Protein AF-A0A401R7M4-F1 (afdb_monomer_lite)

InterPro domains:
  IPR009081 Phosphopantetheine binding ACP domain [PF00550] (781-845)
  IPR009081 Phosphopantetheine binding ACP domain [PS50075] (777-850)
  IPR013968 Polyketide synthase-like, ketoreductase domain [PF08659] (486-670)
  IPR020806 Polyketide synthase-like, phosphopantetheine-binding domain [SM00823] (780-850)
  IPR036291 NAD(P)-binding domain superfamily [SSF51735] (273-472)
  IPR036291 NAD(P)-binding domain superfamily [SSF51735] (484-740)
  IPR036736 ACP-like superfamily [G3DSA:1.10.1200.10] (773-849)
  IPR036736 ACP-like superfamily [SSF47336] (779-851)
  IPR042104 Polyketide synthase, dehydratase domain superfamily [G3DSA:3.10.129.110] (1-260)
  IPR049551 Polyketide synthase, dehydratase domain, C-terminal [PF14765] (112-261)
  IPR049552 Polyketide synthase, dehydratase domain, N-terminal [PF21089] (1-65)
  IPR049900 Polyketide synthase, dehydratase domain [PS52019] (1-262)
  IPR050091 Polyketide and Nonribosomal Peptide Biosynthesis Enzymes [PTHR43775] (289-849)
  IPR057326 Ketoreductase domain [SM00822] (486-671)

Organism: Streptomyces noursei (NCBI:txid1971)

Structure (mmCIF, N/CA/C/O backbone):
data_AF-A0A401R7M4-F1
#
_entry.id   AF-A0A401R7M4-F1
#
loop_
_atom_site.group_PDB
_atom_site.id
_atom_site.type_symbol
_atom_site.label_atom_id
_atom_site.label_alt_id
_atom_site.label_comp_id
_atom_site.label_asym_id
_atom_site.label_entity_id
_atom_site.label_seq_id
_atom_site.pdbx_PDB_ins_code
_atom_site.Cartn_x
_atom_site.Cartn_y
_atom_site.Cartn_z
_atom_site.occupancy
_atom_site.B_iso_or_equiv
_atom_site.auth_seq_id
_atom_site.auth_comp_id
_atom_site.auth_asym_id
_atom_site.auth_atom_id
_atom_site.pdbx_PDB_model_num
ATOM 1 N N . MET A 1 1 ? 14.042 -7.394 33.507 1.00 78.69 1 MET A N 1
ATOM 2 C CA . MET A 1 1 ? 13.896 -7.843 32.098 1.00 78.69 1 MET A CA 1
ATOM 3 C C . MET A 1 1 ? 14.598 -9.188 31.951 1.00 78.69 1 MET A C 1
ATOM 5 O O . MET A 1 1 ? 15.582 -9.390 32.648 1.00 78.69 1 MET A O 1
ATOM 9 N N . LEU A 1 2 ? 14.106 -10.103 31.111 1.00 85.75 2 LEU A N 1
ATOM 10 C CA . LEU A 1 2 ? 14.770 -11.381 30.826 1.00 85.75 2 LEU A CA 1
ATOM 11 C C . LEU A 1 2 ? 15.795 -11.205 29.680 1.00 85.75 2 LEU A C 1
ATOM 13 O O . LEU A 1 2 ? 15.372 -10.794 28.592 1.00 85.75 2 LEU A O 1
ATOM 17 N N . PRO A 1 3 ? 17.090 -11.527 29.886 1.00 86.44 3 PRO A N 1
ATOM 18 C CA . PRO A 1 3 ? 18.132 -11.424 28.862 1.00 86.44 3 PRO A CA 1
ATOM 19 C C . PRO A 1 3 ? 17.790 -12.131 27.549 1.00 86.44 3 PRO A C 1
ATOM 21 O O . PRO A 1 3 ? 17.294 -13.259 27.552 1.00 86.44 3 PRO A O 1
ATOM 24 N N . GLY A 1 4 ? 18.107 -11.493 26.419 1.00 86.06 4 GLY A N 1
ATOM 25 C CA . GLY A 1 4 ? 17.826 -12.033 25.083 1.00 86.06 4 GLY A CA 1
ATOM 26 C C . GLY A 1 4 ? 18.542 -13.357 24.791 1.00 86.06 4 GLY A C 1
ATOM 27 O O . GLY A 1 4 ? 18.012 -14.211 24.083 1.00 86.06 4 GLY A O 1
ATOM 28 N N . VAL A 1 5 ? 19.716 -13.569 25.386 1.00 90.81 5 VAL A N 1
ATOM 29 C CA . VAL A 1 5 ? 20.492 -14.812 25.256 1.00 90.81 5 VAL A CA 1
ATOM 30 C C . VAL A 1 5 ? 19.828 -16.019 25.925 1.00 90.81 5 VAL A C 1
ATOM 32 O O . VAL A 1 5 ? 20.054 -17.144 25.493 1.00 90.81 5 VAL A O 1
ATOM 35 N N . ALA A 1 6 ? 18.934 -15.820 26.902 1.00 91.44 6 ALA A N 1
ATOM 36 C CA . ALA A 1 6 ? 18.161 -16.922 27.483 1.00 91.44 6 ALA A CA 1
ATOM 37 C C . ALA A 1 6 ? 17.245 -17.596 26.442 1.00 91.44 6 ALA A C 1
ATOM 39 O O . ALA A 1 6 ? 16.827 -18.740 26.619 1.00 91.44 6 ALA A O 1
ATOM 40 N N . TYR A 1 7 ? 16.935 -16.901 25.340 1.00 92.62 7 TYR A N 1
ATOM 41 C CA . TYR A 1 7 ? 16.071 -17.420 24.282 1.00 92.62 7 TYR A CA 1
ATOM 42 C C . TYR A 1 7 ? 16.808 -18.500 23.467 1.00 92.62 7 TYR A C 1
ATOM 44 O O . TYR A 1 7 ? 16.155 -19.387 22.926 1.00 92.62 7 TYR A O 1
ATOM 52 N N . LEU A 1 8 ? 18.151 -18.472 23.451 1.00 93.69 8 LEU A N 1
ATOM 53 C CA . LEU A 1 8 ? 19.014 -19.463 22.798 1.00 93.69 8 LEU A CA 1
ATOM 54 C C . LEU A 1 8 ? 18.891 -20.837 23.466 1.00 93.69 8 LEU A C 1
ATOM 56 O O . LEU A 1 8 ? 18.611 -21.825 22.792 1.00 93.69 8 LEU A O 1
ATOM 60 N N . ASP A 1 9 ? 19.033 -20.903 24.795 1.00 92.75 9 ASP A N 1
ATOM 61 C CA . ASP A 1 9 ? 18.953 -22.183 25.506 1.00 92.75 9 ASP A CA 1
ATOM 62 C C . ASP A 1 9 ? 17.520 -22.728 25.558 1.00 92.75 9 ASP A C 1
ATOM 64 O O . ASP A 1 9 ? 17.318 -23.930 25.401 1.00 92.75 9 ASP A O 1
ATOM 68 N N . MET A 1 10 ? 16.512 -21.847 25.660 1.00 93.50 10 MET A N 1
ATOM 69 C CA . MET A 1 10 ? 15.109 -22.243 25.486 1.00 93.50 10 MET A CA 1
ATOM 70 C C . MET A 1 10 ? 14.858 -22.846 24.095 1.00 93.50 10 MET A C 1
ATOM 72 O O . MET A 1 10 ? 14.157 -23.853 23.996 1.00 93.50 10 MET A O 1
ATOM 76 N N . ALA A 1 11 ? 15.429 -22.264 23.033 1.00 93.06 11 ALA A N 1
ATOM 77 C CA . ALA A 1 11 ? 15.298 -22.776 21.671 1.00 93.06 11 ALA A CA 1
ATOM 78 C C . ALA A 1 11 ? 16.005 -24.123 21.500 1.00 93.06 11 ALA A C 1
ATOM 80 O O . ALA A 1 11 ? 15.364 -25.077 21.058 1.00 93.06 11 ALA A O 1
ATOM 81 N N . ARG A 1 12 ? 17.271 -24.231 21.930 1.00 91.56 12 ARG A N 1
ATOM 82 C CA . ARG A 1 12 ? 18.024 -25.493 21.981 1.00 91.56 12 ARG A CA 1
ATOM 83 C C . ARG A 1 12 ? 17.211 -26.584 22.673 1.00 91.56 12 ARG A C 1
ATOM 85 O O . ARG A 1 12 ? 16.956 -27.621 22.070 1.00 91.56 12 ARG A O 1
ATOM 92 N N . LEU A 1 13 ? 16.798 -26.349 23.920 1.00 90.69 13 LEU A N 1
ATOM 93 C CA . LEU A 1 13 ? 16.123 -27.351 24.741 1.00 90.69 13 LEU A CA 1
ATOM 94 C C . LEU A 1 13 ? 14.792 -27.788 24.121 1.00 90.69 13 LEU A C 1
ATOM 96 O O . LEU A 1 13 ? 14.511 -28.982 24.063 1.00 90.69 13 LEU A O 1
ATOM 100 N N . ALA A 1 14 ? 13.988 -26.845 23.619 1.00 91.12 14 ALA A N 1
ATOM 101 C CA . ALA A 1 14 ? 12.748 -27.171 22.921 1.00 91.12 14 ALA A CA 1
ATOM 102 C C . ALA A 1 14 ? 13.005 -27.990 21.643 1.00 91.12 14 ALA A C 1
ATOM 104 O O . ALA A 1 14 ? 12.255 -28.921 21.358 1.00 91.12 14 ALA A O 1
ATOM 105 N N . GLY A 1 15 ? 14.058 -27.655 20.891 1.00 89.19 15 GLY A N 1
ATOM 106 C CA . GLY A 1 15 ? 14.472 -28.366 19.684 1.00 89.19 15 GLY A CA 1
ATOM 107 C C . GLY A 1 15 ? 14.906 -29.801 19.969 1.00 89.19 15 GLY A C 1
ATOM 108 O O . GLY A 1 15 ? 14.363 -30.738 19.392 1.00 89.19 15 GLY A O 1
ATOM 109 N N . GLU A 1 16 ? 15.826 -29.989 20.914 1.00 87.31 16 GLU A N 1
ATOM 110 C CA . GLU A 1 16 ? 16.312 -31.314 21.321 1.00 87.31 16 GLU A CA 1
ATOM 111 C C . GLU A 1 16 ? 15.160 -32.197 21.841 1.00 87.31 16 GLU A C 1
ATOM 113 O O . GLU A 1 16 ? 15.045 -33.355 21.439 1.00 87.31 16 GLU A O 1
ATOM 118 N N . LEU A 1 17 ? 14.237 -31.632 22.634 1.00 86.94 17 LEU A N 1
ATOM 119 C CA . LEU A 1 17 ? 13.017 -32.318 23.091 1.00 86.94 17 LEU A CA 1
ATOM 120 C C . LEU A 1 17 ? 12.040 -32.677 21.956 1.00 86.94 17 LEU A C 1
ATOM 122 O O . LEU A 1 17 ? 11.279 -33.635 22.096 1.00 86.94 17 LEU A O 1
ATOM 126 N N . ALA A 1 18 ? 12.035 -31.935 20.845 1.00 85.25 18 ALA A N 1
ATOM 127 C CA . ALA A 1 18 ? 11.218 -32.254 19.673 1.00 85.25 18 ALA A CA 1
ATOM 128 C C . ALA A 1 18 ? 11.802 -33.415 18.844 1.00 85.25 18 ALA A C 1
ATOM 130 O O . ALA A 1 18 ? 11.042 -34.131 18.191 1.00 85.25 18 ALA A O 1
ATOM 131 N N . HIS A 1 19 ? 13.122 -33.633 18.898 1.00 76.38 19 HIS A N 1
ATOM 132 C CA . HIS A 1 19 ? 13.789 -34.765 18.246 1.00 76.38 19 HIS A CA 1
ATOM 133 C C . HIS A 1 19 ? 13.830 -36.044 19.105 1.00 76.38 19 HIS A C 1
ATOM 135 O O . HIS A 1 19 ? 13.968 -37.134 18.548 1.00 76.38 19 HIS A O 1
ATOM 141 N N . GLY A 1 20 ? 13.690 -35.954 20.433 1.00 68.19 20 GLY A N 1
ATOM 142 C CA . GLY A 1 20 ? 13.577 -37.125 21.307 1.00 68.19 20 GLY A CA 1
ATOM 143 C C . GLY A 1 20 ? 14.019 -36.878 22.750 1.00 68.19 20 GLY A C 1
ATOM 144 O O . GLY A 1 20 ? 13.983 -35.760 23.258 1.00 68.19 20 GLY A O 1
ATOM 145 N N . ALA A 1 21 ? 14.440 -37.943 23.436 1.00 58.12 21 ALA A N 1
ATOM 146 C CA . ALA A 1 21 ? 15.058 -37.819 24.753 1.00 58.12 21 ALA A CA 1
ATOM 147 C C . ALA A 1 21 ? 16.471 -37.200 24.611 1.00 58.12 21 ALA A C 1
ATOM 149 O O . ALA A 1 21 ? 17.270 -37.738 23.840 1.00 58.12 21 ALA A O 1
ATOM 150 N N . PRO A 1 22 ? 16.842 -36.143 25.367 1.00 59.06 22 PRO A N 1
ATOM 151 C CA . PRO A 1 22 ? 18.135 -35.457 25.204 1.00 59.06 22 PRO A CA 1
ATOM 152 C C . PRO A 1 22 ? 19.400 -36.282 25.510 1.00 59.06 22 PRO A C 1
ATOM 154 O O . PRO A 1 22 ? 20.507 -35.752 25.400 1.00 59.06 22 PRO A O 1
ATOM 157 N N . ALA A 1 23 ? 19.278 -37.552 25.908 1.00 60.41 23 ALA A N 1
ATOM 158 C CA . ALA A 1 23 ? 20.405 -38.476 26.029 1.00 60.41 23 ALA A CA 1
ATOM 159 C C . ALA A 1 23 ? 20.880 -38.964 24.647 1.00 60.41 23 ALA A C 1
ATOM 161 O O . ALA A 1 23 ? 22.056 -38.809 24.318 1.00 60.41 23 ALA A O 1
ATOM 162 N N . ASP A 1 24 ? 19.944 -39.456 23.830 1.00 57.09 24 ASP A N 1
ATOM 163 C CA . ASP A 1 24 ? 20.216 -40.225 22.605 1.00 57.09 24 ASP A CA 1
ATOM 164 C C . ASP A 1 24 ? 19.844 -39.474 21.308 1.00 57.09 24 ASP A C 1
ATOM 166 O O . ASP A 1 24 ? 20.065 -39.975 20.206 1.00 57.09 24 ASP A O 1
ATOM 170 N N . GLY A 1 25 ? 19.244 -38.284 21.426 1.00 65.81 25 GLY A N 1
ATOM 171 C CA . GLY A 1 25 ? 18.849 -37.438 20.295 1.00 65.81 25 GLY A CA 1
ATOM 172 C C . GLY A 1 25 ? 19.976 -36.556 19.724 1.00 65.81 25 GLY A C 1
ATOM 173 O O . GLY A 1 25 ? 21.006 -36.350 20.375 1.00 65.81 25 GLY A O 1
ATOM 174 N N . PRO A 1 26 ? 19.786 -35.997 18.512 1.00 76.75 26 PRO A N 1
ATOM 175 C CA . PRO A 1 26 ? 20.686 -35.001 17.938 1.00 76.75 26 PRO A CA 1
ATOM 176 C C . PRO A 1 26 ? 20.667 -33.702 18.756 1.00 76.75 26 PRO A C 1
ATOM 178 O O . PRO A 1 26 ? 19.646 -33.321 19.330 1.00 76.75 26 PRO A O 1
ATOM 181 N N . ARG A 1 27 ? 21.819 -33.031 18.823 1.00 84.00 27 ARG A N 1
ATOM 182 C CA . ARG A 1 27 ? 22.078 -31.887 19.708 1.00 84.00 27 ARG A CA 1
ATOM 183 C C . ARG A 1 27 ? 22.141 -30.587 18.929 1.00 84.00 27 ARG A C 1
ATOM 185 O O . ARG A 1 27 ? 22.787 -30.543 17.885 1.00 84.00 27 ARG A O 1
ATOM 192 N N . ALA A 1 28 ? 21.535 -29.529 19.458 1.00 87.12 28 ALA A N 1
ATOM 193 C CA . ALA A 1 28 ? 21.631 -28.196 18.874 1.00 87.12 28 ALA A CA 1
ATOM 194 C C . ALA A 1 28 ? 22.936 -27.524 19.334 1.00 87.12 28 ALA A C 1
ATOM 196 O O . ALA A 1 28 ? 23.045 -27.026 20.458 1.00 87.12 28 ALA A O 1
ATOM 197 N N . THR A 1 29 ? 23.947 -27.562 18.467 1.00 82.81 29 THR A N 1
ATOM 198 C CA . THR A 1 29 ? 25.295 -27.013 18.705 1.00 82.81 29 THR A CA 1
ATOM 199 C C . THR A 1 29 ? 25.465 -25.604 18.148 1.00 82.81 29 THR A C 1
ATOM 201 O O . THR A 1 29 ? 26.263 -24.838 18.687 1.00 82.81 29 THR A O 1
ATOM 204 N N . ARG A 1 30 ? 24.692 -25.237 17.120 1.00 91.56 30 ARG A N 1
ATOM 205 C CA . ARG A 1 30 ? 24.772 -23.951 16.421 1.00 91.56 30 ARG A CA 1
ATOM 206 C C . ARG A 1 30 ? 23.382 -23.346 16.230 1.00 91.56 30 ARG A C 1
ATOM 208 O O . ARG A 1 30 ? 22.409 -24.060 15.982 1.00 91.56 30 ARG A O 1
ATOM 215 N N . ILE A 1 31 ? 23.289 -22.026 16.366 1.00 93.31 31 ILE A N 1
ATOM 216 C CA . ILE A 1 31 ? 22.063 -21.247 16.163 1.00 93.31 31 ILE A CA 1
ATOM 217 C C . ILE A 1 31 ? 22.387 -20.037 15.283 1.00 93.31 31 ILE A C 1
ATOM 219 O O . ILE A 1 31 ? 23.332 -19.306 15.563 1.00 93.31 31 ILE A O 1
ATOM 223 N N . GLU A 1 32 ? 21.602 -19.814 14.235 1.00 91.31 32 GLU A N 1
ATOM 224 C CA . GLU A 1 32 ? 21.793 -18.744 13.247 1.00 91.31 32 GLU A CA 1
ATOM 225 C C . GLU A 1 32 ? 20.564 -17.834 13.129 1.00 91.31 32 GLU A C 1
ATOM 227 O O . GLU A 1 32 ? 19.510 -18.115 13.707 1.00 91.31 32 GLU A O 1
ATOM 232 N N . ASP A 1 33 ? 20.701 -16.735 12.382 1.00 86.69 33 ASP A N 1
ATOM 233 C CA . ASP A 1 33 ? 19.635 -15.765 12.084 1.00 86.69 33 ASP A CA 1
ATOM 234 C C . ASP A 1 33 ? 18.928 -15.215 13.341 1.00 86.69 33 ASP A C 1
ATOM 236 O O . ASP A 1 33 ? 17.721 -14.950 13.328 1.00 86.69 33 ASP A O 1
ATOM 240 N N . VAL A 1 34 ? 19.652 -15.079 14.458 1.00 89.75 34 VAL A N 1
ATOM 241 C CA . VAL A 1 34 ? 19.053 -14.722 15.749 1.00 89.75 34 VAL A CA 1
ATOM 242 C C . VAL A 1 34 ? 18.705 -13.239 15.765 1.00 89.75 34 VAL A C 1
ATOM 244 O O . VAL A 1 34 ? 19.593 -12.389 15.725 1.00 89.75 34 VAL A O 1
ATOM 247 N N . VAL A 1 35 ? 17.418 -12.919 15.898 1.00 83.06 35 VAL A N 1
ATOM 248 C CA . VAL A 1 35 ? 16.911 -11.539 15.972 1.00 83.06 35 VAL A CA 1
ATOM 249 C C . VAL A 1 35 ? 16.088 -11.346 17.241 1.00 83.06 35 VAL A C 1
ATOM 251 O O . VAL A 1 35 ? 15.166 -12.117 17.514 1.00 83.06 35 VAL A O 1
ATOM 254 N N . TRP A 1 36 ? 16.362 -10.276 17.992 1.00 85.56 36 TRP A N 1
ATOM 255 C CA . TRP A 1 36 ? 15.538 -9.850 19.128 1.00 85.56 36 TRP A CA 1
ATOM 256 C C . TRP A 1 36 ? 14.565 -8.751 18.694 1.00 85.56 36 TRP A C 1
ATOM 258 O O . TRP A 1 36 ? 14.913 -7.575 18.584 1.00 85.56 36 TRP A O 1
ATOM 268 N N . ALA A 1 37 ? 13.319 -9.148 18.439 1.00 72.31 37 ALA A N 1
ATOM 269 C CA . ALA A 1 37 ? 12.265 -8.253 17.972 1.00 72.31 37 ALA A CA 1
ATOM 270 C C . ALA A 1 37 ? 11.676 -7.385 19.101 1.00 72.31 37 ALA A C 1
ATOM 272 O O . ALA A 1 37 ? 11.398 -6.205 18.883 1.00 72.31 37 ALA A O 1
ATOM 273 N N . ALA A 1 38 ? 11.509 -7.939 20.310 1.00 77.69 38 ALA A N 1
ATOM 274 C CA . ALA A 1 38 ? 10.990 -7.214 21.472 1.00 77.69 38 ALA A CA 1
ATOM 275 C C . ALA A 1 38 ? 11.426 -7.863 22.803 1.00 77.69 38 ALA A C 1
ATOM 277 O O . ALA A 1 38 ? 11.356 -9.086 22.930 1.00 77.69 38 ALA A O 1
ATOM 278 N N . PRO A 1 39 ? 11.791 -7.094 23.844 1.00 80.69 39 PRO A N 1
ATOM 279 C CA . PRO A 1 39 ? 12.227 -7.661 25.120 1.00 80.69 39 PRO A CA 1
ATOM 280 C C . PRO A 1 39 ? 11.095 -8.363 25.885 1.00 80.69 39 PRO A C 1
ATOM 282 O O . PRO A 1 39 ? 9.954 -7.893 25.933 1.00 80.69 39 PRO A O 1
ATOM 285 N N . VAL A 1 40 ? 11.424 -9.467 26.560 1.00 84.38 40 VAL A N 1
ATOM 286 C CA . VAL A 1 40 ? 10.561 -10.074 27.585 1.00 84.38 40 VAL A CA 1
ATOM 287 C C . VAL A 1 40 ? 10.762 -9.326 28.910 1.00 84.38 40 VAL A C 1
ATOM 289 O O . VAL A 1 40 ? 11.661 -9.627 29.698 1.00 84.38 40 VAL A O 1
ATOM 292 N N . THR A 1 41 ? 9.924 -8.323 29.176 1.00 83.00 41 THR A N 1
ATOM 293 C CA . THR A 1 41 ? 9.814 -7.722 30.518 1.00 83.00 41 THR A CA 1
ATOM 294 C C . THR A 1 41 ? 9.219 -8.739 31.491 1.00 83.00 41 THR A C 1
ATOM 296 O O . THR A 1 41 ? 8.283 -9.454 31.134 1.00 83.00 41 THR A O 1
ATOM 299 N N . LEU A 1 42 ? 9.756 -8.796 32.708 1.00 78.88 42 LEU A N 1
ATOM 300 C CA . LEU A 1 42 ? 9.180 -9.538 33.826 1.00 78.88 42 LEU A CA 1
ATOM 301 C C . LEU A 1 42 ? 8.763 -8.504 34.868 1.00 78.88 42 LEU A C 1
ATOM 303 O O . LEU A 1 42 ? 9.584 -7.652 35.214 1.00 78.88 42 LEU A O 1
ATOM 307 N N . ASP A 1 43 ? 7.514 -8.594 35.306 1.00 73.25 43 ASP A N 1
ATOM 308 C CA . ASP A 1 43 ? 6.934 -7.798 36.389 1.00 73.25 43 ASP A CA 1
ATOM 309 C C . ASP A 1 43 ? 6.988 -8.637 37.691 1.00 73.25 43 ASP A C 1
ATOM 311 O O . ASP A 1 43 ? 7.594 -9.711 37.698 1.00 73.25 43 ASP A O 1
ATOM 315 N N . ASP A 1 44 ? 6.320 -8.228 38.776 1.00 72.31 44 ASP A N 1
ATOM 316 C CA . ASP A 1 44 ? 6.297 -8.960 40.068 1.00 72.31 44 ASP A CA 1
ATOM 317 C C . ASP A 1 44 ? 5.561 -10.330 40.034 1.00 72.31 44 ASP A C 1
ATOM 319 O O . ASP A 1 44 ? 5.179 -10.880 41.069 1.00 72.31 44 ASP A O 1
ATOM 323 N N . GLY A 1 45 ? 5.324 -10.901 38.848 1.00 72.94 45 GLY A N 1
ATOM 324 C CA . GLY A 1 45 ? 4.574 -12.139 38.646 1.00 72.94 45 GLY A CA 1
ATOM 325 C C . GLY A 1 45 ? 5.073 -12.986 37.464 1.00 72.94 45 GLY A C 1
ATOM 326 O O . GLY A 1 45 ? 5.781 -12.499 36.580 1.00 72.94 45 GLY A O 1
ATOM 327 N N . PRO A 1 46 ? 4.708 -14.282 37.420 1.00 79.62 46 PRO A N 1
ATOM 328 C CA . PRO A 1 46 ? 5.214 -15.219 36.421 1.00 79.62 46 PRO A CA 1
ATOM 329 C C . PRO A 1 46 ? 4.650 -14.930 35.022 1.00 79.62 46 PRO A C 1
ATOM 331 O O . PRO A 1 46 ? 3.475 -15.172 34.741 1.00 79.62 46 PRO A O 1
ATOM 334 N N . ARG A 1 47 ? 5.508 -14.473 34.103 1.00 80.69 47 ARG A N 1
ATOM 335 C CA . ARG A 1 47 ? 5.148 -14.273 32.692 1.00 80.69 47 ARG A CA 1
ATOM 336 C C . ARG A 1 47 ? 5.260 -15.577 31.903 1.00 80.69 47 ARG A C 1
ATOM 338 O O . ARG A 1 47 ? 6.289 -16.248 31.940 1.00 80.69 47 ARG A O 1
ATOM 345 N N . ARG A 1 48 ? 4.223 -15.911 31.130 1.00 85.50 48 ARG A N 1
ATOM 346 C CA . ARG A 1 48 ? 4.237 -17.065 30.223 1.00 85.50 48 ARG A CA 1
ATOM 347 C C . ARG A 1 48 ? 4.763 -16.664 28.838 1.00 85.50 48 ARG A C 1
ATOM 349 O O . ARG A 1 48 ? 4.443 -15.613 28.286 1.00 85.50 48 ARG A O 1
ATOM 356 N N . VAL A 1 49 ? 5.567 -17.550 28.267 1.00 88.25 49 VAL A N 1
ATOM 357 C CA . VAL A 1 49 ? 6.015 -17.521 26.872 1.00 88.25 49 VAL A CA 1
ATOM 358 C C . VAL A 1 49 ? 5.740 -18.887 26.248 1.00 88.25 49 VAL A C 1
ATOM 360 O O . VAL A 1 49 ? 5.549 -19.877 26.959 1.00 88.25 49 VAL A O 1
ATOM 363 N N . ARG A 1 50 ? 5.696 -18.948 24.921 1.00 89.81 50 ARG A N 1
ATOM 364 C CA . ARG A 1 50 ? 5.634 -20.186 24.144 1.00 89.81 50 ARG A CA 1
ATOM 365 C C . ARG A 1 50 ? 6.697 -20.117 23.070 1.00 89.81 50 ARG A C 1
ATOM 367 O O . ARG A 1 50 ? 6.745 -19.147 22.324 1.00 89.81 50 ARG A O 1
ATOM 374 N N . LEU A 1 51 ? 7.516 -21.152 22.981 1.00 91.12 51 LEU A N 1
ATOM 375 C CA . LEU A 1 51 ? 8.456 -21.301 21.886 1.00 91.12 51 LEU A CA 1
ATOM 376 C C . LEU A 1 51 ? 7.821 -22.199 20.825 1.00 91.12 51 LEU A C 1
ATOM 378 O O . LEU A 1 51 ? 7.399 -23.319 21.117 1.00 91.12 51 LEU A O 1
ATOM 382 N N . ARG A 1 52 ? 7.672 -21.660 19.619 1.00 91.12 52 ARG A N 1
ATOM 383 C CA . ARG A 1 52 ? 7.168 -22.363 18.443 1.00 91.12 52 ARG A CA 1
ATOM 384 C C . ARG A 1 52 ? 8.362 -22.858 17.638 1.00 91.12 52 ARG A C 1
ATOM 386 O O . ARG A 1 52 ? 9.285 -22.087 17.391 1.00 91.12 52 ARG A O 1
ATOM 393 N N . LEU A 1 53 ? 8.315 -24.119 17.225 1.00 91.19 53 LEU A N 1
ATOM 394 C CA . LEU A 1 53 ? 9.283 -24.720 16.315 1.00 91.19 53 LEU A CA 1
ATOM 395 C C . LEU A 1 53 ? 8.596 -25.057 14.996 1.00 91.19 53 LEU A C 1
ATOM 397 O O . LEU A 1 53 ? 7.487 -25.595 14.993 1.00 91.19 53 LEU A O 1
ATOM 401 N N . THR A 1 54 ? 9.283 -24.770 13.899 1.00 90.19 54 THR A N 1
ATOM 402 C CA . THR A 1 54 ? 8.904 -25.161 12.541 1.00 90.19 54 THR A CA 1
ATOM 403 C C . THR A 1 54 ? 10.086 -25.932 11.949 1.00 90.19 54 THR A C 1
ATOM 405 O O . THR A 1 54 ? 11.195 -25.394 11.984 1.00 90.19 54 THR A O 1
ATOM 408 N N . PRO A 1 55 ? 9.904 -27.160 11.428 1.00 85.25 55 PRO A N 1
ATOM 409 C CA . PRO A 1 55 ? 10.977 -27.886 10.749 1.00 85.25 55 PRO A CA 1
ATOM 410 C C . PRO A 1 55 ? 11.592 -27.065 9.610 1.00 85.25 55 PRO A C 1
ATOM 412 O O . PRO A 1 55 ? 10.895 -26.261 8.984 1.00 85.25 55 PRO A O 1
ATOM 415 N N . GLY A 1 56 ? 12.884 -27.261 9.361 1.00 76.25 56 GLY A N 1
ATOM 416 C CA . GLY A 1 56 ? 13.549 -26.757 8.166 1.00 76.25 56 GLY A CA 1
ATOM 417 C C . GLY A 1 56 ? 13.199 -27.564 6.916 1.00 76.25 56 GLY A C 1
ATOM 418 O O . GLY A 1 56 ? 12.279 -28.386 6.908 1.00 76.25 56 GLY A O 1
ATOM 419 N N . GLU A 1 57 ? 13.947 -27.317 5.843 1.00 71.25 57 GLU A N 1
ATOM 420 C CA . GLU A 1 57 ? 13.834 -28.083 4.594 1.00 71.25 57 GLU A CA 1
ATOM 421 C C . GLU A 1 57 ? 14.514 -29.458 4.701 1.00 71.25 57 GLU A C 1
ATOM 423 O O . GLU A 1 57 ? 14.145 -30.400 3.999 1.00 71.25 57 GLU A O 1
ATOM 428 N N . ASP A 1 58 ? 15.459 -29.590 5.634 1.00 75.56 58 ASP A N 1
ATOM 429 C CA . ASP A 1 58 ? 16.118 -30.829 6.018 1.00 75.56 58 ASP A CA 1
ATOM 430 C C . ASP A 1 58 ? 15.758 -31.252 7.456 1.00 75.56 58 ASP A C 1
ATOM 432 O O . ASP A 1 58 ? 15.167 -30.512 8.243 1.00 75.56 58 ASP A O 1
ATOM 436 N N . ALA A 1 59 ? 16.120 -32.484 7.820 1.00 69.06 59 ALA A N 1
ATOM 437 C CA . ALA A 1 59 ? 15.890 -33.016 9.165 1.00 69.06 59 ALA A CA 1
ATOM 438 C C . ALA A 1 59 ? 16.937 -32.553 10.203 1.00 69.06 59 ALA A C 1
ATOM 440 O O . ALA A 1 59 ? 16.861 -32.972 11.359 1.00 69.06 59 ALA A O 1
ATOM 441 N N . ALA A 1 60 ? 17.915 -31.735 9.791 1.00 80.38 60 ALA A N 1
ATOM 442 C CA . ALA A 1 60 ? 18.987 -31.213 10.635 1.00 80.38 60 ALA A CA 1
ATOM 443 C C . ALA A 1 60 ? 18.791 -29.737 11.026 1.00 80.38 60 ALA A C 1
ATOM 445 O O . ALA A 1 60 ? 19.566 -29.235 11.839 1.00 80.38 60 ALA A O 1
ATOM 446 N N . THR A 1 61 ? 17.747 -29.051 10.541 1.00 87.50 61 THR A N 1
ATOM 447 C CA . THR A 1 61 ? 17.435 -27.673 10.955 1.00 87.50 61 THR A CA 1
ATOM 448 C C . THR A 1 61 ? 15.991 -27.475 11.424 1.00 87.50 61 THR A C 1
ATOM 450 O O . THR A 1 61 ? 15.062 -28.182 11.030 1.00 87.50 61 THR A O 1
ATOM 453 N N . ALA A 1 62 ? 15.780 -26.475 12.286 1.00 89.62 62 ALA A N 1
ATOM 454 C CA . ALA A 1 62 ? 14.445 -25.989 12.646 1.00 89.62 62 ALA A CA 1
ATOM 455 C C . ALA A 1 62 ? 14.453 -24.481 12.922 1.00 89.62 62 ALA A C 1
ATOM 457 O O . ALA A 1 62 ? 15.330 -23.966 13.613 1.00 89.62 62 ALA A O 1
ATOM 458 N N . ARG A 1 63 ? 13.440 -23.757 12.444 1.00 91.94 63 ARG A N 1
ATOM 459 C CA . ARG A 1 63 ? 13.214 -22.353 12.814 1.00 91.94 63 ARG A CA 1
ATOM 460 C C . ARG A 1 63 ? 12.508 -22.284 14.167 1.00 91.94 63 ARG A C 1
ATOM 462 O O . ARG A 1 63 ? 11.530 -23.001 14.381 1.00 91.94 63 ARG A O 1
ATOM 469 N N . PHE A 1 64 ? 12.951 -21.389 15.048 1.00 94.06 64 PHE A N 1
ATOM 470 C CA . PHE A 1 64 ? 12.273 -21.093 16.309 1.00 94.06 64 PHE A CA 1
ATOM 471 C C . PHE A 1 64 ? 11.695 -19.674 16.342 1.00 94.06 64 PHE A C 1
ATOM 473 O O . PHE A 1 64 ? 12.262 -18.737 15.780 1.00 94.06 64 PHE A O 1
ATOM 480 N N . GLU A 1 65 ? 10.581 -19.514 17.055 1.00 93.12 65 GLU A N 1
ATOM 481 C CA . GLU A 1 65 ? 9.968 -18.224 17.387 1.00 93.12 65 GLU A CA 1
ATOM 482 C C . GLU A 1 65 ? 9.554 -18.240 18.865 1.00 93.12 65 GLU A C 1
ATOM 484 O O . GLU A 1 65 ? 8.708 -19.038 19.275 1.00 93.12 65 GLU A O 1
ATOM 489 N N . LEU A 1 66 ? 10.141 -17.368 19.689 1.00 90.75 66 LEU A N 1
ATOM 490 C CA . LEU A 1 66 ? 9.719 -17.164 21.074 1.00 90.75 66 LEU A CA 1
ATOM 491 C C . LEU A 1 66 ? 8.591 -16.132 21.105 1.00 90.75 66 LEU A C 1
ATOM 493 O O . LEU A 1 66 ? 8.809 -14.957 20.814 1.00 90.75 66 LEU A O 1
ATOM 497 N N . VAL A 1 67 ? 7.392 -16.558 21.492 1.00 87.56 67 VAL A N 1
ATOM 498 C CA . VAL A 1 67 ? 6.171 -15.748 21.461 1.00 87.56 67 VAL A CA 1
ATOM 499 C C . VAL A 1 67 ? 5.664 -15.479 22.879 1.00 87.56 67 VAL A C 1
ATOM 501 O O . VAL A 1 67 ? 5.559 -16.384 23.708 1.00 87.56 67 VAL A O 1
ATOM 504 N N . GLY A 1 68 ? 5.333 -14.223 23.175 1.00 83.62 68 GLY A N 1
ATOM 505 C CA . GLY A 1 68 ? 4.715 -13.824 24.438 1.00 83.62 68 GLY A CA 1
ATOM 506 C C . GLY A 1 68 ? 3.278 -14.331 24.524 1.00 83.62 68 GLY A C 1
ATOM 507 O O . GLY A 1 68 ? 2.494 -14.101 23.598 1.00 83.62 68 GLY A O 1
ATOM 508 N N . VAL A 1 69 ? 2.939 -15.003 25.630 1.00 74.38 69 VAL A N 1
ATOM 509 C CA . VAL A 1 69 ? 1.606 -15.568 25.878 1.00 74.38 69 VAL A CA 1
ATOM 510 C C . VAL A 1 69 ? 1.028 -14.971 27.154 1.00 74.38 69 VAL A C 1
ATOM 512 O O . VAL A 1 69 ? 1.496 -15.275 28.248 1.00 74.38 69 VAL A O 1
ATOM 515 N N . ASP A 1 70 ? -0.011 -14.153 27.022 1.00 65.44 70 ASP A N 1
ATOM 516 C CA . ASP A 1 70 ? -0.819 -13.718 28.164 1.00 65.44 70 ASP A CA 1
ATOM 517 C C . ASP A 1 70 ? -2.040 -14.642 28.356 1.00 65.44 70 ASP A C 1
ATOM 519 O O . ASP A 1 70 ? -2.156 -15.699 27.730 1.00 65.44 70 ASP A O 1
ATOM 523 N N . GLU A 1 71 ? -2.966 -14.268 29.241 1.00 51.00 71 GLU A N 1
ATOM 524 C CA . GLU A 1 71 ? -4.213 -15.012 29.488 1.00 51.00 71 GLU A CA 1
ATOM 525 C C . GLU A 1 71 ? -5.146 -15.090 28.264 1.00 51.00 71 GLU A C 1
ATOM 527 O O . GLU A 1 71 ? -6.155 -15.793 28.295 1.00 51.00 71 GLU A O 1
ATOM 532 N N . ARG A 1 72 ? -4.836 -14.352 27.192 1.00 46.69 72 ARG A N 1
ATOM 533 C CA . ARG A 1 72 ? -5.698 -14.117 26.031 1.00 46.69 72 ARG A CA 1
ATOM 534 C C . ARG A 1 72 ? -5.118 -14.711 24.744 1.00 46.69 72 ARG A C 1
ATOM 536 O O . ARG A 1 72 ? -5.881 -14.977 23.819 1.00 46.69 72 ARG A O 1
ATOM 543 N N . GLY A 1 73 ? -3.804 -14.944 24.672 1.00 57.88 73 GLY A N 1
ATOM 544 C CA . GLY A 1 73 ? -3.171 -15.698 23.586 1.00 57.88 73 GLY A CA 1
ATOM 545 C C . GLY A 1 73 ? -1.729 -15.296 23.272 1.00 57.88 73 GLY A C 1
ATOM 546 O O . GLY A 1 73 ? -1.062 -14.617 24.046 1.00 57.88 73 GLY A O 1
ATOM 547 N N . GLU A 1 74 ? -1.255 -15.739 22.107 1.00 61.84 74 GLU A N 1
ATOM 548 C CA . GLU A 1 74 ? 0.013 -15.313 21.499 1.00 61.84 74 GLU A CA 1
ATOM 549 C C . GLU A 1 74 ? -0.134 -13.904 20.904 1.00 61.84 74 GLU A C 1
ATOM 551 O O . GLU A 1 74 ? -1.044 -13.679 20.105 1.00 61.84 74 GLU A O 1
ATOM 556 N N . ARG A 1 75 ? 0.737 -12.955 21.289 1.00 57.22 75 ARG A N 1
ATOM 557 C CA . ARG A 1 75 ? 0.602 -11.536 20.876 1.00 57.22 75 ARG A CA 1
ATOM 558 C C . ARG A 1 75 ? 1.847 -10.880 20.274 1.00 57.22 75 ARG A C 1
ATOM 560 O O . ARG A 1 75 ? 1.695 -9.975 19.462 1.00 57.22 75 ARG A O 1
ATOM 567 N N . ALA A 1 76 ? 3.056 -11.300 20.645 1.00 67.75 76 ALA A N 1
ATOM 568 C CA . ALA A 1 76 ? 4.294 -10.690 20.152 1.00 67.75 76 ALA A CA 1
ATOM 569 C C . ALA A 1 76 ? 5.419 -11.721 20.028 1.00 67.75 76 ALA A C 1
ATOM 571 O O . ALA A 1 76 ? 5.653 -12.481 20.968 1.00 67.75 76 ALA A O 1
ATOM 572 N N . VAL A 1 77 ? 6.135 -11.719 18.901 1.00 79.75 77 VAL A N 1
ATOM 573 C CA . VAL A 1 77 ? 7.421 -12.420 18.781 1.00 79.75 77 VAL A CA 1
ATOM 574 C C . VAL A 1 77 ? 8.467 -11.593 19.526 1.00 79.75 77 VAL A C 1
ATOM 576 O O . VAL A 1 77 ? 8.648 -10.411 19.245 1.00 79.75 77 VAL A O 1
ATOM 579 N N . HIS A 1 78 ? 9.130 -12.209 20.498 1.00 84.81 78 HIS A N 1
ATOM 580 C CA . HIS A 1 78 ? 10.201 -11.603 21.286 1.00 84.81 78 HIS A CA 1
ATOM 581 C C . HIS A 1 78 ? 11.572 -11.824 20.641 1.00 84.81 78 HIS A C 1
ATOM 583 O O . HIS A 1 78 ? 12.405 -10.918 20.610 1.00 84.81 78 HIS A O 1
ATOM 589 N N . GLY A 1 79 ? 11.773 -12.997 20.044 1.00 86.44 79 GLY A N 1
ATOM 590 C CA . GLY A 1 79 ? 12.900 -13.269 19.163 1.00 86.44 79 GLY A CA 1
ATOM 591 C C . GLY A 1 79 ? 12.703 -14.545 18.356 1.00 86.44 79 GLY A C 1
ATOM 592 O O . GLY A 1 79 ? 11.809 -15.343 18.648 1.00 86.44 79 GLY A O 1
ATOM 593 N N . SER A 1 80 ? 13.528 -14.722 17.336 1.00 92.25 80 SER A N 1
ATOM 594 C CA . SER A 1 80 ? 13.499 -15.861 16.417 1.00 92.25 80 SER A CA 1
ATOM 595 C C . SER A 1 80 ? 14.905 -16.191 15.921 1.00 92.25 80 SER A C 1
ATOM 597 O O . SER A 1 80 ? 15.833 -15.417 16.151 1.00 92.25 80 SER A O 1
ATOM 599 N N . GLY A 1 81 ? 15.053 -17.340 15.263 1.00 90.69 81 GLY A N 1
ATOM 600 C CA . GLY A 1 81 ? 16.298 -17.791 14.638 1.00 90.69 81 GLY A CA 1
ATOM 601 C C . GLY A 1 81 ? 16.179 -19.223 14.113 1.00 90.69 81 GLY A C 1
ATOM 602 O O . GLY A 1 81 ? 15.073 -19.765 14.007 1.00 90.69 81 GLY A O 1
ATOM 603 N N . ARG A 1 82 ? 17.313 -19.845 13.793 1.00 92.38 82 ARG A N 1
ATOM 604 C CA . ARG A 1 82 ? 17.421 -21.178 13.186 1.00 92.38 82 ARG A CA 1
ATOM 605 C C . ARG A 1 82 ? 18.354 -22.065 14.005 1.00 92.38 82 ARG A C 1
ATOM 607 O O . ARG A 1 82 ? 19.508 -21.718 14.208 1.00 92.38 82 ARG A O 1
ATOM 614 N N . LEU A 1 83 ? 17.850 -23.196 14.482 1.00 92.62 83 LEU A N 1
ATOM 615 C CA . LEU A 1 83 ? 18.620 -24.247 15.143 1.00 92.62 83 LEU A CA 1
ATOM 616 C C . LEU A 1 83 ? 19.243 -25.166 14.092 1.00 92.62 83 LEU A C 1
ATOM 618 O O . LEU A 1 83 ? 18.556 -25.545 13.142 1.00 92.62 83 LEU A O 1
ATOM 622 N N . HIS A 1 84 ? 20.493 -25.565 14.318 1.00 90.12 84 HIS A N 1
ATOM 623 C CA . HIS A 1 84 ? 21.199 -26.608 13.572 1.00 90.12 84 HIS A CA 1
ATOM 624 C C . HIS A 1 84 ? 21.536 -27.770 14.508 1.00 90.12 84 HIS A C 1
ATOM 626 O O . HIS A 1 84 ? 22.107 -27.561 15.583 1.00 90.12 84 HIS A O 1
ATOM 632 N N . PHE A 1 85 ? 21.179 -28.989 14.106 1.00 87.44 85 PHE A N 1
ATOM 633 C CA . PHE A 1 85 ? 21.278 -30.199 14.916 1.00 87.44 85 PHE A CA 1
ATOM 634 C C . PHE A 1 85 ? 22.332 -31.168 14.372 1.00 87.44 85 PHE A C 1
ATOM 636 O O . PHE A 1 85 ? 22.223 -31.675 13.257 1.00 87.44 85 PHE A O 1
ATOM 643 N N . THR A 1 86 ? 23.315 -31.512 15.202 1.00 80.94 86 THR A N 1
ATOM 644 C CA . THR A 1 86 ? 24.309 -32.555 14.907 1.00 80.94 86 THR A CA 1
ATOM 645 C C . THR A 1 86 ? 23.915 -33.877 15.562 1.00 80.94 86 THR A C 1
ATOM 647 O O . THR A 1 86 ? 23.521 -33.889 16.731 1.00 80.94 86 THR A O 1
ATOM 650 N N . ALA A 1 87 ? 24.060 -35.000 14.854 1.00 68.50 87 ALA A N 1
ATOM 651 C CA . ALA A 1 87 ? 23.872 -36.332 15.437 1.00 68.50 87 ALA A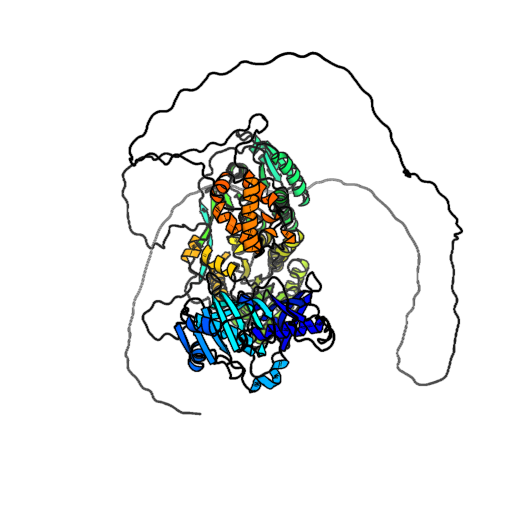 CA 1
ATOM 652 C C . ALA A 1 87 ? 24.803 -36.547 16.653 1.00 68.50 87 ALA A C 1
ATOM 654 O O . ALA A 1 87 ? 25.930 -36.044 16.648 1.00 68.50 87 ALA A O 1
ATOM 655 N N . PRO A 1 88 ? 24.373 -37.275 17.701 1.00 59.56 88 PRO A N 1
ATOM 656 C CA . PRO A 1 88 ? 25.231 -37.524 18.850 1.00 59.56 88 PRO A CA 1
ATOM 657 C C . PRO A 1 88 ? 26.382 -38.449 18.439 1.00 59.56 88 PRO A C 1
ATOM 659 O O . PRO A 1 88 ? 26.163 -39.508 17.847 1.00 59.56 88 PRO A O 1
ATOM 662 N N . ALA A 1 89 ? 27.615 -38.063 18.771 1.00 50.91 89 ALA A N 1
ATOM 663 C CA . ALA A 1 89 ? 28.765 -38.944 18.612 1.00 50.91 89 ALA A CA 1
ATOM 664 C C . ALA A 1 89 ? 28.578 -40.187 19.499 1.00 50.91 89 ALA A C 1
ATOM 666 O O . ALA A 1 89 ? 28.379 -40.069 20.709 1.00 50.91 89 ALA A O 1
ATOM 667 N N . VAL A 1 90 ? 28.626 -41.375 18.894 1.00 40.75 90 VAL A N 1
ATOM 668 C CA . VAL A 1 90 ? 28.530 -42.646 19.620 1.00 40.75 90 VAL A CA 1
ATOM 669 C C . VAL A 1 90 ? 29.837 -42.865 20.377 1.00 40.75 90 VAL A C 1
ATOM 671 O O . VAL A 1 90 ? 30.858 -43.129 19.749 1.00 40.75 90 VAL A O 1
ATOM 674 N N . ASP A 1 91 ? 29.804 -42.757 21.708 1.00 36.12 91 ASP A N 1
ATOM 675 C CA . ASP A 1 91 ? 30.953 -43.015 22.586 1.00 36.12 91 ASP A CA 1
ATOM 676 C C . ASP A 1 91 ? 31.387 -44.496 22.488 1.00 36.12 91 ASP A C 1
ATOM 678 O O . ASP A 1 91 ? 30.639 -45.385 22.917 1.00 36.12 91 ASP A O 1
ATOM 682 N N . PRO A 1 92 ? 32.578 -44.804 21.935 1.00 31.19 92 PRO A N 1
ATOM 683 C CA . PRO A 1 92 ? 33.066 -46.166 21.780 1.00 31.19 92 PRO A CA 1
ATOM 684 C C . PRO A 1 92 ? 33.771 -46.649 23.061 1.00 31.19 92 PRO A C 1
ATOM 686 O O . PRO A 1 92 ? 34.925 -47.067 23.029 1.00 31.19 92 PRO A O 1
ATOM 689 N N . ALA A 1 93 ? 33.038 -46.617 24.176 1.00 32.31 93 ALA A N 1
ATOM 690 C CA . ALA A 1 93 ? 33.347 -47.249 25.457 1.00 32.31 93 ALA A CA 1
ATOM 691 C C . ALA A 1 93 ? 34.743 -46.968 26.062 1.00 32.31 93 ALA A C 1
ATOM 693 O O . ALA A 1 93 ? 35.664 -47.777 25.962 1.00 32.31 93 ALA A O 1
ATOM 694 N N . ALA A 1 94 ? 34.817 -45.897 26.858 1.00 43.56 94 ALA A N 1
ATOM 695 C CA . ALA A 1 94 ? 35.639 -45.809 28.074 1.00 43.56 94 ALA A CA 1
ATOM 696 C C . ALA A 1 94 ? 37.135 -46.193 27.956 1.00 43.56 94 ALA A C 1
ATOM 698 O O . ALA A 1 94 ? 37.547 -47.276 28.377 1.00 43.56 94 ALA A O 1
ATOM 699 N N . GLY A 1 95 ? 37.987 -45.250 27.526 1.00 34.72 95 GLY A N 1
ATOM 700 C CA . GLY A 1 95 ? 39.437 -45.403 27.737 1.00 34.72 95 GLY A CA 1
ATOM 701 C C . GLY A 1 95 ? 40.397 -44.649 26.818 1.00 34.72 95 GLY A C 1
ATOM 702 O O . GLY A 1 95 ? 41.502 -45.143 26.608 1.00 34.72 95 GLY A O 1
ATOM 703 N N . SER A 1 96 ? 40.037 -43.484 26.269 1.00 31.17 96 SER A N 1
ATOM 704 C CA . SER A 1 96 ? 40.974 -42.673 25.476 1.00 31.17 96 SER A CA 1
ATOM 705 C C . SER A 1 96 ? 40.806 -41.180 25.748 1.00 31.17 96 SER A C 1
ATOM 707 O O . SER A 1 96 ? 39.702 -40.651 25.661 1.00 31.17 96 SER A O 1
ATOM 709 N N . THR A 1 97 ? 41.905 -40.485 26.048 1.00 31.95 97 THR A N 1
ATOM 710 C CA . THR A 1 97 ? 41.955 -39.019 26.177 1.00 31.95 97 THR A CA 1
ATOM 711 C C . THR A 1 97 ? 42.217 -38.371 24.814 1.00 31.95 97 THR A C 1
ATOM 713 O O . THR A 1 97 ? 43.198 -37.649 24.639 1.00 31.95 97 THR A O 1
ATOM 716 N N . ALA A 1 98 ? 41.371 -38.687 23.833 1.00 31.89 98 ALA A N 1
ATOM 717 C CA . ALA A 1 98 ? 41.407 -38.118 22.490 1.00 31.89 98 ALA A CA 1
ATOM 718 C C . ALA A 1 98 ? 40.212 -37.173 22.300 1.00 31.89 98 ALA A C 1
ATOM 720 O O . ALA A 1 98 ? 39.079 -37.544 22.595 1.00 31.89 98 ALA A O 1
ATOM 721 N N . ASP A 1 99 ? 40.483 -35.958 21.826 1.00 36.88 99 ASP A N 1
ATOM 722 C CA . ASP A 1 99 ? 39.479 -34.923 21.564 1.00 36.88 99 ASP A CA 1
ATOM 723 C C . ASP A 1 99 ? 38.524 -35.360 20.428 1.00 36.88 99 ASP A C 1
ATOM 725 O O . ASP A 1 99 ? 38.997 -35.599 19.312 1.00 36.88 99 ASP A O 1
ATOM 729 N N . PRO A 1 100 ? 37.199 -35.475 20.665 1.00 35.19 100 PRO A N 1
ATOM 730 C CA . PRO A 1 100 ? 36.245 -35.862 19.625 1.00 35.19 100 PRO A CA 1
ATOM 731 C C . PRO A 1 100 ? 36.009 -34.797 18.537 1.00 35.19 100 PRO A C 1
ATOM 733 O O . PRO A 1 100 ? 35.411 -35.119 17.512 1.00 35.19 100 PRO A O 1
ATOM 736 N N . ALA A 1 101 ? 36.443 -33.542 18.725 1.00 40.78 101 ALA A N 1
ATOM 737 C CA . ALA A 1 101 ? 36.154 -32.410 17.832 1.00 40.78 101 ALA A CA 1
ATOM 738 C C . ALA A 1 101 ? 37.241 -32.176 16.753 1.00 40.78 101 ALA A C 1
ATOM 740 O O . ALA A 1 101 ? 37.679 -31.047 16.486 1.00 40.78 101 ALA A O 1
ATOM 741 N N . ALA A 1 102 ? 37.697 -33.258 16.120 1.00 37.00 102 ALA A N 1
ATOM 742 C CA . ALA A 1 102 ? 38.785 -33.264 15.139 1.00 37.00 102 ALA A CA 1
ATOM 743 C C . ALA A 1 102 ? 38.348 -32.872 13.706 1.00 37.00 102 ALA A C 1
ATOM 745 O O . ALA A 1 102 ? 38.629 -33.590 12.749 1.00 37.00 102 ALA A O 1
ATOM 746 N N . ASP A 1 103 ? 37.680 -31.724 13.553 1.00 40.19 103 ASP A N 1
ATOM 747 C CA . ASP A 1 103 ? 37.446 -31.100 12.241 1.00 40.19 103 ASP A CA 1
ATOM 748 C C . ASP A 1 103 ? 38.783 -30.640 11.596 1.00 40.19 103 ASP A C 1
ATOM 750 O O . ASP A 1 103 ? 39.484 -29.816 12.205 1.00 40.19 103 ASP A O 1
ATOM 754 N N . PRO A 1 104 ? 39.183 -31.155 10.414 1.00 40.16 104 PRO A N 1
ATOM 755 C CA . PRO A 1 104 ? 40.485 -30.852 9.815 1.00 40.16 104 PRO A CA 1
ATOM 756 C C . PRO A 1 104 ? 40.693 -29.400 9.364 1.00 40.16 104 PRO A C 1
ATOM 758 O O . PRO A 1 104 ? 41.847 -28.997 9.219 1.00 40.16 104 PRO A O 1
ATOM 761 N N . GLU A 1 105 ? 39.631 -28.627 9.112 1.00 39.69 105 GLU A N 1
ATOM 762 C CA . GLU A 1 105 ? 39.758 -27.320 8.441 1.00 39.69 105 GLU A CA 1
ATOM 763 C C . GLU A 1 105 ? 40.030 -26.155 9.412 1.00 39.69 105 GLU A C 1
ATOM 765 O O . GLU A 1 105 ? 40.646 -25.154 9.039 1.00 39.69 105 GLU A O 1
ATOM 770 N N . VAL A 1 106 ? 39.651 -26.289 10.690 1.00 48.78 106 VAL A N 1
ATOM 771 C CA . VAL A 1 106 ? 39.805 -25.217 11.691 1.00 48.78 106 VAL A CA 1
ATOM 772 C C . VAL A 1 106 ? 41.226 -25.181 12.265 1.00 48.78 106 VAL A C 1
ATOM 774 O O . VAL A 1 106 ? 41.594 -25.979 13.138 1.00 48.78 106 VAL A O 1
ATOM 777 N N . GLY A 1 107 ? 42.015 -24.207 11.801 1.00 46.66 107 GLY A N 1
ATOM 778 C CA . GLY A 1 107 ? 43.423 -24.022 12.161 1.00 46.66 107 GLY A CA 1
ATOM 779 C C . GLY A 1 107 ? 43.694 -23.777 13.661 1.00 46.66 107 GLY A C 1
ATOM 780 O O . GLY A 1 107 ? 42.848 -23.258 14.395 1.00 46.66 107 GLY A O 1
ATOM 781 N N . PRO A 1 108 ? 44.909 -24.095 14.154 1.00 49.16 108 PRO A N 1
ATOM 782 C CA . PRO A 1 108 ? 45.210 -24.120 15.592 1.00 49.16 108 PRO A CA 1
ATOM 783 C C . PRO A 1 108 ? 45.101 -22.754 16.291 1.00 49.16 108 PRO A C 1
ATOM 785 O O . PRO A 1 108 ? 44.794 -22.710 17.480 1.00 49.16 108 PRO A O 1
ATOM 788 N N . ALA A 1 109 ? 45.303 -21.650 15.562 1.00 53.25 109 ALA A N 1
ATOM 789 C CA . ALA A 1 109 ? 45.162 -20.283 16.076 1.00 53.25 109 ALA A CA 1
ATOM 790 C C . ALA A 1 109 ? 43.697 -19.818 16.230 1.00 53.25 109 ALA A C 1
ATOM 792 O O . ALA A 1 109 ? 43.443 -18.763 16.805 1.00 53.25 109 ALA A O 1
ATOM 793 N N . GLU A 1 110 ? 42.726 -20.586 15.728 1.00 61.34 110 GLU A N 1
ATOM 794 C CA . GLU A 1 110 ? 41.297 -20.315 15.939 1.00 61.34 110 GLU A CA 1
ATOM 795 C C . GLU A 1 110 ? 40.720 -21.123 17.106 1.00 61.34 110 GLU A C 1
ATOM 797 O O . GLU A 1 110 ? 39.800 -20.667 17.782 1.00 61.34 110 GLU A O 1
ATOM 802 N N . ARG A 1 111 ? 41.304 -22.298 17.383 1.00 73.56 111 ARG A N 1
ATOM 803 C CA . ARG A 1 111 ? 40.918 -23.191 18.489 1.00 73.56 111 ARG A CA 1
ATOM 804 C C . ARG A 1 111 ? 41.389 -22.698 19.866 1.00 73.56 111 ARG A C 1
ATOM 806 O O . ARG A 1 111 ? 40.791 -23.061 20.878 1.00 73.56 111 ARG A O 1
ATOM 813 N N . ARG A 1 112 ? 42.455 -21.889 19.927 1.00 85.62 112 ARG A N 1
ATOM 814 C CA . ARG A 1 112 ? 42.991 -21.309 21.172 1.00 85.62 112 ARG A CA 1
ATOM 815 C C . ARG A 1 112 ? 43.157 -19.795 21.085 1.00 85.62 112 ARG A C 1
ATOM 817 O O . ARG A 1 112 ? 43.786 -19.278 20.169 1.00 85.62 112 ARG A O 1
ATOM 824 N N . LEU A 1 113 ? 42.647 -19.119 22.106 1.00 90.25 113 LEU A N 1
ATOM 825 C CA . LEU A 1 113 ? 42.954 -17.740 22.456 1.00 90.25 113 LEU A CA 1
ATOM 826 C C . LEU A 1 113 ? 44.269 -17.697 23.255 1.00 90.25 113 LEU A C 1
ATOM 828 O O . LEU A 1 113 ? 44.532 -18.592 24.056 1.00 90.25 113 LEU A O 1
ATOM 832 N N . ASP A 1 114 ? 45.053 -16.629 23.104 1.00 92.38 114 ASP A N 1
ATOM 833 C CA . ASP A 1 114 ? 46.071 -16.232 24.088 1.00 92.38 114 ASP A CA 1
ATOM 834 C C . ASP A 1 114 ? 45.560 -14.985 24.834 1.00 92.38 114 ASP A C 1
ATOM 836 O O . ASP A 1 114 ? 45.682 -13.865 24.320 1.00 92.38 114 ASP A O 1
ATOM 840 N N . PRO A 1 115 ? 44.963 -15.146 26.034 1.00 91.19 115 PRO A N 1
ATOM 841 C CA . PRO A 1 115 ? 44.434 -14.022 26.795 1.00 91.19 115 PRO A CA 1
ATOM 842 C C . PRO A 1 115 ? 45.525 -13.019 27.181 1.00 91.19 115 PRO A C 1
ATOM 844 O O . PRO A 1 115 ? 45.259 -11.822 27.212 1.00 91.19 115 PRO A O 1
ATOM 847 N N . SER A 1 116 ? 46.761 -13.470 27.423 1.00 90.50 116 SER A N 1
ATOM 848 C CA . SER A 1 116 ? 47.875 -12.592 27.806 1.00 90.50 116 SER A CA 1
ATOM 849 C C . SER A 1 116 ? 48.305 -11.704 26.639 1.00 90.50 116 SER A C 1
ATOM 851 O O . SER A 1 116 ? 48.465 -10.493 26.808 1.00 90.50 116 SER A O 1
ATOM 853 N N . ALA A 1 117 ? 48.432 -12.275 25.438 1.00 91.94 117 ALA A N 1
ATOM 854 C CA . ALA A 1 117 ? 48.793 -11.525 24.238 1.00 91.94 117 ALA A CA 1
ATOM 855 C C . ALA A 1 117 ? 47.706 -10.527 23.809 1.00 91.94 117 ALA A C 1
ATOM 857 O O . ALA A 1 117 ? 48.044 -9.450 23.317 1.00 91.94 117 ALA A O 1
ATOM 858 N N . VAL A 1 118 ? 46.418 -10.844 23.996 1.00 92.31 118 VAL A N 1
ATOM 859 C CA . VAL A 1 118 ? 45.318 -9.880 23.782 1.00 92.31 118 VAL A CA 1
ATOM 860 C C . VAL A 1 118 ? 45.344 -8.789 24.856 1.00 92.31 118 VAL A C 1
ATOM 862 O O . VAL A 1 118 ? 45.315 -7.598 24.540 1.00 92.31 118 VAL A O 1
ATOM 865 N N . ARG A 1 119 ? 45.468 -9.174 26.133 1.00 93.00 119 ARG A N 1
ATOM 866 C CA . ARG A 1 119 ? 45.468 -8.247 27.274 1.00 93.00 119 ARG A CA 1
ATOM 867 C C . ARG A 1 119 ? 46.591 -7.213 27.206 1.00 93.00 119 ARG A C 1
ATOM 869 O O . ARG A 1 119 ? 46.391 -6.089 27.662 1.00 93.00 119 ARG A O 1
ATOM 876 N N . ALA A 1 120 ? 47.732 -7.578 26.618 1.00 91.31 120 ALA A N 1
ATOM 877 C CA . ALA A 1 120 ? 48.878 -6.700 26.395 1.00 91.31 120 ALA A CA 1
ATOM 878 C C . ALA A 1 120 ? 48.676 -5.654 25.277 1.00 91.31 120 ALA A C 1
ATOM 880 O O . ALA A 1 120 ? 49.396 -4.658 25.252 1.00 91.31 120 ALA A O 1
ATOM 881 N N . ARG A 1 121 ? 47.712 -5.850 24.363 1.00 93.25 121 ARG A N 1
ATOM 882 C CA . ARG A 1 121 ? 47.345 -4.867 23.318 1.00 93.25 121 ARG A CA 1
ATOM 883 C C . ARG A 1 121 ? 46.235 -3.908 23.762 1.00 93.25 121 ARG A C 1
ATOM 885 O O . ARG A 1 121 ? 46.049 -2.854 23.161 1.00 93.25 121 ARG A O 1
ATOM 892 N N . CYS A 1 122 ? 45.517 -4.260 24.825 1.00 92.31 122 CYS A N 1
ATOM 893 C CA . CYS A 1 122 ? 44.447 -3.459 25.406 1.00 92.31 122 CYS A CA 1
ATOM 894 C C . CYS A 1 122 ? 45.016 -2.332 26.289 1.00 92.31 122 CYS A C 1
ATOM 896 O O . CYS A 1 122 ? 45.550 -2.594 27.367 1.00 92.31 122 CYS A O 1
ATOM 898 N N . THR A 1 123 ? 44.897 -1.079 25.840 1.00 90.06 123 THR A N 1
ATOM 899 C CA . THR A 1 123 ? 45.461 0.103 26.520 1.00 90.06 123 THR A CA 1
ATOM 900 C C . THR A 1 123 ? 44.582 0.661 27.636 1.00 90.06 123 THR A C 1
ATOM 902 O O . THR A 1 123 ? 45.100 1.258 28.577 1.00 90.06 123 THR A O 1
ATOM 905 N N . THR A 1 124 ? 43.265 0.482 27.536 1.00 90.81 124 THR A N 1
ATOM 906 C CA . THR A 1 124 ? 42.280 0.936 28.525 1.00 90.81 124 THR A CA 1
ATOM 907 C C . THR A 1 124 ? 41.809 -0.257 29.350 1.00 90.81 124 THR A C 1
ATOM 909 O O . THR A 1 124 ? 41.722 -1.374 28.841 1.00 90.81 124 THR A O 1
ATOM 912 N N . VAL A 1 125 ? 41.518 -0.036 30.632 1.00 93.75 125 VAL A N 1
ATOM 913 C CA . VAL A 1 125 ? 41.094 -1.075 31.579 1.00 93.75 125 VAL A CA 1
ATOM 914 C C . VAL A 1 125 ? 39.944 -0.536 32.419 1.00 93.75 125 VAL A C 1
ATOM 916 O O . VAL A 1 125 ? 40.009 0.602 32.877 1.00 93.75 125 VAL A O 1
ATOM 919 N N . ARG A 1 126 ? 38.913 -1.356 32.627 1.00 93.56 126 ARG A N 1
ATOM 920 C CA . ARG A 1 126 ? 37.792 -1.103 33.535 1.00 93.56 126 ARG A CA 1
ATOM 921 C C . ARG A 1 126 ? 37.653 -2.250 34.519 1.00 93.56 126 ARG A C 1
ATOM 923 O O . ARG A 1 126 ? 37.551 -3.405 34.113 1.00 93.56 126 ARG A O 1
ATOM 930 N N . THR A 1 127 ? 37.603 -1.920 35.800 1.00 96.06 127 THR A N 1
ATOM 931 C CA . THR A 1 127 ? 37.224 -2.842 36.877 1.00 96.06 127 THR A CA 1
ATOM 932 C C . THR A 1 127 ? 35.734 -3.204 36.811 1.00 96.06 127 THR A C 1
ATOM 934 O O . THR A 1 127 ? 34.952 -2.532 36.135 1.00 96.06 127 THR A O 1
ATOM 937 N N . HIS A 1 128 ? 35.323 -4.237 37.550 1.00 93.12 128 HIS A N 1
ATOM 938 C CA . HIS A 1 128 ? 33.922 -4.620 37.775 1.00 93.12 128 HIS A CA 1
ATOM 939 C C . HIS A 1 128 ? 32.998 -3.411 38.029 1.00 93.12 128 HIS A C 1
ATOM 941 O O . HIS A 1 128 ? 32.009 -3.219 37.321 1.00 93.12 128 HIS A O 1
ATOM 947 N N . GLU A 1 129 ? 33.342 -2.557 38.999 1.00 93.38 129 GLU A N 1
ATOM 948 C CA . GLU A 1 129 ? 32.528 -1.394 39.379 1.00 93.38 129 GLU A CA 1
ATOM 949 C C . GLU A 1 129 ? 32.387 -0.389 38.226 1.00 93.38 129 GLU A C 1
ATOM 951 O O . GLU A 1 129 ? 31.293 0.109 37.957 1.00 93.38 129 GLU A O 1
ATOM 956 N N . GLU A 1 130 ? 33.466 -0.138 37.482 1.00 91.50 130 GLU A N 1
ATOM 957 C CA . GLU A 1 130 ? 33.460 0.758 36.322 1.00 91.50 130 GLU A CA 1
ATOM 958 C C . GLU A 1 130 ? 32.664 0.181 35.143 1.00 91.50 130 GLU A C 1
ATOM 960 O O . GLU A 1 130 ? 31.979 0.930 34.443 1.00 91.50 130 GLU A O 1
ATOM 965 N N . CYS A 1 131 ? 32.694 -1.141 34.946 1.00 90.50 131 CYS A N 1
ATOM 966 C CA . CYS A 1 131 ? 31.891 -1.828 33.933 1.00 90.50 131 CYS A CA 1
ATOM 967 C C . CYS A 1 131 ? 30.390 -1.667 34.210 1.00 90.50 131 CYS A C 1
ATOM 969 O O . CYS A 1 131 ? 29.636 -1.267 33.323 1.00 90.50 131 CYS A O 1
ATOM 971 N N . TYR A 1 132 ? 29.941 -1.904 35.447 1.00 90.25 132 TYR A N 1
ATOM 972 C CA . TYR A 1 132 ? 28.523 -1.755 35.797 1.00 90.25 132 TYR A CA 1
ATOM 973 C C . TYR A 1 132 ? 28.090 -0.293 35.985 1.00 90.25 132 TYR A C 1
ATOM 975 O O . TYR A 1 132 ? 26.912 0.022 35.792 1.00 90.25 132 TYR A O 1
ATOM 983 N N . ALA A 1 133 ? 29.024 0.634 36.223 1.00 86.62 133 ALA A N 1
ATOM 984 C CA . ALA A 1 133 ? 28.754 2.069 36.155 1.00 86.62 133 ALA A CA 1
ATOM 985 C C . ALA A 1 133 ? 28.369 2.539 34.737 1.00 86.62 133 ALA A C 1
ATOM 987 O O . ALA A 1 133 ? 27.516 3.419 34.619 1.00 86.62 133 ALA A O 1
ATOM 988 N N . VAL A 1 134 ? 28.926 1.951 33.666 1.00 84.44 134 VAL A N 1
ATOM 989 C CA . VAL A 1 134 ? 28.500 2.234 32.276 1.00 84.44 134 VAL A CA 1
ATOM 990 C C . VAL A 1 134 ? 27.018 1.899 32.087 1.00 84.44 134 VAL A C 1
ATOM 992 O O . VAL A 1 134 ? 26.252 2.733 31.611 1.00 84.44 134 VAL A O 1
ATOM 995 N N . PHE A 1 135 ? 26.590 0.713 32.519 1.00 82.88 135 PHE A N 1
ATOM 996 C CA . PHE A 1 135 ? 25.196 0.278 32.398 1.00 82.88 135 PHE A CA 1
ATOM 997 C C . PHE A 1 135 ? 24.238 1.068 33.299 1.00 82.88 135 PHE A C 1
ATOM 999 O O . PHE A 1 135 ? 23.154 1.458 32.863 1.00 82.88 135 PHE A O 1
ATOM 1006 N N . THR A 1 136 ? 24.663 1.387 34.523 1.00 82.44 136 THR A N 1
ATOM 1007 C CA . THR A 1 136 ? 23.855 2.149 35.490 1.00 82.44 136 THR A CA 1
ATOM 1008 C C . THR A 1 136 ? 23.591 3.588 35.023 1.00 82.44 136 THR A C 1
ATOM 1010 O O . THR A 1 136 ? 22.510 4.113 35.267 1.00 82.44 136 THR A O 1
ATOM 1013 N N . ARG A 1 137 ? 24.514 4.214 34.271 1.00 76.81 137 ARG A N 1
ATOM 1014 C CA . ARG A 1 137 ? 24.305 5.530 33.615 1.00 76.81 137 ARG A CA 1
ATOM 1015 C C . ARG A 1 137 ? 23.232 5.522 32.514 1.00 76.81 137 ARG A C 1
ATOM 1017 O O . ARG A 1 137 ? 22.890 6.580 31.989 1.00 76.81 137 ARG A O 1
ATOM 1024 N N . HIS A 1 138 ? 22.736 4.346 32.146 1.00 70.19 138 HIS A N 1
ATOM 1025 C CA . HIS A 1 138 ? 21.735 4.128 31.107 1.00 70.19 138 HIS A CA 1
ATOM 1026 C C . HIS A 1 138 ? 20.529 3.323 31.627 1.00 70.19 138 HIS A C 1
ATOM 1028 O O . HIS A 1 138 ? 19.869 2.639 30.851 1.00 70.19 138 HIS A O 1
ATOM 1034 N N . ASP A 1 139 ? 20.267 3.384 32.938 1.00 75.81 139 ASP A N 1
ATOM 1035 C CA . ASP A 1 139 ? 19.165 2.710 33.646 1.00 75.81 139 ASP A CA 1
ATOM 1036 C C . ASP A 1 139 ? 19.192 1.161 33.617 1.00 75.81 139 ASP A C 1
ATOM 1038 O O . ASP A 1 139 ? 18.229 0.500 34.014 1.00 75.81 139 ASP A O 1
ATOM 1042 N N . PHE A 1 140 ? 20.318 0.546 33.230 1.00 76.25 140 PHE A N 1
ATOM 1043 C CA . PHE A 1 140 ? 20.508 -0.910 33.255 1.00 76.25 140 PHE A CA 1
ATOM 1044 C C . PHE A 1 140 ? 21.186 -1.376 34.552 1.00 76.25 140 PHE A C 1
ATOM 1046 O O . PHE A 1 140 ? 22.396 -1.599 34.610 1.00 76.25 140 PHE A O 1
ATOM 1053 N N . ALA A 1 141 ? 20.386 -1.567 35.603 1.00 82.94 141 ALA A N 1
ATOM 1054 C CA . ALA A 1 141 ? 20.832 -2.178 36.855 1.00 82.94 141 ALA A CA 1
ATOM 1055 C C . ALA A 1 141 ? 20.889 -3.718 36.742 1.00 82.94 141 ALA A C 1
ATOM 1057 O O . ALA A 1 141 ? 19.865 -4.402 36.830 1.00 82.94 141 ALA A O 1
ATOM 1058 N N . TYR A 1 142 ? 22.089 -4.277 36.557 1.00 84.56 142 TYR A N 1
ATOM 1059 C CA . TYR A 1 142 ? 22.314 -5.728 36.551 1.00 84.56 142 TYR A CA 1
ATOM 1060 C C . TYR A 1 142 ? 22.403 -6.287 37.980 1.00 84.56 142 TYR A C 1
ATOM 1062 O O . TYR A 1 142 ? 23.130 -5.768 38.823 1.00 84.56 142 TYR A O 1
ATOM 1070 N N . GLY A 1 143 ? 21.662 -7.365 38.257 1.00 85.88 143 GLY A N 1
ATOM 1071 C CA . GLY A 1 143 ? 21.713 -8.064 39.546 1.00 85.88 143 GLY A CA 1
ATOM 1072 C C . GLY A 1 143 ? 22.887 -9.055 39.650 1.00 85.88 143 GLY A C 1
ATOM 1073 O O . GLY A 1 143 ? 23.445 -9.444 38.622 1.00 85.88 143 GLY A O 1
ATOM 1074 N N . PRO A 1 144 ? 23.222 -9.559 40.858 1.00 86.56 144 PRO A N 1
ATOM 1075 C CA . PRO A 1 144 ? 24.414 -10.393 41.088 1.00 86.56 144 PRO A CA 1
ATOM 1076 C C . PRO A 1 144 ? 24.523 -11.671 40.240 1.00 86.56 144 PRO A C 1
ATOM 1078 O O . PRO A 1 144 ? 25.619 -12.175 40.037 1.00 86.56 144 PRO A O 1
ATOM 1081 N N . CYS A 1 145 ? 23.407 -12.198 39.726 1.00 87.12 145 CYS A N 1
ATOM 1082 C CA . CYS A 1 145 ? 23.392 -13.373 38.843 1.00 87.12 145 CYS A CA 1
ATOM 1083 C C . CYS A 1 145 ? 23.721 -13.057 37.368 1.00 87.12 145 CYS A C 1
ATOM 1085 O O . CYS A 1 145 ? 23.847 -13.977 36.569 1.00 87.12 145 CYS A O 1
ATOM 1087 N N . LEU A 1 146 ? 23.839 -11.781 36.989 1.00 88.44 146 LEU A N 1
ATOM 1088 C CA . LEU A 1 146 ? 24.217 -11.337 35.639 1.00 88.44 146 LEU A CA 1
ATOM 1089 C C . LEU A 1 146 ? 25.485 -10.461 35.638 1.00 88.44 146 LEU A C 1
ATOM 1091 O O . LEU A 1 146 ? 25.965 -10.088 34.572 1.00 88.44 146 LEU A O 1
ATOM 1095 N N . ALA A 1 147 ? 26.040 -10.149 36.813 1.00 90.75 147 ALA A N 1
ATOM 1096 C CA . ALA A 1 147 ? 27.206 -9.286 36.983 1.00 90.75 147 ALA A CA 1
ATOM 1097 C C . ALA A 1 147 ? 28.532 -10.084 36.946 1.00 90.75 147 ALA A C 1
ATOM 1099 O O . ALA A 1 147 ? 29.226 -10.201 37.953 1.00 90.75 147 ALA A O 1
ATOM 1100 N N . LEU A 1 148 ? 28.841 -10.703 35.800 1.00 94.19 148 LEU A N 1
ATOM 1101 C CA . LEU A 1 148 ? 29.957 -11.655 35.642 1.00 94.19 148 LEU A CA 1
ATOM 1102 C C . LEU A 1 148 ? 31.306 -11.025 35.247 1.00 94.19 148 LEU A C 1
ATOM 1104 O O . LEU A 1 148 ? 32.320 -11.717 35.326 1.00 94.19 148 LEU A O 1
ATOM 1108 N N . LEU A 1 149 ? 31.339 -9.770 34.787 1.00 95.88 149 LEU A N 1
ATOM 1109 C CA . LEU A 1 149 ? 32.575 -9.091 34.380 1.00 95.88 149 LEU A CA 1
ATOM 1110 C C . LEU A 1 149 ? 33.440 -8.770 35.615 1.00 95.88 149 LEU A C 1
ATOM 1112 O O . LEU A 1 149 ? 33.035 -7.955 36.440 1.00 95.88 149 LEU A O 1
ATOM 1116 N N . ASP A 1 150 ? 34.633 -9.359 35.734 1.00 94.81 150 ASP A N 1
ATOM 1117 C CA . ASP A 1 150 ? 35.646 -8.967 36.735 1.00 94.81 150 ASP A CA 1
ATOM 1118 C C . ASP A 1 150 ? 36.413 -7.710 36.280 1.00 94.81 150 ASP A C 1
ATOM 1120 O O . ASP A 1 150 ? 36.656 -6.780 37.050 1.00 94.81 150 ASP A O 1
ATOM 1124 N N . GLU A 1 151 ? 36.820 -7.717 35.009 1.00 95.69 151 GLU A N 1
ATOM 1125 C CA . GLU A 1 151 ? 37.608 -6.687 34.332 1.00 95.69 151 GLU A CA 1
ATOM 1126 C C . GLU A 1 151 ? 37.240 -6.699 32.840 1.00 95.69 151 GLU A C 1
ATOM 1128 O O . GLU A 1 151 ? 37.048 -7.772 32.262 1.00 95.69 151 GLU A O 1
ATOM 1133 N N . VAL A 1 152 ? 37.187 -5.529 32.200 1.00 97.00 152 VAL A N 1
ATOM 1134 C CA . VAL A 1 152 ? 37.202 -5.394 30.736 1.00 97.00 152 VAL A CA 1
ATOM 1135 C C . VAL A 1 152 ? 38.374 -4.507 30.343 1.00 97.00 152 VAL A C 1
ATOM 1137 O O . VAL A 1 152 ? 38.394 -3.314 30.647 1.00 97.00 152 VAL A O 1
ATOM 1140 N N . ALA A 1 153 ? 39.345 -5.078 29.639 1.00 95.56 153 ALA A N 1
ATOM 1141 C CA . ALA A 1 153 ? 40.420 -4.329 29.004 1.00 95.56 153 ALA A CA 1
ATOM 1142 C C . ALA A 1 153 ? 40.134 -4.182 27.507 1.00 95.56 153 ALA A C 1
ATOM 1144 O O . ALA A 1 153 ? 39.634 -5.116 26.888 1.00 95.56 153 ALA A O 1
ATOM 1145 N N . HIS A 1 154 ? 40.435 -3.032 26.906 1.00 93.50 154 HIS A N 1
ATOM 1146 C CA . HIS A 1 154 ? 40.204 -2.810 25.478 1.00 93.50 154 HIS A CA 1
ATOM 1147 C C . HIS A 1 154 ? 41.206 -1.850 24.828 1.00 93.50 154 HIS A C 1
ATOM 1149 O O . HIS A 1 154 ? 41.847 -1.033 25.491 1.00 93.50 154 HIS A O 1
ATOM 1155 N N . GLY A 1 155 ? 41.351 -1.983 23.511 1.00 86.94 155 GLY A N 1
ATOM 1156 C CA . GLY A 1 155 ? 42.013 -1.021 22.631 1.00 86.94 155 GLY A CA 1
ATOM 1157 C C . GLY A 1 155 ? 40.986 -0.289 21.760 1.00 86.94 155 GLY A C 1
ATOM 1158 O O . GLY A 1 155 ? 39.880 0.013 22.213 1.00 86.94 155 GLY A O 1
ATOM 1159 N N . THR A 1 156 ? 41.346 -0.031 20.500 1.00 82.75 156 THR A N 1
ATOM 1160 C CA . THR A 1 156 ? 40.458 0.575 19.487 1.00 82.75 156 THR A CA 1
ATOM 1161 C C . THR A 1 156 ? 39.485 -0.447 18.887 1.00 82.75 156 THR A C 1
ATOM 1163 O O . THR A 1 156 ? 38.276 -0.205 18.829 1.00 82.75 156 THR A O 1
ATOM 1166 N N . ASP A 1 157 ? 40.013 -1.603 18.470 1.00 86.12 157 ASP A N 1
ATOM 1167 C CA . ASP A 1 157 ? 39.323 -2.572 17.602 1.00 86.12 157 ASP A CA 1
ATOM 1168 C C . ASP A 1 157 ? 39.038 -3.926 18.271 1.00 86.12 157 ASP A C 1
ATOM 1170 O O . ASP A 1 157 ? 38.274 -4.732 17.738 1.00 86.12 157 ASP A O 1
ATOM 1174 N N . GLU A 1 158 ? 39.588 -4.153 19.467 1.00 93.12 158 GLU A N 1
ATOM 1175 C CA . GLU A 1 158 ? 39.364 -5.360 20.265 1.00 93.12 158 GLU A CA 1
ATOM 1176 C C . GLU A 1 158 ? 39.257 -5.083 21.773 1.00 93.12 158 GLU A C 1
ATOM 1178 O O . GLU A 1 158 ? 39.774 -4.082 22.281 1.00 93.12 158 GLU A O 1
ATOM 1183 N N . ALA A 1 159 ? 38.620 -6.013 22.486 1.00 95.19 159 ALA A N 1
ATOM 1184 C CA . ALA A 1 159 ? 38.510 -6.034 23.941 1.00 95.19 159 ALA A CA 1
ATOM 1185 C C . ALA A 1 159 ? 38.638 -7.458 24.501 1.00 95.19 159 ALA A C 1
ATOM 1187 O O . ALA A 1 159 ? 38.249 -8.429 23.856 1.00 95.19 159 ALA A O 1
ATOM 1188 N N . LEU A 1 160 ? 39.138 -7.582 25.728 1.00 97.25 160 LEU A N 1
ATOM 1189 C CA . LEU A 1 160 ? 39.171 -8.812 26.508 1.00 97.25 160 LEU A CA 1
ATOM 1190 C C . LEU A 1 160 ? 38.463 -8.588 27.846 1.00 97.25 160 LEU A C 1
ATOM 1192 O O . LEU A 1 160 ? 38.930 -7.815 28.684 1.00 97.25 160 LEU A O 1
ATOM 1196 N N . ALA A 1 161 ? 37.361 -9.299 28.054 1.00 97.44 161 ALA A N 1
ATOM 1197 C CA . ALA A 1 161 ? 36.696 -9.393 29.345 1.00 97.44 161 ALA A CA 1
ATOM 1198 C C . ALA A 1 161 ? 37.157 -10.632 30.117 1.00 97.44 161 ALA A C 1
ATOM 1200 O O . ALA A 1 161 ? 37.362 -11.697 29.529 1.00 97.44 161 ALA A O 1
ATOM 1201 N N . VAL A 1 162 ? 37.259 -10.501 31.437 1.00 97.31 162 VAL A N 1
ATOM 1202 C CA . VAL A 1 162 ? 37.502 -11.591 32.390 1.00 97.31 162 VAL A CA 1
ATOM 1203 C C . VAL A 1 162 ? 36.186 -11.914 33.104 1.00 97.31 162 VAL A C 1
ATOM 1205 O O . VAL A 1 162 ? 35.514 -11.003 33.584 1.00 97.31 162 VAL A O 1
ATOM 1208 N N . LEU A 1 163 ? 35.801 -13.193 33.155 1.00 95.94 163 LEU A N 1
ATOM 1209 C CA . LEU A 1 163 ? 34.461 -13.644 33.555 1.00 95.94 163 LEU A CA 1
ATOM 1210 C C . LEU A 1 163 ? 34.480 -14.533 34.810 1.00 95.94 163 LEU A C 1
ATOM 1212 O O . LEU A 1 163 ? 35.096 -15.601 34.807 1.00 95.94 163 LEU A O 1
ATOM 1216 N N . SER A 1 164 ? 33.765 -14.144 35.869 1.00 92.81 164 SER A N 1
ATOM 1217 C CA . SER A 1 164 ? 33.555 -14.949 37.086 1.00 92.81 164 SER A CA 1
ATOM 1218 C C . SER A 1 164 ? 32.117 -15.443 37.200 1.00 92.81 164 SER A C 1
ATOM 1220 O O . SER A 1 164 ? 31.228 -14.669 37.541 1.00 92.81 164 SER A O 1
ATOM 1222 N N . LEU A 1 165 ? 31.878 -16.750 37.036 1.00 86.12 165 LEU A N 1
ATOM 1223 C CA . LEU A 1 165 ? 30.569 -17.334 37.353 1.00 86.12 165 LEU A CA 1
ATOM 1224 C C . LEU A 1 165 ? 30.300 -17.253 38.880 1.00 86.12 165 LEU A C 1
ATOM 1226 O O . LEU A 1 165 ? 31.056 -17.866 39.660 1.00 86.12 165 LEU A O 1
ATOM 1230 N N . PRO A 1 166 ? 29.245 -16.536 39.334 1.00 85.50 166 PRO A N 1
ATOM 1231 C CA . PRO A 1 166 ? 28.937 -16.359 40.750 1.00 85.50 166 PRO A CA 1
ATOM 1232 C C . PRO A 1 166 ? 28.653 -17.695 41.430 1.00 85.50 166 PRO A C 1
ATOM 1234 O O . PRO A 1 166 ? 28.063 -18.588 40.826 1.00 85.50 166 PRO A O 1
ATOM 1237 N N . ALA A 1 167 ? 29.021 -17.824 42.708 1.00 81.75 167 ALA A N 1
ATOM 1238 C CA . ALA A 1 167 ? 28.837 -19.067 43.463 1.00 81.75 167 ALA A CA 1
ATOM 1239 C C . ALA A 1 167 ? 27.387 -19.591 43.408 1.00 81.75 167 ALA A C 1
ATOM 1241 O O . ALA A 1 167 ? 27.180 -20.778 43.191 1.00 81.75 167 ALA A O 1
ATOM 1242 N N . ALA A 1 168 ? 26.402 -18.689 43.490 1.00 81.00 168 ALA A N 1
ATOM 1243 C CA . ALA A 1 168 ? 24.972 -19.003 43.452 1.00 81.00 168 ALA A CA 1
ATOM 1244 C C . ALA A 1 168 ? 24.453 -19.596 42.122 1.00 81.00 168 ALA A C 1
ATOM 1246 O O . ALA A 1 168 ? 23.306 -20.025 42.080 1.00 81.00 168 ALA A O 1
ATOM 1247 N N . LEU A 1 169 ? 25.259 -19.613 41.051 1.00 83.75 169 LEU A N 1
ATOM 1248 C CA . LEU A 1 169 ? 24.904 -20.225 39.762 1.00 83.75 169 LEU A CA 1
ATOM 1249 C C . LEU A 1 169 ? 25.694 -21.504 39.451 1.00 83.75 169 LEU A C 1
ATOM 1251 O O . LEU A 1 169 ? 25.426 -22.146 38.441 1.00 83.75 169 LEU A O 1
ATOM 1255 N N . ARG A 1 170 ? 26.669 -21.886 40.289 1.00 80.94 170 ARG A N 1
ATOM 1256 C CA . ARG A 1 170 ? 27.535 -23.049 40.023 1.00 80.94 170 ARG A CA 1
ATOM 1257 C C . ARG A 1 170 ? 26.778 -24.367 40.138 1.00 80.94 170 ARG A C 1
ATOM 1259 O O . ARG A 1 170 ? 26.967 -25.244 39.304 1.00 80.94 170 ARG A O 1
ATOM 1266 N N . ASP A 1 171 ? 25.878 -24.464 41.110 1.00 79.44 171 ASP A N 1
ATOM 1267 C CA . ASP A 1 171 ? 25.093 -25.677 41.364 1.00 79.44 171 ASP A CA 1
ATOM 1268 C C . ASP A 1 171 ? 24.051 -25.948 40.258 1.00 79.44 171 ASP A C 1
ATOM 1270 O O . ASP A 1 171 ? 23.682 -27.096 40.032 1.00 79.44 171 ASP A O 1
ATOM 1274 N N . THR A 1 172 ? 23.625 -24.906 39.530 1.00 78.38 172 THR A N 1
ATOM 1275 C CA . THR A 1 172 ? 22.711 -24.972 38.369 1.00 78.38 172 THR A CA 1
ATOM 1276 C C . THR A 1 172 ? 23.431 -24.826 37.023 1.00 78.38 172 THR A C 1
ATOM 1278 O O . THR A 1 172 ? 22.791 -24.682 35.984 1.00 78.38 172 THR A O 1
ATOM 1281 N N . ALA A 1 173 ? 24.769 -24.795 37.004 1.00 77.19 173 ALA A N 1
ATOM 1282 C CA . ALA A 1 173 ? 25.529 -24.497 35.788 1.00 77.19 173 ALA A CA 1
ATOM 1283 C C . ALA A 1 173 ? 25.288 -25.549 34.690 1.00 77.19 173 ALA A C 1
ATOM 1285 O O . ALA A 1 173 ? 25.141 -25.205 33.519 1.00 77.19 173 ALA A O 1
ATOM 1286 N N . ALA A 1 174 ? 25.174 -26.820 35.089 1.00 77.94 174 ALA A N 1
ATOM 1287 C CA . ALA A 1 174 ? 24.963 -27.962 34.201 1.00 77.94 174 ALA A CA 1
ATOM 1288 C C . ALA A 1 174 ? 23.557 -28.034 33.566 1.00 77.94 174 ALA A C 1
ATOM 1290 O O . ALA A 1 174 ? 23.362 -28.811 32.631 1.00 77.94 174 ALA A O 1
ATOM 1291 N N . ASP A 1 175 ? 22.589 -27.235 34.033 1.00 82.75 175 ASP A N 1
ATOM 1292 C CA . ASP A 1 175 ? 21.222 -27.220 33.487 1.00 82.75 175 ASP A CA 1
ATOM 1293 C C . ASP A 1 175 ? 21.145 -26.547 32.099 1.00 82.75 175 ASP A C 1
ATOM 1295 O O . ASP A 1 175 ? 20.199 -26.775 31.339 1.00 82.75 175 ASP A O 1
ATOM 1299 N N . TYR A 1 176 ? 22.151 -25.735 31.746 1.00 86.12 176 TYR A N 1
ATOM 1300 C CA . TYR A 1 176 ? 22.180 -24.910 30.537 1.00 86.12 176 TYR A CA 1
ATOM 1301 C C . TYR A 1 176 ? 23.393 -25.228 29.658 1.00 86.12 176 TYR A C 1
ATOM 1303 O O . TYR A 1 176 ? 24.496 -25.447 30.150 1.00 86.12 176 TYR A O 1
ATOM 1311 N N . ARG A 1 177 ? 23.223 -25.165 28.332 1.00 86.75 177 ARG A N 1
ATOM 1312 C CA . ARG A 1 177 ? 24.334 -25.281 27.365 1.00 86.75 177 ARG A CA 1
ATOM 1313 C C . ARG A 1 177 ? 24.735 -23.900 26.850 1.00 86.75 177 ARG A C 1
ATOM 1315 O O . ARG A 1 177 ? 25.900 -23.523 26.918 1.00 86.75 177 ARG A O 1
ATOM 1322 N N . PHE A 1 178 ? 23.753 -23.098 26.441 1.00 88.75 178 PHE A N 1
ATOM 1323 C CA . PHE A 1 178 ? 23.904 -21.661 26.216 1.00 88.75 178 PHE A CA 1
ATOM 1324 C C . PHE A 1 178 ? 23.681 -20.918 27.545 1.00 88.75 178 PHE A C 1
ATOM 1326 O O . PHE A 1 178 ? 22.677 -20.229 27.716 1.00 88.75 178 PHE A O 1
ATOM 1333 N N . HIS A 1 179 ? 24.579 -21.118 28.522 1.00 91.25 179 HIS A N 1
ATOM 1334 C CA . HIS A 1 179 ? 24.401 -20.644 29.903 1.00 91.25 179 HIS A CA 1
ATOM 1335 C C . HIS A 1 179 ? 24.097 -19.130 29.965 1.00 91.25 179 HIS A C 1
ATOM 1337 O O . HIS A 1 179 ? 25.006 -18.326 29.719 1.00 91.25 179 HIS A O 1
ATOM 1343 N N . PRO A 1 180 ? 22.860 -18.702 30.314 1.00 91.38 180 PRO A N 1
ATOM 1344 C CA . PRO A 1 180 ? 22.388 -17.357 29.983 1.00 91.38 180 PRO A CA 1
ATOM 1345 C C . PRO A 1 180 ? 23.262 -16.233 30.535 1.00 91.38 180 PRO A C 1
ATOM 1347 O O . PRO A 1 180 ? 23.565 -15.294 29.812 1.00 91.38 180 PRO A O 1
ATOM 1350 N N . ALA A 1 181 ? 23.740 -16.349 31.776 1.00 91.50 181 ALA A N 1
ATOM 1351 C CA . ALA A 1 181 ? 24.587 -15.321 32.378 1.00 91.50 181 ALA A CA 1
ATOM 1352 C C . ALA A 1 181 ? 25.950 -15.161 31.672 1.00 91.50 181 ALA A C 1
ATOM 1354 O O . ALA A 1 181 ? 26.454 -14.048 31.581 1.00 91.50 181 ALA A O 1
ATOM 1355 N N . VAL A 1 182 ? 26.534 -16.246 31.143 1.00 93.44 182 VAL A N 1
ATOM 1356 C CA . VAL A 1 182 ? 27.853 -16.218 30.476 1.00 93.44 182 VAL A CA 1
ATOM 1357 C C . VAL A 1 182 ? 27.733 -15.584 29.095 1.00 93.44 182 VAL A C 1
ATOM 1359 O O . VAL A 1 182 ? 28.528 -14.716 28.740 1.00 93.44 182 VAL A O 1
ATOM 1362 N N . PHE A 1 183 ? 26.704 -15.967 28.336 1.00 94.44 183 PHE A N 1
ATOM 1363 C CA . PHE A 1 183 ? 26.424 -15.345 27.044 1.00 94.44 183 PHE A CA 1
ATOM 1364 C C . PHE A 1 183 ? 26.002 -13.879 27.200 1.00 94.44 183 PHE A C 1
ATOM 1366 O O . PHE A 1 183 ? 26.405 -13.057 26.385 1.00 94.44 183 PHE A O 1
ATOM 1373 N N . ASP A 1 184 ? 25.270 -13.516 28.258 1.00 93.19 184 ASP A N 1
ATOM 1374 C CA . ASP A 1 184 ? 24.908 -12.117 28.516 1.00 93.19 184 ASP A CA 1
ATOM 1375 C C . ASP A 1 184 ? 26.155 -11.293 28.856 1.00 93.19 184 ASP A C 1
ATOM 1377 O O . ASP A 1 184 ? 26.361 -10.233 28.276 1.00 93.19 184 ASP A O 1
ATOM 1381 N N . ALA A 1 185 ? 27.057 -11.824 29.689 1.00 93.94 185 ALA A N 1
ATOM 1382 C CA . ALA A 1 185 ? 28.340 -11.196 30.000 1.00 93.94 185 ALA A CA 1
ATOM 1383 C C . ALA A 1 185 ? 29.232 -10.993 28.761 1.00 93.94 185 ALA A C 1
ATOM 1385 O O . ALA A 1 185 ? 29.905 -9.969 28.646 1.00 93.94 185 ALA A O 1
ATOM 1386 N N . ALA A 1 186 ? 29.193 -11.921 27.797 1.00 95.12 186 ALA A N 1
ATOM 1387 C CA . ALA A 1 186 ? 29.862 -11.754 26.508 1.00 95.12 186 ALA A CA 1
ATOM 1388 C C . ALA A 1 186 ? 29.315 -10.538 25.733 1.00 95.12 186 ALA A C 1
ATOM 1390 O O . ALA A 1 186 ? 30.092 -9.764 25.180 1.00 95.12 186 ALA A O 1
ATOM 1391 N N . LEU A 1 187 ? 27.993 -10.315 25.745 1.00 93.69 187 LEU A N 1
ATOM 1392 C CA . LEU A 1 187 ? 27.380 -9.129 25.131 1.00 93.69 187 LEU A CA 1
ATOM 1393 C C . LEU A 1 187 ? 27.614 -7.852 25.963 1.00 93.69 187 LEU A C 1
ATOM 1395 O O . LEU A 1 187 ? 27.811 -6.776 25.397 1.00 93.69 187 LEU A O 1
ATOM 1399 N N . GLN A 1 188 ? 27.650 -7.955 27.296 1.00 92.50 188 GLN A N 1
ATOM 1400 C CA . GLN A 1 188 ? 28.003 -6.847 28.189 1.00 92.50 188 GLN A CA 1
ATOM 1401 C C . GLN A 1 188 ? 29.439 -6.359 27.925 1.00 92.50 188 GLN A C 1
ATOM 1403 O O . GLN A 1 188 ? 29.665 -5.153 27.884 1.00 92.50 188 GLN A O 1
ATOM 1408 N N . ALA A 1 189 ? 30.398 -7.256 27.666 1.00 93.31 189 ALA A N 1
ATOM 1409 C CA . ALA A 1 189 ? 31.761 -6.876 27.286 1.00 93.31 189 ALA A CA 1
ATOM 1410 C C . ALA A 1 189 ? 31.784 -5.963 26.044 1.00 93.31 189 ALA A C 1
ATOM 1412 O O . ALA A 1 189 ? 32.495 -4.958 26.021 1.00 93.31 189 ALA A O 1
ATOM 1413 N N . VAL A 1 190 ? 30.941 -6.255 25.046 1.00 92.00 190 VAL A N 1
ATOM 1414 C CA . VAL A 1 190 ? 30.758 -5.407 23.856 1.00 92.00 190 VAL A CA 1
ATOM 1415 C C . VAL A 1 190 ? 30.125 -4.062 24.228 1.00 92.00 190 VAL A C 1
ATOM 1417 O O . VAL A 1 190 ? 30.554 -3.028 23.726 1.00 92.00 190 VAL A O 1
ATOM 1420 N N . GLY A 1 191 ? 29.138 -4.048 25.130 1.00 86.94 191 GLY A N 1
ATOM 1421 C CA . GLY A 1 191 ? 28.527 -2.815 25.638 1.00 86.94 191 GLY A CA 1
ATOM 1422 C C . GLY A 1 191 ? 29.532 -1.892 26.339 1.00 86.94 191 GLY A C 1
ATOM 1423 O O . GLY A 1 191 ? 29.553 -0.692 26.073 1.00 86.94 191 GLY A O 1
ATOM 1424 N N . VAL A 1 192 ? 30.416 -2.456 27.169 1.00 87.75 192 VAL A N 1
ATOM 1425 C CA . VAL A 1 192 ? 31.501 -1.724 27.848 1.00 87.75 192 VAL A CA 1
ATOM 1426 C C . VAL A 1 192 ? 32.564 -1.232 26.857 1.00 87.75 192 VAL A C 1
ATOM 1428 O O . VAL A 1 192 ? 33.082 -0.130 27.025 1.00 87.75 192 VAL A O 1
ATOM 1431 N N . PHE A 1 193 ? 32.869 -2.007 25.813 1.00 88.25 193 PHE A N 1
ATOM 1432 C CA . PHE A 1 193 ? 33.812 -1.635 24.750 1.00 88.25 193 PHE A CA 1
ATOM 1433 C C . PHE A 1 193 ? 33.258 -0.555 23.800 1.00 88.25 193 PHE A C 1
ATOM 1435 O O . PHE A 1 193 ? 33.991 0.329 23.359 1.00 88.25 193 PHE A O 1
ATOM 1442 N N . ALA A 1 194 ? 31.959 -0.585 23.495 1.00 81.62 194 ALA A N 1
ATOM 1443 C CA . ALA A 1 194 ? 31.310 0.383 22.611 1.00 81.62 194 ALA A CA 1
ATOM 1444 C C . ALA A 1 194 ? 31.040 1.748 23.277 1.00 81.62 194 ALA A C 1
ATOM 1446 O O . ALA A 1 194 ? 30.863 2.741 22.570 1.00 81.62 194 ALA A O 1
ATOM 1447 N N . ALA A 1 195 ? 31.015 1.809 24.614 1.00 73.12 195 ALA A N 1
ATOM 1448 C CA . ALA A 1 195 ? 30.619 2.992 25.381 1.00 73.12 195 ALA A CA 1
ATOM 1449 C C . ALA A 1 195 ? 31.467 4.247 25.098 1.00 73.12 195 ALA A C 1
ATOM 1451 O O . ALA A 1 195 ? 30.918 5.342 25.019 1.00 73.12 195 ALA A O 1
ATOM 1452 N N . ASP A 1 196 ? 32.777 4.106 24.870 1.00 62.84 196 ASP A N 1
ATOM 1453 C CA . ASP A 1 196 ? 33.670 5.246 24.578 1.00 62.84 196 ASP A CA 1
ATOM 1454 C C . ASP A 1 196 ? 33.506 5.821 23.161 1.00 62.84 196 ASP A C 1
ATOM 1456 O O . ASP A 1 196 ? 34.177 6.782 22.792 1.00 62.84 196 ASP A O 1
ATOM 1460 N N . SER A 1 197 ? 32.645 5.220 22.337 1.00 56.69 197 SER A N 1
ATOM 1461 C CA . SER A 1 197 ? 32.382 5.633 20.953 1.00 56.69 197 SER A CA 1
ATOM 1462 C C . SER A 1 197 ? 30.919 6.032 20.714 1.00 56.69 197 SER A C 1
ATOM 1464 O O . SER A 1 197 ? 30.517 6.173 19.560 1.00 56.69 197 SER A O 1
ATOM 1466 N N . ALA A 1 198 ? 30.101 6.152 21.768 1.00 54.16 198 ALA A N 1
ATOM 1467 C CA . ALA A 1 198 ? 28.646 6.209 21.643 1.00 54.16 198 ALA A CA 1
ATOM 1468 C C . ALA A 1 198 ? 27.978 7.240 22.574 1.00 54.16 198 ALA A C 1
ATOM 1470 O O . ALA A 1 198 ? 27.766 6.980 23.754 1.00 54.16 198 ALA A O 1
ATOM 1471 N N . ASP A 1 199 ? 27.492 8.350 22.006 1.00 52.06 199 ASP A N 1
ATOM 1472 C CA . ASP A 1 199 ? 26.717 9.386 22.725 1.00 52.06 199 ASP A CA 1
ATOM 1473 C C . ASP A 1 199 ? 25.360 8.904 23.288 1.00 52.06 199 ASP A C 1
ATOM 1475 O O . ASP A 1 199 ? 24.635 9.667 23.927 1.00 52.06 199 ASP A O 1
ATOM 1479 N N . ARG A 1 200 ? 24.945 7.666 22.987 1.00 56.84 200 ARG A N 1
ATOM 1480 C CA . ARG A 1 200 ? 23.625 7.110 23.325 1.00 56.84 200 ARG A CA 1
ATOM 1481 C C . ARG A 1 200 ? 23.718 5.627 23.694 1.00 56.84 200 ARG A C 1
ATOM 1483 O O . ARG A 1 200 ? 24.508 4.906 23.079 1.00 56.84 200 ARG A O 1
ATOM 1490 N N . PRO A 1 201 ? 22.863 5.132 24.609 1.00 60.38 201 PRO A N 1
ATOM 1491 C CA . PRO A 1 201 ? 22.800 3.710 24.924 1.00 60.38 201 PRO A CA 1
ATOM 1492 C C . PRO A 1 201 ? 22.441 2.873 23.694 1.00 60.38 201 PRO A C 1
ATOM 1494 O O . PRO A 1 201 ? 21.643 3.284 22.846 1.00 60.38 201 PRO A O 1
ATOM 1497 N N . HIS A 1 202 ? 23.022 1.679 23.619 1.00 69.19 202 HIS A N 1
ATOM 1498 C CA . HIS A 1 202 ? 22.792 0.694 22.565 1.00 69.19 202 HIS A CA 1
ATOM 1499 C C . HIS A 1 202 ? 22.252 -0.609 23.165 1.00 69.19 202 HIS A C 1
ATOM 1501 O O . HIS A 1 202 ? 22.604 -0.975 24.283 1.00 69.19 202 HIS A O 1
ATOM 1507 N N . LEU A 1 203 ? 21.413 -1.317 22.408 1.00 71.06 203 LEU A N 1
ATOM 1508 C CA . LEU A 1 203 ? 20.848 -2.615 22.782 1.00 71.06 203 LEU A CA 1
ATOM 1509 C C . LEU A 1 203 ? 21.260 -3.722 21.797 1.00 71.06 203 LEU A C 1
ATOM 1511 O O . LEU A 1 203 ? 21.409 -3.438 20.604 1.00 71.06 203 LEU A O 1
ATOM 1515 N N . PRO A 1 204 ? 21.367 -4.983 22.265 1.00 74.94 204 PRO A N 1
ATOM 1516 C CA . PRO A 1 204 ? 21.385 -6.172 21.413 1.00 74.94 204 PRO A CA 1
ATOM 1517 C C . PRO A 1 204 ? 20.251 -6.148 20.379 1.00 74.94 204 PRO A C 1
ATOM 1519 O O . PRO A 1 204 ? 19.093 -5.925 20.738 1.00 74.94 204 PRO A O 1
ATOM 1522 N N . TYR A 1 205 ? 20.572 -6.386 19.104 1.00 78.69 205 TYR A N 1
ATOM 1523 C CA . TYR A 1 205 ? 19.580 -6.454 18.023 1.00 78.69 205 TYR A CA 1
ATOM 1524 C C . TYR A 1 205 ? 19.582 -7.800 17.289 1.00 78.69 205 TYR A C 1
ATOM 1526 O O . TYR A 1 205 ? 18.516 -8.399 17.130 1.00 78.69 205 TYR A O 1
ATOM 1534 N N . ALA A 1 206 ? 20.759 -8.303 16.905 1.00 86.75 206 ALA A N 1
ATOM 1535 C CA . ALA A 1 206 ? 20.894 -9.591 16.227 1.00 86.75 206 ALA A CA 1
ATOM 1536 C C . ALA A 1 206 ? 22.250 -10.273 16.490 1.00 86.75 206 ALA A C 1
ATOM 1538 O O . ALA A 1 206 ? 23.210 -9.613 16.891 1.00 86.75 206 ALA A O 1
ATOM 1539 N N . ILE A 1 207 ? 22.325 -11.576 16.216 1.00 89.88 207 ILE A N 1
ATOM 1540 C CA . ILE A 1 207 ? 23.547 -12.385 16.072 1.00 89.88 207 ILE A CA 1
ATOM 1541 C C . ILE A 1 207 ? 23.429 -13.152 14.746 1.00 89.88 207 ILE A C 1
ATOM 1543 O O . ILE A 1 207 ? 22.386 -13.756 14.489 1.00 89.88 207 ILE A O 1
ATOM 1547 N N . ARG A 1 208 ? 24.488 -13.177 13.921 1.00 89.38 208 ARG A N 1
ATOM 1548 C CA . ARG A 1 208 ? 24.507 -13.981 12.682 1.00 89.38 208 ARG A CA 1
ATOM 1549 C C . ARG A 1 208 ? 24.569 -15.473 12.999 1.00 89.38 208 ARG A C 1
ATOM 1551 O O . ARG A 1 208 ? 23.754 -16.231 12.485 1.00 89.38 208 ARG A O 1
ATOM 1558 N N . ALA A 1 209 ? 25.527 -15.875 13.832 1.00 91.00 209 ALA A N 1
ATOM 1559 C CA . ALA A 1 209 ? 25.700 -17.253 14.278 1.00 91.00 209 ALA A CA 1
ATOM 1560 C C . ALA A 1 209 ? 26.224 -17.302 15.721 1.00 91.00 209 ALA A C 1
ATOM 1562 O O . ALA A 1 209 ? 27.054 -16.487 16.113 1.00 91.00 209 ALA A O 1
ATOM 1563 N N . VAL A 1 210 ? 25.768 -18.273 16.507 1.00 94.25 210 VAL A N 1
ATOM 1564 C CA . VAL A 1 210 ? 26.334 -18.629 17.813 1.00 94.25 210 VAL A CA 1
ATOM 1565 C C . VAL A 1 210 ? 26.530 -20.139 17.878 1.00 94.25 210 VAL A C 1
ATOM 1567 O O . VAL A 1 210 ? 25.652 -20.902 17.478 1.00 94.25 210 VAL A O 1
ATOM 1570 N N . GLU A 1 211 ? 27.692 -20.572 18.353 1.00 93.38 211 GLU A N 1
ATOM 1571 C CA . GLU A 1 211 ? 28.171 -21.949 18.213 1.00 93.38 211 GLU A CA 1
ATOM 1572 C C . GLU A 1 211 ? 28.867 -22.425 19.493 1.00 93.38 211 GLU A C 1
ATOM 1574 O O . GLU A 1 211 ? 29.689 -21.711 20.073 1.00 93.38 211 GLU A O 1
ATOM 1579 N N . LEU A 1 212 ? 28.523 -23.633 19.945 1.00 89.38 212 LEU A N 1
ATOM 1580 C CA . LEU A 1 212 ? 29.104 -24.296 21.111 1.00 89.38 212 LEU A CA 1
ATOM 1581 C C . LEU A 1 212 ? 30.174 -25.296 20.671 1.00 89.38 212 LEU A C 1
ATOM 1583 O O . LEU A 1 212 ? 29.858 -26.340 20.101 1.00 89.38 212 LEU A O 1
ATOM 1587 N N . LEU A 1 213 ? 31.427 -24.994 21.006 1.00 87.38 213 LEU A N 1
ATOM 1588 C CA . LEU A 1 213 ? 32.585 -25.865 20.777 1.00 87.38 213 LEU A CA 1
ATOM 1589 C C . LEU A 1 213 ? 32.890 -26.747 22.003 1.00 87.38 213 LEU A C 1
ATOM 1591 O O . LEU A 1 213 ? 33.521 -27.793 21.885 1.00 87.38 213 LEU A O 1
ATOM 1595 N N . GLY A 1 214 ? 32.414 -26.346 23.184 1.00 85.62 214 GLY A N 1
ATOM 1596 C CA . GLY A 1 214 ? 32.581 -27.067 24.441 1.00 85.62 214 GLY A CA 1
ATOM 1597 C C . GLY A 1 214 ? 31.583 -26.620 25.509 1.00 85.62 214 GLY A C 1
ATOM 1598 O O . GLY A 1 214 ? 30.504 -26.106 25.215 1.00 85.62 214 GLY A O 1
ATOM 1599 N N . ASP A 1 215 ? 31.945 -26.833 26.772 1.00 87.25 215 ASP A N 1
ATOM 1600 C CA . ASP A 1 215 ? 31.172 -26.368 27.924 1.00 87.25 215 ASP A CA 1
ATOM 1601 C C . ASP A 1 215 ? 31.397 -24.865 28.155 1.00 87.25 215 ASP A C 1
ATOM 1603 O O . ASP A 1 215 ? 32.448 -24.439 28.639 1.00 87.25 215 ASP A O 1
ATOM 1607 N N . ALA A 1 216 ? 30.387 -24.058 27.821 1.00 87.81 216 ALA A N 1
ATOM 1608 C CA . ALA A 1 216 ? 30.426 -22.609 27.978 1.00 87.81 216 ALA A CA 1
ATOM 1609 C C . ALA A 1 216 ? 30.551 -22.148 29.443 1.00 87.81 216 ALA A C 1
ATOM 1611 O O . ALA A 1 216 ? 30.995 -21.028 29.683 1.00 87.81 216 ALA A O 1
ATOM 1612 N N . THR A 1 217 ? 30.215 -22.980 30.437 1.00 87.69 217 THR A N 1
ATOM 1613 C CA . THR A 1 217 ? 30.342 -22.609 31.860 1.00 87.69 217 THR A CA 1
ATOM 1614 C C . THR A 1 217 ? 31.799 -22.544 32.330 1.00 87.69 217 THR A C 1
ATOM 1616 O O . THR A 1 217 ? 32.095 -21.879 33.324 1.00 87.69 217 THR A O 1
ATOM 1619 N N . ARG A 1 218 ? 32.730 -23.141 31.567 1.00 89.81 218 ARG A N 1
ATOM 1620 C CA . ARG A 1 218 ? 34.186 -23.008 31.750 1.00 89.81 218 ARG A CA 1
ATOM 1621 C C . ARG A 1 218 ? 34.749 -21.663 31.280 1.00 89.81 218 ARG A C 1
ATOM 1623 O O . ARG A 1 218 ? 35.924 -21.402 31.536 1.00 89.81 218 ARG A O 1
ATOM 1630 N N . ALA A 1 219 ? 33.976 -20.836 30.568 1.00 92.44 219 ALA A N 1
ATOM 1631 C CA . ALA A 1 219 ? 34.486 -19.602 29.978 1.00 92.44 219 ALA A CA 1
ATOM 1632 C C . ALA A 1 219 ? 35.008 -18.633 31.055 1.00 92.44 219 ALA A C 1
ATOM 1634 O O . ALA A 1 219 ? 34.251 -18.126 31.883 1.00 92.44 219 ALA A O 1
ATOM 1635 N N . ARG A 1 220 ? 36.316 -18.360 31.013 1.00 96.12 220 ARG A N 1
ATOM 1636 C CA . ARG A 1 220 ? 37.013 -17.394 31.873 1.00 96.12 220 ARG A CA 1
ATOM 1637 C C . ARG A 1 220 ? 37.276 -16.071 31.155 1.00 96.12 220 ARG A C 1
ATOM 1639 O O . ARG A 1 220 ? 37.469 -15.056 31.821 1.00 96.12 220 ARG A O 1
ATOM 1646 N N . TYR A 1 221 ? 37.253 -16.073 29.823 1.00 97.44 221 TYR A N 1
ATOM 1647 C CA . TYR A 1 221 ? 37.531 -14.914 28.984 1.00 97.44 221 TYR A CA 1
ATOM 1648 C C . TYR A 1 221 ? 36.494 -14.764 27.868 1.00 97.44 221 TYR A C 1
ATOM 1650 O O . TYR A 1 221 ? 36.058 -15.760 27.290 1.00 97.44 221 TYR A O 1
ATOM 1658 N N . ALA A 1 222 ? 36.167 -13.522 27.511 1.00 97.50 222 ALA A N 1
ATOM 1659 C CA . ALA A 1 222 ? 35.520 -13.190 26.242 1.00 97.50 222 ALA A CA 1
ATOM 1660 C C . ALA A 1 222 ? 36.401 -12.203 25.468 1.00 97.50 222 ALA A C 1
ATOM 1662 O O . ALA A 1 222 ? 36.642 -11.089 25.932 1.00 97.50 222 ALA A O 1
ATOM 1663 N N . HIS A 1 223 ? 36.885 -12.612 24.296 1.00 97.25 223 HIS A N 1
ATOM 1664 C CA . HIS A 1 223 ? 37.603 -11.750 23.356 1.00 97.25 223 HIS A CA 1
ATOM 1665 C C . HIS A 1 223 ? 36.617 -11.217 22.319 1.00 97.25 223 HIS A C 1
ATOM 1667 O O . HIS A 1 223 ? 35.976 -12.005 21.632 1.00 97.25 223 HIS A O 1
ATOM 1673 N N . VAL A 1 224 ? 36.477 -9.897 22.242 1.00 95.81 224 VAL A N 1
ATOM 1674 C CA . VAL A 1 224 ? 35.590 -9.168 21.327 1.00 95.81 224 VAL A CA 1
ATOM 1675 C C . VAL A 1 224 ? 36.439 -8.480 20.261 1.00 95.81 224 VAL A C 1
ATOM 1677 O O . VAL A 1 224 ? 37.428 -7.835 20.602 1.00 95.81 224 VAL A O 1
ATOM 1680 N N . THR A 1 225 ? 36.026 -8.536 18.996 1.00 92.50 225 THR A N 1
ATOM 1681 C CA . THR A 1 225 ? 36.666 -7.831 17.869 1.00 92.50 225 THR A CA 1
ATOM 1682 C C . THR A 1 225 ? 35.628 -7.122 17.000 1.00 92.50 225 THR A C 1
ATOM 1684 O O . THR A 1 225 ? 34.537 -7.651 16.790 1.00 92.50 225 THR A O 1
ATOM 1687 N N . ARG A 1 226 ? 35.939 -5.932 16.467 1.00 85.25 226 ARG A N 1
ATOM 1688 C CA . ARG A 1 226 ? 35.052 -5.212 15.529 1.00 85.25 226 ARG A CA 1
ATOM 1689 C C . ARG A 1 226 ? 35.005 -5.908 14.164 1.00 85.25 226 ARG A C 1
ATOM 1691 O O . ARG A 1 226 ? 36.042 -6.151 13.555 1.00 85.25 226 ARG A O 1
ATOM 1698 N N . ALA A 1 227 ? 33.800 -6.168 13.662 1.00 74.75 227 ALA A N 1
ATOM 1699 C CA . ALA A 1 227 ? 33.556 -6.891 12.416 1.00 74.75 227 ALA A CA 1
ATOM 1700 C C . ALA A 1 227 ? 33.061 -5.939 11.308 1.00 74.75 227 ALA A C 1
ATOM 1702 O O . ALA A 1 227 ? 31.866 -5.829 11.031 1.00 74.75 227 ALA A O 1
ATOM 1703 N N . GLY A 1 228 ? 33.995 -5.231 10.665 1.00 65.31 228 GLY A N 1
ATOM 1704 C CA . GLY A 1 228 ? 33.708 -4.317 9.551 1.00 65.31 228 GLY A CA 1
ATOM 1705 C C . GLY A 1 228 ? 33.242 -2.915 9.976 1.00 65.31 228 GLY A C 1
ATOM 1706 O O . GLY A 1 228 ? 33.588 -2.421 11.048 1.00 65.31 228 GLY A O 1
ATOM 1707 N N . ARG A 1 229 ? 32.491 -2.226 9.102 1.00 51.88 229 ARG A N 1
ATOM 1708 C CA . ARG A 1 229 ? 31.989 -0.862 9.361 1.00 51.88 229 ARG A CA 1
ATOM 1709 C C . ARG A 1 229 ? 30.649 -0.899 10.101 1.00 51.88 229 ARG A C 1
ATOM 1711 O O . ARG A 1 229 ? 29.650 -1.331 9.536 1.00 51.88 229 ARG A O 1
ATOM 1718 N N . GLY A 1 230 ? 30.612 -0.358 11.319 1.00 59.47 230 GLY A N 1
ATOM 1719 C CA . GLY A 1 230 ? 29.387 -0.175 12.104 1.00 59.47 230 GLY A CA 1
ATOM 1720 C C . GLY A 1 230 ? 29.518 -0.690 13.536 1.00 59.47 230 GLY A C 1
ATOM 1721 O O . GLY A 1 230 ? 30.619 -0.836 14.059 1.00 59.47 230 GLY A O 1
ATOM 1722 N N . ALA A 1 231 ? 28.379 -0.968 14.172 1.00 78.25 231 ALA A N 1
ATOM 1723 C CA . ALA A 1 231 ? 28.298 -1.529 15.522 1.00 78.25 231 ALA A CA 1
ATOM 1724 C C . ALA A 1 231 ? 28.114 -3.062 15.483 1.00 78.25 231 ALA A C 1
ATOM 1726 O O . ALA A 1 231 ? 27.182 -3.600 16.085 1.00 78.25 231 ALA A O 1
ATOM 1727 N N . VAL A 1 232 ? 28.984 -3.741 14.725 1.00 82.00 232 VAL A N 1
ATOM 1728 C CA . VAL A 1 232 ? 28.988 -5.200 14.529 1.00 82.00 232 VAL A CA 1
ATOM 1729 C C . VAL A 1 232 ? 30.290 -5.784 15.079 1.00 82.00 232 VAL A C 1
ATOM 1731 O O . VAL A 1 232 ? 31.363 -5.210 14.883 1.00 82.00 232 VAL A O 1
ATOM 1734 N N . PHE A 1 233 ? 30.192 -6.904 15.790 1.00 89.94 233 PHE A N 1
ATOM 1735 C CA . PHE A 1 233 ? 31.284 -7.494 16.558 1.00 89.94 233 PHE A CA 1
ATOM 1736 C C . PHE A 1 233 ? 31.262 -9.025 16.477 1.00 89.94 233 PHE A C 1
ATOM 1738 O O . PHE A 1 233 ? 30.191 -9.632 16.486 1.00 89.94 233 PHE A O 1
ATOM 1745 N N . ASP A 1 234 ? 32.440 -9.638 16.476 1.00 93.38 234 ASP A N 1
ATOM 1746 C CA . ASP A 1 234 ? 32.620 -11.076 16.697 1.00 93.38 234 ASP A CA 1
ATOM 1747 C C . ASP A 1 234 ? 33.167 -11.302 18.116 1.00 93.38 234 ASP A C 1
ATOM 1749 O O . ASP A 1 234 ? 33.890 -10.456 18.652 1.00 93.38 234 ASP A O 1
ATOM 1753 N N . ILE A 1 235 ? 32.802 -12.421 18.750 1.00 96.25 235 ILE A N 1
ATOM 1754 C CA . ILE A 1 235 ? 33.148 -12.735 20.142 1.00 96.25 235 ILE A CA 1
ATOM 1755 C C . ILE A 1 235 ? 33.577 -14.201 20.273 1.00 96.25 235 ILE A C 1
ATOM 1757 O O . ILE A 1 235 ? 32.857 -15.116 19.866 1.00 96.25 235 ILE A O 1
ATOM 1761 N N . ARG A 1 236 ? 34.732 -14.438 20.899 1.00 96.25 236 ARG A N 1
ATOM 1762 C CA . ARG A 1 236 ? 35.272 -15.766 21.226 1.00 96.25 236 ARG A CA 1
ATOM 1763 C C . ARG A 1 236 ? 35.267 -15.949 22.747 1.00 96.25 236 ARG A C 1
ATOM 1765 O O . ARG A 1 236 ? 35.955 -15.217 23.458 1.00 96.25 236 ARG A O 1
ATOM 1772 N N . LEU A 1 237 ? 34.495 -16.913 23.249 1.00 96.19 237 LEU A N 1
ATOM 1773 C CA . LEU A 1 237 ? 34.473 -17.308 24.662 1.00 96.19 237 LEU A CA 1
ATOM 1774 C C . LEU A 1 237 ? 35.496 -18.422 24.887 1.00 96.19 237 LEU A C 1
ATOM 1776 O O . LEU A 1 237 ? 35.415 -19.463 24.236 1.00 96.19 237 LEU A O 1
ATOM 1780 N N . ALA A 1 238 ? 36.437 -18.222 25.809 1.00 95.50 238 ALA A N 1
ATOM 1781 C CA . ALA A 1 238 ? 37.528 -19.156 26.082 1.00 95.50 238 ALA A CA 1
ATOM 1782 C C . ALA A 1 238 ? 37.683 -19.459 27.578 1.00 95.50 238 ALA A C 1
ATOM 1784 O O . ALA A 1 238 ? 37.358 -18.628 28.428 1.00 95.50 238 ALA A O 1
ATOM 1785 N N . ASP A 1 239 ? 38.172 -20.652 27.907 1.00 94.06 239 ASP A N 1
ATOM 1786 C CA . ASP A 1 239 ? 38.404 -21.084 29.288 1.00 94.06 239 ASP A CA 1
ATOM 1787 C C . ASP A 1 239 ? 39.744 -20.596 29.873 1.00 94.06 239 ASP A C 1
ATOM 1789 O O . ASP A 1 239 ? 40.470 -19.814 29.258 1.00 94.06 239 ASP A O 1
ATOM 1793 N N . ALA A 1 240 ? 40.059 -21.026 31.098 1.00 91.31 240 ALA A N 1
ATOM 1794 C CA . ALA A 1 240 ? 41.272 -20.622 31.811 1.00 91.31 240 ALA A CA 1
ATOM 1795 C C . ALA A 1 240 ? 42.585 -21.031 31.107 1.00 91.31 240 ALA A C 1
ATOM 1797 O O . ALA A 1 240 ? 43.595 -20.356 31.295 1.00 91.31 240 ALA A O 1
ATOM 1798 N N . ASP A 1 241 ? 42.567 -22.080 30.276 1.00 90.81 241 ASP A N 1
ATOM 1799 C CA . ASP A 1 241 ? 43.709 -22.533 29.471 1.00 90.81 241 ASP A CA 1
ATOM 1800 C C . ASP A 1 241 ? 43.733 -21.881 28.071 1.00 90.81 241 ASP A C 1
ATOM 1802 O O . ASP A 1 241 ? 44.575 -22.222 27.235 1.00 90.81 241 ASP A O 1
ATOM 1806 N N . GLY A 1 242 ? 42.797 -20.967 27.789 1.00 88.81 242 GLY A N 1
ATOM 1807 C CA . GLY A 1 242 ? 42.633 -20.300 26.499 1.00 88.81 242 GLY A CA 1
ATOM 1808 C C . GLY A 1 242 ? 41.932 -21.146 25.431 1.00 88.81 242 GLY A C 1
ATOM 1809 O O . GLY A 1 242 ? 41.909 -20.744 24.270 1.00 88.81 242 GLY A O 1
ATOM 1810 N N . LEU A 1 243 ? 41.357 -22.307 25.764 1.00 92.44 243 LEU A N 1
ATOM 1811 C CA . LEU A 1 243 ? 40.605 -23.115 24.797 1.00 92.44 243 LEU A CA 1
ATOM 1812 C C . LEU A 1 243 ? 39.265 -22.434 24.485 1.00 92.44 243 LEU A C 1
ATOM 1814 O O . LEU A 1 243 ? 38.515 -22.111 25.406 1.00 92.44 243 LEU A O 1
ATOM 1818 N N . VAL A 1 244 ? 38.951 -22.213 23.204 1.00 93.38 244 VAL A N 1
ATOM 1819 C CA . VAL A 1 244 ? 37.691 -21.561 22.806 1.00 93.38 244 VAL A CA 1
ATOM 1820 C C . VAL A 1 244 ? 36.532 -22.550 22.974 1.00 93.38 244 VAL A C 1
ATOM 1822 O O . VAL A 1 244 ? 36.485 -23.580 22.310 1.00 93.38 244 VAL A O 1
ATOM 1825 N N . VAL A 1 245 ? 35.594 -22.234 23.870 1.00 92.81 245 VAL A N 1
ATOM 1826 C CA . VAL A 1 245 ? 34.431 -23.074 24.212 1.00 92.81 245 VAL A CA 1
ATOM 1827 C C . VAL A 1 245 ? 33.147 -22.644 23.498 1.00 92.81 245 VAL A C 1
ATOM 1829 O O . VAL A 1 245 ? 32.242 -23.462 23.337 1.00 92.81 245 VAL A O 1
ATOM 1832 N N . ALA A 1 246 ? 33.056 -21.394 23.037 1.00 93.88 246 ALA A N 1
ATOM 1833 C CA . ALA A 1 246 ? 31.948 -20.928 22.203 1.00 93.88 246 ALA A CA 1
ATOM 1834 C C . ALA A 1 246 ? 32.338 -19.729 21.322 1.00 93.88 246 ALA A C 1
ATOM 1836 O O . ALA A 1 246 ? 33.251 -18.964 21.650 1.00 93.88 246 ALA A O 1
ATOM 1837 N N . ARG A 1 247 ? 31.606 -19.543 20.222 1.00 94.81 247 ARG A N 1
ATOM 1838 C CA . ARG A 1 247 ? 31.718 -18.400 19.302 1.00 94.81 247 ARG A CA 1
ATOM 1839 C C . ARG A 1 247 ? 30.384 -17.674 19.175 1.00 94.81 247 ARG A C 1
ATOM 1841 O O . ARG A 1 247 ? 29.334 -18.310 19.198 1.00 94.81 247 ARG A O 1
ATOM 1848 N N . ILE A 1 248 ? 30.437 -16.358 18.998 1.00 95.62 248 ILE A N 1
ATOM 1849 C CA . ILE A 1 248 ? 29.317 -15.509 18.586 1.00 95.62 248 ILE A CA 1
ATOM 1850 C C . ILE A 1 248 ? 29.829 -14.659 17.422 1.00 95.62 248 ILE A C 1
ATOM 1852 O O . ILE A 1 248 ? 30.615 -13.741 17.636 1.00 95.62 248 ILE A O 1
ATOM 1856 N N . ASP A 1 249 ? 29.390 -14.948 16.205 1.00 91.31 249 ASP A N 1
ATOM 1857 C CA . ASP A 1 249 ? 29.758 -14.179 15.022 1.00 91.31 249 ASP A CA 1
ATOM 1858 C C . ASP A 1 249 ? 28.647 -13.161 14.666 1.00 91.31 249 ASP A C 1
ATOM 1860 O O . ASP A 1 249 ? 27.449 -13.472 14.694 1.00 91.31 249 ASP A O 1
ATOM 1864 N N . GLY A 1 250 ? 29.028 -11.956 14.238 1.00 83.50 250 GLY A N 1
ATOM 1865 C CA . GLY A 1 250 ? 28.125 -10.935 13.700 1.00 83.50 250 GLY A CA 1
ATOM 1866 C C . GLY A 1 250 ? 27.129 -10.354 14.710 1.00 83.50 250 GLY A C 1
ATOM 1867 O O . GLY A 1 250 ? 26.007 -10.003 14.332 1.00 83.50 250 GLY A O 1
ATOM 1868 N N . PHE A 1 251 ? 27.500 -10.262 15.988 1.00 91.69 251 PHE A N 1
ATOM 1869 C CA . PHE A 1 251 ? 26.682 -9.606 17.005 1.00 91.69 251 PHE A CA 1
ATOM 1870 C C . PHE A 1 251 ? 26.513 -8.117 16.684 1.00 91.69 251 PHE A C 1
ATOM 1872 O O . PHE A 1 251 ? 27.488 -7.378 16.563 1.00 91.69 251 PHE A O 1
ATOM 1879 N N . THR A 1 252 ? 25.265 -7.671 16.556 1.00 83.19 252 THR A N 1
ATOM 1880 C CA . THR A 1 252 ? 24.913 -6.315 16.123 1.00 83.19 252 THR A CA 1
ATOM 1881 C C . THR A 1 252 ? 24.208 -5.546 17.237 1.00 83.19 252 THR A C 1
ATOM 1883 O O . THR A 1 252 ? 23.166 -5.976 17.746 1.00 83.19 252 THR A O 1
ATOM 1886 N N . LEU A 1 253 ? 24.748 -4.371 17.570 1.00 77.12 253 LEU A N 1
ATOM 1887 C CA . LEU A 1 253 ? 24.158 -3.400 18.493 1.00 77.12 253 LEU A CA 1
ATOM 1888 C C . LEU A 1 253 ? 23.368 -2.316 17.743 1.00 77.12 253 LEU A C 1
ATOM 1890 O O . LEU A 1 253 ? 23.775 -1.854 16.678 1.00 77.12 253 LEU A O 1
ATOM 1894 N N . ARG A 1 254 ? 22.258 -1.852 18.330 1.00 68.75 254 ARG A N 1
ATOM 1895 C CA . ARG A 1 254 ? 21.416 -0.771 17.784 1.00 68.75 254 ARG A CA 1
ATOM 1896 C C . ARG A 1 254 ? 21.186 0.335 18.827 1.00 68.75 254 ARG A C 1
ATOM 1898 O O . ARG A 1 254 ? 20.795 0.001 19.946 1.00 68.75 254 ARG A O 1
ATOM 1905 N N . PRO A 1 255 ? 21.368 1.630 18.498 1.00 63.00 255 PRO A N 1
ATOM 1906 C CA . PRO A 1 255 ? 21.119 2.726 19.438 1.00 63.00 255 PRO A CA 1
ATOM 1907 C C . PRO A 1 255 ? 19.641 2.807 19.843 1.00 63.00 255 PRO A C 1
ATOM 1909 O O . PRO A 1 255 ? 18.747 2.597 19.018 1.00 63.00 255 PRO A O 1
ATOM 1912 N N . VAL A 1 256 ? 19.379 3.145 21.106 1.00 54.97 256 VAL A N 1
ATOM 1913 C CA . VAL A 1 256 ? 18.024 3.305 21.655 1.00 54.97 256 VAL A CA 1
ATOM 1914 C C . VAL A 1 256 ? 17.452 4.676 21.263 1.00 54.97 256 VAL A C 1
ATOM 1916 O O . VAL A 1 256 ? 18.024 5.705 21.634 1.00 54.97 256 VAL A O 1
ATOM 1919 N N . PRO A 1 257 ? 16.309 4.748 20.553 1.00 42.94 257 PRO A N 1
ATOM 1920 C CA . PRO A 1 257 ? 15.678 6.025 20.240 1.00 42.94 257 PRO A CA 1
ATOM 1921 C C . PRO A 1 257 ? 14.984 6.617 21.477 1.00 42.94 257 PRO A C 1
ATOM 1923 O O . PRO A 1 257 ? 13.977 6.080 21.933 1.00 42.94 257 PRO A O 1
ATOM 1926 N N . GLY A 1 258 ? 15.480 7.754 21.976 1.00 41.53 258 GLY A N 1
ATOM 1927 C CA . GLY A 1 258 ? 14.768 8.596 22.951 1.00 41.53 258 GLY A CA 1
ATOM 1928 C C . GLY A 1 258 ? 15.354 8.678 24.365 1.00 41.53 258 GLY A C 1
ATOM 1929 O O . GLY A 1 258 ? 14.796 9.401 25.182 1.00 41.53 258 GLY A O 1
ATOM 1930 N N . ALA A 1 259 ? 16.468 8.001 24.660 1.00 34.72 259 ALA A N 1
ATOM 1931 C CA . ALA A 1 259 ? 17.185 8.176 25.926 1.00 34.72 259 ALA A CA 1
ATOM 1932 C C . ALA A 1 259 ? 18.140 9.382 25.841 1.00 34.72 259 ALA A C 1
ATOM 1934 O O . ALA A 1 259 ? 19.234 9.274 25.287 1.00 34.72 259 ALA A O 1
ATOM 1935 N N . GLY A 1 260 ? 17.706 10.527 26.370 1.00 31.12 260 GLY A N 1
ATOM 1936 C CA . GLY A 1 260 ? 18.525 11.722 26.593 1.00 31.12 260 GLY A CA 1
ATOM 1937 C C . GLY A 1 260 ? 18.252 12.300 27.990 1.00 31.12 260 GLY A C 1
ATOM 1938 O O . GLY A 1 260 ? 17.191 12.011 28.551 1.00 31.12 260 GLY A O 1
ATOM 1939 N N . PRO A 1 261 ? 19.178 13.079 28.582 1.00 29.50 261 PRO A N 1
ATOM 1940 C CA . PRO A 1 261 ? 18.965 13.688 29.893 1.00 29.50 261 PRO A CA 1
ATOM 1941 C C . PRO A 1 261 ? 17.767 14.646 29.908 1.00 29.50 261 PRO A C 1
ATOM 1943 O O . PRO A 1 261 ? 17.400 15.226 28.888 1.00 29.50 261 PRO A O 1
ATOM 1946 N N . ALA A 1 262 ? 17.186 14.866 31.088 1.00 31.97 262 ALA A N 1
ATOM 1947 C CA . ALA A 1 262 ? 16.229 15.949 31.282 1.00 31.97 262 ALA A CA 1
ATOM 1948 C C . ALA A 1 262 ? 16.974 17.295 31.279 1.00 31.97 262 ALA A C 1
ATOM 1950 O O . ALA A 1 262 ? 17.598 17.661 32.278 1.00 31.97 262 ALA A O 1
ATOM 1951 N N . ASP A 1 263 ? 16.924 18.013 30.157 1.00 28.97 263 ASP A N 1
ATOM 1952 C CA . ASP A 1 263 ? 17.598 19.302 30.009 1.00 28.97 263 ASP A CA 1
ATOM 1953 C C . ASP A 1 263 ? 17.106 20.334 31.036 1.00 28.97 263 ASP A C 1
ATOM 1955 O O . ASP A 1 263 ? 15.923 20.683 31.113 1.00 28.97 263 ASP A O 1
ATOM 1959 N N . GLY A 1 264 ? 18.056 20.881 31.798 1.00 27.06 264 GLY A N 1
ATOM 1960 C CA . GLY A 1 264 ? 17.877 22.172 32.459 1.00 27.06 264 GLY A CA 1
ATOM 1961 C C . GLY A 1 264 ? 17.787 23.309 31.426 1.00 27.06 264 GLY A C 1
ATOM 1962 O O . GLY A 1 264 ? 18.015 23.084 30.239 1.00 27.06 264 GLY A O 1
ATOM 1963 N N . PRO A 1 265 ? 17.483 24.553 31.839 1.00 32.84 265 PRO A N 1
ATOM 1964 C CA . PRO A 1 265 ? 17.242 25.672 30.921 1.00 32.84 265 PRO A CA 1
ATOM 1965 C C . PRO A 1 265 ? 18.530 26.222 30.266 1.00 32.84 265 PRO A C 1
ATOM 1967 O O . PRO A 1 265 ? 18.926 27.365 30.494 1.00 32.84 265 PRO A O 1
ATOM 1970 N N . GLY A 1 266 ? 19.184 25.406 29.436 1.00 25.89 266 GLY A N 1
ATOM 1971 C CA . GLY A 1 266 ? 20.251 25.798 28.520 1.00 25.89 266 GLY A CA 1
ATOM 1972 C C . GLY A 1 266 ? 19.677 26.311 27.198 1.00 25.89 266 GLY A C 1
ATOM 1973 O O . GLY A 1 266 ? 18.744 25.737 26.641 1.00 25.89 266 GLY A O 1
ATOM 1974 N N . THR A 1 267 ? 20.214 27.413 26.676 1.00 35.78 267 THR A N 1
ATOM 1975 C CA . THR A 1 267 ? 19.688 28.066 25.467 1.00 35.78 267 THR A CA 1
ATOM 1976 C C . THR A 1 267 ? 20.167 27.379 24.182 1.00 35.78 267 THR A C 1
ATOM 1978 O O . THR A 1 267 ? 21.037 27.899 23.483 1.00 35.78 267 THR A O 1
ATOM 1981 N N . GLY A 1 268 ? 19.583 26.219 23.874 1.00 28.84 268 GLY A N 1
ATOM 1982 C CA . GLY A 1 268 ? 19.725 25.483 22.613 1.00 28.84 268 GLY A CA 1
ATOM 1983 C C . GLY A 1 268 ? 18.365 25.263 21.938 1.00 28.84 268 GLY A C 1
ATOM 1984 O O . GLY A 1 268 ? 17.341 25.143 22.605 1.00 28.84 268 GLY A O 1
ATOM 1985 N N . ARG A 1 269 ? 18.326 25.266 20.601 1.00 26.91 269 ARG A N 1
ATOM 1986 C CA . ARG A 1 269 ? 17.088 25.114 19.812 1.00 26.91 269 ARG A CA 1
ATOM 1987 C C . ARG A 1 269 ? 16.632 23.641 19.823 1.00 26.91 269 ARG A C 1
ATOM 1989 O O . ARG A 1 269 ? 17.471 22.789 19.557 1.00 26.91 269 ARG A O 1
ATOM 1996 N N . PRO A 1 270 ? 15.350 23.322 20.091 1.00 31.97 270 PRO A N 1
ATOM 1997 C CA . PRO A 1 270 ? 14.903 21.934 20.214 1.00 31.97 270 PRO A CA 1
ATOM 1998 C C . PRO A 1 270 ? 14.739 21.241 18.852 1.00 31.97 270 PRO A C 1
ATOM 2000 O O . PRO A 1 270 ? 14.088 21.780 17.953 1.00 31.97 270 PRO A O 1
ATOM 2003 N N . ASP A 1 271 ? 15.239 20.008 18.743 1.00 37.12 271 ASP A N 1
ATOM 2004 C CA . ASP A 1 271 ? 15.052 19.117 17.587 1.00 37.12 271 ASP A CA 1
ATOM 2005 C C . ASP A 1 271 ? 13.645 18.494 17.573 1.00 37.12 271 ASP A C 1
ATOM 2007 O O . ASP A 1 271 ? 13.427 17.297 17.782 1.00 37.12 271 ASP A O 1
ATOM 2011 N N . THR A 1 272 ? 12.636 19.323 17.305 1.00 43.53 272 THR A N 1
ATOM 2012 C CA . THR A 1 272 ? 11.284 18.840 17.012 1.00 43.53 272 THR A CA 1
ATOM 2013 C C . THR A 1 272 ? 11.214 18.324 15.575 1.00 43.53 272 THR A C 1
ATOM 2015 O O . THR A 1 272 ? 10.988 19.105 14.649 1.00 43.53 272 THR A O 1
ATOM 2018 N N . VAL A 1 273 ? 11.364 17.008 15.382 1.00 63.28 273 VAL A N 1
ATOM 2019 C CA . VAL A 1 273 ? 11.110 16.350 14.086 1.00 63.28 273 VAL A CA 1
ATOM 2020 C C . VAL A 1 273 ? 9.653 16.590 13.680 1.00 63.28 273 VAL A C 1
ATOM 2022 O O . VAL A 1 273 ? 8.726 16.012 14.256 1.00 63.28 273 VAL A O 1
ATOM 2025 N N . GLY A 1 274 ? 9.460 17.482 12.707 1.00 76.81 274 GLY A N 1
ATOM 2026 C CA . GLY A 1 274 ? 8.149 17.979 12.305 1.00 76.81 274 GLY A CA 1
ATOM 2027 C C . GLY A 1 274 ? 7.233 16.885 11.758 1.00 76.81 274 GLY A C 1
ATOM 2028 O O . GLY A 1 274 ? 7.694 15.867 11.249 1.00 76.81 274 GLY A O 1
ATOM 2029 N N . THR A 1 275 ? 5.921 17.115 11.852 1.00 88.62 275 THR A N 1
ATOM 2030 C CA . THR A 1 275 ? 4.894 16.342 11.138 1.00 88.62 275 THR A CA 1
ATOM 2031 C C . THR A 1 275 ? 4.150 17.283 10.202 1.00 88.62 275 THR A C 1
ATOM 2033 O O . THR A 1 275 ? 3.327 18.082 10.655 1.00 88.62 275 THR A O 1
ATOM 2036 N N . GLY A 1 276 ? 4.462 17.221 8.912 1.00 89.56 276 GLY A N 1
ATOM 2037 C CA . GLY A 1 276 ? 3.809 18.020 7.883 1.00 89.56 276 GLY A CA 1
ATOM 2038 C C . GLY A 1 276 ? 2.585 17.343 7.287 1.00 89.56 276 GLY A C 1
ATOM 2039 O O . GLY A 1 276 ? 2.180 16.232 7.644 1.00 89.56 276 GLY A O 1
ATOM 2040 N N . SER A 1 277 ? 1.966 18.056 6.357 1.00 93.06 277 SER A N 1
ATOM 2041 C CA . SER A 1 277 ? 0.833 17.586 5.573 1.00 93.06 277 SER A CA 1
ATOM 2042 C C . SER A 1 277 ? 0.976 18.117 4.154 1.00 93.06 277 SER A C 1
ATOM 2044 O O . SER A 1 277 ? 1.338 19.275 3.958 1.00 93.06 277 SER A O 1
ATOM 2046 N N . TYR A 1 278 ? 0.712 17.273 3.165 1.00 94.12 278 TYR A N 1
ATOM 2047 C CA . TYR A 1 278 ? 0.901 17.579 1.750 1.00 94.12 278 TYR A CA 1
ATOM 2048 C C . TYR A 1 278 ? -0.378 17.217 0.998 1.00 94.12 278 TYR A C 1
ATOM 2050 O O . TYR A 1 278 ? -0.964 16.161 1.239 1.00 94.12 278 TYR A O 1
ATOM 2058 N N . VAL A 1 279 ? -0.826 18.088 0.096 1.00 94.56 279 VAL A N 1
ATOM 2059 C CA . VAL A 1 279 ? -2.012 17.848 -0.743 1.00 94.56 279 VAL A CA 1
ATOM 2060 C C . VAL A 1 279 ? -1.611 17.768 -2.215 1.00 94.56 279 VAL A C 1
ATOM 2062 O O . VAL A 1 279 ? -0.693 18.483 -2.630 1.00 94.56 279 VAL A O 1
ATOM 2065 N N . PRO A 1 280 ? -2.278 16.922 -3.017 1.00 95.00 280 PRO A N 1
ATOM 2066 C CA . PRO A 1 280 ? -1.945 16.769 -4.423 1.00 95.00 280 PRO A CA 1
ATOM 2067 C C . PRO A 1 280 ? -2.595 17.866 -5.272 1.00 95.00 280 PRO A C 1
ATOM 2069 O O . PRO A 1 280 ? -3.788 18.143 -5.143 1.00 95.00 280 PRO A O 1
ATOM 2072 N N . GLU A 1 281 ? -1.877 18.412 -6.245 1.00 93.75 281 GLU A N 1
ATOM 2073 C CA . GLU A 1 281 ? -2.378 19.418 -7.191 1.00 93.75 281 GLU A CA 1
ATOM 2074 C C . GLU A 1 281 ? -2.000 19.097 -8.647 1.00 93.75 281 GLU A C 1
ATOM 2076 O O . GLU A 1 281 ? -1.399 18.056 -8.916 1.00 93.75 281 GLU A O 1
ATOM 2081 N N . TRP A 1 282 ? -2.477 19.915 -9.592 1.00 94.12 282 TRP A N 1
ATOM 2082 C CA . TRP A 1 282 ? -2.308 19.727 -11.041 1.00 94.12 282 TRP A CA 1
ATOM 2083 C C . TRP A 1 282 ? -1.486 20.880 -11.633 1.00 94.12 282 TRP A C 1
ATOM 2085 O O . TRP A 1 282 ? -2.039 21.899 -12.077 1.00 94.12 282 TRP A O 1
ATOM 2095 N N . THR A 1 283 ? -0.163 20.719 -11.639 1.00 94.88 283 THR A N 1
ATOM 2096 C CA . THR A 1 283 ? 0.794 21.707 -12.161 1.00 94.88 283 THR A CA 1
ATOM 2097 C C . THR A 1 283 ? 0.869 21.628 -13.693 1.00 94.88 283 THR A C 1
ATOM 2099 O O . THR A 1 283 ? 0.902 20.518 -14.228 1.00 94.88 283 THR A O 1
ATOM 2102 N N . PRO A 1 284 ? 0.900 22.758 -14.428 1.00 95.12 284 PRO A N 1
ATOM 2103 C CA . PRO A 1 284 ? 1.048 22.748 -15.884 1.00 95.12 284 PRO A CA 1
ATOM 2104 C C . PRO A 1 284 ? 2.313 22.026 -16.363 1.00 95.12 284 PRO A C 1
ATOM 2106 O O . PRO A 1 284 ? 3.387 22.174 -15.783 1.00 95.12 284 PRO A O 1
ATOM 2109 N N . LEU A 1 285 ? 2.181 21.288 -17.462 1.00 92.12 285 LEU A N 1
ATOM 2110 C CA . LEU A 1 285 ? 3.282 20.746 -18.253 1.00 92.12 285 LEU A CA 1
ATOM 2111 C C . LEU A 1 285 ? 3.520 21.632 -19.487 1.00 92.12 285 LEU A C 1
ATOM 2113 O O . LEU A 1 285 ? 2.583 22.272 -19.975 1.00 92.12 285 LEU A O 1
ATOM 2117 N N . PRO A 1 286 ? 4.729 21.609 -20.075 1.00 88.50 286 PRO A N 1
ATOM 2118 C CA . PRO A 1 286 ? 4.930 22.071 -21.442 1.00 88.50 286 PRO A CA 1
ATOM 2119 C C . PRO A 1 286 ? 3.973 21.370 -22.419 1.00 88.50 286 PRO A C 1
ATOM 2121 O O . PRO A 1 286 ? 3.599 20.206 -22.227 1.00 88.50 286 PRO A O 1
ATOM 2124 N N . ALA A 1 287 ? 3.614 22.053 -23.508 1.00 80.69 287 ALA A N 1
ATOM 2125 C CA . ALA A 1 287 ? 2.954 21.399 -24.634 1.00 80.69 287 ALA A CA 1
ATOM 2126 C C . ALA A 1 287 ? 3.827 20.237 -25.141 1.00 80.69 287 ALA A C 1
ATOM 2128 O O . ALA A 1 287 ? 5.053 20.353 -25.189 1.00 80.69 287 ALA A O 1
ATOM 2129 N N . ALA A 1 288 ? 3.204 19.113 -25.498 1.00 73.50 288 ALA A N 1
ATOM 2130 C CA . ALA A 1 288 ? 3.921 18.017 -26.137 1.00 73.50 288 ALA A CA 1
ATOM 2131 C C . ALA A 1 288 ? 4.480 18.487 -27.489 1.00 73.50 288 ALA A C 1
ATOM 2133 O O . ALA A 1 288 ? 3.838 19.273 -28.193 1.00 73.50 288 ALA A O 1
ATOM 2134 N N . ALA A 1 289 ? 5.669 18.008 -27.855 1.00 68.81 289 ALA A N 1
ATOM 2135 C CA . ALA A 1 289 ? 6.216 18.273 -29.178 1.00 68.81 289 ALA A CA 1
ATOM 2136 C C . ALA A 1 289 ? 5.313 17.615 -30.243 1.00 68.81 289 ALA A C 1
ATOM 2138 O O . ALA A 1 289 ? 4.936 16.455 -30.066 1.00 68.81 289 ALA A O 1
ATOM 2139 N N . PRO A 1 290 ? 4.965 18.307 -31.345 1.00 63.72 290 PRO A N 1
ATOM 2140 C CA . PRO A 1 290 ? 4.160 17.733 -32.418 1.00 63.72 290 PRO A CA 1
ATOM 2141 C C . PRO A 1 290 ? 4.998 16.743 -33.240 1.00 63.72 290 PRO A C 1
ATOM 2143 O O . PRO A 1 290 ? 5.520 17.066 -34.306 1.00 63.72 290 PRO A O 1
ATOM 2146 N N . ALA A 1 291 ? 5.127 15.529 -32.717 1.00 68.88 291 ALA A N 1
ATOM 2147 C CA . ALA A 1 291 ? 5.664 14.365 -33.402 1.00 68.88 291 ALA A CA 1
ATOM 2148 C C . ALA A 1 291 ? 4.525 13.378 -33.699 1.00 68.88 291 ALA A C 1
ATOM 2150 O O . ALA A 1 291 ? 3.521 13.335 -32.990 1.00 68.88 291 ALA A O 1
ATOM 2151 N N . ALA A 1 292 ? 4.682 12.581 -34.753 1.00 71.00 292 ALA A N 1
ATOM 2152 C CA . ALA A 1 292 ? 3.813 11.439 -35.010 1.00 71.00 292 ALA A CA 1
ATOM 2153 C C . ALA A 1 292 ? 4.471 10.168 -34.444 1.00 71.00 292 ALA A C 1
ATOM 2155 O O . ALA A 1 292 ? 5.696 10.035 -34.556 1.00 71.00 292 ALA A O 1
ATOM 2156 N N . PRO A 1 293 ? 3.701 9.227 -33.865 1.00 74.75 293 PRO A N 1
ATOM 2157 C CA . PRO A 1 293 ? 4.244 7.942 -33.445 1.00 74.75 293 PRO A CA 1
ATOM 2158 C C . PRO A 1 293 ? 4.819 7.172 -34.645 1.00 74.75 293 PRO A C 1
ATOM 2160 O O . PRO A 1 293 ? 4.439 7.392 -35.797 1.00 74.75 293 PRO A O 1
ATOM 2163 N N . ARG A 1 294 ? 5.733 6.244 -34.353 1.00 79.44 294 ARG A N 1
ATOM 2164 C CA . ARG A 1 294 ? 6.344 5.309 -35.312 1.00 79.44 294 ARG A CA 1
ATOM 2165 C C . ARG A 1 294 ? 6.103 3.866 -34.866 1.00 79.44 294 ARG A C 1
ATOM 2167 O O . ARG A 1 294 ? 5.740 3.635 -33.712 1.00 79.44 294 ARG A O 1
ATOM 2174 N N . GLY A 1 295 ? 6.358 2.906 -35.749 1.00 84.25 295 GLY A N 1
ATOM 2175 C CA . GLY A 1 295 ? 6.291 1.485 -35.416 1.00 84.25 295 GLY A CA 1
ATOM 2176 C C . GLY A 1 295 ? 4.872 0.959 -35.208 1.00 84.25 295 GLY A C 1
ATOM 2177 O O . GLY A 1 295 ? 3.915 1.451 -35.807 1.00 84.25 295 GLY A O 1
ATOM 2178 N N . THR A 1 296 ? 4.731 -0.067 -34.366 1.00 88.69 296 THR A N 1
ATOM 2179 C CA . THR A 1 296 ? 3.432 -0.710 -34.117 1.00 88.69 296 THR A CA 1
ATOM 2180 C C . THR A 1 296 ? 2.747 -0.112 -32.893 1.00 88.69 296 THR A C 1
ATOM 2182 O O . THR A 1 296 ? 3.297 -0.146 -31.791 1.00 88.69 296 THR A O 1
ATOM 2185 N N . VAL A 1 297 ? 1.517 0.369 -33.073 1.00 91.38 297 VAL A N 1
ATOM 2186 C CA . VAL A 1 297 ? 0.642 0.845 -31.997 1.00 91.38 297 VAL A CA 1
ATOM 2187 C C . VAL A 1 297 ? -0.481 -0.163 -31.769 1.00 91.38 297 VAL A C 1
ATOM 2189 O O . VAL A 1 297 ? -1.324 -0.385 -32.636 1.00 91.38 297 VAL A O 1
ATOM 2192 N N . LEU A 1 298 ? -0.528 -0.763 -30.584 1.00 92.50 298 LEU A N 1
ATOM 2193 C CA . LEU A 1 298 ? -1.617 -1.650 -30.176 1.00 92.50 298 LEU A CA 1
ATOM 2194 C C . LEU A 1 298 ? -2.697 -0.843 -29.457 1.00 92.50 298 LEU A C 1
ATOM 2196 O O . LEU A 1 298 ? -2.427 -0.270 -28.403 1.00 92.50 298 LEU A O 1
ATOM 2200 N N . VAL A 1 299 ? -3.918 -0.823 -29.991 1.00 93.12 299 VAL A N 1
ATOM 2201 C CA . VAL A 1 299 ? -5.070 -0.165 -29.355 1.00 93.12 299 VAL A CA 1
ATOM 2202 C C . VAL A 1 299 ? -5.900 -1.226 -28.640 1.00 93.12 299 VAL A C 1
ATOM 2204 O O . VAL A 1 299 ? -6.670 -1.955 -29.265 1.00 93.12 299 VAL A O 1
ATOM 2207 N N . LEU A 1 300 ? -5.719 -1.336 -27.326 1.00 93.56 300 LEU A N 1
ATOM 2208 C CA . LEU A 1 300 ? -6.456 -2.242 -26.451 1.00 93.56 300 LEU A CA 1
ATOM 2209 C C . LEU A 1 300 ? -7.759 -1.558 -26.025 1.00 93.56 300 LEU A C 1
ATOM 2211 O O . LEU A 1 300 ? -7.777 -0.721 -25.121 1.00 93.56 300 LEU A O 1
ATOM 2215 N N . ASP A 1 301 ? -8.848 -1.878 -26.717 1.00 91.62 301 ASP A N 1
ATOM 2216 C CA . ASP A 1 301 ? -10.128 -1.190 -26.558 1.00 91.62 301 ASP A CA 1
ATOM 2217 C C . ASP A 1 301 ? -11.031 -1.913 -25.551 1.00 91.62 301 ASP A C 1
ATOM 2219 O O . ASP A 1 301 ? -11.686 -2.902 -25.891 1.00 91.62 301 ASP A O 1
ATOM 2223 N N . ALA A 1 302 ? -11.077 -1.420 -24.309 1.00 87.25 302 ALA A N 1
ATOM 2224 C CA . ALA A 1 302 ? -12.028 -1.880 -23.297 1.00 87.25 302 ALA A CA 1
ATOM 2225 C C . ALA A 1 302 ? -13.325 -1.042 -23.258 1.00 87.25 302 ALA A C 1
ATOM 2227 O O . ALA A 1 302 ? -14.219 -1.349 -22.462 1.00 87.25 302 ALA A O 1
ATOM 2228 N N . SER A 1 303 ? -13.446 0.006 -24.087 1.00 78.38 303 SER A N 1
ATOM 2229 C CA . SER A 1 303 ? -14.453 1.067 -23.942 1.00 78.38 303 SER A CA 1
ATOM 2230 C C . SER A 1 303 ? -15.891 0.548 -24.025 1.00 78.38 303 SER A C 1
ATOM 2232 O O . SER A 1 303 ? -16.708 0.873 -23.159 1.00 78.38 303 SER A O 1
ATOM 2234 N N . GLY A 1 304 ? -16.204 -0.308 -25.006 1.00 66.56 304 GLY A N 1
ATOM 2235 C CA . GLY A 1 304 ? -17.511 -0.950 -25.116 1.00 66.56 304 GLY A CA 1
ATOM 2236 C C . GLY A 1 304 ? -17.906 -1.403 -26.523 1.00 66.56 304 GLY A C 1
ATOM 2237 O O . GLY A 1 304 ? -17.090 -1.617 -27.411 1.00 66.56 304 GLY A O 1
ATOM 2238 N N . THR A 1 305 ? -19.209 -1.611 -26.719 1.00 47.56 305 THR A N 1
ATOM 2239 C CA . THR A 1 305 ? -19.777 -2.198 -27.947 1.00 47.56 305 THR A CA 1
ATOM 2240 C C . THR A 1 305 ? -20.086 -1.199 -29.066 1.00 47.56 305 THR A C 1
ATOM 2242 O O . THR A 1 305 ? -20.664 -1.611 -30.067 1.00 47.56 305 THR A O 1
ATOM 2245 N N . SER A 1 306 ? -19.722 0.080 -28.929 1.00 48.41 306 SER A N 1
ATOM 2246 C CA . SER A 1 306 ? -19.719 1.022 -30.058 1.00 48.41 306 SER A CA 1
ATOM 2247 C C . SER A 1 306 ? -18.561 0.732 -31.018 1.00 48.41 306 SER A C 1
ATOM 2249 O O . SER A 1 306 ? -18.765 0.745 -32.227 1.00 48.41 306 SER A O 1
ATOM 2251 N N . GLY A 1 307 ? -17.364 0.441 -30.490 1.00 51.97 307 GLY A N 1
ATOM 2252 C CA . GLY A 1 307 ? -16.144 0.162 -31.264 1.00 51.97 307 GLY A CA 1
ATOM 2253 C C . GLY A 1 307 ? -15.591 1.352 -32.062 1.00 51.97 307 GLY A C 1
ATOM 2254 O O . GLY A 1 307 ? -14.523 1.232 -32.655 1.00 51.97 307 GLY A O 1
ATOM 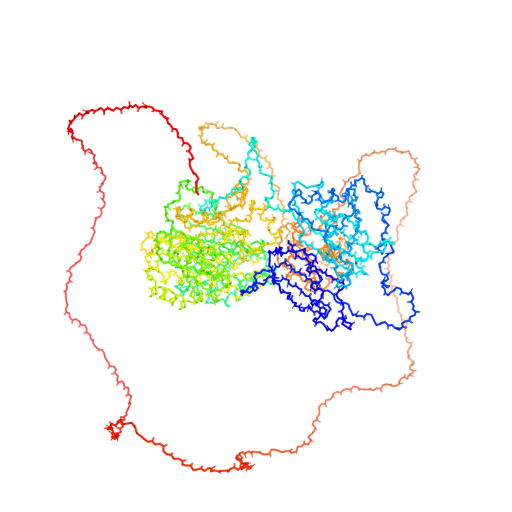2255 N N . THR A 1 308 ? -16.298 2.485 -32.064 1.00 59.62 308 THR A N 1
ATOM 2256 C CA . THR A 1 308 ? -15.911 3.754 -32.690 1.00 59.62 308 THR A CA 1
ATOM 2257 C C . THR A 1 308 ? -14.627 4.283 -32.080 1.00 59.62 308 THR A C 1
ATOM 2259 O O . THR A 1 308 ? -13.629 4.389 -32.770 1.00 59.62 308 THR A O 1
ATOM 2262 N N . ASP A 1 309 ? -14.600 4.485 -30.766 1.00 76.50 309 ASP A N 1
ATOM 2263 C CA . ASP A 1 309 ? -13.537 5.193 -30.054 1.00 76.50 309 ASP A CA 1
ATOM 2264 C C . ASP A 1 309 ? -12.153 4.538 -30.288 1.00 76.50 309 ASP A C 1
ATOM 2266 O O . ASP A 1 309 ? -11.153 5.232 -30.479 1.00 76.50 309 ASP A O 1
ATOM 2270 N N . GLY A 1 310 ? -12.100 3.200 -30.360 1.00 84.38 310 GLY A N 1
ATOM 2271 C CA . GLY A 1 310 ? -10.898 2.441 -30.720 1.00 84.38 310 GLY A CA 1
ATOM 2272 C C . GLY A 1 310 ? -10.570 2.422 -32.221 1.00 84.38 310 GLY A C 1
ATOM 2273 O O . GLY A 1 310 ? -9.395 2.497 -32.584 1.00 84.38 310 GLY A O 1
ATOM 2274 N N . ALA A 1 311 ? -11.571 2.343 -33.103 1.00 86.88 311 ALA A N 1
ATOM 2275 C CA . ALA A 1 311 ? -11.371 2.332 -34.557 1.00 86.88 311 ALA A CA 1
ATOM 2276 C C . ALA A 1 311 ? -11.005 3.716 -35.119 1.00 86.88 311 ALA A C 1
ATOM 2278 O O . ALA A 1 311 ? -10.087 3.825 -35.929 1.00 86.88 311 ALA A O 1
ATOM 2279 N N . ASP A 1 312 ? -11.666 4.767 -34.641 1.00 87.38 312 ASP A N 1
ATOM 2280 C CA . ASP A 1 312 ? -11.396 6.166 -34.962 1.00 87.38 312 ASP A CA 1
ATOM 2281 C C . ASP A 1 312 ? -10.005 6.569 -34.454 1.00 87.38 312 ASP A C 1
ATOM 2283 O O . ASP A 1 312 ? -9.270 7.268 -35.152 1.00 87.38 312 ASP A O 1
ATOM 2287 N N . LEU A 1 313 ? -9.576 6.057 -33.289 1.00 87.06 313 LEU A N 1
ATOM 2288 C CA . LEU A 1 313 ? -8.197 6.229 -32.832 1.00 87.06 313 LEU A CA 1
ATOM 2289 C C . LEU A 1 313 ? -7.188 5.472 -33.702 1.00 87.06 313 LEU A C 1
ATOM 2291 O O . LEU A 1 313 ? -6.156 6.043 -34.043 1.00 87.06 313 LEU A O 1
ATOM 2295 N N . ALA A 1 314 ? -7.460 4.217 -34.068 1.00 89.00 314 ALA A N 1
ATOM 2296 C CA . ALA A 1 314 ? -6.581 3.461 -34.959 1.00 89.00 314 ALA A CA 1
ATOM 2297 C C . ALA A 1 314 ? -6.414 4.182 -36.311 1.00 89.00 314 ALA A C 1
ATOM 2299 O O . ALA A 1 314 ? -5.291 4.392 -36.764 1.00 89.00 314 ALA A O 1
ATOM 2300 N N . ALA A 1 315 ? -7.512 4.677 -36.889 1.00 89.12 315 ALA A N 1
ATOM 2301 C CA . ALA A 1 315 ? -7.490 5.498 -38.095 1.00 89.12 315 ALA A CA 1
ATOM 2302 C C . ALA A 1 315 ? -6.739 6.830 -37.898 1.00 89.12 315 ALA A C 1
ATOM 2304 O O . ALA A 1 315 ? -6.015 7.253 -38.794 1.00 89.12 315 ALA A O 1
ATOM 2305 N N . ALA A 1 316 ? -6.857 7.482 -36.735 1.00 87.31 316 ALA A N 1
ATOM 2306 C CA . ALA A 1 316 ? -6.119 8.709 -36.423 1.00 87.31 316 ALA A CA 1
ATOM 2307 C C . ALA A 1 316 ? -4.604 8.476 -36.240 1.00 87.31 316 ALA A C 1
ATOM 2309 O O . ALA A 1 316 ? -3.809 9.349 -36.586 1.00 87.31 316 ALA A O 1
ATOM 2310 N N . VAL A 1 317 ? -4.197 7.301 -35.743 1.00 87.25 317 VAL A N 1
ATOM 2311 C CA . VAL A 1 317 ? -2.788 6.873 -35.685 1.00 87.25 317 VAL A CA 1
ATOM 2312 C C . VAL A 1 317 ? -2.234 6.649 -37.095 1.00 87.25 317 VAL A C 1
ATOM 2314 O O . VAL A 1 317 ? -1.177 7.189 -37.411 1.00 87.25 317 VAL A O 1
ATOM 2317 N N . GLU A 1 318 ? -2.951 5.922 -37.957 1.00 86.44 318 GLU A N 1
ATOM 2318 C CA . GLU A 1 318 ? -2.503 5.627 -39.332 1.00 86.44 318 GLU A CA 1
ATOM 2319 C C . GLU A 1 318 ? -2.586 6.840 -40.276 1.00 86.44 318 GLU A C 1
ATOM 2321 O O . GLU A 1 318 ? -1.802 6.952 -41.218 1.00 86.44 318 GLU A O 1
ATOM 2326 N N . ALA A 1 319 ? -3.486 7.792 -40.009 1.00 83.88 319 ALA A N 1
ATOM 2327 C CA . ALA A 1 319 ? -3.513 9.096 -40.676 1.00 83.88 319 ALA A CA 1
ATOM 2328 C C . ALA A 1 319 ? -2.381 10.035 -40.206 1.00 83.88 319 ALA A C 1
ATOM 2330 O O . ALA A 1 319 ? -2.104 11.048 -40.856 1.00 83.88 319 ALA A O 1
ATOM 2331 N N . GLY A 1 320 ? -1.715 9.715 -39.091 1.00 71.81 320 GLY A N 1
ATOM 2332 C CA . GLY A 1 320 ? -0.525 10.413 -38.624 1.00 71.81 320 GLY A CA 1
ATOM 2333 C C . GLY A 1 320 ? 0.654 10.182 -39.570 1.00 71.81 320 GLY A C 1
ATOM 2334 O O . GLY A 1 320 ? 1.063 9.051 -39.824 1.00 71.81 320 GLY A O 1
ATOM 2335 N N . THR A 1 321 ? 1.276 11.259 -40.051 1.00 56.69 321 THR A N 1
ATOM 2336 C CA . THR A 1 321 ? 2.337 11.234 -41.082 1.00 56.69 321 THR A CA 1
ATOM 2337 C C . THR A 1 321 ? 3.682 10.623 -40.637 1.00 56.69 321 THR A C 1
ATOM 2339 O O . THR A 1 321 ? 4.696 10.806 -41.308 1.00 56.69 321 THR A O 1
ATOM 2342 N N . GLY A 1 322 ? 3.708 9.893 -39.517 1.00 65.00 322 GLY A N 1
ATOM 2343 C CA . GLY A 1 322 ? 4.876 9.192 -38.970 1.00 65.00 322 GLY A CA 1
ATOM 2344 C C . GLY A 1 322 ? 5.053 7.750 -39.452 1.00 65.00 322 GLY A C 1
ATOM 2345 O O . GLY A 1 322 ? 6.117 7.178 -39.225 1.00 65.00 322 GLY A O 1
ATOM 2346 N N . GLY A 1 323 ? 4.050 7.168 -40.123 1.00 72.25 323 GLY A N 1
ATOM 2347 C CA . GLY A 1 323 ? 4.120 5.797 -40.644 1.00 72.25 323 GLY A CA 1
ATOM 2348 C C . GLY A 1 323 ? 3.925 4.700 -39.590 1.00 72.25 323 GLY A C 1
ATOM 2349 O O . GLY A 1 323 ? 4.397 3.583 -39.789 1.00 72.25 323 GLY A O 1
ATOM 2350 N N . ALA A 1 324 ? 3.257 5.002 -38.473 1.00 83.06 324 ALA A N 1
ATOM 2351 C CA . ALA A 1 324 ? 2.822 3.980 -37.525 1.00 83.06 324 ALA A CA 1
ATOM 2352 C C . ALA A 1 324 ? 1.684 3.118 -38.100 1.00 83.06 324 ALA A C 1
ATOM 2354 O O . ALA A 1 324 ? 0.813 3.623 -38.806 1.00 83.06 324 ALA A O 1
ATOM 2355 N N . HIS A 1 325 ? 1.664 1.834 -37.740 1.00 86.69 325 HIS A N 1
ATOM 2356 C CA . HIS A 1 325 ? 0.560 0.912 -38.028 1.00 86.69 325 HIS A CA 1
ATOM 2357 C C . HIS A 1 325 ? -0.244 0.646 -36.750 1.00 86.69 325 HIS A C 1
ATOM 2359 O O . HIS A 1 325 ? 0.342 0.367 -35.698 1.00 86.69 325 HIS A O 1
ATOM 2365 N N . ALA A 1 326 ? -1.575 0.718 -36.833 1.00 89.44 326 ALA A N 1
ATOM 2366 C CA . ALA A 1 326 ? -2.462 0.526 -35.693 1.00 89.44 326 ALA A CA 1
ATOM 2367 C C . ALA A 1 326 ? -3.128 -0.860 -35.702 1.00 89.44 326 ALA A C 1
ATOM 2369 O O . ALA A 1 326 ? -3.771 -1.264 -36.669 1.00 89.44 326 ALA A O 1
ATOM 2370 N N . VAL A 1 327 ? -3.043 -1.577 -34.579 1.00 90.25 327 VAL A N 1
ATOM 2371 C CA . VAL A 1 327 ? -3.684 -2.888 -34.395 1.00 90.25 327 VAL A CA 1
ATOM 2372 C C . VAL A 1 327 ? -4.740 -2.785 -33.296 1.00 90.25 327 VAL A C 1
ATOM 2374 O O . VAL A 1 327 ? -4.420 -2.765 -32.107 1.00 90.25 327 VAL A O 1
ATOM 2377 N N . LEU A 1 328 ? -6.013 -2.727 -33.696 1.00 90.88 328 LEU A N 1
ATOM 2378 C CA . LEU A 1 328 ? -7.155 -2.679 -32.779 1.00 90.88 328 LEU A CA 1
ATOM 2379 C C . LEU A 1 328 ? -7.454 -4.060 -32.172 1.00 90.88 328 LEU A C 1
ATOM 2381 O O . LEU A 1 328 ? -7.632 -5.051 -32.884 1.00 90.88 328 LEU A O 1
ATOM 2385 N N . LEU A 1 329 ? -7.537 -4.115 -30.843 1.00 90.44 329 LEU A N 1
ATOM 2386 C CA . LEU A 1 329 ? -7.662 -5.331 -30.041 1.00 90.44 329 LEU A CA 1
ATOM 2387 C C . LEU A 1 329 ? -8.741 -5.138 -28.956 1.00 90.44 329 LEU A C 1
ATOM 2389 O O . LEU A 1 329 ? -8.449 -4.599 -27.890 1.00 90.44 329 LEU A O 1
ATOM 2393 N N . PRO A 1 330 ? -9.995 -5.570 -29.195 1.00 89.06 330 PRO A N 1
ATOM 2394 C CA . PRO A 1 330 ? -11.077 -5.399 -28.225 1.00 89.06 330 PRO A CA 1
ATOM 2395 C C . PRO A 1 330 ? -10.867 -6.228 -26.948 1.00 89.06 330 PRO A C 1
ATOM 2397 O O . PRO A 1 330 ? -10.852 -7.461 -27.001 1.00 89.06 330 PRO A O 1
ATOM 2400 N N . LEU A 1 331 ? -10.787 -5.565 -25.794 1.00 87.62 331 LEU A N 1
ATOM 2401 C CA . LEU A 1 331 ? -10.725 -6.191 -24.473 1.00 87.62 331 LEU A CA 1
ATOM 2402 C C . LEU A 1 331 ? -12.141 -6.432 -23.938 1.00 87.62 331 LEU A C 1
ATOM 2404 O O . LEU A 1 331 ? -12.843 -5.513 -23.513 1.00 87.62 331 LEU A O 1
ATOM 2408 N N . ARG A 1 332 ? -12.588 -7.693 -23.940 1.00 83.56 332 ARG A N 1
ATOM 2409 C CA . ARG A 1 332 ? -13.910 -8.080 -23.410 1.00 83.56 332 ARG A CA 1
ATOM 2410 C C . ARG A 1 332 ? -13.813 -8.739 -22.034 1.00 83.56 332 ARG A C 1
ATOM 2412 O O . ARG A 1 332 ? -14.828 -8.787 -21.332 1.00 83.56 332 ARG A O 1
ATOM 2419 N N . SER A 1 333 ? -12.627 -9.216 -21.674 1.00 78.62 333 SER A N 1
ATOM 2420 C CA . SER A 1 333 ? -12.279 -9.927 -20.443 1.00 78.62 333 SER A CA 1
ATOM 2421 C C . SER A 1 333 ? -10.753 -9.936 -20.263 1.00 78.62 333 SER A C 1
ATOM 2423 O O . SER A 1 333 ? -10.038 -9.819 -21.260 1.00 78.62 333 SER A O 1
ATOM 2425 N N . ALA A 1 334 ? -10.230 -10.126 -19.048 1.00 68.19 334 ALA A N 1
ATOM 2426 C CA . ALA A 1 334 ? -8.778 -10.213 -18.824 1.00 68.19 334 ALA A CA 1
ATOM 2427 C C . ALA A 1 334 ? -8.033 -11.237 -19.728 1.00 68.19 334 ALA A C 1
ATOM 2429 O O . ALA A 1 334 ? -6.948 -10.904 -20.204 1.00 68.19 334 ALA A O 1
ATOM 2430 N N . PRO A 1 335 ? -8.583 -12.421 -20.089 1.00 77.12 335 PRO A N 1
ATOM 2431 C CA . PRO A 1 335 ? -7.962 -13.324 -21.070 1.00 77.12 335 PRO A CA 1
ATOM 2432 C C . PRO A 1 335 ? -7.725 -12.739 -22.475 1.00 77.12 335 PRO A C 1
ATOM 2434 O O . PRO A 1 335 ? -6.909 -13.276 -23.226 1.00 77.12 335 PRO A O 1
ATOM 2437 N N . ASP A 1 336 ? -8.387 -11.641 -22.856 1.00 84.19 336 ASP A N 1
ATOM 2438 C CA . ASP A 1 336 ? -8.080 -10.940 -24.109 1.00 84.19 336 ASP A CA 1
ATOM 2439 C C . ASP A 1 336 ? -6.737 -10.183 -24.035 1.00 84.19 336 ASP A C 1
ATOM 2441 O O . ASP A 1 336 ? -6.084 -10.006 -25.065 1.00 84.19 336 ASP A O 1
ATOM 2445 N N . ALA A 1 337 ? -6.247 -9.841 -22.835 1.00 82.69 337 ALA A N 1
ATOM 2446 C CA . ALA A 1 337 ? -4.911 -9.271 -22.642 1.00 82.69 337 ALA A CA 1
ATOM 2447 C C . ALA A 1 337 ? -3.797 -10.257 -23.036 1.00 82.69 337 ALA A C 1
ATOM 2449 O O . ALA A 1 337 ? -2.793 -9.849 -23.616 1.00 82.69 337 ALA A O 1
ATOM 2450 N N . ALA A 1 338 ? -3.998 -11.564 -22.829 1.00 85.44 338 ALA A N 1
ATOM 2451 C CA . ALA A 1 338 ? -3.065 -12.586 -23.308 1.00 85.44 338 ALA A CA 1
ATOM 2452 C C . ALA A 1 338 ? -3.006 -12.623 -24.848 1.00 85.44 338 ALA A C 1
ATOM 2454 O O . ALA A 1 338 ? -1.929 -12.725 -25.429 1.00 85.44 338 ALA A O 1
ATOM 2455 N N . ARG A 1 339 ? -4.147 -12.452 -25.536 1.00 85.69 339 ARG A N 1
ATOM 2456 C CA . ARG A 1 339 ? -4.184 -12.330 -27.008 1.00 85.69 339 ARG A CA 1
ATOM 2457 C C . ARG A 1 339 ? -3.492 -11.057 -27.493 1.00 85.69 339 ARG A C 1
ATOM 2459 O O . ARG A 1 339 ? -2.821 -11.087 -28.523 1.00 85.69 339 ARG A O 1
ATOM 2466 N N . ALA A 1 340 ? -3.652 -9.957 -26.759 1.00 87.88 340 ALA A N 1
ATOM 2467 C CA . ALA A 1 340 ? -2.944 -8.715 -27.034 1.00 87.88 340 ALA A CA 1
ATOM 2468 C C . ALA A 1 340 ? -1.427 -8.879 -26.867 1.00 87.88 340 ALA A C 1
ATOM 2470 O O . ALA A 1 340 ? -0.677 -8.443 -27.735 1.00 87.88 340 ALA A O 1
ATOM 2471 N N . LEU A 1 341 ? -0.980 -9.584 -25.824 1.00 90.50 341 LEU A N 1
ATOM 2472 C CA . LEU A 1 341 ? 0.424 -9.923 -25.606 1.00 90.50 341 LEU A CA 1
ATOM 2473 C C . LEU A 1 341 ? 1.007 -10.792 -26.732 1.00 90.50 341 LEU A C 1
ATOM 2475 O O . LEU A 1 341 ? 2.131 -10.535 -27.148 1.00 90.50 341 LEU A O 1
ATOM 2479 N N . GLU A 1 342 ? 0.275 -11.773 -27.276 1.00 90.12 342 GLU A N 1
ATOM 2480 C CA . GLU A 1 342 ? 0.768 -12.542 -28.436 1.00 90.12 342 GLU A CA 1
ATOM 2481 C C . GLU A 1 342 ? 0.992 -11.646 -29.665 1.00 90.12 342 GLU A C 1
ATOM 2483 O O . GLU A 1 342 ? 1.998 -11.772 -30.368 1.00 90.12 342 GLU A O 1
ATOM 2488 N N . ARG A 1 343 ? 0.083 -10.692 -29.915 1.00 87.38 343 ARG A N 1
ATOM 2489 C CA . ARG A 1 343 ? 0.255 -9.690 -30.981 1.00 87.38 343 ARG A CA 1
ATOM 2490 C C . ARG A 1 343 ? 1.432 -8.758 -30.696 1.00 87.38 343 ARG A C 1
ATOM 2492 O O . ARG A 1 343 ? 2.200 -8.476 -31.610 1.00 87.38 343 ARG A O 1
ATOM 2499 N N . ALA A 1 344 ? 1.609 -8.351 -29.442 1.00 87.19 344 ALA A N 1
ATOM 2500 C CA . ALA A 1 344 ? 2.712 -7.505 -29.002 1.00 87.19 344 ALA A CA 1
ATOM 2501 C C . ALA A 1 344 ? 4.074 -8.193 -29.144 1.00 87.19 344 ALA A C 1
ATOM 2503 O O . ALA A 1 344 ? 4.985 -7.610 -29.718 1.00 87.19 344 ALA A O 1
ATOM 2504 N N . ALA A 1 345 ? 4.189 -9.454 -28.723 1.00 87.62 345 ALA A N 1
ATOM 2505 C CA . ALA A 1 345 ? 5.388 -10.269 -28.897 1.00 87.62 345 ALA A CA 1
ATOM 2506 C C . ALA A 1 345 ? 5.712 -10.515 -30.382 1.00 87.62 345 ALA A C 1
ATOM 2508 O O . ALA A 1 345 ? 6.877 -10.515 -30.765 1.00 87.62 345 ALA A O 1
ATOM 2509 N N . THR A 1 346 ? 4.688 -10.671 -31.230 1.00 87.19 346 THR A N 1
ATOM 2510 C CA . THR A 1 346 ? 4.874 -10.777 -32.689 1.00 87.19 346 THR A CA 1
ATOM 2511 C C . THR A 1 346 ? 5.415 -9.472 -33.284 1.00 87.19 346 THR A C 1
ATOM 2513 O O . THR A 1 346 ? 6.289 -9.514 -34.144 1.00 87.19 346 THR A O 1
ATOM 2516 N N . ALA A 1 347 ? 4.921 -8.315 -32.830 1.00 83.56 347 ALA A N 1
ATOM 2517 C CA . ALA A 1 347 ? 5.387 -7.004 -33.286 1.00 83.56 347 ALA A CA 1
ATOM 2518 C C . ALA A 1 347 ? 6.795 -6.657 -32.762 1.00 83.56 347 ALA A C 1
ATOM 2520 O O . ALA A 1 347 ? 7.609 -6.132 -33.514 1.00 83.56 347 ALA A O 1
ATOM 2521 N N . ALA A 1 348 ? 7.107 -7.019 -31.513 1.00 81.62 348 ALA A N 1
ATOM 2522 C CA . ALA A 1 348 ? 8.404 -6.799 -30.865 1.00 81.62 348 ALA A CA 1
ATOM 2523 C C . ALA A 1 348 ? 9.559 -7.631 -31.461 1.00 81.62 348 ALA A C 1
ATOM 2525 O O . ALA A 1 348 ? 10.716 -7.411 -31.120 1.00 81.62 348 ALA A O 1
ATOM 2526 N N . ALA A 1 349 ? 9.260 -8.583 -32.353 1.00 79.62 349 ALA A N 1
ATOM 2527 C CA . ALA A 1 349 ? 10.259 -9.267 -33.175 1.00 79.62 349 ALA A CA 1
ATOM 2528 C C . ALA A 1 349 ? 10.666 -8.463 -34.433 1.00 79.62 349 ALA A C 1
ATOM 2530 O O . ALA A 1 349 ? 11.560 -8.885 -35.168 1.00 79.62 349 ALA A O 1
ATOM 2531 N N . GLY A 1 350 ? 9.998 -7.336 -34.710 1.00 74.69 350 GLY A N 1
ATOM 2532 C CA . GLY A 1 350 ? 10.406 -6.357 -35.717 1.00 74.69 350 GLY A CA 1
ATOM 2533 C C . GLY A 1 350 ? 11.457 -5.366 -35.190 1.00 74.69 350 GLY A C 1
ATOM 2534 O O . GLY A 1 350 ? 11.751 -5.352 -33.998 1.00 74.69 350 GLY A O 1
ATOM 2535 N N . PRO A 1 351 ? 12.025 -4.516 -36.065 1.00 70.12 351 PRO A N 1
ATOM 2536 C CA . PRO A 1 351 ? 13.008 -3.501 -35.674 1.00 70.12 351 PRO A CA 1
ATOM 2537 C C . PRO A 1 351 ? 12.382 -2.264 -35.006 1.00 70.12 351 PRO A C 1
ATOM 2539 O O . PRO A 1 351 ? 13.105 -1.440 -34.453 1.00 70.12 351 PRO A O 1
ATOM 2542 N N . ASP A 1 352 ? 11.060 -2.100 -35.093 1.00 74.56 352 ASP A N 1
ATOM 2543 C CA . ASP A 1 352 ? 10.351 -0.912 -34.626 1.00 74.56 352 ASP A CA 1
ATOM 2544 C C . ASP A 1 352 ? 9.843 -1.049 -33.177 1.00 74.56 352 ASP A C 1
ATOM 2546 O O . ASP A 1 352 ? 9.292 -2.092 -32.815 1.00 74.56 352 ASP A O 1
ATOM 2550 N N . PRO A 1 353 ? 9.913 0.017 -32.355 1.00 77.50 353 PRO A N 1
ATOM 2551 C CA . PRO A 1 353 ? 9.390 -0.002 -30.991 1.00 77.50 353 PRO A CA 1
ATOM 2552 C C . PRO A 1 353 ? 7.868 -0.205 -30.955 1.00 77.50 353 PRO A C 1
ATOM 2554 O O . PRO A 1 353 ? 7.109 0.459 -31.670 1.00 77.50 353 PRO A O 1
ATOM 2557 N N . VAL A 1 354 ? 7.418 -1.091 -30.062 1.00 87.62 354 VAL A N 1
ATOM 2558 C CA . VAL A 1 354 ? 5.996 -1.347 -29.796 1.00 87.62 354 VAL A CA 1
ATOM 2559 C C . VAL A 1 354 ? 5.469 -0.338 -28.779 1.00 87.62 354 VAL A C 1
ATOM 2561 O O . VAL A 1 354 ? 6.035 -0.160 -27.699 1.00 87.62 354 VAL A O 1
ATOM 2564 N N . ARG A 1 355 ? 4.340 0.293 -29.103 1.00 91.94 355 ARG A N 1
ATOM 2565 C CA . ARG A 1 355 ? 3.597 1.169 -28.190 1.00 91.94 355 ARG A CA 1
ATOM 2566 C C . ARG A 1 355 ? 2.208 0.598 -27.936 1.00 91.94 355 ARG A C 1
ATOM 2568 O O . ARG A 1 355 ? 1.582 0.040 -28.835 1.00 91.94 355 ARG A O 1
ATOM 2575 N N . VAL A 1 356 ? 1.716 0.743 -26.713 1.00 93.88 356 VAL A N 1
ATOM 2576 C CA . VAL A 1 356 ? 0.396 0.266 -26.291 1.00 93.88 356 VAL A CA 1
ATOM 2577 C C . VAL A 1 356 ? -0.450 1.442 -25.836 1.00 93.88 356 VAL A C 1
ATOM 2579 O O . VAL A 1 356 ? -0.019 2.257 -25.024 1.00 93.88 356 VAL A O 1
ATOM 2582 N N . VAL A 1 357 ? -1.679 1.487 -26.331 1.00 94.44 357 VAL A N 1
ATOM 2583 C CA . VAL A 1 357 ? -2.749 2.352 -25.848 1.00 94.44 357 VAL A CA 1
ATOM 2584 C C . VAL A 1 357 ? -3.818 1.463 -25.238 1.00 94.44 357 VAL A C 1
ATOM 2586 O O . VAL A 1 357 ? -4.374 0.616 -25.928 1.00 94.44 357 VAL A O 1
ATOM 2589 N N . HIS A 1 358 ? -4.144 1.668 -23.969 1.00 95.31 358 HIS A N 1
ATOM 2590 C CA . HIS A 1 358 ? -5.251 0.996 -23.298 1.00 95.31 358 HIS A CA 1
ATOM 2591 C C . HIS A 1 358 ? -6.371 2.006 -23.075 1.00 95.31 358 HIS A C 1
ATOM 2593 O O . HIS A 1 358 ? -6.227 2.928 -22.276 1.00 95.31 358 HIS A O 1
ATOM 2599 N N . LEU A 1 359 ? -7.473 1.857 -23.812 1.00 93.69 359 LEU A N 1
ATOM 2600 C CA . LEU A 1 359 ? -8.659 2.696 -23.649 1.00 93.69 359 LEU A CA 1
ATOM 2601 C C . LEU A 1 359 ? -9.506 2.170 -22.491 1.00 93.69 359 LEU A C 1
ATOM 2603 O O . LEU A 1 359 ? -9.926 1.010 -22.504 1.00 93.69 359 LEU A O 1
ATOM 2607 N N . ALA A 1 360 ? -9.760 3.033 -21.511 1.00 92.50 360 ALA A N 1
ATOM 2608 C CA . ALA A 1 360 ? -10.489 2.709 -20.293 1.00 92.50 360 ALA A CA 1
ATOM 2609 C C . ALA A 1 360 ? -11.944 2.250 -20.543 1.00 92.50 360 ALA A C 1
ATOM 2611 O O . ALA A 1 360 ? -12.607 2.717 -21.479 1.00 92.50 360 ALA A O 1
ATOM 2612 N N . PRO A 1 361 ? -12.487 1.356 -19.696 1.00 89.12 361 PRO A N 1
ATOM 2613 C CA . PRO A 1 361 ? -13.802 0.763 -19.905 1.00 89.12 361 PRO A CA 1
ATOM 2614 C C . PRO A 1 361 ? -14.956 1.690 -19.502 1.00 89.12 361 PRO A C 1
ATOM 2616 O O . PRO A 1 361 ? -15.140 2.006 -18.330 1.00 89.12 361 PRO A O 1
ATOM 2619 N N . ARG A 1 362 ? -15.848 2.029 -20.444 1.00 86.06 362 ARG A N 1
ATOM 2620 C CA . ARG A 1 362 ? -17.031 2.882 -20.186 1.00 86.06 362 ARG A CA 1
ATOM 2621 C C . ARG A 1 362 ? -18.251 2.093 -19.684 1.00 86.06 362 ARG A C 1
ATOM 2623 O O . ARG A 1 362 ? -19.399 2.441 -19.957 1.00 86.06 362 ARG A O 1
ATOM 2630 N N . THR A 1 363 ? -18.013 0.990 -18.976 1.00 84.38 363 THR A N 1
ATOM 2631 C CA . THR A 1 363 ? -19.072 0.154 -18.395 1.00 84.38 363 THR A CA 1
ATOM 2632 C C . THR A 1 363 ? -19.626 0.765 -17.103 1.00 84.38 363 THR A C 1
ATOM 2634 O O . THR A 1 363 ? -18.926 1.485 -16.406 1.00 84.38 363 THR A O 1
ATOM 2637 N N . GLY A 1 364 ? -20.874 0.450 -16.742 1.00 84.00 364 GLY A N 1
ATOM 2638 C CA . GLY A 1 364 ? -21.453 0.802 -15.434 1.00 84.00 364 GLY A CA 1
ATOM 2639 C C . GLY A 1 364 ? -21.136 -0.200 -14.313 1.00 84.00 364 GLY A C 1
ATOM 2640 O O . GLY A 1 364 ? -21.560 -0.003 -13.180 1.00 84.00 364 GLY A O 1
ATOM 2641 N N . ASP A 1 365 ? -20.406 -1.274 -14.619 1.00 89.88 365 ASP A N 1
ATOM 2642 C CA . ASP A 1 365 ? -20.067 -2.369 -13.703 1.00 89.88 365 ASP A CA 1
ATOM 2643 C C . ASP A 1 365 ? -18.615 -2.225 -13.211 1.00 89.88 365 ASP A C 1
ATOM 2645 O O . ASP A 1 365 ? -17.676 -2.318 -14.000 1.00 89.88 365 ASP A O 1
ATOM 2649 N N . ALA A 1 366 ? -18.433 -1.974 -11.912 1.00 90.56 366 ALA A N 1
ATOM 2650 C CA . ALA A 1 366 ? -17.121 -1.719 -11.313 1.00 90.56 366 ALA A CA 1
ATOM 2651 C C . ALA A 1 366 ? -16.217 -2.966 -11.252 1.00 90.56 366 ALA A C 1
ATOM 2653 O O . ALA A 1 366 ? -15.000 -2.841 -11.389 1.00 90.56 366 ALA A O 1
ATOM 2654 N N . GLU A 1 367 ? -16.783 -4.167 -11.085 1.00 90.56 367 GLU A N 1
ATOM 2655 C CA . GLU A 1 367 ? -16.008 -5.417 -11.091 1.00 90.56 367 GLU A CA 1
ATOM 2656 C C . GLU A 1 367 ? -15.518 -5.718 -12.511 1.00 90.56 367 GLU A C 1
ATOM 2658 O O . GLU A 1 367 ? -14.352 -6.059 -12.723 1.00 90.56 367 GLU A O 1
ATOM 2663 N N . ARG A 1 368 ? -16.376 -5.481 -13.511 1.00 89.94 368 ARG A N 1
ATOM 2664 C CA . ARG A 1 368 ? -15.980 -5.540 -14.919 1.00 89.94 368 ARG A CA 1
ATOM 2665 C C . ARG A 1 368 ? -14.936 -4.479 -15.273 1.00 89.94 368 ARG A C 1
ATOM 2667 O O . ARG A 1 368 ? -13.991 -4.802 -15.987 1.00 89.94 368 ARG A O 1
ATOM 2674 N N . ALA A 1 369 ? -15.088 -3.241 -14.800 1.00 91.94 369 ALA A N 1
ATOM 2675 C CA . ALA A 1 369 ? -14.128 -2.164 -15.051 1.00 91.94 369 ALA A CA 1
ATOM 2676 C C . ALA A 1 369 ? -12.737 -2.489 -14.477 1.00 91.94 369 ALA A C 1
ATOM 2678 O O . ALA A 1 369 ? -11.736 -2.301 -15.164 1.00 91.94 369 ALA A O 1
ATOM 2679 N N . LEU A 1 370 ? -12.676 -3.065 -13.270 1.00 93.00 370 LEU A N 1
ATOM 2680 C CA . LEU A 1 370 ? -11.441 -3.601 -12.693 1.00 93.00 370 LEU A CA 1
ATOM 2681 C C . LEU A 1 370 ? -10.807 -4.701 -13.558 1.00 93.00 370 LEU A C 1
ATOM 2683 O O . LEU A 1 370 ? -9.593 -4.688 -13.755 1.00 93.00 370 LEU A O 1
ATOM 2687 N N . ASP A 1 371 ? -11.606 -5.634 -14.087 1.00 91.75 371 ASP A N 1
ATOM 2688 C CA . ASP A 1 371 ? -11.097 -6.765 -14.871 1.00 91.75 371 ASP A CA 1
ATOM 2689 C C . ASP A 1 371 ? -10.444 -6.344 -16.196 1.00 91.75 371 ASP A C 1
ATOM 2691 O O . ASP A 1 371 ? -9.327 -6.770 -16.491 1.00 91.75 371 ASP A O 1
ATOM 2695 N N . VAL A 1 372 ? -11.115 -5.494 -16.984 1.00 92.38 372 VAL A N 1
ATOM 2696 C CA . VAL A 1 372 ? -10.602 -5.048 -18.297 1.00 92.38 372 VAL A CA 1
ATOM 2697 C C . VAL A 1 372 ? -9.772 -3.761 -18.245 1.00 92.38 372 VAL A C 1
ATOM 2699 O O . VAL A 1 372 ? -9.187 -3.395 -19.260 1.00 92.38 372 VAL A O 1
ATOM 2702 N N . GLY A 1 373 ? -9.696 -3.096 -17.089 1.00 94.12 373 GLY A N 1
ATOM 2703 C CA . GLY A 1 373 ? -8.728 -2.043 -16.776 1.00 94.12 373 GLY A CA 1
ATOM 2704 C C . GLY A 1 373 ? -7.481 -2.635 -16.112 1.00 94.12 373 GLY A C 1
ATOM 2705 O O . GLY A 1 373 ? -6.685 -3.313 -16.762 1.00 94.12 373 GLY A O 1
ATOM 2706 N N . PHE A 1 374 ? -7.330 -2.419 -14.802 1.00 95.62 374 PHE A N 1
ATOM 2707 C CA . PHE A 1 374 ? -6.195 -2.900 -14.001 1.00 95.62 374 PHE A CA 1
ATOM 2708 C C . PHE A 1 374 ? -5.837 -4.380 -14.238 1.00 95.62 374 PHE A C 1
ATOM 2710 O O . PHE A 1 374 ? -4.665 -4.701 -14.426 1.00 95.62 374 PHE A O 1
ATOM 2717 N N . GLY A 1 375 ? -6.825 -5.282 -14.271 1.00 93.94 375 GLY A N 1
ATOM 2718 C CA . GLY A 1 375 ? -6.597 -6.720 -14.441 1.00 93.94 375 GLY A CA 1
ATOM 2719 C C . GLY A 1 375 ? -5.925 -7.072 -15.772 1.00 93.94 375 GLY A C 1
ATOM 2720 O O . GLY A 1 375 ? -4.966 -7.843 -15.795 1.00 93.94 375 GLY A O 1
ATOM 2721 N N . ALA A 1 376 ? -6.380 -6.468 -16.870 1.00 94.00 376 ALA A N 1
ATOM 2722 C CA . ALA A 1 376 ? -5.785 -6.627 -18.195 1.00 94.00 376 ALA A CA 1
ATOM 2723 C C . ALA A 1 376 ? -4.382 -5.999 -18.288 1.00 94.00 376 ALA A C 1
ATOM 2725 O O . ALA A 1 376 ? -3.491 -6.587 -18.904 1.00 94.00 376 ALA A O 1
ATOM 2726 N N . ALA A 1 377 ? -4.162 -4.845 -17.651 1.00 95.25 377 ALA A N 1
ATOM 2727 C CA . ALA A 1 377 ? -2.856 -4.188 -17.617 1.00 95.25 377 ALA A CA 1
ATOM 2728 C C . ALA A 1 377 ? -1.815 -4.995 -16.818 1.00 95.25 377 ALA A C 1
ATOM 2730 O O . ALA A 1 377 ? -0.692 -5.178 -17.287 1.00 95.25 377 ALA A O 1
ATOM 2731 N N . LEU A 1 378 ? -2.198 -5.553 -15.662 1.00 94.75 378 LEU A N 1
ATOM 2732 C CA . LEU A 1 378 ? -1.352 -6.443 -14.858 1.00 94.75 378 LEU A CA 1
ATOM 2733 C C . LEU A 1 378 ? -0.938 -7.695 -15.645 1.00 94.75 378 LEU A C 1
ATOM 2735 O O . LEU A 1 378 ? 0.248 -8.014 -15.708 1.00 94.75 378 LEU A O 1
ATOM 2739 N N . GLU A 1 379 ? -1.896 -8.384 -16.275 1.00 93.00 379 GLU A N 1
ATOM 2740 C CA . GLU A 1 379 ? -1.625 -9.576 -17.091 1.00 93.00 379 GLU A CA 1
ATOM 2741 C C . GLU A 1 379 ? -0.722 -9.260 -18.298 1.00 93.00 379 GLU A C 1
ATOM 2743 O O . GLU A 1 379 ? 0.202 -10.025 -18.589 1.00 93.00 379 GLU A O 1
ATOM 2748 N N . PHE A 1 380 ? -0.933 -8.117 -18.966 1.00 94.50 380 PHE A N 1
ATOM 2749 C CA . PHE A 1 380 ? -0.083 -7.676 -20.075 1.00 94.50 380 PHE A CA 1
ATOM 2750 C C . PHE A 1 380 ? 1.350 -7.384 -19.609 1.00 94.50 380 PHE A C 1
ATOM 2752 O O . PHE A 1 380 ? 2.294 -7.935 -20.174 1.00 94.50 380 PHE A O 1
ATOM 2759 N N . CYS A 1 381 ? 1.532 -6.559 -18.570 1.00 94.00 381 CYS A N 1
ATOM 2760 C CA . CYS A 1 381 ? 2.858 -6.203 -18.060 1.00 94.00 381 CYS A CA 1
ATOM 2761 C C . CYS A 1 381 ? 3.613 -7.430 -17.529 1.00 94.00 381 CYS A C 1
ATOM 2763 O O . CYS A 1 381 ? 4.770 -7.628 -17.898 1.00 94.00 381 CYS A O 1
ATOM 2765 N N . ARG A 1 382 ? 2.953 -8.307 -16.752 1.00 92.94 382 ARG A N 1
ATOM 2766 C CA . ARG A 1 382 ? 3.553 -9.564 -16.268 1.00 92.94 382 ARG A CA 1
ATOM 2767 C C . ARG A 1 382 ? 4.057 -10.418 -17.425 1.00 92.94 382 ARG A C 1
ATOM 2769 O O . ARG A 1 382 ? 5.195 -10.879 -17.403 1.00 92.94 382 ARG A O 1
ATOM 2776 N N . GLY A 1 383 ? 3.218 -10.625 -18.439 1.00 92.31 383 GLY A N 1
ATOM 2777 C CA . GLY A 1 383 ? 3.569 -11.441 -19.595 1.00 92.31 383 GLY A CA 1
ATOM 2778 C C . GLY A 1 383 ? 4.614 -10.804 -20.519 1.00 92.31 383 GLY A C 1
ATOM 2779 O O . GLY A 1 383 ? 5.366 -11.534 -21.162 1.00 92.31 383 GLY A O 1
ATOM 2780 N N . TRP A 1 384 ? 4.703 -9.472 -20.561 1.00 93.31 384 TRP A N 1
ATOM 2781 C CA . TRP A 1 384 ? 5.736 -8.742 -21.301 1.00 93.31 384 TRP A CA 1
ATOM 2782 C C . TRP A 1 384 ? 7.116 -8.898 -20.644 1.00 93.31 384 TRP A C 1
ATOM 2784 O O . TRP A 1 384 ? 8.058 -9.333 -21.312 1.00 93.31 384 TRP A O 1
ATOM 2794 N N . THR A 1 385 ? 7.220 -8.659 -19.328 1.00 90.88 385 THR A N 1
ATOM 2795 C CA . THR A 1 385 ? 8.452 -8.899 -18.550 1.00 90.88 385 THR A CA 1
ATOM 2796 C C . THR A 1 385 ? 8.856 -10.375 -18.585 1.00 90.88 385 THR A C 1
ATOM 2798 O O . THR A 1 385 ? 10.005 -10.686 -18.883 1.00 90.88 385 THR A O 1
ATOM 2801 N N . ALA A 1 386 ? 7.914 -11.310 -18.399 1.00 88.94 386 ALA A N 1
ATOM 2802 C CA . ALA A 1 386 ? 8.192 -12.754 -18.444 1.00 88.94 386 ALA A CA 1
ATOM 2803 C C . ALA A 1 386 ? 8.753 -13.243 -19.793 1.00 88.94 386 ALA A C 1
ATOM 2805 O O . ALA A 1 386 ? 9.435 -14.264 -19.848 1.00 88.94 386 ALA A O 1
ATOM 2806 N N . ARG A 1 387 ? 8.474 -12.522 -20.886 1.00 89.88 387 ARG A N 1
ATOM 2807 C CA . ARG A 1 387 ? 8.996 -12.799 -22.234 1.00 89.88 387 ARG A CA 1
ATOM 2808 C C . ARG A 1 387 ? 10.246 -11.977 -22.580 1.00 89.88 387 ARG A C 1
ATOM 2810 O O . ARG A 1 387 ? 10.731 -12.082 -23.703 1.00 89.88 387 ARG A O 1
ATOM 2817 N N . ARG A 1 388 ? 10.761 -11.171 -21.640 1.00 87.06 388 ARG A N 1
ATOM 2818 C CA . ARG A 1 388 ? 11.943 -10.296 -21.771 1.00 87.06 388 ARG A CA 1
ATOM 2819 C C . ARG A 1 388 ? 11.895 -9.370 -23.011 1.00 87.06 388 ARG A C 1
ATOM 2821 O O . ARG A 1 388 ? 12.938 -9.055 -23.583 1.00 87.06 388 ARG A O 1
ATOM 2828 N N . LEU A 1 389 ? 10.698 -8.921 -23.422 1.00 87.75 389 LEU A N 1
ATOM 2829 C CA . LEU A 1 389 ? 10.422 -8.269 -24.725 1.00 87.75 389 LEU A CA 1
ATOM 2830 C C . LEU A 1 389 ? 11.012 -6.854 -24.919 1.00 87.75 389 LEU A C 1
ATOM 2832 O O . LEU A 1 389 ? 10.834 -6.260 -25.979 1.00 87.75 389 LEU A O 1
ATOM 2836 N N . GLY A 1 390 ? 11.744 -6.320 -23.938 1.00 85.25 390 GLY A N 1
ATOM 2837 C CA . GLY A 1 390 ? 12.441 -5.036 -24.053 1.00 85.25 390 GLY A CA 1
ATOM 2838 C C . GLY A 1 390 ? 11.578 -3.817 -23.700 1.00 85.25 390 GLY A C 1
ATOM 2839 O O . GLY A 1 390 ? 10.560 -3.965 -23.020 1.00 85.25 390 GLY A O 1
ATOM 2840 N N . PRO A 1 391 ? 12.008 -2.601 -24.090 1.00 88.19 391 PRO A N 1
ATOM 2841 C CA . PRO A 1 391 ? 11.324 -1.359 -23.739 1.00 88.19 391 PRO A CA 1
ATOM 2842 C C . PRO A 1 391 ? 9.884 -1.293 -24.252 1.00 88.19 391 PRO A C 1
ATOM 2844 O O . PRO A 1 391 ? 9.573 -1.784 -25.337 1.00 88.19 391 PRO A O 1
ATOM 2847 N N . LEU A 1 392 ? 9.012 -0.644 -23.482 1.00 91.88 392 LEU A N 1
ATOM 2848 C CA . LEU A 1 392 ? 7.587 -0.520 -23.784 1.00 91.88 392 LEU A CA 1
ATOM 2849 C C . LEU A 1 392 ? 7.077 0.862 -23.379 1.00 91.88 392 LEU A C 1
ATOM 2851 O O . LEU A 1 392 ? 7.240 1.253 -22.225 1.00 91.88 392 LEU A O 1
ATOM 2855 N N . ARG A 1 393 ? 6.368 1.554 -24.276 1.00 92.56 393 ARG A N 1
ATOM 2856 C CA . ARG A 1 393 ? 5.523 2.703 -23.907 1.00 92.56 393 ARG A CA 1
ATOM 2857 C C . ARG A 1 393 ? 4.075 2.241 -23.787 1.00 92.56 393 ARG A C 1
ATOM 2859 O O . ARG A 1 393 ? 3.507 1.750 -24.761 1.00 92.56 393 ARG A O 1
ATOM 2866 N N . TYR A 1 394 ? 3.485 2.400 -22.604 1.00 95.06 394 TYR A N 1
ATOM 2867 C CA . TYR A 1 394 ? 2.124 1.964 -22.286 1.00 95.06 394 TYR A CA 1
ATOM 2868 C C . TYR A 1 394 ? 1.298 3.146 -21.763 1.00 95.06 394 TYR A C 1
ATOM 2870 O O . TYR A 1 394 ? 1.596 3.721 -20.716 1.00 95.06 394 TYR A O 1
ATOM 2878 N N . LEU A 1 395 ? 0.254 3.516 -22.500 1.00 95.44 395 LEU A N 1
ATOM 2879 C CA . LEU A 1 395 ? -0.588 4.678 -22.236 1.00 95.44 395 LEU A CA 1
ATOM 2880 C C . LEU A 1 395 ? -2.007 4.229 -21.862 1.00 95.44 395 LEU A C 1
ATOM 2882 O O . LEU A 1 395 ? -2.770 3.817 -22.734 1.00 95.44 395 LEU A O 1
ATOM 2886 N N . TYR A 1 396 ? -2.369 4.316 -20.580 1.00 96.56 396 TYR A N 1
ATOM 2887 C CA . TYR A 1 396 ? -3.741 4.074 -20.120 1.00 96.56 396 TYR A CA 1
ATOM 2888 C C . TYR A 1 396 ? -4.548 5.371 -20.230 1.00 96.56 396 TYR A C 1
ATOM 2890 O O . TYR A 1 396 ? -4.315 6.312 -19.471 1.00 96.56 396 TYR A O 1
ATOM 2898 N N . ALA A 1 397 ? -5.471 5.446 -21.186 1.00 94.62 397 ALA A N 1
ATOM 2899 C CA . ALA A 1 397 ? -6.221 6.658 -21.495 1.00 94.62 397 ALA A CA 1
ATOM 2900 C C . ALA A 1 397 ? -7.691 6.533 -21.074 1.00 94.62 397 ALA A C 1
ATOM 2902 O O . ALA A 1 397 ? -8.398 5.611 -21.486 1.00 94.62 397 ALA A O 1
ATOM 2903 N N . HIS A 1 398 ? -8.164 7.497 -20.284 1.00 93.69 398 HIS A N 1
ATOM 2904 C CA . HIS A 1 398 ? -9.534 7.570 -19.785 1.00 93.69 398 HIS A CA 1
ATOM 2905 C C . HIS A 1 398 ? -10.126 8.972 -19.941 1.00 93.69 398 HIS A C 1
ATOM 2907 O O . HIS A 1 398 ? -9.432 9.944 -20.239 1.00 93.69 398 HIS A O 1
ATOM 2913 N N . ARG A 1 399 ? -11.438 9.082 -19.727 1.00 90.88 399 ARG A N 1
ATOM 2914 C CA . ARG A 1 399 ? -12.143 10.368 -19.669 1.00 90.88 399 ARG A CA 1
ATOM 2915 C C . ARG A 1 399 ? -12.403 10.777 -18.223 1.00 90.88 399 ARG A C 1
ATOM 2917 O O . ARG A 1 399 ? -12.563 9.914 -17.358 1.00 90.88 399 ARG A O 1
ATOM 2924 N N . THR A 1 400 ? -12.518 12.078 -17.968 1.00 90.56 400 THR A N 1
ATOM 2925 C CA . THR A 1 400 ? -12.961 12.593 -16.659 1.00 90.56 400 THR A CA 1
ATOM 2926 C C . THR A 1 400 ? -14.447 12.334 -16.388 1.00 90.56 400 THR A C 1
ATOM 2928 O O . THR A 1 400 ? -14.835 12.261 -15.227 1.00 90.56 400 THR A O 1
ATOM 2931 N N . ASP A 1 401 ? -15.274 12.143 -17.428 1.00 88.06 401 ASP A N 1
ATOM 2932 C CA . ASP A 1 401 ? -16.684 11.720 -17.309 1.00 88.06 401 ASP A CA 1
ATOM 2933 C C . ASP A 1 401 ? -16.870 10.206 -17.098 1.00 88.06 401 ASP A C 1
ATOM 2935 O O . ASP A 1 401 ? -18.002 9.715 -17.119 1.00 88.06 401 ASP A O 1
ATOM 2939 N N . SER A 1 402 ? -15.782 9.446 -16.916 1.00 86.38 402 SER A N 1
ATOM 2940 C CA . SER A 1 402 ? -15.857 8.002 -16.683 1.00 86.38 402 SER A CA 1
ATOM 2941 C C . SER A 1 402 ? -16.734 7.702 -15.456 1.00 86.38 402 SER A C 1
ATOM 2943 O O . SER A 1 402 ? -16.482 8.254 -14.380 1.00 86.38 402 SER A O 1
ATOM 2945 N N . PRO A 1 403 ? -17.721 6.783 -15.555 1.00 84.31 403 PRO A N 1
ATOM 2946 C CA . PRO A 1 403 ? -18.525 6.367 -14.402 1.00 84.31 403 PRO A CA 1
ATOM 2947 C C . PRO A 1 403 ? -17.667 5.735 -13.296 1.00 84.31 403 PRO A C 1
ATOM 2949 O O . PRO A 1 403 ? -18.113 5.650 -12.153 1.00 84.31 403 PRO A O 1
ATOM 2952 N N . HIS A 1 404 ? -16.435 5.335 -13.632 1.00 88.94 404 HIS A N 1
ATOM 2953 C CA . HIS A 1 404 ? -15.443 4.773 -12.728 1.00 88.94 404 HIS A CA 1
ATOM 2954 C C . HIS A 1 404 ? -14.124 5.558 -12.741 1.00 88.94 404 HIS A C 1
ATOM 2956 O O . HIS A 1 404 ? -13.073 4.965 -12.519 1.00 88.94 404 HIS A O 1
ATOM 2962 N N . ALA A 1 405 ? -14.151 6.882 -12.944 1.00 90.50 405 ALA A N 1
ATOM 2963 C CA . ALA A 1 405 ? -12.940 7.717 -13.017 1.00 90.50 405 ALA A CA 1
ATOM 2964 C C . ALA A 1 405 ? -11.939 7.485 -11.862 1.00 90.50 405 ALA A C 1
ATOM 2966 O O . ALA A 1 405 ? -10.734 7.556 -12.070 1.00 90.50 405 ALA A O 1
ATOM 2967 N N . ALA A 1 406 ? -12.409 7.120 -10.662 1.00 95.56 406 ALA A N 1
ATOM 2968 C CA . ALA A 1 406 ? -11.541 6.753 -9.540 1.00 95.56 406 ALA A CA 1
ATOM 2969 C C . ALA A 1 406 ? -10.771 5.424 -9.728 1.00 95.56 406 ALA A C 1
ATOM 2971 O O . ALA A 1 406 ? -9.657 5.307 -9.221 1.00 95.56 406 ALA A O 1
ATOM 2972 N N . LEU A 1 407 ? -11.331 4.431 -10.438 1.00 96.75 407 LEU A N 1
ATOM 2973 C CA . LEU A 1 407 ? -10.616 3.211 -10.859 1.00 96.75 407 LEU A CA 1
ATOM 2974 C C . LEU A 1 407 ? -9.589 3.515 -11.956 1.00 96.75 407 LEU A C 1
ATOM 2976 O O . LEU A 1 407 ? -8.541 2.870 -12.010 1.00 96.75 407 LEU A O 1
ATOM 2980 N N . ASP A 1 408 ? -9.892 4.488 -12.815 1.00 95.62 408 ASP A N 1
ATOM 2981 C CA . ASP A 1 408 ? -9.021 4.901 -13.913 1.00 95.62 408 ASP A CA 1
ATOM 2982 C C . ASP A 1 408 ? -7.823 5.723 -13.408 1.00 95.62 408 ASP A C 1
ATOM 2984 O O . ASP A 1 408 ? -6.677 5.376 -13.688 1.00 95.62 408 ASP A O 1
ATOM 2988 N N . GLU A 1 409 ? -8.057 6.742 -12.571 1.00 95.25 409 GLU A N 1
ATOM 2989 C CA . GLU A 1 409 ? -7.001 7.523 -11.905 1.00 95.25 409 GLU A CA 1
ATOM 2990 C C . GLU A 1 409 ? -6.080 6.632 -11.051 1.00 95.25 409 GLU A C 1
ATOM 2992 O O . GLU A 1 409 ? -4.868 6.851 -10.994 1.00 95.25 409 GLU A O 1
ATOM 2997 N N . ALA A 1 410 ? -6.622 5.575 -10.430 1.00 97.88 410 ALA A N 1
ATOM 2998 C CA . ALA A 1 410 ? -5.849 4.627 -9.628 1.00 97.88 410 ALA A CA 1
ATOM 2999 C C . ALA A 1 410 ? -4.733 3.912 -10.412 1.00 97.88 410 ALA A C 1
ATOM 3001 O O . ALA A 1 410 ? -3.745 3.481 -9.805 1.00 97.88 410 ALA A O 1
ATOM 3002 N N . MET A 1 411 ? -4.824 3.839 -11.749 1.00 98.06 411 MET A N 1
ATOM 3003 C CA . MET A 1 411 ? -3.751 3.308 -12.599 1.00 98.06 411 MET A CA 1
ATOM 3004 C C . MET A 1 411 ? -2.439 4.095 -12.456 1.00 98.06 411 MET A C 1
ATOM 3006 O O . MET A 1 411 ? -1.372 3.525 -12.675 1.00 98.06 411 MET A O 1
ATOM 3010 N N . GLY A 1 412 ? -2.476 5.350 -11.991 1.00 97.12 412 GLY A N 1
ATOM 3011 C CA . GLY A 1 412 ? -1.274 6.106 -11.635 1.00 97.12 412 GLY A CA 1
ATOM 3012 C C . GLY A 1 412 ? -0.510 5.494 -10.453 1.00 97.12 412 GLY A C 1
ATOM 3013 O O . GLY A 1 412 ? 0.716 5.589 -10.389 1.00 97.12 412 GLY A O 1
ATOM 3014 N N . GLY A 1 413 ? -1.194 4.815 -9.525 1.00 97.12 413 GLY A N 1
ATOM 3015 C CA . GLY A 1 413 ? -0.559 4.046 -8.449 1.00 97.12 413 GLY A CA 1
ATOM 3016 C C . GLY A 1 413 ? 0.161 2.804 -8.982 1.00 97.12 413 GLY A C 1
ATOM 3017 O O . GLY A 1 413 ? 1.335 2.595 -8.684 1.00 97.12 413 GLY A O 1
ATOM 3018 N N . PHE A 1 414 ? -0.518 2.032 -9.839 1.00 98.00 414 PHE A N 1
ATOM 3019 C CA . PHE A 1 414 ? 0.063 0.876 -10.536 1.00 98.00 414 PHE A CA 1
ATOM 3020 C C . PHE A 1 414 ? 1.307 1.274 -11.347 1.00 98.00 414 PHE A C 1
ATOM 3022 O O . PHE A 1 414 ? 2.375 0.687 -11.176 1.00 98.00 414 PHE A O 1
ATOM 3029 N N . ALA A 1 415 ? 1.189 2.322 -12.168 1.00 97.12 415 ALA A N 1
ATOM 3030 C CA . ALA A 1 415 ? 2.241 2.800 -13.058 1.00 97.12 415 ALA A CA 1
ATOM 3031 C C . ALA A 1 415 ? 3.526 3.226 -12.326 1.00 97.12 415 ALA A C 1
ATOM 3033 O O . ALA A 1 415 ? 4.619 2.942 -12.815 1.00 97.12 415 ALA A O 1
ATOM 3034 N N . ARG A 1 416 ? 3.421 3.844 -11.137 1.00 95.44 416 ARG A N 1
ATOM 3035 C CA . ARG A 1 416 ? 4.590 4.164 -10.294 1.00 95.44 416 ARG A CA 1
ATOM 3036 C C . ARG A 1 416 ? 5.354 2.902 -9.892 1.00 95.44 416 ARG A C 1
ATOM 3038 O O . ARG A 1 416 ? 6.549 2.812 -10.149 1.00 95.44 416 ARG A O 1
ATOM 3045 N N . SER A 1 417 ? 4.669 1.915 -9.310 1.00 94.12 417 SER A N 1
ATOM 3046 C CA . SER A 1 417 ? 5.291 0.641 -8.921 1.00 94.12 417 SER A CA 1
ATOM 3047 C C . SER A 1 417 ? 5.888 -0.109 -10.108 1.00 94.12 417 SER A C 1
ATOM 3049 O O . SER A 1 417 ? 7.029 -0.548 -10.018 1.00 94.12 417 SER A O 1
ATOM 3051 N N . VAL A 1 418 ? 5.173 -0.210 -11.235 1.00 94.69 418 VAL A N 1
ATOM 3052 C CA . VAL A 1 418 ? 5.696 -0.896 -12.430 1.00 94.69 418 VAL A CA 1
ATOM 3053 C C . VAL A 1 418 ? 6.977 -0.225 -12.930 1.00 94.69 418 VAL A C 1
ATOM 3055 O O . VAL A 1 418 ? 7.923 -0.933 -13.246 1.00 94.69 418 VAL A O 1
ATOM 3058 N N . ARG A 1 419 ? 7.062 1.113 -12.932 1.00 93.06 419 ARG A N 1
ATOM 3059 C CA . ARG A 1 419 ? 8.282 1.846 -13.325 1.00 93.06 419 ARG A CA 1
ATOM 3060 C C . ARG A 1 419 ? 9.434 1.691 -12.329 1.00 93.06 419 ARG A C 1
ATOM 3062 O O . ARG A 1 419 ? 10.582 1.629 -12.753 1.00 93.06 419 ARG A O 1
ATOM 3069 N N . LEU A 1 420 ? 9.145 1.606 -11.026 1.00 87.38 420 LEU A N 1
ATOM 3070 C CA . LEU A 1 420 ? 10.153 1.315 -9.995 1.00 87.38 420 LEU A CA 1
ATOM 3071 C C . LEU A 1 420 ? 10.691 -0.118 -10.086 1.00 87.38 420 LEU A C 1
ATOM 3073 O O . LEU A 1 420 ? 11.850 -0.355 -9.763 1.00 87.38 420 LEU A O 1
ATOM 3077 N N . GLU A 1 421 ? 9.853 -1.070 -10.499 1.00 87.12 421 GLU A N 1
ATOM 3078 C CA . GLU A 1 421 ? 10.242 -2.465 -10.714 1.00 87.12 421 GLU A CA 1
ATOM 3079 C C . GLU A 1 421 ? 10.929 -2.677 -12.069 1.00 87.12 421 GLU A C 1
ATOM 3081 O O . GLU A 1 421 ? 11.831 -3.502 -12.175 1.00 87.12 421 GLU A O 1
ATOM 3086 N N . GLN A 1 422 ? 10.490 -1.954 -13.101 1.00 87.94 422 GLN A N 1
ATOM 3087 C CA . GLN A 1 422 ? 10.865 -2.124 -14.502 1.00 87.94 422 GLN A CA 1
ATOM 3088 C C . GLN A 1 422 ? 11.128 -0.747 -15.144 1.00 87.94 422 GLN A C 1
ATOM 3090 O O . GLN A 1 422 ? 10.239 -0.195 -15.800 1.00 87.94 422 GLN A O 1
ATOM 3095 N N . PRO A 1 423 ? 12.345 -0.181 -15.024 1.00 87.06 423 PRO A N 1
ATOM 3096 C CA . PRO A 1 423 ? 12.646 1.163 -15.539 1.00 87.06 423 PRO A CA 1
ATOM 3097 C C . PRO A 1 423 ? 12.422 1.355 -17.051 1.00 87.06 423 PRO A C 1
ATOM 3099 O O . PRO A 1 423 ? 12.300 2.484 -17.512 1.00 87.06 423 PRO A O 1
ATOM 3102 N N . HIS A 1 424 ? 12.342 0.257 -17.813 1.00 86.88 424 HIS A N 1
ATOM 3103 C CA . HIS A 1 424 ? 12.108 0.226 -19.261 1.00 86.88 424 HIS A CA 1
ATOM 3104 C C . HIS A 1 424 ? 10.621 0.100 -19.666 1.00 86.88 424 HIS A C 1
ATOM 3106 O O . HIS A 1 424 ? 10.311 0.074 -20.861 1.00 86.88 424 HIS A O 1
ATOM 3112 N N . LEU A 1 425 ? 9.692 -0.013 -18.706 1.00 92.69 425 LEU A N 1
ATOM 3113 C CA . LEU A 1 425 ? 8.246 -0.013 -18.958 1.00 92.69 425 LEU A CA 1
ATOM 3114 C C . LEU A 1 425 ? 7.671 1.369 -18.631 1.00 92.69 425 LEU A C 1
ATOM 3116 O O . LEU A 1 425 ? 7.245 1.658 -17.512 1.00 92.69 425 LEU A O 1
ATOM 3120 N N . HIS A 1 426 ? 7.650 2.233 -19.638 1.00 92.94 426 HIS A N 1
ATOM 3121 C CA . HIS A 1 426 ? 7.197 3.615 -19.548 1.00 92.94 426 HIS A CA 1
ATOM 3122 C C . HIS A 1 426 ? 5.668 3.668 -19.494 1.00 92.94 426 HIS A C 1
ATOM 3124 O O . HIS A 1 426 ? 4.992 3.791 -20.517 1.00 92.94 426 HIS A O 1
ATOM 3130 N N . LEU A 1 427 ? 5.113 3.532 -18.287 1.00 95.50 427 LEU A N 1
ATOM 3131 C CA . LEU A 1 427 ? 3.679 3.676 -18.040 1.00 95.50 427 LEU A CA 1
ATOM 3132 C C . LEU A 1 427 ? 3.301 5.145 -17.780 1.00 95.50 427 LEU A C 1
ATOM 3134 O O . LEU A 1 427 ? 3.907 5.822 -16.941 1.00 95.50 427 LEU A O 1
ATOM 3138 N N . THR A 1 428 ? 2.248 5.593 -18.466 1.00 95.50 428 THR A N 1
ATOM 3139 C CA . THR A 1 428 ? 1.577 6.891 -18.286 1.00 95.50 428 THR A CA 1
ATOM 3140 C C . THR A 1 428 ? 0.066 6.674 -18.225 1.00 95.50 428 THR A C 1
ATOM 3142 O O . THR A 1 428 ? -0.487 5.939 -19.047 1.00 95.50 428 THR A O 1
ATOM 3145 N N . THR A 1 429 ? -0.623 7.345 -17.303 1.00 96.38 429 THR A N 1
ATOM 3146 C CA . THR A 1 429 ? -2.075 7.545 -17.364 1.00 96.38 429 THR A CA 1
ATOM 3147 C C . THR A 1 429 ? -2.404 8.900 -17.984 1.00 96.38 429 THR A C 1
ATOM 3149 O O . THR A 1 429 ? -1.739 9.899 -17.709 1.00 96.38 429 THR A O 1
ATOM 3152 N N . LEU A 1 430 ? -3.434 8.936 -18.827 1.00 95.44 430 LEU A N 1
ATOM 3153 C CA . LEU A 1 430 ? -3.944 10.143 -19.468 1.00 95.44 430 LEU A CA 1
ATOM 3154 C C . LEU A 1 430 ? -5.435 10.304 -19.160 1.00 95.44 430 LEU A C 1
ATOM 3156 O O . LEU A 1 430 ? -6.262 9.538 -19.654 1.00 95.44 430 LEU A O 1
ATOM 3160 N N . ALA A 1 431 ? -5.768 11.331 -18.384 1.00 95.19 431 ALA A N 1
ATOM 3161 C CA . ALA A 1 431 ? -7.126 11.813 -18.192 1.00 95.19 431 ALA A CA 1
ATOM 3162 C C . ALA A 1 431 ? -7.444 12.881 -19.250 1.00 95.19 431 ALA A C 1
ATOM 3164 O O . ALA A 1 431 ? -6.829 13.948 -19.262 1.00 95.19 431 ALA A O 1
ATOM 3165 N N . CYS A 1 432 ? -8.419 12.625 -20.119 1.00 93.69 432 CYS A N 1
ATOM 3166 C CA . CYS A 1 432 ? -8.946 13.611 -21.065 1.00 93.69 432 CYS A CA 1
ATOM 3167 C C . CYS A 1 432 ? -10.230 14.247 -20.516 1.00 93.69 432 CYS A C 1
ATOM 3169 O O . CYS A 1 432 ? -11.193 13.536 -20.210 1.00 93.69 432 CYS A O 1
ATOM 3171 N N . ALA A 1 433 ? -10.256 15.576 -20.414 1.00 92.19 433 ALA A N 1
ATOM 3172 C CA . ALA A 1 433 ? -11.450 16.329 -20.042 1.00 92.19 433 ALA A CA 1
ATOM 3173 C C . ALA A 1 433 ? -12.476 16.404 -21.189 1.00 92.19 433 ALA A C 1
ATOM 3175 O O . ALA A 1 433 ? -12.138 16.252 -22.363 1.00 92.19 433 ALA A O 1
ATOM 3176 N N . ASP A 1 434 ? -13.744 16.671 -20.862 1.00 85.56 434 ASP A N 1
ATOM 3177 C CA . ASP A 1 434 ? -14.841 16.690 -21.845 1.00 85.56 434 ASP A CA 1
ATOM 3178 C C . ASP A 1 434 ? -14.733 17.805 -22.899 1.00 85.56 434 ASP A C 1
ATOM 3180 O O . ASP A 1 434 ? -15.338 17.703 -23.967 1.00 85.56 434 ASP A O 1
ATOM 3184 N N . ASP A 1 435 ? -13.962 18.857 -22.612 1.00 85.69 435 ASP A N 1
ATOM 3185 C CA . ASP A 1 435 ? -13.685 19.989 -23.504 1.00 85.69 435 ASP A CA 1
ATOM 3186 C C . ASP A 1 435 ? -12.517 19.739 -24.481 1.00 85.69 435 ASP A C 1
ATOM 3188 O O . ASP A 1 435 ? -12.243 20.567 -25.358 1.00 85.69 435 ASP A O 1
ATOM 3192 N N . ARG A 1 436 ? -11.852 18.584 -24.368 1.00 84.31 436 ARG A N 1
ATOM 3193 C CA . ARG A 1 436 ? -10.681 18.196 -25.153 1.00 84.31 436 ARG A CA 1
ATOM 3194 C C . ARG A 1 436 ? -11.001 16.986 -26.026 1.00 84.31 436 ARG A C 1
ATOM 3196 O O . ARG A 1 436 ? -11.455 15.952 -25.548 1.00 84.31 436 ARG A O 1
ATOM 3203 N N . ASP A 1 437 ? -10.697 17.087 -27.320 1.00 84.62 437 ASP A N 1
ATOM 3204 C CA . ASP A 1 437 ? -10.661 15.905 -28.186 1.00 84.62 437 ASP A CA 1
ATOM 3205 C C . ASP A 1 437 ? -9.608 14.905 -27.655 1.00 84.62 437 ASP A C 1
ATOM 3207 O O . ASP A 1 437 ? -8.424 15.279 -27.587 1.00 84.62 437 ASP A O 1
ATOM 3211 N N . PRO A 1 438 ? -10.012 13.669 -27.290 1.00 83.81 438 PRO A N 1
ATOM 3212 C CA . PRO A 1 438 ? -9.109 12.676 -26.732 1.00 83.81 438 PRO A CA 1
ATOM 3213 C C . PRO A 1 438 ? -8.111 12.153 -27.764 1.00 83.81 438 PRO A C 1
ATOM 3215 O O . PRO A 1 438 ? -6.992 11.836 -27.376 1.00 83.81 438 PRO A O 1
ATOM 3218 N N . HIS A 1 439 ? -8.451 12.101 -29.058 1.00 84.62 439 HIS A N 1
ATOM 3219 C CA . HIS A 1 439 ? -7.550 11.557 -30.080 1.00 84.62 439 HIS A CA 1
ATOM 3220 C C . HIS A 1 439 ? -6.304 12.442 -30.239 1.00 84.62 439 HIS A C 1
ATOM 3222 O O . HIS A 1 439 ? -5.183 11.940 -30.165 1.00 84.62 439 HIS A O 1
ATOM 3228 N N . THR A 1 440 ? -6.478 13.766 -30.333 1.00 84.06 440 THR A N 1
ATOM 3229 C CA . THR A 1 440 ? -5.372 14.742 -30.325 1.00 84.06 440 THR A CA 1
ATOM 3230 C C . THR A 1 440 ? -4.505 14.611 -29.071 1.00 84.06 440 THR A C 1
ATOM 3232 O O . THR A 1 440 ? -3.280 14.607 -29.172 1.00 84.06 440 THR A O 1
ATOM 3235 N N . ALA A 1 441 ? -5.121 14.527 -27.885 1.00 86.75 441 ALA A N 1
ATOM 3236 C CA . ALA A 1 441 ? -4.381 14.461 -26.623 1.00 86.75 441 ALA A CA 1
ATOM 3237 C C . ALA A 1 441 ? -3.567 13.162 -26.508 1.00 86.75 441 ALA A C 1
ATOM 3239 O O . ALA A 1 441 ? -2.408 13.180 -26.103 1.00 86.75 441 ALA A O 1
ATOM 3240 N N . LEU A 1 442 ? -4.155 12.043 -26.926 1.00 88.25 442 LEU A N 1
ATOM 3241 C CA . LEU A 1 442 ? -3.552 10.720 -26.849 1.00 88.25 442 LEU A CA 1
ATOM 3242 C C . LEU A 1 442 ? -2.397 10.565 -27.846 1.00 88.25 442 LEU A C 1
ATOM 3244 O O . LEU A 1 442 ? -1.320 10.123 -27.451 1.00 88.25 442 LEU A O 1
ATOM 3248 N N . LEU A 1 443 ? -2.568 11.005 -29.099 1.00 85.75 443 LEU A N 1
ATOM 3249 C CA . LEU A 1 443 ? -1.484 11.038 -30.092 1.00 85.75 443 LEU A CA 1
ATOM 3250 C C . LEU A 1 443 ? -0.282 11.866 -29.607 1.00 85.75 443 LEU A C 1
ATOM 3252 O O . LEU A 1 443 ? 0.862 11.471 -29.829 1.00 85.75 443 LEU A O 1
ATOM 3256 N N . ALA A 1 444 ? -0.541 12.974 -28.907 1.00 84.00 444 ALA A N 1
ATOM 3257 C CA . ALA A 1 444 ? 0.489 13.851 -28.361 1.00 84.00 444 ALA A CA 1
ATOM 3258 C C . ALA A 1 444 ? 1.293 13.219 -27.203 1.00 84.00 444 ALA A C 1
ATOM 3260 O O . ALA A 1 444 ? 2.486 13.490 -27.084 1.00 84.00 444 ALA A O 1
ATOM 3261 N N . GLU A 1 445 ? 0.687 12.355 -26.378 1.00 88.69 445 GLU A N 1
ATOM 3262 C CA . GLU A 1 445 ? 1.428 11.560 -25.380 1.00 88.69 445 GLU A CA 1
ATOM 3263 C C . GLU A 1 445 ? 2.163 10.367 -26.006 1.00 88.69 445 GLU A C 1
ATOM 3265 O O . GLU A 1 445 ? 3.276 10.036 -25.599 1.00 88.69 445 GLU A O 1
ATOM 3270 N N . LEU A 1 446 ? 1.539 9.712 -26.990 1.00 86.31 446 LEU A N 1
ATOM 3271 C CA . LEU A 1 446 ? 2.016 8.475 -27.615 1.00 86.31 446 LEU A CA 1
ATOM 3272 C C . LEU A 1 446 ? 3.286 8.664 -28.461 1.00 86.31 446 LEU A C 1
ATOM 3274 O O . LEU A 1 446 ? 4.021 7.705 -28.691 1.00 86.31 446 LEU A O 1
ATOM 3278 N N . ALA A 1 447 ? 3.536 9.882 -28.943 1.00 80.94 447 ALA A N 1
ATOM 3279 C CA . ALA A 1 447 ? 4.699 10.206 -29.764 1.00 80.94 447 ALA A CA 1
ATOM 3280 C C . ALA A 1 447 ? 6.004 10.409 -28.966 1.00 80.94 447 ALA A C 1
ATOM 3282 O O . ALA A 1 447 ? 7.068 10.498 -29.576 1.00 80.94 447 ALA A O 1
ATOM 3283 N N . ALA A 1 448 ? 5.938 10.481 -27.633 1.00 80.81 448 ALA A N 1
ATOM 3284 C CA . ALA A 1 448 ? 7.112 10.491 -26.762 1.00 80.81 448 ALA A CA 1
ATOM 3285 C C . ALA A 1 448 ? 7.481 9.064 -26.315 1.00 80.81 448 ALA A C 1
ATOM 3287 O O . ALA A 1 448 ? 6.615 8.193 -26.222 1.00 80.81 448 ALA A O 1
ATOM 3288 N N . ASP A 1 449 ? 8.754 8.828 -25.994 1.00 77.88 449 ASP A N 1
ATOM 3289 C CA . ASP A 1 449 ? 9.228 7.509 -25.549 1.00 77.88 449 ASP A CA 1
ATOM 3290 C C . ASP A 1 449 ? 9.032 7.315 -24.038 1.00 77.88 449 ASP A C 1
ATOM 3292 O O . ASP A 1 449 ? 8.282 6.422 -23.640 1.00 77.88 449 ASP A O 1
ATOM 3296 N N . ASP A 1 450 ? 9.524 8.243 -23.207 1.00 82.44 450 ASP A N 1
ATOM 3297 C CA . ASP A 1 450 ? 9.101 8.398 -21.802 1.00 82.44 450 ASP A CA 1
ATOM 3298 C C . ASP A 1 450 ? 8.120 9.578 -21.617 1.00 82.44 450 ASP A C 1
ATOM 3300 O O . ASP A 1 450 ? 7.851 10.352 -22.541 1.00 82.44 450 ASP A O 1
ATOM 3304 N N . GLY A 1 451 ? 7.513 9.693 -20.439 1.00 85.81 451 GLY A N 1
ATOM 3305 C CA . GLY A 1 451 ? 6.622 10.786 -20.066 1.00 85.81 451 GLY A CA 1
ATOM 3306 C C . GLY A 1 451 ? 6.257 10.763 -18.579 1.00 85.81 451 GLY A C 1
ATOM 3307 O O . GLY A 1 451 ? 6.633 9.829 -17.865 1.00 85.81 451 GLY A O 1
ATOM 3308 N N . PRO A 1 452 ? 5.510 11.768 -18.085 1.00 91.62 452 PRO A N 1
ATOM 3309 C CA . PRO A 1 452 ? 4.982 11.772 -16.722 1.00 91.62 452 PRO A CA 1
ATOM 3310 C C . PRO A 1 452 ? 4.124 10.533 -16.436 1.00 91.62 452 PRO A C 1
ATOM 3312 O O . PRO A 1 452 ? 3.536 9.947 -17.346 1.00 91.62 452 PRO A O 1
ATOM 3315 N N . VAL A 1 453 ? 4.019 10.147 -15.163 1.00 94.38 453 VAL A N 1
ATOM 3316 C CA . VAL A 1 453 ? 3.191 8.993 -14.769 1.00 94.38 453 VAL A CA 1
ATOM 3317 C C . VAL A 1 453 ? 1.696 9.308 -14.854 1.00 94.38 453 VAL A C 1
ATOM 3319 O O . VAL A 1 453 ? 0.917 8.432 -15.206 1.00 94.38 453 VAL A O 1
ATOM 3322 N N . GLU A 1 454 ? 1.302 10.549 -14.562 1.00 95.75 454 GLU A N 1
ATOM 3323 C CA . GLU A 1 454 ? -0.087 11.020 -14.568 1.00 95.75 454 GLU A CA 1
ATOM 3324 C C . GLU A 1 454 ? -0.180 12.321 -15.370 1.00 95.75 454 GLU A C 1
ATOM 3326 O O . GLU A 1 454 ? 0.480 13.306 -15.028 1.00 95.75 454 GLU A O 1
ATOM 3331 N N . VAL A 1 455 ? -1.010 12.335 -16.415 1.00 95.81 455 VAL A N 1
ATOM 3332 C CA . VAL A 1 455 ? -1.289 13.515 -17.242 1.00 95.81 455 VAL A CA 1
ATOM 3333 C C . VAL A 1 455 ? -2.787 13.808 -17.253 1.00 95.81 455 VAL A C 1
ATOM 3335 O O . VAL A 1 455 ? -3.596 12.934 -17.549 1.00 95.81 455 VAL A O 1
ATOM 3338 N N . LEU A 1 456 ? -3.157 15.059 -16.991 1.00 95.56 456 LEU A N 1
ATOM 3339 C CA . LEU A 1 456 ? -4.480 15.612 -17.277 1.00 95.56 456 LEU A CA 1
ATOM 3340 C C . LEU A 1 456 ? -4.384 16.524 -18.507 1.00 95.56 456 LEU A C 1
ATOM 3342 O O . LEU A 1 456 ? -3.527 17.410 -18.554 1.00 95.56 456 LEU A O 1
ATOM 3346 N N . ALA A 1 457 ? -5.264 16.312 -19.484 1.00 93.88 457 ALA A N 1
ATOM 3347 C CA . ALA A 1 457 ? -5.426 17.146 -20.668 1.00 93.88 457 ALA A CA 1
ATOM 3348 C C . ALA A 1 457 ? -6.798 17.842 -20.636 1.00 93.88 457 ALA A C 1
ATOM 3350 O O . ALA A 1 457 ? -7.834 17.194 -20.797 1.00 93.88 457 ALA A O 1
ATOM 3351 N N . ASP A 1 458 ? -6.788 19.161 -20.436 1.00 92.00 458 ASP A N 1
ATOM 3352 C CA . ASP A 1 458 ? -7.967 20.036 -20.355 1.00 92.00 458 ASP A CA 1
ATOM 3353 C C . ASP A 1 458 ? -7.834 21.242 -21.317 1.00 92.00 458 ASP A C 1
ATOM 3355 O O . ASP A 1 458 ? -6.822 21.387 -22.013 1.00 92.00 458 ASP A O 1
ATOM 3359 N N . ALA A 1 459 ? -8.829 22.135 -21.386 1.00 87.94 459 ALA A N 1
ATOM 3360 C CA . ALA A 1 459 ? -8.737 23.351 -22.210 1.00 87.94 459 ALA A CA 1
ATOM 3361 C C . ALA A 1 459 ? -7.621 24.345 -21.799 1.00 87.94 459 ALA A C 1
ATOM 3363 O O . ALA A 1 459 ? -7.335 25.274 -22.556 1.00 87.94 459 ALA A O 1
ATOM 3364 N N . THR A 1 460 ? -6.975 24.175 -20.639 1.00 88.44 460 THR A N 1
ATOM 3365 C CA . THR A 1 460 ? -5.783 24.943 -20.226 1.00 88.44 460 THR A CA 1
ATOM 3366 C C . THR A 1 460 ? -4.466 24.297 -20.670 1.00 88.44 460 THR A C 1
ATOM 3368 O O . THR A 1 460 ? -3.432 24.965 -20.655 1.00 88.44 460 THR A O 1
ATOM 3371 N N . GLY A 1 461 ? -4.496 23.039 -21.125 1.00 90.31 461 GLY A N 1
ATOM 3372 C CA . GLY A 1 461 ? -3.364 22.327 -21.713 1.00 90.31 461 GLY A CA 1
ATOM 3373 C C . GLY A 1 461 ? -3.092 20.977 -21.048 1.00 90.31 461 GLY A C 1
ATOM 3374 O O . GLY A 1 461 ? -4.007 20.266 -20.641 1.00 90.31 461 GLY A O 1
ATOM 3375 N N . ARG A 1 462 ? -1.807 20.614 -20.967 1.00 92.69 462 ARG A N 1
ATOM 3376 C CA . ARG A 1 462 ? -1.319 19.400 -20.291 1.00 92.69 462 ARG A CA 1
ATOM 3377 C C . ARG A 1 462 ? -0.919 19.737 -18.859 1.00 92.69 462 ARG A C 1
ATOM 3379 O O . ARG A 1 462 ? -0.353 20.803 -18.616 1.00 92.69 462 ARG A O 1
ATOM 3386 N N . ARG A 1 463 ? -1.164 18.835 -17.910 1.00 95.19 463 ARG A N 1
ATOM 3387 C CA . ARG A 1 463 ? -0.871 19.028 -16.479 1.00 95.19 463 ARG A CA 1
ATOM 3388 C C . ARG A 1 463 ? -0.404 17.716 -15.856 1.00 95.19 463 ARG A C 1
ATOM 3390 O O . ARG A 1 463 ? -0.903 16.665 -16.235 1.00 95.19 463 ARG A O 1
ATOM 3397 N N . THR A 1 464 ? 0.518 17.775 -14.901 1.00 95.38 464 THR A N 1
ATOM 3398 C CA . THR A 1 464 ? 1.020 16.614 -14.144 1.00 95.38 464 THR A CA 1
ATOM 3399 C C . THR A 1 464 ? 0.620 16.705 -12.677 1.00 95.38 464 THR A C 1
ATOM 3401 O O . THR A 1 464 ? 0.346 17.799 -12.168 1.00 95.38 464 THR A O 1
ATOM 3404 N N . ARG A 1 465 ? 0.586 15.562 -11.989 1.00 93.81 465 ARG A N 1
ATOM 3405 C CA . ARG A 1 465 ? 0.314 15.517 -10.554 1.00 93.81 465 ARG A CA 1
ATOM 3406 C C . ARG A 1 465 ? 1.555 15.885 -9.750 1.00 93.81 465 ARG A C 1
ATOM 3408 O O . ARG A 1 465 ? 2.614 15.280 -9.900 1.00 93.81 465 ARG A O 1
ATOM 3415 N N . THR A 1 466 ? 1.393 16.848 -8.856 1.00 94.50 466 THR A N 1
ATOM 3416 C CA . THR A 1 466 ? 2.429 17.317 -7.930 1.00 94.50 466 THR A CA 1
ATOM 3417 C C . THR A 1 466 ? 1.896 17.350 -6.503 1.00 94.50 466 THR A C 1
ATOM 3419 O O . THR A 1 466 ? 0.688 17.218 -6.289 1.00 94.50 466 THR A O 1
ATOM 3422 N N . TRP A 1 467 ? 2.777 17.508 -5.516 1.00 93.94 467 TRP A N 1
ATOM 3423 C CA . TRP A 1 467 ? 2.414 17.571 -4.101 1.00 93.94 467 TRP A CA 1
ATOM 3424 C C . TRP A 1 467 ? 2.951 18.838 -3.458 1.00 93.94 467 TRP A C 1
ATOM 3426 O O . TRP A 1 467 ? 4.146 19.114 -3.509 1.00 93.94 467 TRP A O 1
ATOM 3436 N N . ARG A 1 468 ? 2.066 19.592 -2.803 1.00 92.50 468 ARG A N 1
ATOM 3437 C CA . ARG A 1 468 ? 2.422 20.845 -2.138 1.00 92.50 468 ARG A CA 1
ATOM 3438 C C . ARG A 1 468 ? 2.147 20.760 -0.645 1.00 92.50 468 ARG A C 1
ATOM 3440 O O . ARG A 1 468 ? 1.075 20.322 -0.219 1.00 92.50 468 ARG A O 1
ATOM 3447 N N . ALA A 1 469 ? 3.109 21.230 0.143 1.00 91.50 469 ALA A N 1
ATOM 3448 C CA . ALA A 1 469 ? 2.966 21.369 1.584 1.00 91.50 469 ALA A CA 1
ATOM 3449 C C . ALA A 1 469 ? 1.774 22.275 1.949 1.00 91.50 469 ALA A C 1
ATOM 3451 O O . ALA A 1 469 ? 1.501 23.295 1.304 1.00 91.50 469 ALA A O 1
ATOM 3452 N N . VAL A 1 470 ? 1.071 21.904 3.014 1.00 88.00 470 VAL A N 1
ATOM 3453 C CA . VAL A 1 470 ? 0.033 22.702 3.665 1.00 88.00 470 VAL A CA 1
ATOM 3454 C C . VAL A 1 470 ? 0.253 22.686 5.168 1.00 88.00 470 VAL A C 1
ATOM 3456 O O . VAL A 1 470 ? 0.338 21.631 5.789 1.00 88.00 470 VAL A O 1
ATOM 3459 N N . THR A 1 471 ? 0.279 23.869 5.772 1.00 75.31 471 THR A N 1
ATOM 3460 C CA . THR A 1 471 ? 0.166 24.012 7.224 1.00 75.31 471 THR A CA 1
ATOM 3461 C C . THR A 1 471 ? -1.315 23.888 7.589 1.00 75.31 471 THR A C 1
ATOM 3463 O O . THR A 1 471 ? -2.098 24.743 7.161 1.00 75.31 471 THR A O 1
ATOM 3466 N N . PRO A 1 472 ? -1.751 22.867 8.354 1.00 60.50 472 PRO A N 1
ATOM 3467 C CA . PRO A 1 472 ? -3.116 22.834 8.870 1.00 60.50 472 PRO A CA 1
ATOM 3468 C C . PRO A 1 472 ? -3.368 24.076 9.742 1.00 60.50 472 PRO A C 1
ATOM 3470 O O . PRO A 1 472 ? -2.441 24.527 10.421 1.00 60.50 472 PRO A O 1
ATOM 3473 N N . PRO A 1 473 ? -4.585 24.651 9.751 1.00 54.91 473 PRO A N 1
ATOM 3474 C CA . PRO A 1 473 ? -4.863 25.855 10.528 1.00 54.91 473 PRO A CA 1
ATOM 3475 C C . PRO A 1 473 ? -4.557 25.616 12.012 1.00 54.91 473 PRO A C 1
ATOM 3477 O O . PRO A 1 473 ? -5.106 24.712 12.635 1.00 54.91 473 PRO A O 1
ATOM 3480 N N . HIS A 1 474 ? -3.667 26.442 12.568 1.00 48.28 474 HIS A N 1
ATOM 3481 C CA . HIS A 1 474 ? -3.071 26.241 13.896 1.00 48.28 474 HIS A CA 1
ATOM 3482 C C . HIS A 1 474 ? -4.016 26.583 15.070 1.00 48.28 474 HIS A C 1
ATOM 3484 O O . HIS A 1 474 ? -3.617 26.527 16.235 1.00 48.28 474 HIS A O 1
ATOM 3490 N N . SER A 1 475 ? -5.263 26.949 14.762 1.00 45.56 475 SER A N 1
ATOM 3491 C CA . SER A 1 475 ? -6.364 27.056 15.719 1.00 45.56 475 SER A CA 1
ATOM 3492 C C . SER A 1 475 ? -6.553 25.753 16.495 1.00 45.56 475 SER A C 1
ATOM 3494 O O . SER A 1 475 ? -6.231 24.674 15.995 1.00 45.56 475 SER A O 1
ATOM 3496 N N . ALA A 1 476 ? -7.149 25.842 17.687 1.00 46.62 476 ALA A N 1
ATOM 3497 C CA . ALA A 1 476 ? -7.657 24.663 18.379 1.00 46.62 476 ALA A CA 1
ATOM 3498 C C . ALA A 1 476 ? -8.512 23.805 17.426 1.00 46.62 476 ALA A C 1
ATOM 3500 O O . ALA A 1 476 ? -9.215 24.340 16.561 1.00 46.62 476 ALA A O 1
ATOM 3501 N N . LEU A 1 477 ? -8.424 22.479 17.575 1.00 51.50 477 LEU A N 1
ATOM 3502 C CA . LEU A 1 477 ? -9.295 21.542 16.864 1.00 51.50 477 LEU A CA 1
ATOM 3503 C C . LEU A 1 477 ? -10.759 21.982 17.057 1.00 51.50 477 LEU A C 1
ATOM 3505 O O . LEU A 1 477 ? -11.120 22.296 18.191 1.00 51.50 477 LEU A O 1
ATOM 3509 N N . PRO A 1 478 ? -11.605 21.995 16.007 1.00 51.91 478 PRO A N 1
ATOM 3510 C CA . PRO A 1 478 ? -13.041 22.188 16.184 1.00 51.91 478 PRO A CA 1
ATOM 3511 C C . PRO A 1 478 ? -13.562 21.184 17.213 1.00 51.91 478 PRO A C 1
ATOM 3513 O O . PRO A 1 478 ? -13.199 20.010 17.121 1.00 51.91 478 PRO A O 1
ATOM 3516 N N . ASP A 1 479 ? -14.388 21.636 18.164 1.00 54.66 479 ASP A N 1
ATOM 3517 C CA . ASP A 1 479 ? -14.560 20.986 19.479 1.00 54.66 479 ASP A CA 1
ATOM 3518 C C . ASP A 1 479 ? -14.934 19.491 19.444 1.00 54.66 479 ASP A C 1
ATOM 3520 O O . ASP A 1 479 ? -14.654 18.765 20.396 1.00 54.66 479 ASP A O 1
ATOM 3524 N N . ALA A 1 480 ? -15.492 18.998 18.331 1.00 66.50 480 ALA A N 1
ATOM 3525 C CA . ALA A 1 480 ? -15.376 17.588 17.965 1.00 66.50 480 ALA A CA 1
ATOM 3526 C C . ALA A 1 480 ? -15.317 17.385 16.430 1.00 66.50 480 ALA A C 1
ATOM 3528 O O . ALA A 1 480 ? -16.338 17.574 15.761 1.00 66.50 480 ALA A O 1
ATOM 3529 N N . PRO A 1 481 ? -14.197 16.908 15.837 1.00 73.88 481 PRO A N 1
ATOM 3530 C CA . PRO A 1 481 ? -14.133 16.585 14.402 1.00 73.88 481 PRO A CA 1
ATOM 3531 C C . PRO A 1 481 ? -15.002 15.370 14.018 1.00 73.88 481 PRO A C 1
ATOM 3533 O O . PRO A 1 481 ? -15.323 15.189 12.846 1.00 73.88 481 PRO A O 1
ATOM 3536 N N . PHE A 1 482 ? -15.414 14.567 15.006 1.00 84.56 482 PHE A N 1
ATOM 3537 C CA . PHE A 1 482 ? -16.309 13.412 14.857 1.00 84.56 482 PHE A CA 1
ATOM 3538 C C . PHE A 1 482 ? -17.753 13.695 15.326 1.00 84.56 482 PHE A C 1
ATOM 3540 O O . PHE A 1 482 ? -18.595 12.800 15.283 1.00 84.56 482 PHE A O 1
ATOM 3547 N N . GLY A 1 483 ? -18.049 14.924 15.775 1.00 76.06 483 GLY A N 1
ATOM 3548 C CA . GLY A 1 483 ? -19.286 15.257 16.492 1.00 76.06 483 GLY A CA 1
ATOM 3549 C C . GLY A 1 483 ? -19.329 14.699 17.922 1.00 76.06 483 GLY A C 1
ATOM 3550 O O . GLY A 1 483 ? -18.361 14.119 18.406 1.00 76.06 483 GLY A O 1
ATOM 3551 N N . THR A 1 484 ? -20.455 14.876 18.615 1.00 76.88 484 THR A N 1
ATOM 3552 C CA . THR A 1 484 ? -20.696 14.309 19.954 1.00 76.88 484 THR A CA 1
ATOM 3553 C C . THR A 1 484 ? -21.658 13.121 19.873 1.00 76.88 484 THR A C 1
ATOM 3555 O O . THR A 1 484 ? -22.644 13.148 19.135 1.00 76.88 484 THR A O 1
ATOM 3558 N N . GLY A 1 485 ? -21.379 12.052 20.624 1.00 82.94 485 GLY A N 1
ATOM 3559 C CA . GLY A 1 485 ? -22.127 10.795 20.559 1.00 82.94 485 GLY A CA 1
ATOM 3560 C C . GLY A 1 485 ? -22.036 10.114 19.187 1.00 82.94 485 GLY A C 1
ATOM 3561 O O . GLY A 1 485 ? -20.956 9.976 18.612 1.00 82.94 485 GLY A O 1
ATOM 3562 N N . GLY A 1 486 ? -23.182 9.672 18.666 1.00 91.88 486 GLY A N 1
ATOM 3563 C CA . GLY A 1 486 ? -23.297 9.079 17.330 1.00 91.88 486 GLY A CA 1
ATOM 3564 C C . GLY A 1 486 ? -22.922 7.596 17.227 1.00 91.88 486 GLY A C 1
ATOM 3565 O O . GLY A 1 486 ? -22.591 6.932 18.217 1.00 91.88 486 GLY A O 1
ATOM 3566 N N . VAL A 1 487 ? -23.008 7.080 15.998 1.00 97.00 487 VAL A N 1
ATOM 3567 C CA . VAL A 1 487 ? -22.661 5.700 15.625 1.00 97.00 487 VAL A CA 1
ATOM 3568 C C . VAL A 1 487 ? -21.595 5.726 14.533 1.00 97.00 487 VAL A C 1
ATOM 3570 O O . VAL A 1 487 ? -21.819 6.277 13.457 1.00 97.00 487 VAL A O 1
ATOM 3573 N N . HIS A 1 488 ? -20.442 5.114 14.788 1.00 97.19 488 HIS A N 1
ATOM 3574 C CA . HIS A 1 488 ? -19.266 5.195 13.917 1.00 97.19 488 HIS A CA 1
ATOM 3575 C C . HIS A 1 488 ? -18.824 3.795 13.496 1.00 97.19 488 HIS A C 1
ATOM 3577 O O . HIS A 1 488 ? -18.653 2.931 14.348 1.00 97.19 488 HIS A O 1
ATOM 3583 N N . LEU A 1 489 ? -18.632 3.539 12.204 1.00 97.88 489 LEU A N 1
ATOM 3584 C CA . LEU A 1 489 ? -18.289 2.210 11.684 1.00 97.88 489 LEU A CA 1
ATOM 3585 C C . LEU A 1 489 ? -16.823 2.167 11.233 1.00 97.88 489 LEU A C 1
ATOM 3587 O O . LEU A 1 489 ? -16.412 2.955 10.385 1.00 97.88 489 LEU A O 1
ATOM 3591 N N . VAL A 1 490 ? -16.033 1.246 11.793 1.00 97.75 490 VAL A N 1
ATOM 3592 C CA . VAL A 1 490 ? -14.582 1.130 11.560 1.00 97.75 490 VAL A CA 1
ATOM 3593 C C . VAL A 1 490 ? -14.262 -0.233 10.947 1.00 97.75 490 VAL A C 1
ATOM 3595 O O . VAL A 1 490 ? -14.194 -1.253 11.638 1.00 97.75 490 VAL A O 1
ATOM 3598 N N . THR A 1 491 ? -14.059 -0.273 9.629 1.00 96.56 491 THR A N 1
ATOM 3599 C CA . THR A 1 491 ? -13.716 -1.519 8.922 1.00 96.56 491 THR A CA 1
ATOM 3600 C C . THR A 1 491 ? -12.220 -1.797 8.984 1.00 96.56 491 THR A C 1
ATOM 3602 O O . THR A 1 491 ? -11.429 -0.864 8.882 1.00 96.56 491 THR A O 1
ATOM 3605 N N . GLY A 1 492 ? -11.830 -3.066 9.115 1.00 84.19 492 GLY A N 1
ATOM 3606 C CA . GLY A 1 492 ? -10.477 -3.432 9.550 1.00 84.19 492 GLY A CA 1
ATOM 3607 C C . GLY A 1 492 ? -10.291 -3.285 11.067 1.00 84.19 492 GLY A C 1
ATOM 3608 O O . GLY A 1 492 ? -9.175 -3.400 11.562 1.00 84.19 492 GLY A O 1
ATOM 3609 N N . GLY A 1 493 ? -11.381 -3.054 11.813 1.00 71.81 493 GLY A N 1
ATOM 3610 C CA . GLY A 1 493 ? -11.370 -2.576 13.200 1.00 71.81 493 GLY A CA 1
ATOM 3611 C C . GLY A 1 493 ? -10.689 -3.474 14.239 1.00 71.81 493 GLY A C 1
ATOM 3612 O O . GLY A 1 493 ? -10.400 -3.004 15.330 1.00 71.81 493 GLY A O 1
ATOM 3613 N N . THR A 1 494 ? -10.406 -4.742 13.926 1.00 75.88 494 THR A N 1
ATOM 3614 C CA . THR A 1 494 ? -9.661 -5.657 14.816 1.00 75.88 494 THR A CA 1
ATOM 3615 C C . THR A 1 494 ? -8.156 -5.716 14.525 1.00 75.88 494 THR A C 1
ATOM 3617 O O . THR A 1 494 ? -7.442 -6.425 15.227 1.00 75.88 494 THR A O 1
ATOM 3620 N N . GLY A 1 495 ? -7.662 -5.012 13.500 1.00 70.12 495 GLY A N 1
ATOM 3621 C CA . GLY A 1 495 ? -6.229 -4.777 13.286 1.00 70.12 495 GLY A CA 1
ATOM 3622 C C . GLY A 1 495 ? -5.742 -3.563 14.083 1.00 70.12 495 GLY A C 1
ATOM 3623 O O . GLY A 1 495 ? -6.537 -2.678 14.391 1.00 70.12 495 GLY A O 1
ATOM 3624 N N . HIS A 1 496 ? -4.442 -3.493 14.393 1.00 76.19 496 HIS A N 1
ATOM 3625 C CA . HIS A 1 496 ? -3.881 -2.521 15.348 1.00 76.19 496 HIS A CA 1
ATOM 3626 C C . HIS A 1 496 ? -4.319 -1.061 15.095 1.00 76.19 496 HIS A C 1
ATOM 3628 O O . HIS A 1 496 ? -4.846 -0.410 15.993 1.00 76.19 496 HIS A O 1
ATOM 3634 N N . LEU A 1 497 ? -4.188 -0.565 13.857 1.00 79.88 497 LEU A N 1
ATOM 3635 C CA . LEU A 1 497 ? -4.608 0.800 13.499 1.00 79.88 497 LEU A CA 1
ATOM 3636 C C . LEU A 1 497 ? -6.126 1.011 13.641 1.00 79.88 497 LEU A C 1
ATOM 3638 O O . LEU A 1 497 ? -6.562 2.078 14.063 1.00 79.88 497 LEU A O 1
ATOM 3642 N N . GLY A 1 498 ? -6.932 -0.006 13.323 1.00 86.25 498 GLY A N 1
ATOM 3643 C CA . GLY A 1 498 ? -8.387 0.033 13.486 1.00 86.25 498 GLY A CA 1
ATOM 3644 C C . GLY A 1 498 ? -8.813 0.108 14.954 1.00 86.25 498 GLY A C 1
ATOM 3645 O O . GLY A 1 498 ? -9.756 0.830 15.273 1.00 86.25 498 GLY A O 1
ATOM 3646 N N . VAL A 1 499 ? -8.078 -0.564 15.846 1.00 86.38 499 VAL A N 1
ATOM 3647 C CA . VAL A 1 499 ? -8.277 -0.485 17.300 1.00 86.38 499 VAL A CA 1
ATOM 3648 C C . VAL A 1 499 ? -7.916 0.911 17.820 1.00 86.38 499 VAL A C 1
ATOM 3650 O O . VAL A 1 499 ? -8.766 1.548 18.436 1.00 86.38 499 VAL A O 1
ATOM 3653 N N . LEU A 1 500 ? -6.724 1.436 17.498 1.00 88.00 500 LEU A N 1
ATOM 3654 C CA . LEU A 1 500 ? -6.298 2.788 17.905 1.00 88.00 500 LEU A CA 1
ATOM 3655 C C . LEU A 1 500 ? -7.290 3.879 17.466 1.00 88.00 500 LEU A C 1
ATOM 3657 O O . LEU A 1 500 ? -7.625 4.779 18.238 1.00 88.00 500 LEU A O 1
ATOM 3661 N N . VAL A 1 501 ? -7.783 3.792 16.227 1.00 91.44 501 VAL A N 1
ATOM 3662 C CA . VAL A 1 501 ? -8.799 4.707 15.689 1.00 91.44 501 VAL A CA 1
ATOM 3663 C C . VAL A 1 501 ? -10.123 4.574 16.437 1.00 91.44 501 VAL A C 1
ATOM 3665 O O . VAL A 1 501 ? -10.732 5.587 16.777 1.00 91.44 501 VAL A O 1
ATOM 3668 N N . ALA A 1 502 ? -10.576 3.351 16.719 1.00 92.44 502 ALA A N 1
ATOM 3669 C CA . ALA A 1 502 ? -11.825 3.123 17.436 1.00 92.44 502 ALA A CA 1
ATOM 3670 C C . ALA A 1 502 ? -11.775 3.630 18.885 1.00 92.44 502 ALA A C 1
ATOM 3672 O O . ALA A 1 502 ? -12.743 4.237 19.340 1.00 92.44 502 ALA A O 1
ATOM 3673 N N . GLU A 1 503 ? -10.649 3.452 19.581 1.00 90.25 503 GLU A N 1
ATOM 3674 C CA . GLU A 1 503 ? -10.423 4.039 20.907 1.00 90.25 503 GLU A CA 1
ATOM 3675 C C . GLU A 1 503 ? -10.427 5.569 20.845 1.00 90.25 503 GLU A C 1
ATOM 3677 O O . GLU A 1 503 ? -11.118 6.209 21.638 1.00 90.25 503 GLU A O 1
ATOM 3682 N N . ARG A 1 504 ? -9.742 6.170 19.859 1.00 90.81 504 ARG A N 1
ATOM 3683 C CA . ARG A 1 504 ? -9.730 7.631 19.692 1.00 90.81 504 ARG A CA 1
ATOM 3684 C C . ARG A 1 504 ? -11.126 8.191 19.400 1.00 90.81 504 ARG A C 1
ATOM 3686 O O . ARG A 1 504 ? -11.501 9.188 20.012 1.00 90.81 504 ARG A O 1
ATOM 3693 N N . ILE A 1 505 ? -11.918 7.552 18.534 1.00 92.62 505 ILE A N 1
ATOM 3694 C CA . ILE A 1 505 ? -13.312 7.958 18.279 1.00 92.62 505 ILE A CA 1
ATOM 3695 C C . ILE A 1 505 ? -14.154 7.802 19.551 1.00 92.62 505 ILE A C 1
ATOM 3697 O O . ILE A 1 505 ? -14.865 8.735 19.919 1.00 92.62 505 ILE A O 1
ATOM 3701 N N . ALA A 1 506 ? -14.076 6.662 20.247 1.00 91.56 506 ALA A N 1
ATOM 3702 C CA . ALA A 1 506 ? -14.866 6.419 21.454 1.00 91.56 506 ALA A CA 1
ATOM 3703 C C . ALA A 1 506 ? -14.572 7.465 22.546 1.00 91.56 506 ALA A C 1
ATOM 3705 O O . ALA A 1 506 ? -15.506 8.086 23.051 1.00 91.56 506 ALA A O 1
ATOM 3706 N N . ALA A 1 507 ? -13.294 7.738 22.826 1.00 88.56 507 ALA A N 1
ATOM 3707 C CA . ALA A 1 507 ? -12.865 8.730 23.814 1.00 88.56 507 ALA A CA 1
ATOM 3708 C C . ALA A 1 507 ? -13.218 10.181 23.425 1.00 88.56 507 ALA A C 1
ATOM 3710 O O . ALA A 1 507 ? -13.497 11.003 24.293 1.00 88.56 507 ALA A O 1
ATOM 3711 N N . ARG A 1 508 ? -13.235 10.516 22.125 1.00 88.69 508 ARG A N 1
ATOM 3712 C CA . ARG A 1 508 ? -13.637 11.849 21.632 1.00 88.69 508 ARG A CA 1
ATOM 3713 C C . ARG A 1 508 ? -15.149 12.079 21.628 1.00 88.69 508 ARG A C 1
ATOM 3715 O O . ARG A 1 508 ? -15.571 13.230 21.633 1.00 88.69 508 ARG A O 1
ATOM 3722 N N . THR A 1 509 ? -15.956 11.020 21.567 1.00 89.81 509 THR A N 1
ATOM 3723 C CA . THR A 1 509 ? -17.401 11.133 21.288 1.00 89.81 509 THR A CA 1
ATOM 3724 C C . THR A 1 509 ? -18.310 10.651 22.418 1.00 89.81 509 THR A C 1
ATOM 3726 O O . THR A 1 509 ? -19.462 11.081 22.461 1.00 89.81 509 THR A O 1
ATOM 3729 N N . ALA A 1 510 ? -17.850 9.730 23.275 1.00 85.38 510 ALA A N 1
ATOM 3730 C CA . ALA A 1 510 ? -18.701 8.844 24.086 1.00 85.38 510 ALA A CA 1
ATOM 3731 C C . ALA A 1 510 ? -19.781 8.094 23.259 1.00 85.38 510 ALA A C 1
ATOM 3733 O O . ALA A 1 510 ? -20.821 7.675 23.769 1.00 85.38 510 ALA A O 1
ATOM 3734 N N . GLY A 1 511 ? -19.554 7.943 21.949 1.00 88.88 511 GLY A N 1
ATOM 3735 C CA . GLY A 1 511 ? -20.462 7.305 21.000 1.00 88.88 511 GLY A CA 1
ATOM 3736 C C . GLY A 1 511 ? -20.338 5.781 20.962 1.00 88.88 511 GLY A C 1
ATOM 3737 O O . GLY A 1 511 ? -19.564 5.162 21.696 1.00 88.88 511 GLY A O 1
ATOM 3738 N N . THR A 1 512 ? -21.108 5.162 20.062 1.00 95.44 512 THR A N 1
ATOM 3739 C CA . THR A 1 512 ? -20.969 3.731 19.752 1.00 95.44 512 THR A CA 1
ATOM 3740 C C . THR A 1 512 ? -20.097 3.538 18.513 1.00 95.44 512 THR A C 1
ATOM 3742 O O . THR A 1 512 ? -20.437 4.022 17.438 1.00 95.44 512 THR A O 1
ATOM 3745 N N . VAL A 1 513 ? -18.998 2.799 18.644 1.00 96.75 513 VAL A N 1
ATOM 3746 C CA . VAL A 1 513 ? -18.114 2.415 17.540 1.00 96.75 513 VAL A CA 1
ATOM 3747 C C . VAL A 1 513 ? -18.329 0.942 17.193 1.00 96.75 513 VAL A C 1
ATOM 3749 O O . VAL A 1 513 ? -18.276 0.074 18.062 1.00 96.75 513 VAL A O 1
ATOM 3752 N N . VAL A 1 514 ? -18.563 0.651 15.917 1.00 97.44 514 VAL A N 1
ATOM 3753 C CA . VAL A 1 514 ? -18.773 -0.695 15.379 1.00 97.44 514 VAL A CA 1
ATOM 3754 C C . VAL A 1 514 ? -17.533 -1.120 14.597 1.00 97.44 514 VAL A C 1
ATOM 3756 O O . VAL A 1 514 ? -17.316 -0.677 13.469 1.00 97.44 514 VAL A O 1
ATOM 3759 N N . LEU A 1 515 ? -16.718 -1.988 15.192 1.00 96.56 515 LEU A N 1
ATOM 3760 C CA . LEU A 1 515 ? -15.612 -2.659 14.515 1.00 96.56 515 LEU A CA 1
ATOM 3761 C C . LEU A 1 515 ? -16.172 -3.672 13.517 1.00 96.56 515 LEU A C 1
ATOM 3763 O O . LEU A 1 515 ? -16.985 -4.520 13.888 1.00 96.56 515 LEU A O 1
ATOM 3767 N N . VAL A 1 516 ? -15.693 -3.630 12.276 1.00 96.62 516 VAL A N 1
ATOM 3768 C CA . VAL A 1 516 ? -16.062 -4.598 11.237 1.00 96.62 516 VAL A CA 1
ATOM 3769 C C . VAL A 1 516 ? -14.819 -5.295 10.701 1.00 96.62 516 VAL A C 1
ATOM 3771 O O . VAL A 1 516 ? -13.883 -4.645 10.226 1.00 96.62 516 VAL A O 1
ATOM 3774 N N . SER A 1 517 ? -14.796 -6.625 10.769 1.00 93.31 517 SER A N 1
ATOM 3775 C CA . SER A 1 517 ? -13.711 -7.449 10.227 1.00 93.31 517 SER A CA 1
ATOM 3776 C C . SER A 1 517 ? -14.147 -8.899 9.979 1.00 93.31 517 SER A C 1
ATOM 3778 O O . SER A 1 517 ? -15.232 -9.323 10.372 1.00 93.31 517 SER A O 1
ATOM 3780 N N . ARG A 1 518 ? -13.285 -9.674 9.310 1.00 90.50 518 ARG A N 1
ATOM 3781 C CA . ARG A 1 518 ? -13.528 -11.083 8.937 1.00 90.50 518 ARG A CA 1
ATOM 3782 C C . ARG A 1 518 ? -13.267 -12.081 10.066 1.00 90.50 518 ARG A C 1
ATOM 3784 O O . ARG A 1 518 ? -13.737 -13.218 9.990 1.00 90.50 518 ARG A O 1
ATOM 3791 N N . SER A 1 519 ? -12.512 -11.652 11.072 1.00 86.75 519 SER A N 1
ATOM 3792 C CA . SER A 1 519 ? -12.080 -12.430 12.235 1.00 86.75 519 SER A CA 1
ATOM 3793 C C . SER A 1 519 ? -12.779 -11.916 13.490 1.00 86.75 519 SER A C 1
ATOM 3795 O O . SER A 1 519 ? -13.192 -10.758 13.535 1.00 86.75 519 SER A O 1
ATOM 3797 N N . GLU A 1 520 ? -12.879 -12.753 14.518 1.00 86.81 520 GLU A N 1
ATOM 3798 C CA . GLU A 1 520 ? -13.340 -12.310 15.838 1.00 86.81 520 GLU A CA 1
ATOM 3799 C C . GLU A 1 520 ? -12.336 -11.322 16.481 1.00 86.81 520 GLU A C 1
ATOM 3801 O O . GLU A 1 520 ? -11.158 -11.309 16.098 1.00 86.81 520 GLU A O 1
ATOM 3806 N N . PRO A 1 521 ? -12.757 -10.490 17.454 1.00 83.31 521 PRO A N 1
ATOM 3807 C CA . PRO A 1 521 ? -11.862 -9.587 18.174 1.00 83.31 521 PRO A CA 1
ATOM 3808 C C . PRO A 1 521 ? -10.746 -10.335 18.910 1.00 83.31 521 PRO A C 1
ATOM 3810 O O . PRO A 1 521 ? -11.003 -11.162 19.783 1.00 83.31 521 PRO A O 1
ATOM 3813 N N . GLY A 1 522 ? -9.494 -10.007 18.583 1.00 78.50 522 GLY A N 1
ATOM 3814 C CA . GLY A 1 522 ? -8.328 -10.492 19.323 1.00 78.50 522 GLY A CA 1
ATOM 3815 C C . GLY A 1 522 ? -8.179 -9.844 20.712 1.00 78.50 522 GLY A C 1
ATOM 3816 O O . GLY A 1 522 ? -8.915 -8.906 21.042 1.00 78.50 522 GLY A O 1
ATOM 3817 N N . PRO A 1 523 ? -7.189 -10.292 21.511 1.00 76.94 523 PRO A N 1
ATOM 3818 C CA . PRO A 1 523 ? -6.908 -9.803 22.868 1.00 76.94 523 PRO A CA 1
ATOM 3819 C C . PRO A 1 523 ? -6.902 -8.279 23.034 1.00 76.94 523 PRO A C 1
ATOM 3821 O O . PRO A 1 523 ? -7.421 -7.755 24.024 1.00 76.94 523 PRO A O 1
ATOM 3824 N N . ASP A 1 524 ? -6.316 -7.591 22.056 1.00 71.50 524 ASP A N 1
ATOM 3825 C CA . ASP A 1 524 ? -6.124 -6.144 21.980 1.00 71.50 524 ASP A CA 1
ATOM 3826 C C . ASP A 1 524 ? -7.433 -5.400 21.697 1.00 71.50 524 ASP A C 1
ATOM 3828 O O . ASP A 1 524 ? -7.767 -4.442 22.392 1.00 71.50 524 ASP A O 1
ATOM 3832 N N . ALA A 1 525 ? -8.222 -5.887 20.734 1.00 79.31 525 ALA A N 1
ATOM 3833 C CA . ALA A 1 525 ? -9.541 -5.338 20.431 1.00 79.31 525 ALA A CA 1
ATOM 3834 C C . ALA A 1 525 ? -10.508 -5.546 21.611 1.00 79.31 525 ALA A C 1
ATOM 3836 O O . ALA A 1 525 ? -11.238 -4.630 21.978 1.00 79.31 525 ALA A O 1
ATOM 3837 N N . ALA A 1 526 ? -10.451 -6.706 22.275 1.00 85.38 526 ALA A N 1
ATOM 3838 C CA . ALA A 1 526 ? -11.196 -6.954 23.508 1.00 85.38 526 ALA A CA 1
ATOM 3839 C C . ALA A 1 526 ? -10.738 -6.044 24.670 1.00 85.38 526 ALA A C 1
ATOM 3841 O O . ALA A 1 526 ? -11.568 -5.591 25.458 1.00 85.38 526 ALA A O 1
ATOM 3842 N N . ALA A 1 527 ? -9.438 -5.723 24.768 1.00 84.94 527 ALA A N 1
ATOM 3843 C CA . ALA A 1 527 ? -8.927 -4.751 25.739 1.00 84.94 527 ALA A CA 1
ATOM 3844 C C . ALA A 1 527 ? -9.474 -3.339 25.479 1.00 84.94 527 ALA A C 1
ATOM 3846 O O . ALA A 1 527 ? -9.944 -2.690 26.410 1.00 84.94 527 ALA A O 1
ATOM 3847 N N . ALA A 1 528 ? -9.459 -2.895 24.222 1.00 80.88 528 ALA A N 1
ATOM 3848 C CA . ALA A 1 528 ? -10.007 -1.609 23.803 1.00 80.88 528 ALA A CA 1
ATOM 3849 C C . ALA A 1 528 ? -11.518 -1.504 24.049 1.00 80.88 528 ALA A C 1
ATOM 3851 O O . ALA A 1 528 ? -11.998 -0.496 24.561 1.00 80.88 528 ALA A O 1
ATOM 3852 N N . MET A 1 529 ? -12.268 -2.573 23.759 1.00 87.31 529 MET A N 1
ATOM 3853 C CA . MET A 1 529 ? -13.701 -2.654 24.057 1.00 87.31 529 MET A CA 1
ATOM 3854 C C . MET A 1 529 ? -13.996 -2.512 25.556 1.00 87.31 529 MET A C 1
ATOM 3856 O O . MET A 1 529 ? -14.962 -1.843 25.917 1.00 87.31 529 MET A O 1
ATOM 3860 N N . ALA A 1 530 ? -13.153 -3.083 26.423 1.00 87.69 530 ALA A N 1
ATOM 3861 C CA . ALA A 1 530 ? -13.277 -2.930 27.871 1.00 87.69 530 ALA A CA 1
ATOM 3862 C C . ALA A 1 530 ? -12.888 -1.520 28.361 1.00 87.69 530 ALA A C 1
ATOM 3864 O O . ALA A 1 530 ? -13.614 -0.954 29.175 1.00 87.69 530 ALA A O 1
ATOM 3865 N N . ARG A 1 531 ? -11.793 -0.933 27.848 1.00 86.75 531 ARG A N 1
ATOM 3866 C CA . ARG A 1 531 ? -11.366 0.440 28.190 1.00 86.75 531 ARG A CA 1
ATOM 3867 C C . ARG A 1 531 ? -12.422 1.469 27.803 1.00 86.75 531 ARG A C 1
ATOM 3869 O O . ARG A 1 531 ? -12.946 2.157 28.669 1.00 86.75 531 ARG A O 1
ATOM 3876 N N . ALA A 1 532 ? -12.840 1.471 26.538 1.00 85.62 532 ALA A N 1
ATOM 3877 C CA . ALA A 1 532 ? -13.850 2.403 26.049 1.00 85.62 532 ALA A CA 1
ATOM 3878 C C . ALA A 1 532 ? -15.185 2.302 26.809 1.00 85.62 532 ALA A C 1
ATOM 3880 O O . ALA A 1 532 ? -15.864 3.313 26.956 1.00 85.62 532 ALA A O 1
ATOM 3881 N N . ALA A 1 533 ? -15.553 1.114 27.308 1.00 85.38 533 ALA A N 1
ATOM 3882 C CA . ALA A 1 533 ? -16.738 0.928 28.147 1.00 85.38 533 ALA A CA 1
ATOM 3883 C C . ALA A 1 533 ? -16.579 1.488 29.576 1.00 85.38 533 ALA A C 1
ATOM 3885 O O . ALA A 1 533 ? -17.575 1.902 30.168 1.00 85.38 533 ALA A O 1
ATOM 3886 N N . ALA A 1 534 ? -15.360 1.524 30.124 1.00 85.06 534 ALA A N 1
ATOM 3887 C CA . ALA A 1 534 ? -15.060 2.210 31.383 1.00 85.06 534 ALA A CA 1
ATOM 3888 C C . ALA A 1 534 ? -15.059 3.740 31.206 1.00 85.06 534 ALA A C 1
ATOM 3890 O O . ALA A 1 534 ? -15.603 4.453 32.045 1.00 85.06 534 ALA A O 1
ATOM 3891 N N . ASP A 1 535 ? -14.551 4.226 30.069 1.00 81.25 535 ASP A N 1
ATOM 3892 C CA . ASP A 1 535 ? -14.508 5.650 29.698 1.00 81.25 535 ASP A CA 1
ATOM 3893 C C . ASP A 1 535 ? -15.871 6.208 29.214 1.00 81.25 535 ASP A C 1
ATOM 3895 O O . ASP A 1 535 ? -15.962 7.330 28.715 1.00 81.25 535 ASP A O 1
ATOM 3899 N N . GLY A 1 536 ? -16.955 5.430 29.331 1.00 80.75 536 GLY A N 1
ATOM 3900 C CA . GLY A 1 536 ? -18.327 5.834 28.987 1.00 80.75 536 GLY A CA 1
ATOM 3901 C C . GLY A 1 536 ? -18.692 5.775 27.496 1.00 80.75 536 GLY A C 1
ATOM 3902 O O . GLY A 1 536 ? -19.857 5.975 27.148 1.00 80.75 536 GLY A O 1
ATOM 3903 N N . GLY A 1 537 ? -17.739 5.460 26.618 1.00 85.69 537 GLY A N 1
ATOM 3904 C CA . GLY A 1 537 ? -18.001 5.100 25.225 1.00 85.69 537 GLY A CA 1
ATOM 3905 C C . GLY A 1 537 ? -18.503 3.658 25.075 1.00 85.69 537 GLY A C 1
ATOM 3906 O O . GLY A 1 537 ? -18.767 2.940 26.042 1.00 85.69 537 GLY A O 1
ATOM 3907 N N . ARG A 1 538 ? -18.651 3.194 23.830 1.00 92.75 538 ARG A N 1
ATOM 3908 C CA . ARG A 1 538 ? -19.026 1.799 23.551 1.00 92.75 538 ARG A CA 1
ATOM 3909 C C . ARG A 1 538 ? -18.389 1.301 22.264 1.00 92.75 538 ARG A C 1
ATOM 3911 O O . ARG A 1 538 ? -18.790 1.735 21.192 1.00 92.75 538 ARG A O 1
ATOM 3918 N N . ILE A 1 539 ? -17.484 0.330 22.342 1.00 94.81 539 ILE A N 1
ATOM 3919 C CA . ILE A 1 539 ? -16.989 -0.380 21.154 1.00 94.81 539 ILE A CA 1
ATOM 3920 C C . ILE A 1 539 ? -17.649 -1.765 21.089 1.00 94.81 539 ILE A C 1
ATOM 3922 O O . ILE A 1 539 ? -17.693 -2.494 22.078 1.00 94.81 539 ILE A O 1
ATOM 3926 N N . VAL A 1 540 ? -18.176 -2.124 19.920 1.00 94.56 540 VAL A N 1
ATOM 3927 C CA . VAL A 1 540 ? -18.768 -3.436 19.608 1.00 94.56 540 VAL A CA 1
ATOM 3928 C C . VAL A 1 540 ? -18.170 -3.983 18.316 1.00 94.56 540 VAL A C 1
ATOM 3930 O O . VAL A 1 540 ? -17.635 -3.224 17.515 1.00 94.56 540 VAL A O 1
ATOM 3933 N N . HIS A 1 541 ? -18.291 -5.287 18.074 1.00 96.00 541 HIS A N 1
ATOM 3934 C CA . HIS A 1 541 ? -17.860 -5.921 16.823 1.00 96.00 541 HIS A CA 1
ATOM 3935 C C . HIS A 1 541 ? -19.042 -6.520 16.059 1.00 96.00 541 HIS A C 1
ATOM 3937 O O . HIS A 1 541 ? -19.997 -7.016 16.663 1.00 96.00 541 HIS A O 1
ATOM 3943 N N . LEU A 1 542 ? -18.968 -6.468 14.729 1.00 96.25 542 LEU A N 1
ATOM 3944 C CA . LEU A 1 542 ? -19.799 -7.235 13.808 1.00 96.25 542 LEU A CA 1
ATOM 3945 C C . LEU A 1 542 ? -18.909 -7.857 12.725 1.00 96.25 542 LEU A C 1
ATOM 3947 O O . LEU A 1 542 ? -18.105 -7.174 12.090 1.00 96.25 542 LEU A O 1
ATOM 3951 N N . ARG A 1 543 ? -19.079 -9.155 12.477 1.00 96.19 543 ARG A N 1
ATOM 3952 C CA . ARG A 1 543 ? -18.284 -9.887 11.490 1.00 96.19 543 ARG A CA 1
ATOM 3953 C C . ARG A 1 543 ? -18.826 -9.711 10.067 1.00 96.19 543 ARG A C 1
ATOM 3955 O O . ARG A 1 543 ? -20.001 -9.986 9.836 1.00 96.19 543 ARG A O 1
ATOM 3962 N N . ALA A 1 544 ? -17.966 -9.306 9.131 1.00 96.44 544 ALA A N 1
ATOM 3963 C CA . ALA A 1 544 ? -18.255 -9.230 7.692 1.00 96.44 544 ALA A CA 1
ATOM 3964 C C . ALA A 1 544 ? -16.961 -9.176 6.851 1.00 96.44 544 ALA A C 1
ATOM 3966 O O . ALA A 1 544 ? -15.956 -8.598 7.280 1.00 96.44 544 ALA A O 1
ATOM 3967 N N . ASP A 1 545 ? -16.992 -9.719 5.631 1.00 96.44 545 ASP A N 1
ATOM 3968 C CA . ASP A 1 545 ? -16.013 -9.422 4.581 1.00 96.44 545 ASP A CA 1
ATOM 3969 C C . ASP A 1 545 ? -16.482 -8.233 3.731 1.00 96.44 545 ASP A C 1
ATOM 3971 O O . ASP A 1 545 ? -17.416 -8.337 2.937 1.00 96.44 545 ASP A O 1
ATOM 3975 N N . VAL A 1 546 ? -15.805 -7.091 3.883 1.00 96.94 546 VAL A N 1
ATOM 3976 C CA . VAL A 1 546 ? -16.171 -5.850 3.183 1.00 96.94 546 VAL A CA 1
ATOM 3977 C C . VAL A 1 546 ? -16.003 -5.926 1.666 1.00 96.94 546 VAL A C 1
ATOM 3979 O O . VAL A 1 546 ? -16.633 -5.145 0.966 1.00 96.94 546 VAL A O 1
ATOM 3982 N N . SER A 1 547 ? -15.231 -6.881 1.133 1.00 95.94 547 SER A N 1
ATOM 3983 C CA . SER A 1 547 ? -15.149 -7.087 -0.322 1.00 95.94 547 SER A CA 1
ATOM 3984 C C . SER A 1 547 ? -16.482 -7.539 -0.938 1.00 95.94 547 SER A C 1
ATOM 3986 O O . SER A 1 547 ? -16.706 -7.344 -2.133 1.00 95.94 547 SER A O 1
ATOM 3988 N N . ARG A 1 548 ? -17.397 -8.105 -0.134 1.00 96.38 548 ARG A N 1
ATOM 3989 C CA . ARG A 1 548 ? -18.686 -8.631 -0.593 1.00 96.38 548 ARG A CA 1
ATOM 3990 C C . ARG A 1 548 ? -19.830 -7.681 -0.269 1.00 96.38 548 ARG A C 1
ATOM 3992 O O . ARG A 1 548 ? -20.252 -7.573 0.882 1.00 96.38 548 ARG A O 1
ATOM 3999 N N . ARG A 1 549 ? -20.424 -7.091 -1.310 1.00 96.00 549 ARG A N 1
ATOM 4000 C CA . ARG A 1 549 ? -21.557 -6.156 -1.208 1.00 96.00 549 ARG A CA 1
ATOM 4001 C C . ARG A 1 549 ? -22.660 -6.629 -0.256 1.00 96.00 549 ARG A C 1
ATOM 4003 O O . ARG A 1 549 ? -23.042 -5.894 0.644 1.00 96.00 549 ARG A O 1
ATOM 4010 N N . ALA A 1 550 ? -23.107 -7.879 -0.388 1.00 98.00 550 ALA A N 1
ATOM 4011 C CA . ALA A 1 550 ? -24.187 -8.430 0.434 1.00 98.00 550 ALA A CA 1
ATOM 4012 C C . ALA A 1 550 ? -23.853 -8.527 1.940 1.00 98.00 550 ALA A C 1
ATOM 4014 O O . ALA A 1 550 ? -24.764 -8.481 2.768 1.00 98.00 550 ALA A O 1
ATOM 4015 N N . GLU A 1 551 ? -22.573 -8.645 2.312 1.00 98.31 551 GLU A N 1
ATOM 4016 C CA . GLU A 1 551 ? -22.140 -8.607 3.716 1.00 98.31 551 GLU A CA 1
ATOM 4017 C C . GLU A 1 551 ? -22.030 -7.161 4.230 1.00 98.31 551 GLU A C 1
ATOM 4019 O O . GLU A 1 551 ? -22.372 -6.896 5.383 1.00 98.31 551 GLU A O 1
ATOM 4024 N N . VAL A 1 552 ? -21.662 -6.205 3.367 1.00 98.44 552 VAL A N 1
ATOM 4025 C CA . VAL A 1 552 ? -21.677 -4.765 3.684 1.00 98.44 552 VAL A CA 1
ATOM 4026 C C . VAL A 1 552 ? -23.110 -4.246 3.868 1.00 98.44 552 VAL A C 1
ATOM 4028 O O . VAL A 1 552 ? -23.427 -3.672 4.912 1.00 98.44 552 VAL A O 1
ATOM 4031 N N . ASP A 1 553 ? -24.009 -4.545 2.926 1.00 98.31 553 ASP A N 1
ATOM 4032 C CA . ASP A 1 553 ? -25.446 -4.252 3.020 1.00 98.31 553 ASP A CA 1
ATOM 4033 C C . ASP A 1 553 ? -26.055 -4.861 4.300 1.00 98.31 553 ASP A C 1
ATOM 4035 O O . ASP A 1 553 ? -26.953 -4.290 4.928 1.00 98.31 553 ASP A O 1
ATOM 4039 N N . ALA A 1 554 ? -25.562 -6.034 4.720 1.00 98.25 554 ALA A N 1
ATOM 4040 C CA . ALA A 1 554 ? -25.980 -6.670 5.959 1.00 98.25 554 ALA A CA 1
ATOM 4041 C C . ALA A 1 554 ? -25.437 -5.967 7.210 1.00 98.25 554 ALA A C 1
ATOM 4043 O O . ALA A 1 554 ? -26.225 -5.715 8.121 1.00 98.25 554 ALA A O 1
ATOM 4044 N N . VAL A 1 555 ? -24.144 -5.629 7.272 1.00 98.00 555 VAL A N 1
ATOM 4045 C CA . VAL A 1 555 ? -23.529 -5.040 8.475 1.00 98.00 555 VAL A CA 1
ATOM 4046 C C . VAL A 1 555 ? -23.966 -3.592 8.713 1.00 98.00 555 VAL A C 1
ATOM 4048 O O . VAL A 1 555 ? -24.179 -3.202 9.864 1.00 98.00 555 VAL A O 1
ATOM 4051 N N . VAL A 1 556 ? -24.206 -2.815 7.651 1.00 98.31 556 VAL A N 1
ATOM 4052 C CA . VAL A 1 556 ? -24.772 -1.458 7.745 1.00 98.31 556 VAL A CA 1
ATOM 4053 C C . VAL A 1 556 ? -26.214 -1.515 8.262 1.00 98.31 556 VAL A C 1
ATOM 4055 O O . VAL A 1 556 ? -26.548 -0.868 9.254 1.00 98.31 556 VAL A O 1
ATOM 4058 N N . ARG A 1 557 ? -27.058 -2.382 7.687 1.00 98.06 557 ARG A N 1
ATOM 4059 C CA . ARG A 1 557 ? -28.441 -2.610 8.149 1.00 98.06 557 ARG A CA 1
ATOM 4060 C C . ARG A 1 557 ? -28.516 -3.189 9.569 1.00 98.06 557 ARG A C 1
ATOM 4062 O O . ARG A 1 557 ? -29.461 -2.898 10.306 1.00 98.06 557 ARG A O 1
ATOM 4069 N N . GLU A 1 558 ? -27.552 -4.017 9.966 1.00 98.00 558 GLU A N 1
ATOM 4070 C CA . GLU A 1 558 ? -27.424 -4.540 11.331 1.00 98.00 558 GLU A CA 1
ATOM 4071 C C . GLU A 1 558 ? -27.079 -3.419 12.317 1.00 98.00 558 GLU A C 1
ATOM 4073 O O . GLU A 1 558 ? -27.752 -3.272 13.338 1.00 98.00 558 GLU A O 1
ATOM 4078 N N . THR A 1 559 ? -26.098 -2.586 11.962 1.00 97.94 559 THR A N 1
ATOM 4079 C CA . THR A 1 559 ? -25.681 -1.399 12.720 1.00 97.94 559 THR A CA 1
ATOM 4080 C C . THR A 1 559 ? -26.849 -0.435 12.911 1.00 97.94 559 THR A C 1
ATOM 4082 O O . THR A 1 559 ? -27.204 -0.130 14.052 1.00 97.94 559 THR A O 1
ATOM 4085 N N . ARG A 1 560 ? -27.532 -0.060 11.819 1.00 96.88 560 ARG A N 1
ATOM 4086 C CA . ARG A 1 560 ? -28.690 0.846 11.850 1.00 96.88 560 ARG A CA 1
ATOM 4087 C C . ARG A 1 560 ? -29.816 0.327 12.746 1.00 96.88 560 ARG A C 1
ATOM 4089 O O . ARG A 1 560 ? -30.420 1.103 13.482 1.00 96.88 560 ARG A O 1
ATOM 4096 N N . ARG A 1 561 ? -30.083 -0.988 12.729 1.00 97.75 561 ARG A N 1
ATOM 4097 C CA . ARG A 1 561 ? -31.127 -1.610 13.566 1.00 97.75 561 ARG A CA 1
ATOM 4098 C C . ARG A 1 561 ? -30.753 -1.684 15.050 1.00 97.75 561 ARG A C 1
ATOM 4100 O O . ARG A 1 561 ? -31.649 -1.607 15.884 1.00 97.75 561 ARG A O 1
ATOM 4107 N N . ARG A 1 562 ? -29.473 -1.877 15.387 1.00 97.44 562 ARG A N 1
ATOM 4108 C CA . ARG A 1 562 ? -29.018 -2.007 16.786 1.00 97.44 562 ARG A CA 1
ATOM 4109 C C . ARG A 1 562 ? -28.758 -0.667 17.472 1.00 97.44 562 ARG A C 1
ATOM 4111 O O . ARG A 1 562 ? -28.994 -0.569 18.672 1.00 97.44 562 ARG A O 1
ATOM 4118 N N . PHE A 1 563 ? -28.241 0.321 16.742 1.00 96.06 563 PHE A N 1
ATOM 4119 C CA . PHE A 1 563 ? -27.634 1.519 17.340 1.00 96.06 563 PHE A CA 1
ATOM 4120 C C . PHE A 1 563 ? -28.186 2.848 16.804 1.00 96.06 563 PHE A C 1
ATOM 4122 O O . PHE A 1 563 ? -27.949 3.883 17.420 1.00 96.06 563 PHE A O 1
ATOM 4129 N N . GLY A 1 564 ? -28.957 2.832 15.711 1.00 95.94 564 GLY A N 1
ATOM 4130 C CA . GLY A 1 564 ? -29.454 4.037 15.043 1.00 95.94 564 GLY A CA 1
ATOM 4131 C C . GLY A 1 564 ? -28.621 4.433 13.820 1.00 95.94 564 GLY A C 1
ATOM 4132 O O . GLY A 1 564 ? -27.743 3.692 13.386 1.00 95.94 564 GLY A O 1
ATOM 4133 N N . ALA A 1 565 ? -28.951 5.584 13.232 1.00 95.81 565 ALA A N 1
ATOM 4134 C CA . ALA A 1 565 ? -28.332 6.071 12.000 1.00 95.81 565 ALA A CA 1
ATOM 4135 C C . ALA A 1 565 ? -26.820 6.317 12.154 1.00 95.81 565 ALA A C 1
ATOM 4137 O O . ALA A 1 565 ? -26.348 6.721 13.219 1.00 95.81 565 ALA A O 1
ATOM 4138 N N . LEU A 1 566 ? -26.071 6.087 11.077 1.00 97.38 566 LEU A N 1
ATOM 4139 C CA . LEU A 1 566 ? -24.618 6.229 11.058 1.00 97.38 566 LEU A CA 1
ATOM 4140 C C . LEU A 1 566 ? -24.201 7.703 11.007 1.00 97.38 566 LEU A C 1
ATOM 4142 O O . LEU A 1 566 ? -24.736 8.508 10.250 1.00 97.38 566 LEU A O 1
ATOM 4146 N N . THR A 1 567 ? -23.209 8.033 11.827 1.00 96.19 567 THR A N 1
ATOM 4147 C CA . THR A 1 567 ? -22.599 9.360 11.977 1.00 96.19 567 THR A CA 1
ATOM 4148 C C . THR A 1 567 ? -21.235 9.429 11.293 1.00 96.19 567 THR A C 1
ATOM 4150 O O . THR A 1 567 ? -20.859 10.482 10.787 1.00 96.19 567 THR A O 1
ATOM 4153 N N . GLY A 1 568 ? -20.499 8.318 11.229 1.00 96.62 568 GLY A N 1
ATOM 4154 C CA . GLY A 1 568 ? -19.156 8.297 10.658 1.00 96.62 568 GLY A CA 1
ATOM 4155 C C . GLY A 1 568 ? -18.739 6.932 10.126 1.00 96.62 568 GLY A C 1
ATOM 4156 O O . GLY A 1 568 ? -19.161 5.894 10.638 1.00 96.62 568 GLY A O 1
ATOM 4157 N N . VAL A 1 569 ? -17.873 6.936 9.113 1.00 98.06 569 VAL A N 1
ATOM 4158 C CA . VAL A 1 569 ? -17.207 5.735 8.587 1.00 98.06 569 VAL A CA 1
ATOM 4159 C C . VAL A 1 569 ? -15.695 5.957 8.596 1.00 98.06 569 VAL A C 1
ATOM 4161 O O . VAL A 1 569 ? -15.221 6.997 8.138 1.00 98.06 569 VAL A O 1
ATOM 4164 N N . VAL A 1 570 ? -14.928 4.976 9.081 1.00 98.06 570 VAL A N 1
ATOM 4165 C CA . VAL A 1 570 ? -13.485 4.870 8.819 1.00 98.06 570 VAL A CA 1
ATOM 4166 C C . VAL A 1 570 ? -13.174 3.545 8.140 1.00 98.06 570 VAL A C 1
ATOM 4168 O O . VAL A 1 570 ? -13.388 2.459 8.684 1.00 98.06 570 VAL A O 1
ATOM 4171 N N . HIS A 1 571 ? -12.619 3.644 6.941 1.00 98.06 571 HIS A N 1
ATOM 4172 C CA . HIS A 1 571 ? -12.232 2.519 6.122 1.00 98.06 571 HIS A CA 1
ATOM 4173 C C . HIS A 1 571 ? -10.729 2.233 6.255 1.00 98.06 571 HIS A C 1
ATOM 4175 O O . HIS A 1 571 ? -9.905 2.770 5.515 1.00 98.06 571 HIS A O 1
ATOM 4181 N N . ALA A 1 572 ? -10.375 1.387 7.226 1.00 93.75 572 ALA A N 1
ATOM 4182 C CA . ALA A 1 572 ? -9.013 0.905 7.479 1.00 93.75 572 ALA A CA 1
ATOM 4183 C C . ALA A 1 572 ? -8.833 -0.591 7.137 1.00 93.75 572 ALA A C 1
ATOM 4185 O O . ALA A 1 572 ? -7.930 -1.253 7.649 1.00 93.75 572 ALA A O 1
ATOM 4186 N N . ALA A 1 573 ? -9.697 -1.146 6.278 1.00 89.06 573 ALA A N 1
ATOM 4187 C CA . ALA A 1 573 ? -9.554 -2.515 5.795 1.00 89.06 573 ALA A CA 1
ATOM 4188 C C . ALA A 1 573 ? -8.434 -2.613 4.743 1.00 89.06 573 ALA A C 1
ATOM 4190 O O . ALA A 1 573 ? -8.217 -1.703 3.943 1.00 89.06 573 ALA A O 1
ATOM 4191 N N . GLY A 1 574 ? -7.719 -3.736 4.737 1.00 86.00 574 GLY A N 1
ATOM 4192 C CA . GLY A 1 574 ? -6.641 -4.003 3.791 1.00 86.00 574 GLY A CA 1
ATOM 4193 C C . GLY A 1 574 ? -5.874 -5.274 4.141 1.00 86.00 574 GLY A C 1
ATOM 4194 O O . GLY A 1 574 ? -6.022 -5.816 5.237 1.00 86.00 574 GLY A O 1
ATOM 4195 N N . VAL A 1 575 ? -5.063 -5.735 3.194 1.00 80.38 575 VAL A N 1
ATOM 4196 C CA . VAL A 1 575 ? -4.034 -6.771 3.361 1.00 80.38 575 VAL A CA 1
ATOM 4197 C C . VAL A 1 575 ? -2.833 -6.406 2.485 1.00 80.38 575 VAL A C 1
ATOM 4199 O O . VAL A 1 575 ? -2.990 -5.650 1.525 1.00 80.38 575 VAL A O 1
ATOM 4202 N N . LEU A 1 576 ? -1.663 -6.958 2.805 1.00 73.06 576 LEU A N 1
ATOM 4203 C CA . LEU A 1 576 ? -0.488 -6.958 1.933 1.00 73.06 576 LEU A CA 1
ATOM 4204 C C . LEU A 1 576 ? -0.354 -8.324 1.243 1.00 73.06 576 LEU A C 1
ATOM 4206 O O . LEU A 1 576 ? -0.686 -9.357 1.835 1.00 73.06 576 LEU A O 1
ATOM 4210 N N . ARG A 1 577 ? 0.116 -8.307 -0.005 1.00 69.31 577 ARG A N 1
ATOM 4211 C CA . ARG A 1 577 ? 0.510 -9.465 -0.831 1.00 69.31 577 ARG A CA 1
ATOM 4212 C C . ARG A 1 577 ? 1.608 -8.990 -1.773 1.00 69.31 577 ARG A C 1
ATOM 4214 O O . ARG A 1 577 ? 1.410 -8.862 -2.977 1.00 69.31 577 ARG A O 1
ATOM 4221 N N . ASP A 1 578 ? 2.723 -8.628 -1.163 1.00 74.19 578 ASP A N 1
ATOM 4222 C CA . ASP A 1 578 ? 3.815 -7.962 -1.851 1.00 74.19 578 ASP A CA 1
ATOM 4223 C C . ASP A 1 578 ? 4.584 -8.985 -2.697 1.00 74.19 578 ASP A C 1
ATOM 4225 O O . ASP A 1 578 ? 4.848 -10.111 -2.271 1.00 74.19 578 ASP A O 1
ATOM 4229 N N . GLY A 1 579 ? 4.896 -8.597 -3.926 1.00 67.81 579 GLY A N 1
ATOM 4230 C CA . GLY A 1 579 ? 5.534 -9.425 -4.935 1.00 67.81 579 GLY A CA 1
ATOM 4231 C C . GLY A 1 579 ? 5.548 -8.704 -6.279 1.00 67.81 579 GLY A C 1
ATOM 4232 O O . GLY A 1 579 ? 4.563 -8.074 -6.664 1.00 67.81 579 GLY A O 1
ATOM 4233 N N . PHE A 1 580 ? 6.673 -8.795 -6.985 1.00 80.25 580 PHE A N 1
ATOM 4234 C CA . PHE A 1 580 ? 6.892 -8.131 -8.271 1.00 80.25 580 PHE A CA 1
ATOM 4235 C C . PHE A 1 580 ? 5.827 -8.482 -9.310 1.00 80.25 580 PHE A C 1
ATOM 4237 O O . PHE A 1 580 ? 5.376 -9.627 -9.351 1.00 80.25 580 PHE A O 1
ATOM 4244 N N . VAL A 1 581 ? 5.524 -7.552 -10.221 1.00 87.88 581 VAL A N 1
ATOM 4245 C CA . VAL A 1 581 ? 4.582 -7.706 -11.347 1.00 87.88 581 VAL A CA 1
ATOM 4246 C C . VAL A 1 581 ? 4.811 -9.012 -12.117 1.00 87.88 581 VAL A C 1
ATOM 4248 O O . VAL A 1 581 ? 3.846 -9.679 -12.479 1.00 87.88 581 VAL A O 1
ATOM 4251 N N . LEU A 1 582 ? 6.073 -9.426 -12.293 1.00 85.44 582 LEU A N 1
ATOM 4252 C CA . LEU A 1 582 ? 6.481 -10.700 -12.905 1.00 85.44 582 LEU A CA 1
ATOM 4253 C C . LEU A 1 582 ? 5.888 -11.950 -12.216 1.00 85.44 582 LEU A C 1
ATOM 4255 O O . LEU A 1 582 ? 5.604 -12.944 -12.883 1.00 85.44 582 LEU A O 1
ATOM 4259 N N . ARG A 1 583 ? 5.711 -11.910 -10.890 1.00 82.25 583 ARG A N 1
ATOM 4260 C CA . ARG A 1 583 ? 5.238 -13.023 -10.047 1.00 82.25 583 ARG A CA 1
ATOM 4261 C C . ARG A 1 583 ? 3.825 -12.806 -9.476 1.00 82.25 583 ARG A C 1
ATOM 4263 O O . ARG A 1 583 ? 3.209 -13.785 -9.065 1.00 82.25 583 ARG A O 1
ATOM 4270 N N . THR A 1 584 ? 3.279 -11.583 -9.474 1.00 85.88 584 THR A N 1
ATOM 4271 C CA . THR A 1 584 ? 1.925 -11.289 -8.964 1.00 85.88 584 THR A CA 1
ATOM 4272 C C . THR A 1 584 ? 0.858 -12.096 -9.717 1.00 85.88 584 THR A C 1
ATOM 4274 O O . THR A 1 584 ? 0.645 -11.900 -10.921 1.00 85.88 584 THR A O 1
ATOM 4277 N N . THR A 1 585 ? 0.131 -12.976 -9.022 1.00 87.25 585 THR A N 1
ATOM 4278 C CA . THR A 1 585 ? -1.036 -13.645 -9.616 1.00 87.25 585 THR A CA 1
ATOM 4279 C C . THR A 1 585 ? -2.271 -12.750 -9.536 1.00 87.25 585 THR A C 1
ATOM 4281 O O . THR A 1 585 ? -2.380 -11.877 -8.670 1.00 87.25 585 THR A O 1
ATOM 4284 N N . ARG A 1 586 ? -3.262 -12.995 -10.401 1.00 87.62 586 ARG A N 1
ATOM 4285 C CA . ARG A 1 586 ? -4.540 -12.278 -10.321 1.00 87.62 586 ARG A CA 1
ATOM 4286 C C . ARG A 1 586 ? -5.255 -12.500 -8.978 1.00 87.62 586 ARG A C 1
ATOM 4288 O O . ARG A 1 586 ? -5.873 -11.571 -8.474 1.00 87.62 586 ARG A O 1
ATOM 4295 N N . ALA A 1 587 ? -5.105 -13.675 -8.360 1.00 89.12 587 ALA A N 1
ATOM 4296 C CA . ALA A 1 587 ? -5.696 -13.973 -7.055 1.00 89.12 587 ALA A CA 1
ATOM 4297 C C . ALA A 1 587 ? -5.057 -13.166 -5.907 1.00 89.12 587 ALA A C 1
ATOM 4299 O O . ALA A 1 587 ? -5.767 -12.746 -4.993 1.00 89.12 587 ALA A O 1
ATOM 4300 N N . ASP A 1 588 ? -3.746 -12.908 -5.962 1.00 88.06 588 ASP A N 1
ATOM 4301 C CA . ASP A 1 588 ? -3.064 -12.032 -4.998 1.00 88.06 588 ASP A CA 1
ATOM 4302 C C . ASP A 1 588 ? -3.529 -10.581 -5.148 1.00 88.06 588 ASP A C 1
ATOM 4304 O O . ASP A 1 588 ? -3.851 -9.918 -4.159 1.00 88.06 588 ASP A O 1
ATOM 4308 N N . ALA A 1 589 ? -3.635 -10.112 -6.395 1.00 92.25 589 ALA A N 1
ATOM 4309 C CA . ALA A 1 589 ? -4.116 -8.774 -6.707 1.00 92.25 589 ALA A CA 1
ATOM 4310 C C . ALA A 1 589 ? -5.576 -8.573 -6.263 1.00 92.25 589 ALA A C 1
ATOM 4312 O O . ALA A 1 589 ? -5.864 -7.633 -5.522 1.00 92.25 589 ALA A O 1
ATOM 4313 N N . ASP A 1 590 ? -6.488 -9.485 -6.618 1.00 92.56 590 ASP A N 1
ATOM 4314 C CA . ASP A 1 590 ? -7.895 -9.439 -6.196 1.00 92.56 590 ASP A CA 1
ATOM 4315 C C . ASP A 1 590 ? -8.032 -9.475 -4.658 1.00 92.56 590 ASP A C 1
ATOM 4317 O O . ASP A 1 590 ? -8.892 -8.795 -4.093 1.00 92.56 590 ASP A O 1
ATOM 4321 N N . ALA A 1 591 ? -7.153 -10.200 -3.953 1.00 92.12 591 ALA A N 1
ATOM 4322 C CA . ALA A 1 591 ? -7.131 -10.235 -2.489 1.00 92.12 591 ALA A CA 1
ATOM 4323 C C . ALA A 1 591 ? -6.693 -8.903 -1.843 1.00 92.12 591 ALA A C 1
ATOM 4325 O O . ALA A 1 591 ? -7.160 -8.592 -0.744 1.00 92.12 591 ALA A O 1
ATOM 4326 N N . VAL A 1 592 ? -5.832 -8.118 -2.505 1.00 94.00 592 VAL A N 1
ATOM 4327 C CA . VAL A 1 592 ? -5.401 -6.773 -2.068 1.00 94.00 592 VAL A CA 1
ATOM 4328 C C . VAL A 1 592 ? -6.422 -5.700 -2.449 1.00 94.00 592 VAL A C 1
ATOM 4330 O O . VAL A 1 592 ? -6.757 -4.846 -1.623 1.00 94.00 592 VAL A O 1
ATOM 4333 N N . LEU A 1 593 ? -6.948 -5.755 -3.676 1.00 96.69 593 LEU A N 1
ATOM 4334 C CA . LEU A 1 593 ? -7.927 -4.800 -4.192 1.00 96.69 593 LEU A CA 1
ATOM 4335 C C . LEU A 1 593 ? -9.288 -4.957 -3.505 1.00 96.69 593 LEU A C 1
ATOM 4337 O O . LEU A 1 593 ? -9.869 -3.959 -3.088 1.00 96.69 593 LEU A O 1
ATOM 4341 N N . GLY A 1 594 ? -9.784 -6.184 -3.328 1.00 96.44 594 GLY A N 1
ATOM 4342 C CA . GLY A 1 594 ? -11.102 -6.481 -2.758 1.00 96.44 594 GLY A CA 1
ATOM 4343 C C . GLY A 1 594 ? -11.460 -5.705 -1.477 1.00 96.44 594 GLY A C 1
ATOM 4344 O O . GLY A 1 594 ? -12.499 -5.042 -1.455 1.00 96.44 594 GLY A O 1
ATOM 4345 N N . PRO A 1 595 ? -10.641 -5.726 -0.404 1.00 95.38 595 PRO A N 1
ATOM 4346 C CA . PRO A 1 595 ? -10.978 -5.031 0.835 1.00 95.38 595 PRO A CA 1
ATOM 4347 C C . PRO A 1 595 ? -10.923 -3.502 0.739 1.00 95.38 595 PRO A C 1
ATOM 4349 O O . PRO A 1 595 ? -11.612 -2.872 1.531 1.00 95.38 595 PRO A O 1
ATOM 4352 N N . LYS A 1 596 ? -10.131 -2.917 -0.176 1.00 96.69 596 LYS A N 1
ATOM 4353 C CA . LYS A 1 596 ? -9.932 -1.457 -0.300 1.00 96.69 596 LYS A CA 1
ATOM 4354 C C . LYS A 1 596 ? -10.798 -0.818 -1.384 1.00 96.69 596 LYS A C 1
ATOM 4356 O O . LYS A 1 596 ? -11.440 0.197 -1.145 1.00 96.69 596 LYS A O 1
ATOM 4361 N N . VAL A 1 597 ? -10.828 -1.416 -2.571 1.00 98.00 597 VAL A N 1
ATOM 4362 C CA . VAL A 1 597 ? -11.539 -0.890 -3.741 1.00 98.00 597 VAL A CA 1
ATOM 4363 C C . VAL A 1 597 ? -13.024 -1.224 -3.651 1.00 98.00 597 VAL A C 1
ATOM 4365 O O . VAL A 1 597 ? -13.847 -0.337 -3.425 1.00 98.00 597 VAL A O 1
ATOM 4368 N N . LEU A 1 598 ? -13.368 -2.514 -3.734 1.00 96.88 598 LEU A N 1
ATOM 4369 C CA . LEU A 1 598 ? -14.758 -2.967 -3.628 1.00 96.88 598 LEU A CA 1
ATOM 4370 C C . LEU A 1 598 ? -15.339 -2.636 -2.245 1.00 96.88 598 LEU A C 1
ATOM 4372 O O . LEU A 1 598 ? -16.460 -2.148 -2.152 1.00 96.88 598 LEU A O 1
ATOM 4376 N N . GLY A 1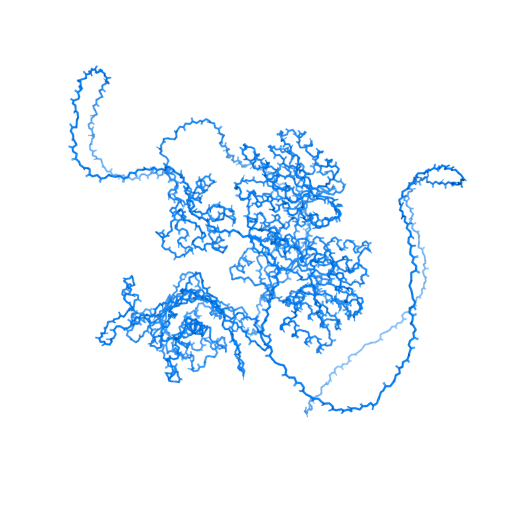 599 ? -14.542 -2.792 -1.182 1.00 97.56 599 GLY A N 1
ATOM 4377 C CA . GLY A 1 599 ? -14.924 -2.407 0.179 1.00 97.56 599 GLY A CA 1
ATOM 4378 C C . GLY A 1 599 ? -15.389 -0.956 0.315 1.00 97.56 599 GLY A C 1
ATOM 4379 O O . GLY A 1 599 ? -16.465 -0.718 0.862 1.00 97.56 599 GLY A O 1
ATOM 4380 N N . ALA A 1 600 ? -14.633 0.017 -0.201 1.00 98.12 600 ALA A N 1
ATOM 4381 C CA . ALA A 1 600 ? -15.032 1.422 -0.135 1.00 98.12 600 ALA A CA 1
ATOM 4382 C C . ALA A 1 600 ? -16.248 1.741 -1.029 1.00 98.12 600 ALA A C 1
ATOM 4384 O O . ALA A 1 600 ? -17.128 2.486 -0.592 1.00 98.12 600 ALA A O 1
ATOM 4385 N N . LEU A 1 601 ? -16.345 1.132 -2.221 1.00 96.81 601 LEU A N 1
ATOM 4386 C CA . LEU A 1 601 ? -17.510 1.257 -3.111 1.00 96.81 601 LEU A CA 1
ATOM 4387 C C . LEU A 1 601 ? -18.797 0.761 -2.435 1.00 96.81 601 LEU A C 1
ATOM 4389 O O . LEU A 1 601 ? -19.799 1.474 -2.405 1.00 96.81 601 LEU A O 1
ATOM 4393 N N . TRP A 1 602 ? -18.774 -0.439 -1.850 1.00 97.75 602 TRP A N 1
ATOM 4394 C CA . TRP A 1 602 ? -19.938 -1.012 -1.171 1.00 97.75 602 TRP A CA 1
ATOM 4395 C C . TRP A 1 602 ? -20.300 -0.260 0.110 1.00 97.75 602 TRP A C 1
ATOM 4397 O O . TRP A 1 602 ? -21.483 -0.123 0.412 1.00 97.75 602 TRP A O 1
ATOM 4407 N N . LEU A 1 603 ? -19.314 0.259 0.852 1.00 98.38 603 LEU A N 1
ATOM 4408 C CA . LEU A 1 603 ? -19.576 1.071 2.042 1.00 98.38 603 LEU A CA 1
ATOM 4409 C C . LEU A 1 603 ? -20.271 2.386 1.687 1.00 98.38 603 LEU A C 1
ATOM 4411 O O . LEU A 1 603 ? -21.238 2.746 2.353 1.00 98.38 603 LEU A O 1
ATOM 4415 N N . ASP A 1 604 ? -19.826 3.097 0.652 1.00 97.81 604 ASP A N 1
ATOM 4416 C CA . ASP A 1 604 ? -20.476 4.337 0.211 1.00 97.81 604 ASP A CA 1
ATOM 4417 C C . ASP A 1 604 ? -21.859 4.093 -0.412 1.00 97.81 604 ASP A C 1
ATOM 4419 O O . ASP A 1 604 ? -22.782 4.867 -0.173 1.00 97.81 604 ASP A O 1
ATOM 4423 N N . GLU A 1 605 ? -22.038 2.991 -1.144 1.00 96.44 605 GLU A N 1
ATOM 4424 C CA . GLU A 1 605 ? -23.342 2.588 -1.678 1.00 96.44 605 GLU A CA 1
ATOM 4425 C C . GLU A 1 605 ? -24.342 2.308 -0.547 1.00 96.44 605 GLU A C 1
ATOM 4427 O O . GLU A 1 605 ? -25.444 2.858 -0.543 1.00 96.44 605 GLU A O 1
ATOM 4432 N N . ALA A 1 606 ? -23.941 1.503 0.443 1.00 98.12 606 ALA A N 1
ATOM 4433 C CA . ALA A 1 606 ? -24.777 1.134 1.583 1.00 98.12 606 ALA A CA 1
ATOM 4434 C C . ALA A 1 606 ? -24.989 2.281 2.590 1.00 98.12 606 ALA A C 1
ATOM 4436 O O . ALA A 1 606 ? -25.977 2.262 3.323 1.00 98.12 606 ALA A O 1
ATOM 4437 N N . THR A 1 607 ? -24.096 3.279 2.637 1.00 97.75 607 THR A N 1
ATOM 4438 C CA . THR A 1 607 ? -24.204 4.443 3.543 1.00 97.75 607 THR A CA 1
ATOM 4439 C C . THR A 1 607 ? -24.597 5.751 2.847 1.00 97.75 607 THR A C 1
ATOM 4441 O O . THR A 1 607 ? -24.619 6.796 3.495 1.00 97.75 607 THR A O 1
ATOM 4444 N N . ARG A 1 608 ? -24.978 5.714 1.559 1.00 95.81 608 ARG A N 1
ATOM 4445 C CA . ARG A 1 608 ? -25.423 6.881 0.768 1.00 95.81 608 ARG A CA 1
ATOM 4446 C C . ARG A 1 608 ? -26.458 7.746 1.493 1.00 95.81 608 ARG A C 1
ATOM 4448 O O . ARG A 1 608 ? -26.311 8.966 1.521 1.00 95.81 608 ARG A O 1
ATOM 4455 N N . ASP A 1 609 ? -27.477 7.094 2.053 1.00 94.06 609 ASP A N 1
ATOM 4456 C CA . ASP A 1 609 ? -28.644 7.721 2.689 1.00 94.06 609 ASP A CA 1
ATOM 4457 C C . ASP A 1 609 ? -28.510 7.810 4.229 1.00 94.06 609 ASP A C 1
ATOM 4459 O O . ASP A 1 609 ? -29.482 8.083 4.942 1.00 94.06 609 ASP A O 1
ATOM 4463 N N . GLU A 1 610 ? -27.315 7.549 4.772 1.00 95.75 610 GLU A N 1
ATOM 4464 C CA . GLU A 1 610 ? -26.997 7.791 6.181 1.00 95.75 610 GLU A CA 1
ATOM 4465 C C . GLU A 1 610 ? -26.577 9.261 6.392 1.00 95.75 610 GLU A C 1
ATOM 4467 O O . GLU A 1 610 ? -25.888 9.836 5.545 1.00 95.75 610 GLU A O 1
ATOM 4472 N N . PRO A 1 611 ? -26.943 9.895 7.523 1.00 94.25 611 PRO A N 1
ATOM 4473 C CA . PRO A 1 611 ? -26.634 11.293 7.822 1.00 94.25 611 PRO A CA 1
ATOM 4474 C C . PRO A 1 611 ? -25.183 11.462 8.313 1.00 94.25 611 PRO A C 1
ATOM 4476 O O . PRO A 1 611 ? -24.931 12.009 9.388 1.00 94.25 611 PRO A O 1
ATOM 4479 N N . LEU A 1 612 ? -24.220 10.973 7.527 1.00 95.69 612 LEU A N 1
ATOM 4480 C CA . LEU A 1 612 ? -22.802 10.993 7.874 1.00 95.69 612 LEU A CA 1
ATOM 4481 C C . LEU A 1 612 ? -22.293 12.427 8.090 1.00 95.69 612 LEU A C 1
ATOM 4483 O O . LEU A 1 612 ? -22.540 13.327 7.287 1.00 95.69 612 LEU A O 1
ATOM 4487 N N . ALA A 1 613 ? -21.493 12.613 9.137 1.00 94.00 613 ALA A N 1
ATOM 4488 C CA . ALA A 1 613 ? -20.628 13.768 9.336 1.00 94.00 613 ALA A CA 1
ATOM 4489 C C . ALA A 1 613 ? -19.290 13.599 8.591 1.00 94.00 613 ALA A C 1
ATOM 4491 O O . ALA A 1 613 ? -18.743 14.583 8.083 1.00 94.00 613 ALA A O 1
ATOM 4492 N N . TYR A 1 614 ? -18.792 12.360 8.463 1.00 95.94 614 TYR A N 1
ATOM 4493 C CA . TYR A 1 614 ? -17.545 12.046 7.759 1.00 95.94 614 TYR A CA 1
ATOM 4494 C C . TYR A 1 614 ? -17.490 10.628 7.156 1.00 95.94 614 TYR A C 1
ATOM 4496 O O . TYR A 1 614 ? -18.125 9.694 7.648 1.00 95.94 614 TYR A O 1
ATOM 4504 N N . PHE A 1 615 ? -16.665 10.471 6.119 1.00 97.81 615 PHE A N 1
ATOM 4505 C CA . PHE A 1 615 ? -16.233 9.198 5.539 1.00 97.81 615 PHE A CA 1
ATOM 4506 C C . PHE A 1 615 ? -14.715 9.262 5.300 1.00 97.81 615 PHE A C 1
ATOM 4508 O O . PHE A 1 615 ? -14.240 9.909 4.365 1.00 97.81 615 PHE A O 1
ATOM 4515 N N . CYS A 1 616 ? -13.942 8.597 6.154 1.00 97.75 616 CYS A N 1
ATOM 4516 C CA . CYS A 1 616 ? -12.482 8.551 6.077 1.00 97.75 616 CYS A CA 1
ATOM 4517 C C . CYS A 1 616 ? -12.007 7.217 5.485 1.00 97.75 616 CYS A C 1
ATOM 4519 O O . CYS A 1 616 ? -12.589 6.179 5.793 1.00 97.75 616 CYS A O 1
ATOM 4521 N N . ALA A 1 617 ? -10.909 7.203 4.729 1.00 98.12 617 ALA A N 1
ATOM 4522 C CA . ALA A 1 617 ? -10.214 5.976 4.333 1.00 98.12 617 ALA A CA 1
ATOM 4523 C C . ALA A 1 617 ? -8.701 6.079 4.544 1.00 98.12 617 ALA A C 1
ATOM 4525 O O . ALA A 1 617 ? -8.089 7.129 4.340 1.00 98.12 617 ALA A O 1
ATOM 4526 N N . PHE A 1 618 ? -8.093 4.970 4.960 1.00 95.56 618 PHE A N 1
ATOM 4527 C CA . PHE A 1 618 ? -6.655 4.872 5.185 1.00 95.56 618 PHE A CA 1
ATOM 4528 C C . PHE A 1 618 ? -5.987 4.360 3.905 1.00 95.56 618 PHE A C 1
ATOM 4530 O O . PHE A 1 618 ? -6.018 3.163 3.604 1.00 95.56 618 PHE A O 1
ATOM 4537 N N . SER A 1 619 ? -5.424 5.301 3.150 1.00 96.44 619 SER A N 1
ATOM 4538 C CA . SER A 1 619 ? -4.535 5.083 2.007 1.00 96.44 619 SER A CA 1
ATOM 4539 C C . SER A 1 619 ? -3.091 4.850 2.506 1.00 96.44 619 SER A C 1
ATOM 4541 O O . SER A 1 619 ? -2.857 4.641 3.700 1.00 96.44 619 SER A O 1
ATOM 4543 N N . SER A 1 620 ? -2.103 4.873 1.612 1.00 93.44 620 SER A N 1
ATOM 4544 C CA . SER A 1 620 ? -0.683 4.682 1.919 1.00 93.44 620 SER A CA 1
ATOM 4545 C C . SER A 1 620 ? 0.212 5.515 0.996 1.00 93.44 620 SER A C 1
ATOM 4547 O O . SER A 1 620 ? -0.157 5.777 -0.144 1.00 93.44 620 SER A O 1
ATOM 4549 N N . LEU A 1 621 ? 1.417 5.863 1.455 1.00 92.44 621 LEU A N 1
ATOM 4550 C CA . LEU A 1 621 ? 2.497 6.488 0.681 1.00 92.44 621 LEU A CA 1
ATOM 4551 C C . LEU A 1 621 ? 2.814 5.740 -0.633 1.00 92.44 621 LEU A C 1
ATOM 4553 O O . LEU A 1 621 ? 3.200 6.368 -1.620 1.00 92.44 621 LEU A O 1
ATOM 4557 N N . ALA A 1 622 ? 2.556 4.427 -0.697 1.00 88.31 622 ALA A N 1
ATOM 4558 C CA . ALA A 1 622 ? 2.641 3.643 -1.933 1.00 88.31 622 ALA A CA 1
ATOM 4559 C C . ALA A 1 622 ? 1.741 4.191 -3.066 1.00 88.31 622 ALA A C 1
ATOM 4561 O O . ALA A 1 622 ? 2.074 4.068 -4.239 1.00 88.31 622 ALA A O 1
ATOM 4562 N N . ALA A 1 623 ? 0.636 4.872 -2.745 1.00 94.75 623 ALA A N 1
ATOM 4563 C CA . ALA A 1 623 ? -0.229 5.561 -3.711 1.00 94.75 623 ALA A CA 1
ATOM 4564 C C . ALA A 1 623 ? 0.309 6.919 -4.206 1.00 94.75 623 ALA A C 1
ATOM 4566 O O . ALA A 1 623 ? -0.360 7.596 -4.991 1.00 94.75 623 ALA A O 1
ATOM 4567 N N . VAL A 1 624 ? 1.459 7.358 -3.689 1.00 93.94 624 VAL A N 1
ATOM 4568 C CA . VAL A 1 624 ? 2.071 8.670 -3.952 1.00 93.94 624 VAL A CA 1
ATOM 4569 C C . VAL A 1 624 ? 3.405 8.518 -4.678 1.00 93.94 624 VAL A C 1
ATOM 4571 O O . VAL A 1 624 ? 3.675 9.256 -5.627 1.00 93.94 624 VAL A O 1
ATOM 4574 N N . LEU A 1 625 ? 4.209 7.539 -4.255 1.00 87.69 625 LEU A N 1
ATOM 4575 C CA . LEU A 1 625 ? 5.541 7.252 -4.797 1.00 87.69 625 LEU A CA 1
ATOM 4576 C C . LEU A 1 625 ? 5.617 5.919 -5.556 1.00 87.69 625 LEU A C 1
ATOM 4578 O O . LEU A 1 625 ? 6.558 5.705 -6.311 1.00 87.69 625 LEU A O 1
ATOM 4582 N N . GLY A 1 626 ? 4.613 5.049 -5.413 1.00 87.75 626 GLY A N 1
ATOM 4583 C CA . GLY A 1 626 ? 4.742 3.633 -5.744 1.00 87.75 626 GLY A CA 1
ATOM 4584 C C . GLY A 1 626 ? 5.446 2.867 -4.625 1.00 87.75 626 GLY A C 1
ATOM 4585 O O . GLY A 1 626 ? 5.784 3.413 -3.575 1.00 87.75 626 GLY A O 1
ATOM 4586 N N . GLY A 1 627 ? 5.671 1.584 -4.873 1.00 79.62 627 GLY A N 1
ATOM 4587 C CA . GLY A 1 627 ? 6.489 0.707 -4.041 1.00 79.62 627 GLY A CA 1
ATOM 4588 C C . GLY A 1 627 ? 6.909 -0.523 -4.840 1.00 79.62 627 GLY A C 1
ATOM 4589 O O . GLY A 1 627 ? 6.100 -1.076 -5.592 1.00 79.62 627 GLY A O 1
ATOM 4590 N N . VAL A 1 628 ? 8.170 -0.930 -4.708 1.00 78.50 628 VAL A N 1
ATOM 4591 C CA . VAL A 1 628 ? 8.723 -2.114 -5.382 1.00 78.50 628 VAL A CA 1
ATOM 4592 C C . VAL A 1 628 ? 8.017 -3.364 -4.851 1.00 78.50 628 VAL A C 1
ATOM 4594 O O . VAL A 1 628 ? 7.953 -3.568 -3.642 1.00 78.50 628 VAL A O 1
ATOM 4597 N N . GLY A 1 629 ? 7.433 -4.172 -5.739 1.00 80.12 629 GLY A N 1
ATOM 4598 C CA . GLY A 1 629 ? 6.621 -5.332 -5.364 1.00 80.12 629 GLY A CA 1
ATOM 4599 C C . GLY A 1 629 ? 5.226 -4.976 -4.835 1.00 80.12 629 GLY A C 1
ATOM 4600 O O . GLY A 1 629 ? 4.514 -5.851 -4.355 1.00 80.12 629 GLY A O 1
ATOM 4601 N N . GLN A 1 630 ? 4.808 -3.708 -4.906 1.00 84.31 630 GLN A N 1
ATOM 4602 C CA . GLN A 1 630 ? 3.538 -3.233 -4.342 1.00 84.31 630 GLN A CA 1
ATOM 4603 C C . GLN A 1 630 ? 2.545 -2.734 -5.401 1.00 84.31 630 GLN A C 1
ATOM 4605 O O . GLN A 1 630 ? 1.592 -2.043 -5.057 1.00 84.31 630 GLN A O 1
ATOM 4610 N N . SER A 1 631 ? 2.700 -3.107 -6.675 1.00 94.31 631 SER A N 1
ATOM 4611 C CA . SER A 1 631 ? 1.851 -2.657 -7.799 1.00 94.31 631 SER A CA 1
ATOM 4612 C C . SER A 1 631 ? 0.334 -2.706 -7.537 1.00 94.31 631 SER A C 1
ATOM 4614 O O . SER A 1 631 ? -0.371 -1.716 -7.757 1.00 94.31 631 SER A O 1
ATOM 4616 N N . SER A 1 632 ? -0.166 -3.815 -6.985 1.00 95.62 632 SER A N 1
ATOM 4617 C CA . SER A 1 632 ? -1.582 -3.984 -6.613 1.00 95.62 632 SER A CA 1
ATOM 4618 C C . SER A 1 632 ? -1.988 -3.138 -5.398 1.00 95.62 632 SER A C 1
ATOM 4620 O O . SER A 1 632 ? -3.104 -2.623 -5.331 1.00 95.62 632 SER A O 1
ATOM 4622 N N . TYR A 1 633 ? -1.083 -2.957 -4.433 1.00 93.69 633 TYR A N 1
ATOM 4623 C CA . TYR A 1 633 ? -1.330 -2.172 -3.222 1.00 93.69 633 TYR A CA 1
ATOM 4624 C C . TYR A 1 633 ? -1.287 -0.664 -3.505 1.00 93.69 633 TYR A C 1
ATOM 4626 O O . TYR A 1 633 ? -2.162 0.072 -3.049 1.00 93.69 633 TYR A O 1
ATOM 4634 N N . ALA A 1 634 ? -0.336 -0.199 -4.316 1.00 96.19 634 ALA A N 1
ATOM 4635 C CA . ALA A 1 634 ? -0.249 1.175 -4.798 1.00 96.19 634 ALA A CA 1
ATOM 4636 C C . ALA A 1 634 ? -1.520 1.574 -5.566 1.00 96.19 634 ALA A C 1
ATOM 4638 O O . ALA A 1 634 ? -2.110 2.609 -5.258 1.00 96.19 634 ALA A O 1
ATOM 4639 N N . TYR A 1 635 ? -2.007 0.714 -6.472 1.00 98.56 635 TYR A N 1
ATOM 4640 C CA . TYR A 1 635 ? -3.303 0.881 -7.142 1.00 98.56 635 TYR A CA 1
ATOM 4641 C C . TYR A 1 635 ? -4.470 0.973 -6.143 1.00 98.56 635 TYR A C 1
ATOM 4643 O O . TYR A 1 635 ? -5.210 1.957 -6.129 1.00 98.56 635 TYR A O 1
ATOM 4651 N N . ALA A 1 636 ? -4.611 -0.017 -5.254 1.00 98.31 636 ALA A N 1
ATOM 4652 C CA . ALA A 1 636 ? -5.732 -0.096 -4.315 1.00 98.31 636 ALA A CA 1
ATOM 4653 C C . ALA A 1 636 ? -5.792 1.078 -3.317 1.00 98.31 636 ALA A C 1
ATOM 4655 O O . ALA A 1 636 ? -6.867 1.410 -2.818 1.00 98.31 636 ALA A O 1
ATOM 4656 N N . ASN A 1 637 ? -4.657 1.718 -3.023 1.00 98.25 637 ASN A N 1
ATOM 4657 C CA . ASN A 1 637 ? -4.593 2.929 -2.205 1.00 98.25 637 ASN A CA 1
ATOM 4658 C C . ASN A 1 637 ? -4.786 4.212 -3.043 1.00 98.25 637 ASN A C 1
ATOM 4660 O O . ASN A 1 637 ? -5.512 5.106 -2.611 1.00 98.25 637 ASN A O 1
ATOM 4664 N N . ALA A 1 638 ? -4.244 4.288 -4.266 1.00 98.44 638 ALA A N 1
ATOM 4665 C CA . ALA A 1 638 ? -4.487 5.411 -5.181 1.00 98.44 638 ALA A CA 1
ATOM 4666 C C . ALA A 1 638 ? -5.980 5.564 -5.502 1.00 98.44 638 ALA A C 1
ATOM 4668 O O . ALA A 1 638 ? -6.498 6.684 -5.484 1.00 98.44 638 ALA A O 1
ATOM 4669 N N . PHE A 1 639 ? -6.686 4.438 -5.651 1.00 98.62 639 PHE A N 1
ATOM 4670 C CA . PHE A 1 639 ? -8.143 4.399 -5.723 1.00 98.62 639 PHE A CA 1
ATOM 4671 C C . PHE A 1 639 ? -8.807 5.118 -4.546 1.00 98.62 639 PHE A C 1
ATOM 4673 O O . PHE A 1 639 ? -9.647 5.975 -4.782 1.00 98.62 639 PHE A O 1
ATOM 4680 N N . LEU A 1 640 ? -8.433 4.833 -3.291 1.00 98.62 640 LEU A N 1
ATOM 4681 C CA . LEU A 1 640 ? -9.042 5.485 -2.119 1.00 98.62 640 LEU A CA 1
ATOM 4682 C C . LEU A 1 640 ? -8.877 7.013 -2.170 1.00 98.62 640 LEU A C 1
ATOM 4684 O O . LEU A 1 640 ? -9.799 7.746 -1.807 1.00 98.62 640 LEU A O 1
ATOM 4688 N N . GLY A 1 641 ? -7.729 7.483 -2.663 1.00 97.94 641 GLY A N 1
ATOM 4689 C CA . GLY A 1 641 ? -7.441 8.898 -2.878 1.00 97.94 641 GLY A CA 1
ATOM 4690 C C . GLY A 1 641 ? -8.333 9.566 -3.930 1.00 97.94 641 GLY A C 1
ATOM 4691 O O . GLY A 1 641 ? -8.918 10.621 -3.662 1.00 97.94 641 GLY A O 1
ATOM 4692 N N . ALA A 1 642 ? -8.461 8.959 -5.111 1.00 97.44 642 ALA A N 1
ATOM 4693 C CA . ALA A 1 642 ? -9.327 9.464 -6.181 1.00 97.44 642 ALA A CA 1
ATOM 4694 C C . ALA A 1 642 ? -10.817 9.347 -5.803 1.00 97.44 642 ALA A C 1
ATOM 4696 O O . ALA A 1 642 ? -11.587 10.297 -5.937 1.00 97.44 642 ALA A O 1
ATOM 4697 N N . PHE A 1 643 ? -11.207 8.211 -5.222 1.00 98.06 643 PHE A N 1
ATOM 4698 C CA . PHE A 1 643 ? -12.565 7.897 -4.786 1.00 98.06 643 PHE A CA 1
ATOM 4699 C C . PHE A 1 643 ? -13.104 8.903 -3.770 1.00 98.06 643 PHE A C 1
ATOM 4701 O O . PHE A 1 643 ? -14.193 9.435 -3.969 1.00 98.06 643 PHE A O 1
ATOM 4708 N N . LEU A 1 644 ? -12.352 9.226 -2.711 1.00 97.88 644 LEU A N 1
ATOM 4709 C CA . LEU A 1 644 ? -12.817 10.208 -1.726 1.00 97.88 644 LEU A CA 1
ATOM 4710 C C . LEU A 1 644 ? -12.732 11.656 -2.229 1.00 97.88 644 LEU A C 1
ATOM 4712 O O . LEU A 1 644 ? -13.512 12.490 -1.771 1.00 97.88 644 LEU A O 1
ATOM 4716 N N . THR A 1 645 ? -11.910 11.939 -3.244 1.00 96.19 645 THR A N 1
ATOM 4717 C CA . THR A 1 645 ? -11.966 13.210 -3.988 1.00 96.19 645 THR A CA 1
ATOM 4718 C C . THR A 1 645 ? -13.271 13.326 -4.788 1.00 96.19 645 THR A C 1
ATOM 4720 O O . THR A 1 645 ? -13.999 14.309 -4.634 1.00 96.19 645 THR A O 1
ATOM 4723 N N . ALA A 1 646 ? -13.642 12.295 -5.554 1.00 95.44 646 ALA A N 1
ATOM 4724 C CA . ALA A 1 646 ? -14.918 12.238 -6.271 1.00 95.44 646 ALA A CA 1
ATOM 4725 C C . ALA A 1 646 ? -16.126 12.252 -5.313 1.00 95.44 646 ALA A C 1
ATOM 4727 O O . ALA A 1 646 ? -17.119 12.942 -5.559 1.00 95.44 646 ALA A O 1
ATOM 4728 N N . ARG A 1 647 ? -16.030 11.557 -4.172 1.00 96.31 647 ARG A N 1
ATOM 4729 C CA . ARG A 1 647 ? -17.067 11.541 -3.132 1.00 96.31 647 ARG A CA 1
ATOM 4730 C C . ARG A 1 647 ? -17.276 12.918 -2.500 1.00 96.31 647 ARG A C 1
ATOM 4732 O O . ARG A 1 647 ? -18.417 13.291 -2.228 1.00 96.31 647 ARG A O 1
ATOM 4739 N N . ASP A 1 648 ? -16.219 13.705 -2.300 1.00 95.50 648 ASP A N 1
ATOM 4740 C CA . ASP A 1 648 ? -16.364 15.064 -1.771 1.00 95.50 648 ASP A CA 1
ATOM 4741 C C . ASP A 1 648 ? -16.943 16.047 -2.803 1.00 95.50 648 ASP A C 1
ATOM 4743 O O . ASP A 1 648 ? -17.731 16.925 -2.448 1.00 95.50 648 ASP A O 1
ATOM 4747 N N . ALA A 1 649 ? -16.661 15.858 -4.096 1.00 94.00 649 ALA A N 1
ATOM 4748 C CA . ALA A 1 649 ? -17.380 16.560 -5.161 1.00 94.00 649 ALA A CA 1
ATOM 4749 C C . ALA A 1 649 ? -18.880 16.190 -5.161 1.00 94.00 649 ALA A C 1
ATOM 4751 O O . ALA A 1 649 ? -19.741 17.073 -5.171 1.00 94.00 649 ALA A O 1
ATOM 4752 N N . ALA A 1 650 ? -19.210 14.898 -5.034 1.00 94.00 650 ALA A N 1
ATOM 4753 C CA . ALA A 1 650 ? -20.588 14.422 -4.901 1.00 94.00 650 ALA A CA 1
ATOM 4754 C C . ALA A 1 650 ? -21.291 14.980 -3.645 1.00 94.00 650 ALA A C 1
ATOM 4756 O O . ALA A 1 650 ? -22.475 15.316 -3.706 1.00 94.00 650 ALA A O 1
ATOM 4757 N N . ARG A 1 651 ? -20.568 15.162 -2.529 1.00 94.50 651 ARG A N 1
ATOM 4758 C CA . ARG A 1 651 ? -21.064 15.847 -1.322 1.00 94.50 651 ARG A CA 1
ATOM 4759 C C . ARG A 1 651 ? -21.428 17.305 -1.595 1.00 94.50 651 ARG A C 1
ATOM 4761 O O . ARG A 1 651 ? -22.497 17.744 -1.180 1.00 94.50 651 ARG A O 1
ATOM 4768 N N . HIS A 1 652 ? -20.580 18.061 -2.295 1.00 91.56 652 HIS A N 1
ATOM 4769 C CA . HIS A 1 652 ? -20.904 19.441 -2.682 1.00 91.56 652 HIS A CA 1
ATOM 4770 C C . HIS A 1 652 ? -22.117 19.514 -3.628 1.00 91.56 652 HIS A C 1
ATOM 4772 O O . HIS A 1 652 ? -22.891 20.465 -3.548 1.00 91.56 652 HIS A O 1
ATOM 4778 N N . GLY A 1 653 ? -22.330 18.488 -4.459 1.00 92.81 653 GLY A N 1
ATOM 4779 C CA . GLY A 1 653 ? -23.544 18.311 -5.265 1.00 92.81 653 GLY A CA 1
ATOM 4780 C C . GLY A 1 653 ? -24.778 17.796 -4.504 1.00 92.81 653 GLY A C 1
ATOM 4781 O O . GLY A 1 653 ? -25.814 17.581 -5.127 1.00 92.81 653 GLY A O 1
ATOM 4782 N N . GLY A 1 654 ? -24.693 17.562 -3.188 1.00 93.50 654 GLY A N 1
ATOM 4783 C CA . GLY A 1 654 ? -25.795 17.031 -2.373 1.00 93.50 654 GLY A CA 1
ATOM 4784 C C . GLY A 1 654 ? -26.106 15.540 -2.581 1.00 93.50 654 GLY A C 1
ATOM 4785 O O . GLY A 1 654 ? -27.095 15.046 -2.051 1.00 93.50 654 GLY A O 1
ATOM 4786 N N . LEU A 1 655 ? -25.268 14.811 -3.327 1.00 93.81 655 LEU A N 1
ATOM 4787 C CA . LEU A 1 655 ? -25.437 13.384 -3.641 1.00 93.81 655 LEU A CA 1
ATOM 4788 C C . LEU A 1 655 ? -24.857 12.442 -2.570 1.00 93.81 655 LEU A C 1
ATOM 4790 O O . LEU A 1 655 ? -25.010 11.223 -2.686 1.00 93.81 655 LEU A O 1
ATOM 4794 N N . ARG A 1 656 ? -24.158 12.986 -1.564 1.00 95.56 656 ARG A N 1
ATOM 4795 C CA . ARG A 1 656 ? -23.599 12.276 -0.399 1.00 95.56 656 ARG A CA 1
ATOM 4796 C C . ARG A 1 656 ? -23.571 13.174 0.835 1.00 95.56 656 ARG A C 1
ATOM 4798 O O . ARG A 1 656 ? -23.348 14.378 0.723 1.00 95.56 656 ARG A O 1
ATOM 4805 N N . ALA A 1 657 ? -23.714 12.573 2.014 1.00 93.62 657 ALA A N 1
ATOM 4806 C CA . ALA A 1 657 ? -23.468 13.227 3.296 1.00 93.62 657 ALA A CA 1
ATOM 4807 C C . ALA A 1 657 ? -22.013 13.035 3.773 1.00 93.62 657 ALA A C 1
ATOM 4809 O O . ALA A 1 657 ? -21.351 12.053 3.421 1.00 93.62 657 ALA A O 1
ATOM 4810 N N . GLY A 1 658 ? -21.542 13.959 4.613 1.00 92.00 658 GLY A N 1
ATOM 4811 C CA . GLY A 1 658 ? -20.309 13.832 5.398 1.00 92.00 658 GLY A CA 1
ATOM 4812 C C . GLY A 1 658 ? -19.004 14.066 4.640 1.00 92.00 658 GLY A C 1
ATOM 4813 O O . GLY A 1 658 ? -18.828 13.570 3.528 1.00 92.00 658 GLY A O 1
ATOM 4814 N N . ARG A 1 659 ? -18.082 14.822 5.257 1.00 94.31 659 ARG A N 1
ATOM 4815 C CA . ARG A 1 659 ? -16.753 15.164 4.712 1.00 94.31 659 ARG A CA 1
ATOM 4816 C C . ARG A 1 659 ? -16.003 13.902 4.289 1.00 94.31 659 ARG A C 1
ATOM 4818 O O . ARG A 1 659 ? -15.903 12.975 5.090 1.00 94.31 659 ARG A O 1
ATOM 4825 N N . SER A 1 660 ? -15.461 13.869 3.078 1.00 96.38 660 SER A N 1
ATOM 4826 C CA . SER A 1 660 ? -14.655 12.727 2.625 1.00 96.38 660 SER A CA 1
ATOM 4827 C C . SER A 1 660 ? -13.170 13.005 2.881 1.00 96.38 660 SER A C 1
ATOM 4829 O O . SER A 1 660 ? -12.738 14.137 2.688 1.00 96.38 660 SER A O 1
ATOM 4831 N N . LEU A 1 661 ? -12.393 12.013 3.330 1.00 97.31 661 LEU A N 1
ATOM 4832 C CA . LEU A 1 661 ? -10.948 12.162 3.574 1.00 97.31 661 LEU A CA 1
ATOM 4833 C C . LEU A 1 661 ? -10.179 10.855 3.338 1.00 97.31 661 LEU A C 1
ATOM 4835 O O . LEU A 1 661 ? -10.286 9.915 4.126 1.00 97.31 661 LEU A O 1
ATOM 4839 N N . ALA A 1 662 ? -9.331 10.819 2.315 1.00 98.44 662 ALA A N 1
ATOM 4840 C CA . ALA A 1 662 ? -8.264 9.833 2.194 1.00 98.44 662 ALA A CA 1
ATOM 4841 C C . ALA A 1 662 ? -6.991 10.345 2.885 1.00 98.44 662 ALA A C 1
ATOM 4843 O O . ALA A 1 662 ? -6.551 11.463 2.614 1.00 98.44 662 ALA A O 1
ATOM 4844 N N . VAL A 1 663 ? -6.379 9.527 3.743 1.00 97.31 663 VAL A N 1
ATOM 4845 C CA . VAL A 1 663 ? -5.043 9.814 4.293 1.00 97.31 663 VAL A CA 1
ATOM 4846 C C . VAL A 1 663 ? -4.037 8.822 3.727 1.00 97.31 663 VAL A C 1
ATOM 4848 O O . VAL A 1 663 ? -4.126 7.631 4.017 1.00 97.31 663 VAL A O 1
ATOM 4851 N N . ASP A 1 664 ? -3.097 9.299 2.916 1.00 96.75 664 ASP A N 1
ATOM 4852 C CA . ASP A 1 664 ? -1.949 8.528 2.445 1.00 96.75 664 ASP A CA 1
ATOM 4853 C C . ASP A 1 664 ? -0.943 8.403 3.600 1.00 96.75 664 ASP A C 1
ATOM 4855 O O . ASP A 1 664 ? -0.215 9.345 3.915 1.00 96.75 664 ASP A O 1
ATOM 4859 N N . TRP A 1 665 ? -0.946 7.258 4.289 1.00 93.00 665 TRP A N 1
ATOM 4860 C CA . TRP A 1 665 ? -0.082 7.037 5.450 1.00 93.00 665 TRP A CA 1
ATOM 4861 C C . TRP A 1 665 ? 1.332 6.564 5.069 1.00 93.00 665 TRP A C 1
ATOM 4863 O O . TRP A 1 665 ? 1.464 5.644 4.255 1.00 93.00 665 TRP A O 1
ATOM 4873 N N . PRO A 1 666 ? 2.391 7.100 5.703 1.00 87.62 666 PRO A N 1
ATOM 4874 C CA . PRO A 1 666 ? 3.727 6.521 5.660 1.00 87.62 666 PRO A CA 1
ATOM 4875 C C . PRO A 1 666 ? 3.778 5.300 6.599 1.00 87.62 666 PRO A C 1
ATOM 4877 O O . PRO A 1 666 ? 2.764 4.888 7.170 1.00 87.62 666 PRO A O 1
ATOM 4880 N N . LEU A 1 667 ? 4.964 4.733 6.814 1.00 78.94 667 LEU A N 1
ATOM 4881 C CA . LEU A 1 667 ? 5.165 3.728 7.858 1.00 78.94 667 LEU A CA 1
ATOM 4882 C C . LEU A 1 667 ? 4.840 4.317 9.246 1.00 78.94 667 LEU A C 1
ATOM 4884 O O . LEU A 1 667 ? 5.372 5.363 9.610 1.00 78.94 667 LEU A O 1
ATOM 4888 N N . TRP A 1 668 ? 3.998 3.642 10.034 1.00 77.56 668 TRP A N 1
ATOM 4889 C CA . TRP A 1 668 ? 3.734 3.993 11.438 1.00 77.56 668 TRP A CA 1
ATOM 4890 C C . TRP A 1 668 ? 4.726 3.262 12.350 1.00 77.56 668 TRP A C 1
ATOM 4892 O O . TRP A 1 668 ? 4.895 2.052 12.217 1.00 77.56 668 TRP A O 1
ATOM 4902 N N . ARG A 1 669 ? 5.329 3.962 13.318 1.00 71.12 669 ARG A N 1
ATOM 4903 C CA . ARG A 1 669 ? 6.318 3.398 14.258 1.00 71.12 669 ARG A CA 1
ATOM 4904 C C . ARG A 1 669 ? 5.756 2.248 15.095 1.00 71.12 669 ARG A C 1
ATOM 4906 O O . ARG A 1 669 ? 6.437 1.253 15.301 1.00 71.12 669 ARG A O 1
ATOM 4913 N N . ASP A 1 670 ? 4.523 2.407 15.569 1.00 62.62 670 ASP A N 1
ATOM 4914 C CA . ASP A 1 670 ? 3.832 1.441 16.433 1.00 62.62 670 ASP A CA 1
ATOM 4915 C C . ASP A 1 670 ? 2.754 0.655 15.648 1.00 62.62 670 ASP A C 1
ATOM 4917 O O . ASP A 1 670 ? 1.865 0.037 16.227 1.00 62.62 670 ASP A O 1
ATOM 4921 N N . GLY A 1 671 ? 2.781 0.723 14.310 1.00 58.97 671 GLY A N 1
ATOM 4922 C CA . GLY A 1 671 ? 1.734 0.179 13.447 1.00 58.97 671 GLY A CA 1
ATOM 4923 C C . GLY A 1 671 ? 1.769 -1.343 13.294 1.00 58.97 671 GLY A C 1
ATOM 4924 O O . GLY A 1 671 ? 2.809 -1.984 13.390 1.00 58.97 671 GLY A O 1
ATOM 4925 N N . GLY A 1 672 ? 0.622 -1.925 12.930 1.00 48.78 672 GLY A N 1
ATOM 4926 C CA . GLY A 1 672 ? 0.485 -3.364 12.646 1.00 48.78 672 GLY A CA 1
ATOM 4927 C C . GLY A 1 672 ? 1.131 -3.850 11.337 1.00 48.78 672 GLY A C 1
ATOM 4928 O O . GLY A 1 672 ? 0.827 -4.953 10.896 1.00 48.78 672 GLY A O 1
ATOM 4929 N N . MET A 1 673 ? 1.962 -3.024 10.697 1.00 51.59 673 MET A N 1
ATOM 4930 C CA . MET A 1 673 ? 2.781 -3.358 9.529 1.00 51.59 673 MET A CA 1
ATOM 4931 C C . MET A 1 673 ? 4.180 -2.804 9.810 1.00 51.59 673 MET A C 1
ATOM 4933 O O . MET A 1 673 ? 4.399 -1.598 9.721 1.00 51.59 673 MET A O 1
ATOM 4937 N N . THR A 1 674 ? 5.092 -3.675 10.231 1.00 48.22 674 THR A N 1
ATOM 4938 C CA . THR A 1 674 ? 6.467 -3.329 10.614 1.00 48.22 674 THR A CA 1
ATOM 4939 C C . THR A 1 674 ? 7.406 -3.465 9.423 1.00 48.22 674 THR A C 1
ATOM 4941 O O . THR A 1 674 ? 7.384 -4.500 8.761 1.00 48.22 674 THR A O 1
ATOM 4944 N N . ALA A 1 675 ? 8.271 -2.475 9.200 1.00 47.16 675 ALA A N 1
ATOM 4945 C CA . ALA A 1 675 ? 9.406 -2.597 8.286 1.00 47.16 675 ALA A CA 1
ATOM 4946 C C . ALA A 1 675 ? 10.708 -2.833 9.070 1.00 47.16 675 ALA A C 1
ATOM 4948 O O . ALA A 1 675 ? 10.802 -2.477 10.249 1.00 47.16 675 ALA A O 1
ATOM 4949 N N . ASP A 1 676 ? 11.704 -3.431 8.422 1.00 43.69 676 ASP A N 1
ATOM 4950 C CA . ASP A 1 676 ? 13.027 -3.674 8.999 1.00 43.69 676 ASP A CA 1
ATOM 4951 C C . ASP A 1 676 ? 13.895 -2.397 9.085 1.00 43.69 676 ASP A C 1
ATOM 4953 O O . ASP A 1 676 ? 13.503 -1.296 8.687 1.00 43.69 676 ASP A O 1
ATOM 4957 N N . ALA A 1 677 ? 15.102 -2.541 9.638 1.00 46.81 677 ALA A N 1
ATOM 4958 C CA . ALA A 1 677 ? 16.023 -1.427 9.842 1.00 46.81 677 ALA A CA 1
ATOM 4959 C C . ALA A 1 677 ? 16.561 -0.812 8.534 1.00 46.81 677 ALA A C 1
ATOM 4961 O O . ALA A 1 677 ? 16.808 0.394 8.511 1.00 46.81 677 ALA A O 1
ATOM 4962 N N . ALA A 1 678 ? 16.718 -1.591 7.458 1.00 44.53 678 ALA A N 1
ATOM 4963 C CA . ALA A 1 678 ? 17.190 -1.100 6.165 1.00 44.53 678 ALA A CA 1
ATOM 4964 C C . ALA A 1 678 ? 16.079 -0.340 5.427 1.00 44.53 678 ALA A C 1
ATOM 4966 O O . ALA A 1 678 ? 16.321 0.749 4.909 1.00 44.53 678 ALA A O 1
ATOM 4967 N N . ALA A 1 679 ? 14.840 -0.834 5.473 1.00 51.56 679 ALA A N 1
ATOM 4968 C CA . ALA A 1 679 ? 13.672 -0.110 4.974 1.00 51.56 679 ALA A CA 1
ATOM 4969 C C . ALA A 1 679 ? 13.449 1.224 5.719 1.00 51.56 679 ALA A C 1
ATOM 4971 O O . ALA A 1 679 ? 13.129 2.239 5.100 1.00 51.56 679 ALA A O 1
ATOM 4972 N N . VAL A 1 680 ? 13.672 1.261 7.041 1.00 60.16 680 VAL A N 1
ATOM 4973 C CA . VAL A 1 680 ? 13.614 2.505 7.837 1.00 60.16 680 VAL A CA 1
ATOM 4974 C C . VAL A 1 680 ? 14.794 3.447 7.549 1.00 60.16 680 VAL A C 1
ATOM 4976 O O . VAL A 1 680 ? 14.608 4.664 7.590 1.00 60.16 680 VAL A O 1
ATOM 4979 N N . ALA A 1 681 ? 15.984 2.926 7.233 1.00 59.72 681 ALA A N 1
ATOM 4980 C CA . ALA A 1 681 ? 17.119 3.737 6.786 1.00 59.72 681 ALA A CA 1
ATOM 4981 C C . ALA A 1 681 ? 16.840 4.372 5.413 1.00 59.72 681 ALA A C 1
ATOM 4983 O O . ALA A 1 681 ? 16.882 5.593 5.291 1.00 59.72 681 ALA A O 1
ATOM 4984 N N . ALA A 1 682 ? 16.411 3.577 4.426 1.00 58.47 682 ALA A N 1
ATOM 4985 C CA . ALA A 1 682 ? 16.045 4.052 3.091 1.00 58.47 682 ALA A CA 1
ATOM 4986 C C . ALA A 1 682 ? 14.903 5.090 3.115 1.00 58.47 682 ALA A C 1
ATOM 4988 O O . ALA A 1 682 ? 14.944 6.076 2.380 1.00 58.47 682 ALA A O 1
ATOM 4989 N N . LEU A 1 683 ? 13.917 4.924 4.007 1.00 66.94 683 LEU A N 1
ATOM 4990 C CA . LEU A 1 683 ? 12.847 5.902 4.245 1.00 66.94 683 LEU A CA 1
ATOM 4991 C C . LEU A 1 683 ? 13.391 7.269 4.714 1.00 66.94 683 LEU A C 1
ATOM 4993 O O . LEU A 1 683 ? 12.872 8.311 4.307 1.00 66.94 683 LEU A O 1
ATOM 4997 N N . ARG A 1 684 ? 14.452 7.275 5.531 1.00 73.25 684 ARG A N 1
ATOM 4998 C CA . ARG A 1 684 ? 15.116 8.498 6.008 1.00 73.25 684 ARG A CA 1
ATOM 4999 C C . ARG A 1 684 ? 16.041 9.099 4.960 1.00 73.25 684 ARG A C 1
ATOM 5001 O O . ARG A 1 684 ? 15.981 10.299 4.723 1.00 73.25 684 ARG A O 1
ATOM 5008 N N . GLU A 1 685 ? 16.895 8.281 4.364 1.00 74.12 685 GLU A N 1
ATOM 5009 C CA . GLU A 1 685 ? 17.967 8.719 3.467 1.00 74.12 685 GLU A CA 1
ATOM 5010 C C . GLU A 1 685 ? 17.428 9.130 2.092 1.00 74.12 685 GLU A C 1
ATOM 5012 O O . GLU A 1 685 ? 17.855 10.145 1.550 1.00 74.12 685 GLU A O 1
ATOM 5017 N N . GLY A 1 686 ? 16.445 8.397 1.555 1.00 69.44 686 GLY A N 1
ATOM 5018 C CA . GLY A 1 686 ? 15.841 8.686 0.253 1.00 69.44 686 GLY A CA 1
ATOM 5019 C C . GLY A 1 686 ? 14.683 9.688 0.286 1.00 69.44 686 GLY A C 1
ATOM 5020 O O . GLY A 1 686 ? 14.497 10.420 -0.682 1.00 69.44 686 GLY A O 1
ATOM 5021 N N . LEU A 1 687 ? 13.894 9.734 1.371 1.00 78.12 687 LEU A N 1
ATOM 5022 C CA . LEU A 1 687 ? 12.661 10.542 1.442 1.00 78.12 687 LEU A CA 1
ATOM 5023 C C . LEU A 1 687 ? 12.628 11.564 2.593 1.00 78.12 687 LEU A C 1
ATOM 5025 O O . LEU A 1 687 ? 11.631 12.267 2.743 1.00 78.12 687 LEU A O 1
ATOM 5029 N N . GLY A 1 688 ? 13.659 11.636 3.442 1.00 83.62 688 GLY A N 1
ATOM 5030 C CA . GLY A 1 688 ? 13.676 12.501 4.632 1.00 83.62 688 GLY A CA 1
ATOM 5031 C C . GLY A 1 688 ? 12.725 12.072 5.759 1.00 83.62 688 GLY A C 1
ATOM 5032 O O . GLY A 1 688 ? 12.621 12.765 6.774 1.00 83.62 688 GLY A O 1
ATOM 5033 N N . MET A 1 689 ? 12.018 10.948 5.603 1.00 85.44 689 MET A N 1
ATOM 5034 C CA . MET A 1 689 ? 10.943 10.510 6.495 1.00 85.44 689 MET A CA 1
ATOM 5035 C C . MET A 1 689 ? 11.445 9.619 7.638 1.00 85.44 689 MET A C 1
ATOM 5037 O O . MET A 1 689 ? 12.441 8.910 7.536 1.00 85.44 689 MET A O 1
ATOM 5041 N N . VAL A 1 690 ? 10.704 9.592 8.741 1.00 85.06 690 VAL A N 1
ATOM 5042 C CA . VAL A 1 690 ? 10.874 8.620 9.829 1.00 85.06 690 VAL A CA 1
ATOM 5043 C C . VAL A 1 690 ? 9.538 7.937 10.142 1.00 85.06 690 VAL A C 1
ATOM 5045 O O . VAL A 1 690 ? 8.486 8.489 9.812 1.00 85.06 690 VAL A O 1
ATOM 5048 N N . PRO A 1 691 ? 9.540 6.749 10.781 1.00 81.56 691 PRO A N 1
ATOM 5049 C CA . PRO A 1 691 ? 8.306 6.068 11.157 1.00 81.56 691 PRO A CA 1
ATOM 5050 C C . PRO A 1 691 ? 7.418 6.960 12.034 1.00 81.56 691 PRO A C 1
ATOM 5052 O O . PRO A 1 691 ? 7.824 7.400 13.112 1.00 81.56 691 PRO A O 1
ATOM 5055 N N . LEU A 1 692 ? 6.205 7.223 11.552 1.00 84.19 692 LEU A N 1
ATOM 5056 C CA . LEU A 1 692 ? 5.257 8.177 12.116 1.00 84.19 692 LEU A CA 1
ATOM 5057 C C . LEU A 1 692 ? 4.738 7.693 13.478 1.00 84.19 692 LEU A C 1
ATOM 5059 O O . LEU A 1 692 ? 4.265 6.563 13.613 1.00 84.19 692 LEU A O 1
ATOM 5063 N N . GLN A 1 693 ? 4.811 8.550 14.494 1.00 83.31 693 GLN A N 1
ATOM 5064 C CA . GLN A 1 693 ? 4.335 8.244 15.844 1.00 83.31 693 GLN A CA 1
ATOM 5065 C C . GLN A 1 693 ? 2.801 8.204 15.897 1.00 83.31 693 GLN A C 1
ATOM 5067 O O . GLN A 1 693 ? 2.134 9.103 15.385 1.00 83.31 693 GLN A O 1
ATOM 5072 N N . SER A 1 694 ? 2.227 7.203 16.573 1.00 84.56 694 SER A N 1
ATOM 5073 C CA . SER A 1 694 ? 0.773 6.964 16.547 1.00 84.56 694 SER A CA 1
ATOM 5074 C C . SER A 1 694 ? -0.071 8.120 17.101 1.00 84.56 694 SER A C 1
ATOM 5076 O O . SER A 1 694 ? -1.177 8.367 16.623 1.00 84.56 694 SER A O 1
ATOM 5078 N N . THR A 1 695 ? 0.449 8.870 18.077 1.00 84.00 695 THR A N 1
ATOM 5079 C CA . THR A 1 695 ? -0.185 10.094 18.594 1.00 84.00 695 THR A CA 1
ATOM 5080 C C . THR A 1 695 ? -0.189 11.208 17.548 1.00 84.00 695 THR A C 1
ATOM 5082 O O . THR A 1 695 ? -1.254 11.724 17.212 1.00 84.00 695 THR A O 1
ATOM 5085 N N . ALA A 1 696 ? 0.975 11.515 16.967 1.00 85.12 696 ALA A N 1
ATOM 5086 C CA . ALA A 1 696 ? 1.123 12.511 15.908 1.00 85.12 696 ALA A CA 1
ATOM 5087 C C . ALA A 1 696 ? 0.253 12.183 14.681 1.00 85.12 696 ALA A C 1
ATOM 5089 O O . ALA A 1 696 ? -0.344 13.090 14.100 1.00 85.12 696 ALA A O 1
ATOM 5090 N N . ALA A 1 697 ? 0.123 10.897 14.337 1.00 89.44 697 ALA A N 1
ATOM 5091 C CA . ALA A 1 697 ? -0.750 10.408 13.275 1.00 89.44 697 ALA A CA 1
ATOM 5092 C C . ALA A 1 697 ? -2.235 10.679 13.560 1.00 89.44 697 ALA A C 1
ATOM 5094 O O . ALA A 1 697 ? -2.904 11.326 12.756 1.00 89.44 697 ALA A O 1
ATOM 5095 N N . LEU A 1 698 ? -2.755 10.233 14.710 1.00 90.38 698 LEU A N 1
ATOM 5096 C CA . LEU A 1 698 ? -4.160 10.444 15.084 1.00 90.38 698 LEU A CA 1
ATOM 5097 C C . LEU A 1 698 ? -4.506 11.940 15.166 1.00 90.38 698 LEU A C 1
ATOM 5099 O O . LEU A 1 698 ? -5.560 12.360 14.691 1.00 90.38 698 LEU A O 1
ATOM 5103 N N . ASP A 1 699 ? -3.593 12.758 15.690 1.00 87.94 699 ASP A N 1
ATOM 5104 C CA . ASP A 1 699 ? -3.779 14.207 15.776 1.00 87.94 699 ASP A CA 1
ATOM 5105 C C . ASP A 1 699 ? -3.702 14.886 14.393 1.00 87.94 699 ASP A C 1
ATOM 5107 O O . ASP A 1 699 ? -4.409 15.862 14.138 1.00 87.94 699 ASP A O 1
ATOM 5111 N N . ALA A 1 700 ? -2.872 14.376 13.472 1.00 89.06 700 ALA A N 1
ATOM 5112 C CA . ALA A 1 700 ? -2.824 14.838 12.083 1.00 89.06 700 ALA A CA 1
ATOM 5113 C C . ALA A 1 700 ? -4.093 14.453 11.306 1.00 89.06 700 ALA A C 1
ATOM 5115 O O . ALA A 1 700 ? -4.597 15.267 10.535 1.00 89.06 700 ALA A O 1
ATOM 5116 N N . TRP A 1 701 ? -4.654 13.265 11.552 1.00 91.88 701 TRP A N 1
ATOM 5117 C CA . TRP A 1 701 ? -5.937 12.834 10.989 1.00 91.88 701 TRP A CA 1
ATOM 5118 C C . TRP A 1 701 ? -7.104 13.704 11.477 1.00 91.88 701 TRP A C 1
ATOM 5120 O O . TRP A 1 701 ? -7.892 14.176 10.655 1.00 91.88 701 TRP A O 1
ATOM 5130 N N . GLU A 1 702 ? -7.176 14.002 12.780 1.00 90.00 702 GLU A N 1
ATOM 5131 C CA . GLU A 1 702 ? -8.166 14.938 13.336 1.00 90.00 702 GLU A CA 1
ATOM 5132 C C . GLU A 1 702 ? -8.040 16.340 12.708 1.00 90.00 702 GLU A C 1
ATOM 5134 O O . GLU A 1 702 ? -9.048 16.921 12.293 1.00 90.00 702 GLU A O 1
ATOM 5139 N N . ARG A 1 703 ? -6.812 16.863 12.549 1.00 87.31 703 ARG A N 1
ATOM 5140 C CA . ARG A 1 703 ? -6.557 18.143 11.857 1.00 87.31 703 ARG A CA 1
ATOM 5141 C C . ARG A 1 703 ? -6.931 18.109 10.372 1.00 87.31 703 ARG A C 1
ATOM 5143 O O . ARG A 1 703 ? -7.509 19.075 9.880 1.00 87.31 703 ARG A O 1
ATOM 5150 N N . ALA A 1 704 ? -6.635 17.027 9.656 1.00 89.69 704 ALA A N 1
ATOM 5151 C CA . ALA A 1 704 ? -6.967 16.884 8.239 1.00 89.69 704 ALA A CA 1
ATOM 5152 C C . ALA A 1 704 ? -8.486 16.845 8.009 1.00 89.69 704 ALA A C 1
ATOM 5154 O O . ALA A 1 704 ? -9.004 17.559 7.147 1.00 89.69 704 ALA A O 1
ATOM 5155 N N . LEU A 1 705 ? -9.216 16.087 8.835 1.00 89.56 705 LEU A N 1
ATOM 5156 C CA . LEU A 1 705 ? -10.676 16.024 8.776 1.00 89.56 705 LEU A CA 1
ATOM 5157 C C . LEU A 1 705 ? -11.314 17.377 9.125 1.00 89.56 705 LEU A C 1
ATOM 5159 O O . LEU A 1 705 ? -12.289 17.782 8.486 1.00 89.56 705 LEU A O 1
ATOM 5163 N N . ALA A 1 706 ? -10.732 18.109 10.080 1.00 85.69 706 ALA A N 1
ATOM 5164 C CA . ALA A 1 706 ? -11.115 19.480 10.412 1.00 85.69 706 ALA A CA 1
ATOM 5165 C C . ALA A 1 706 ? -10.836 20.483 9.273 1.00 85.69 706 ALA A C 1
ATOM 5167 O O . ALA A 1 706 ? -11.670 21.359 9.029 1.00 85.69 706 ALA A O 1
ATOM 5168 N N . ALA A 1 707 ? -9.725 20.332 8.544 1.00 84.56 707 ALA A N 1
ATOM 5169 C CA . ALA A 1 707 ? -9.363 21.173 7.400 1.00 84.56 707 ALA A CA 1
ATOM 5170 C C . ALA A 1 707 ? -10.228 20.915 6.150 1.00 84.56 707 ALA A C 1
ATOM 5172 O O . ALA A 1 707 ? -10.463 21.837 5.373 1.00 84.56 707 ALA A O 1
ATOM 5173 N N . GLY A 1 708 ? -10.738 19.690 5.968 1.00 85.06 708 GLY A N 1
ATOM 5174 C CA . GLY A 1 708 ? -11.693 19.358 4.903 1.00 85.06 708 GLY A CA 1
ATOM 5175 C C . GLY A 1 708 ? -11.088 19.180 3.504 1.00 85.06 708 GLY A C 1
ATOM 5176 O O . GLY A 1 708 ? -11.824 19.233 2.522 1.00 85.06 708 GLY A O 1
ATOM 5177 N N . ALA A 1 709 ? -9.774 18.964 3.396 1.00 87.94 709 ALA A N 1
ATOM 5178 C CA . ALA A 1 709 ? -9.154 18.513 2.149 1.00 87.94 709 ALA A CA 1
ATOM 5179 C C . ALA A 1 709 ? -9.493 17.024 1.907 1.00 87.94 709 ALA A C 1
ATOM 5181 O O . ALA A 1 709 ? -9.359 16.235 2.842 1.00 87.94 709 ALA A O 1
ATOM 5182 N N . PRO A 1 710 ? -9.894 16.603 0.691 1.00 93.75 710 PRO A N 1
ATOM 5183 C CA . PRO A 1 710 ? -10.388 15.242 0.467 1.00 93.75 710 PRO A CA 1
ATOM 5184 C C . PRO A 1 710 ? -9.295 14.169 0.371 1.00 93.75 710 PRO A C 1
ATOM 5186 O O . PRO A 1 710 ? -9.592 12.981 0.500 1.00 93.75 710 PRO A O 1
ATOM 5189 N N . ARG A 1 711 ? -8.035 14.569 0.163 1.00 96.31 711 ARG A N 1
ATOM 5190 C CA . ARG A 1 711 ? -6.853 13.699 0.168 1.00 96.31 711 ARG A CA 1
ATOM 5191 C C . ARG A 1 711 ? -5.673 14.438 0.798 1.00 96.31 711 ARG A C 1
ATOM 5193 O O . ARG A 1 711 ? -5.451 15.604 0.470 1.00 96.31 711 ARG A O 1
ATOM 5200 N N . VAL A 1 712 ? -4.919 13.769 1.668 1.00 96.31 712 VAL A N 1
ATOM 5201 C CA . VAL A 1 712 ? -3.701 14.309 2.290 1.00 96.31 712 VAL A CA 1
ATOM 5202 C C . VAL A 1 712 ? -2.655 13.214 2.502 1.00 96.31 712 VAL A C 1
ATOM 5204 O O . VAL A 1 712 ? -2.983 12.117 2.946 1.00 96.31 712 VAL A O 1
ATOM 5207 N N . LEU A 1 713 ? -1.389 13.534 2.251 1.00 96.38 713 LEU A N 1
ATOM 5208 C CA . LEU A 1 713 ? -0.231 12.778 2.720 1.00 96.38 713 LEU A CA 1
ATOM 5209 C C . LEU A 1 713 ? 0.249 13.385 4.043 1.00 96.38 713 LEU A C 1
ATOM 5211 O O . LEU A 1 713 ? 0.457 14.595 4.129 1.00 96.38 713 LEU A O 1
ATOM 5215 N N . VAL A 1 714 ? 0.455 12.550 5.060 1.00 94.06 714 VAL A N 1
ATOM 5216 C CA . VAL A 1 714 ? 1.097 12.939 6.329 1.00 94.06 714 VAL A CA 1
ATOM 5217 C C . VAL A 1 714 ? 2.533 12.422 6.331 1.00 94.06 714 VAL A C 1
ATOM 5219 O O . VAL A 1 714 ? 2.762 11.271 5.976 1.00 94.06 714 VAL A O 1
ATOM 5222 N N . ALA A 1 715 ? 3.502 13.231 6.759 1.00 91.31 715 ALA A N 1
ATOM 5223 C CA . ALA A 1 715 ? 4.900 12.806 6.854 1.00 91.31 715 ALA A CA 1
ATOM 5224 C C . ALA A 1 715 ? 5.566 13.366 8.116 1.00 91.31 715 ALA A C 1
ATOM 5226 O O . ALA A 1 715 ? 5.518 14.571 8.360 1.00 91.31 715 ALA A O 1
ATOM 5227 N N . GLN A 1 716 ? 6.211 12.499 8.902 1.00 89.00 716 GLN A N 1
ATOM 5228 C CA . GLN A 1 716 ? 7.087 12.901 10.006 1.00 89.00 716 GLN A CA 1
ATOM 5229 C C . GLN A 1 716 ? 8.543 12.766 9.551 1.00 89.00 716 GLN A C 1
ATOM 5231 O O . GLN A 1 716 ? 8.896 11.745 8.965 1.00 89.00 716 GLN A O 1
ATOM 5236 N N . GLY A 1 717 ? 9.375 13.787 9.770 1.00 87.88 717 GLY A N 1
ATOM 5237 C CA . GLY A 1 717 ? 10.745 13.829 9.238 1.00 87.88 717 GLY A CA 1
ATOM 5238 C C . GLY A 1 717 ? 11.273 15.244 8.984 1.00 87.88 717 GLY A C 1
ATOM 5239 O O . GLY A 1 717 ? 10.711 16.219 9.492 1.00 87.88 717 GLY A O 1
ATOM 5240 N N . ASP A 1 718 ? 12.326 15.350 8.172 1.00 88.75 718 ASP A N 1
ATOM 5241 C CA . ASP A 1 718 ? 12.768 16.614 7.568 1.00 88.75 718 ASP A CA 1
ATOM 5242 C C . ASP A 1 718 ? 11.753 17.020 6.486 1.00 88.75 718 ASP A C 1
ATOM 5244 O O . ASP A 1 718 ? 11.585 16.340 5.476 1.00 88.75 718 ASP A O 1
ATOM 5248 N N . GLN A 1 719 ? 11.050 18.128 6.717 1.00 87.88 719 GLN A N 1
ATOM 5249 C CA . GLN A 1 719 ? 9.954 18.574 5.855 1.00 87.88 719 GLN A CA 1
ATOM 5250 C C . GLN A 1 719 ? 10.435 19.178 4.530 1.00 87.88 719 GLN A C 1
ATOM 5252 O O . GLN A 1 719 ? 9.696 19.124 3.544 1.00 87.88 719 GLN A O 1
ATOM 5257 N N . ASP A 1 720 ? 11.666 19.693 4.482 1.00 87.56 720 ASP A N 1
ATOM 5258 C CA . ASP A 1 720 ? 12.265 20.225 3.260 1.00 87.56 720 ASP A CA 1
ATOM 5259 C C . ASP A 1 720 ? 12.809 19.069 2.403 1.00 87.56 720 ASP A C 1
ATOM 5261 O O . ASP A 1 720 ? 12.640 19.070 1.184 1.00 87.56 720 ASP A O 1
ATOM 5265 N N . ALA A 1 721 ? 13.391 18.034 3.023 1.00 87.25 721 ALA A N 1
ATOM 5266 C CA . ALA A 1 721 ? 13.753 16.797 2.324 1.00 87.25 721 ALA A CA 1
ATOM 5267 C C . ALA A 1 721 ? 12.520 16.058 1.780 1.00 87.25 721 ALA A C 1
ATOM 5269 O O . ALA A 1 721 ? 12.510 15.695 0.604 1.00 87.25 721 ALA A O 1
ATOM 5270 N N . VAL A 1 722 ? 11.451 15.924 2.576 1.00 88.88 722 VAL A N 1
ATOM 5271 C CA . VAL A 1 722 ? 10.169 15.370 2.105 1.00 88.88 722 VAL A CA 1
ATOM 5272 C C . VAL A 1 722 ? 9.602 16.196 0.947 1.00 88.88 722 VAL A C 1
ATOM 5274 O O . VAL A 1 722 ? 9.157 15.626 -0.046 1.00 88.88 722 VAL A O 1
ATOM 5277 N N . ALA A 1 723 ? 9.636 17.532 1.032 1.00 89.19 723 ALA A N 1
ATOM 5278 C CA . ALA A 1 723 ? 9.138 18.396 -0.038 1.00 89.19 723 ALA A CA 1
ATOM 5279 C C . ALA A 1 723 ? 9.922 18.231 -1.353 1.00 89.19 723 ALA A C 1
ATOM 5281 O O . ALA A 1 723 ? 9.307 18.246 -2.416 1.00 89.19 723 ALA A O 1
ATOM 5282 N N . ARG A 1 724 ? 11.249 18.032 -1.291 1.00 87.62 724 ARG A N 1
ATOM 5283 C CA . ARG A 1 724 ? 12.091 17.743 -2.469 1.00 87.62 724 ARG A CA 1
ATOM 5284 C C . ARG A 1 724 ? 11.879 16.335 -3.034 1.00 87.62 724 ARG A C 1
ATOM 5286 O O . ARG A 1 724 ? 11.954 16.161 -4.243 1.00 87.62 724 ARG A O 1
ATOM 5293 N N . ALA A 1 725 ? 11.624 15.344 -2.179 1.00 85.31 725 ALA A N 1
ATOM 5294 C CA . ALA A 1 725 ? 11.473 13.942 -2.578 1.00 85.31 725 ALA A CA 1
ATOM 5295 C C . ALA A 1 725 ? 10.093 13.597 -3.176 1.00 85.31 725 ALA A C 1
ATOM 5297 O O . ALA A 1 725 ? 9.927 12.549 -3.802 1.00 85.31 725 ALA A O 1
ATOM 5298 N N . LEU A 1 726 ? 9.085 14.452 -2.978 1.00 90.69 726 LEU A N 1
ATOM 5299 C CA . LEU A 1 726 ? 7.747 14.258 -3.535 1.00 90.69 726 LEU A CA 1
ATOM 5300 C C . LEU A 1 726 ? 7.646 14.740 -4.998 1.00 90.69 726 LEU A C 1
ATOM 5302 O O . LEU A 1 726 ? 8.346 15.672 -5.395 1.00 90.69 726 LEU A O 1
ATOM 5306 N N . PRO A 1 727 ? 6.736 14.169 -5.817 1.00 87.94 727 PRO A N 1
ATOM 5307 C CA . PRO A 1 727 ? 6.542 14.605 -7.199 1.00 87.94 727 PRO A CA 1
ATOM 5308 C C . PRO A 1 727 ? 6.234 16.106 -7.298 1.00 87.94 727 PRO A C 1
ATOM 5310 O O . PRO A 1 727 ? 5.261 16.590 -6.715 1.00 87.94 727 PRO A O 1
ATOM 5313 N N . GLY A 1 728 ? 7.051 16.834 -8.061 1.00 79.69 728 GLY A N 1
ATOM 5314 C CA . GLY A 1 728 ? 6.970 18.292 -8.195 1.00 79.69 728 GLY A CA 1
ATOM 5315 C C . GLY A 1 728 ? 7.818 19.095 -7.201 1.00 79.69 728 GLY A C 1
ATOM 5316 O O . GLY A 1 728 ? 7.784 20.321 -7.270 1.00 79.69 728 GLY A O 1
ATOM 5317 N N . GLY A 1 729 ? 8.576 18.442 -6.314 1.00 74.81 729 GLY A N 1
ATOM 5318 C CA . GLY A 1 729 ? 9.614 19.090 -5.516 1.00 74.81 729 GLY A CA 1
ATOM 5319 C C . GLY A 1 729 ? 10.737 19.657 -6.390 1.00 74.81 729 GLY A C 1
ATOM 5320 O O . GLY A 1 729 ? 11.205 18.998 -7.317 1.00 74.81 729 GLY A O 1
ATOM 5321 N N . ASP A 1 730 ? 11.174 20.882 -6.095 1.00 54.91 730 ASP A N 1
ATOM 5322 C CA . ASP A 1 730 ? 12.336 21.500 -6.740 1.00 54.91 730 ASP A CA 1
ATOM 5323 C C . ASP A 1 730 ? 13.610 21.106 -5.967 1.00 54.91 730 ASP A C 1
ATOM 5325 O O . ASP A 1 730 ? 13.751 21.498 -4.802 1.00 54.91 730 ASP A O 1
ATOM 5329 N N . PRO A 1 731 ? 14.552 20.348 -6.565 1.00 43.41 731 PRO A N 1
ATOM 5330 C CA . PRO A 1 731 ? 15.759 19.901 -5.874 1.00 43.41 731 PRO A CA 1
ATOM 5331 C C . PRO A 1 731 ? 16.702 21.047 -5.463 1.00 43.41 731 PRO A C 1
ATOM 5333 O O . PRO A 1 731 ? 17.576 20.820 -4.628 1.00 43.41 731 PRO A O 1
ATOM 5336 N N . GLY A 1 732 ? 16.542 22.260 -6.011 1.00 36.12 732 GLY A N 1
ATOM 5337 C CA . GLY A 1 732 ? 17.366 23.433 -5.700 1.00 36.12 732 GLY A CA 1
ATOM 5338 C C . GLY A 1 732 ? 16.747 24.445 -4.724 1.00 36.12 732 GLY A C 1
ATOM 5339 O O . GLY A 1 732 ? 17.437 25.382 -4.317 1.00 36.12 732 GLY A O 1
ATOM 5340 N N . ALA A 1 733 ? 15.474 24.304 -4.340 1.00 28.30 733 ALA A N 1
ATOM 5341 C CA . ALA A 1 733 ? 14.757 25.345 -3.599 1.00 28.30 733 ALA A CA 1
ATOM 5342 C C . ALA A 1 733 ? 14.867 25.213 -2.066 1.00 28.30 733 ALA A C 1
ATOM 5344 O O . ALA A 1 733 ? 14.253 24.345 -1.444 1.00 28.30 733 ALA A O 1
ATOM 5345 N N . ALA A 1 734 ? 15.584 26.151 -1.439 1.00 28.58 734 ALA A N 1
ATOM 5346 C CA . ALA A 1 734 ? 15.434 26.468 -0.016 1.00 28.58 734 ALA A CA 1
ATOM 5347 C C . ALA A 1 734 ? 14.201 27.382 0.212 1.00 28.58 734 ALA A C 1
ATOM 5349 O O . ALA A 1 734 ? 13.833 28.139 -0.693 1.00 28.58 734 ALA A O 1
ATOM 5350 N N . PRO A 1 735 ? 13.552 27.360 1.394 1.00 29.75 735 PRO A N 1
ATOM 5351 C CA . PRO A 1 735 ? 12.288 28.069 1.615 1.00 29.75 735 PRO A CA 1
ATOM 5352 C C . PRO A 1 735 ? 12.442 29.601 1.596 1.00 29.75 735 PRO A C 1
ATOM 5354 O O . PRO A 1 735 ? 12.954 30.210 2.536 1.00 29.75 735 PRO A O 1
ATOM 5357 N N . ALA A 1 736 ? 11.937 30.238 0.536 1.00 24.28 736 ALA A N 1
ATOM 5358 C CA . ALA A 1 736 ? 11.928 31.691 0.369 1.00 24.28 736 ALA A CA 1
ATOM 5359 C C . ALA A 1 736 ? 10.585 32.324 0.782 1.00 24.28 736 ALA A C 1
ATOM 5361 O O . ALA A 1 736 ? 9.521 31.912 0.317 1.00 24.28 736 ALA A O 1
ATOM 5362 N N . ALA A 1 737 ? 10.631 33.381 1.599 1.00 24.34 737 ALA A N 1
ATOM 5363 C CA . ALA A 1 737 ? 9.478 34.226 1.918 1.00 24.34 737 ALA A CA 1
ATOM 5364 C C . ALA A 1 737 ? 9.914 35.623 2.416 1.00 24.34 737 ALA A C 1
ATOM 5366 O O . ALA A 1 737 ? 10.934 35.708 3.101 1.00 24.34 737 ALA A O 1
ATOM 5367 N N . PRO A 1 738 ? 9.116 36.695 2.223 1.00 29.62 738 PRO A N 1
ATOM 5368 C CA . PRO A 1 738 ? 8.082 36.939 1.211 1.00 29.62 738 PRO A CA 1
ATOM 5369 C C . PRO A 1 738 ? 8.500 38.053 0.210 1.00 29.62 738 PRO A C 1
ATOM 5371 O O . PRO A 1 738 ? 9.630 38.530 0.219 1.00 29.62 738 PRO A O 1
ATOM 5374 N N . ALA A 1 739 ? 7.604 38.442 -0.705 1.00 25.48 739 ALA A N 1
ATOM 5375 C CA . ALA A 1 739 ? 7.936 39.219 -1.911 1.00 25.48 739 ALA A CA 1
ATOM 5376 C C . ALA A 1 739 ? 8.313 40.708 -1.704 1.00 25.48 739 ALA A C 1
ATOM 5378 O O . ALA A 1 739 ? 7.741 41.393 -0.856 1.00 25.48 739 ALA A O 1
ATOM 5379 N N . GLY A 1 740 ? 9.179 41.239 -2.588 1.00 20.56 740 GLY A N 1
ATOM 5380 C CA . GLY A 1 740 ? 9.561 42.659 -2.631 1.00 20.56 740 GLY A CA 1
ATOM 5381 C C . GLY A 1 740 ? 10.180 43.146 -3.959 1.00 20.56 740 GLY A C 1
ATOM 5382 O O . GLY A 1 740 ? 11.385 43.081 -4.131 1.00 20.56 740 GLY A O 1
ATOM 5383 N N . ALA A 1 741 ? 9.334 43.692 -4.842 1.00 21.20 741 ALA A N 1
ATOM 5384 C CA . ALA A 1 741 ? 9.600 44.692 -5.902 1.00 21.20 741 ALA A CA 1
ATOM 5385 C C . ALA A 1 741 ? 10.733 44.531 -6.970 1.00 21.20 741 ALA A C 1
ATOM 5387 O O . ALA A 1 741 ? 11.911 44.711 -6.695 1.00 21.20 741 ALA A O 1
ATOM 5388 N N . ALA A 1 742 ? 10.277 44.521 -8.237 1.00 19.33 742 ALA A N 1
ATOM 5389 C CA . ALA A 1 742 ? 10.879 45.134 -9.444 1.00 19.33 742 ALA A CA 1
ATOM 5390 C C . ALA A 1 742 ? 12.095 44.489 -10.168 1.00 19.33 742 ALA A C 1
ATOM 5392 O O . ALA A 1 742 ? 12.952 43.835 -9.592 1.00 19.33 742 ALA A O 1
ATOM 5393 N N . VAL A 1 743 ? 12.143 44.732 -11.489 1.00 21.70 743 VAL A N 1
ATOM 5394 C CA . VAL A 1 743 ? 13.186 44.336 -12.469 1.00 21.70 743 VAL A CA 1
ATOM 5395 C C . VAL A 1 743 ? 13.722 45.615 -13.146 1.00 21.70 743 VAL A C 1
ATOM 5397 O O . VAL A 1 743 ? 12.974 46.599 -13.182 1.00 21.70 743 VAL A O 1
ATOM 5400 N N . PRO A 1 744 ? 14.950 45.643 -13.718 1.00 24.62 744 PRO A N 1
ATOM 5401 C CA . PRO A 1 744 ? 15.043 45.526 -15.189 1.00 24.62 744 PRO A CA 1
ATOM 5402 C C . PRO A 1 744 ? 16.349 44.918 -15.788 1.00 24.62 744 PRO A C 1
ATOM 5404 O O . PRO A 1 744 ? 17.439 45.412 -15.541 1.00 24.62 744 PRO A O 1
ATOM 5407 N N . ALA A 1 745 ? 16.166 43.939 -16.689 1.00 19.52 745 ALA A N 1
ATOM 5408 C CA . ALA A 1 745 ? 16.807 43.716 -18.011 1.00 19.52 745 ALA A CA 1
ATOM 5409 C C . ALA A 1 745 ? 18.350 43.731 -18.286 1.00 19.52 745 ALA A C 1
ATOM 5411 O O . ALA A 1 745 ? 19.103 44.559 -17.792 1.00 19.52 745 ALA A O 1
ATOM 5412 N N . ALA A 1 746 ? 18.717 42.918 -19.304 1.00 19.05 746 ALA A N 1
ATOM 5413 C CA . ALA A 1 746 ? 19.980 42.846 -20.085 1.00 19.05 746 ALA A CA 1
ATOM 5414 C C . ALA A 1 746 ? 21.194 42.136 -19.413 1.00 19.05 746 ALA A C 1
ATOM 5416 O O . ALA A 1 746 ? 21.296 42.118 -18.195 1.00 19.05 746 ALA A O 1
ATOM 5417 N N . THR A 1 747 ? 22.139 41.481 -20.120 1.00 19.84 747 THR A N 1
ATOM 5418 C CA . THR A 1 747 ? 22.432 41.406 -21.583 1.00 19.84 747 THR A CA 1
ATOM 5419 C C . THR A 1 747 ? 22.900 39.984 -22.016 1.00 19.84 747 THR A C 1
ATOM 5421 O O . THR A 1 747 ? 22.968 39.078 -21.195 1.00 19.84 747 THR A O 1
ATOM 5424 N N . ALA A 1 748 ? 23.168 39.764 -23.311 1.00 19.62 748 ALA A N 1
ATOM 5425 C CA . ALA A 1 748 ? 23.220 38.462 -24.000 1.00 19.62 748 ALA A CA 1
ATOM 5426 C C . ALA A 1 748 ? 24.557 37.664 -24.007 1.00 19.62 748 ALA A C 1
ATOM 5428 O O . ALA A 1 748 ? 25.612 38.275 -24.115 1.00 19.62 748 ALA A O 1
ATOM 5429 N N . ALA A 1 749 ? 24.424 36.322 -24.117 1.00 18.70 749 ALA A N 1
ATOM 5430 C CA . ALA A 1 749 ? 25.155 35.370 -25.006 1.00 18.70 749 ALA A CA 1
ATOM 5431 C C . ALA A 1 749 ? 26.705 35.186 -24.874 1.00 18.70 749 ALA A C 1
ATOM 5433 O O . ALA A 1 749 ? 27.357 36.050 -24.298 1.00 18.70 749 ALA A O 1
ATOM 5434 N N . PRO A 1 750 ? 27.337 34.105 -25.426 1.00 25.45 750 PRO A N 1
ATOM 5435 C CA . PRO A 1 750 ? 26.800 33.064 -26.327 1.00 25.45 750 PRO A CA 1
ATOM 5436 C C . PRO A 1 750 ? 27.123 31.573 -26.007 1.00 25.45 750 PRO A C 1
ATOM 5438 O O . PRO A 1 750 ? 27.914 31.238 -25.137 1.00 25.45 750 PRO A O 1
ATOM 5441 N N . ALA A 1 751 ? 26.480 30.709 -26.806 1.00 20.66 751 ALA A N 1
ATOM 5442 C CA . ALA A 1 751 ? 26.711 29.294 -27.153 1.00 20.66 751 ALA A CA 1
ATOM 5443 C C . ALA A 1 751 ? 27.896 28.476 -26.569 1.00 20.66 751 ALA A C 1
ATOM 5445 O O . ALA A 1 751 ? 29.061 28.840 -26.702 1.00 20.66 751 ALA A O 1
ATOM 5446 N N . GLY A 1 752 ? 27.569 27.243 -26.151 1.00 20.86 752 GLY A N 1
ATOM 5447 C CA . GLY A 1 752 ? 28.461 26.075 -26.085 1.00 20.86 752 GLY A CA 1
ATOM 5448 C C . GLY A 1 752 ? 27.783 24.856 -26.739 1.00 20.86 752 GLY A C 1
ATOM 5449 O O . GLY A 1 752 ? 26.558 24.741 -26.697 1.00 20.86 752 GLY A O 1
ATOM 5450 N N . THR A 1 753 ? 28.547 23.992 -27.413 1.00 22.14 753 THR A N 1
ATOM 5451 C CA . THR A 1 753 ? 28.011 23.016 -28.387 1.00 22.14 753 THR A CA 1
ATOM 5452 C C . THR A 1 753 ? 27.523 21.708 -27.752 1.00 22.14 753 THR A C 1
ATOM 5454 O O . THR A 1 753 ? 28.228 21.106 -26.948 1.00 22.14 753 THR A O 1
ATOM 5457 N N . SER A 1 754 ? 26.355 21.216 -28.179 1.00 21.34 754 SER A N 1
ATOM 5458 C CA . SER A 1 754 ? 25.885 19.856 -27.873 1.00 21.34 754 SER A CA 1
ATOM 5459 C C . SER A 1 754 ? 26.563 18.832 -28.794 1.00 21.34 754 SER A C 1
ATOM 5461 O O . SER A 1 754 ? 26.535 18.989 -30.016 1.00 21.34 754 SER A O 1
ATOM 5463 N N . ALA A 1 755 ? 27.173 17.796 -28.215 1.00 22.53 755 ALA A N 1
ATOM 5464 C CA . ALA A 1 755 ? 27.751 16.676 -28.954 1.00 22.53 755 ALA A CA 1
ATOM 5465 C C . ALA A 1 755 ? 26.724 15.541 -29.090 1.00 22.53 755 ALA A C 1
ATOM 5467 O O . ALA A 1 755 ? 26.169 15.077 -28.096 1.00 22.53 755 ALA A O 1
ATOM 5468 N N . VAL A 1 756 ? 26.482 15.096 -30.324 1.00 21.91 756 VAL A N 1
ATOM 5469 C CA . VAL A 1 756 ? 25.584 13.976 -30.643 1.00 21.91 756 VAL A CA 1
ATOM 5470 C C . VAL A 1 756 ? 26.396 12.684 -30.723 1.00 21.91 756 VAL A C 1
ATOM 5472 O O . VAL A 1 756 ? 27.378 12.631 -31.462 1.00 21.91 756 VAL A O 1
ATOM 5475 N N . VAL A 1 757 ? 25.952 11.639 -30.024 1.00 23.38 757 VAL A N 1
ATOM 5476 C CA . VAL A 1 757 ? 26.438 10.262 -30.207 1.00 23.38 757 VAL A CA 1
ATOM 5477 C C . VAL A 1 757 ? 25.437 9.519 -31.110 1.00 23.38 757 VAL A C 1
ATOM 5479 O O . VAL A 1 757 ? 24.249 9.520 -30.789 1.00 23.38 757 VAL A O 1
ATOM 5482 N N . PRO A 1 758 ? 25.856 8.949 -32.257 1.00 25.05 758 PRO A N 1
ATOM 5483 C CA . PRO A 1 758 ? 24.948 8.302 -33.207 1.00 25.05 758 PRO A CA 1
ATOM 5484 C C . PRO A 1 758 ? 24.742 6.802 -32.931 1.00 25.05 758 PRO A C 1
ATOM 5486 O O . PRO A 1 758 ? 25.672 6.099 -32.543 1.00 25.05 758 PRO A O 1
ATOM 5489 N N . GLU A 1 759 ? 23.544 6.292 -33.230 1.00 22.42 759 GLU A N 1
ATOM 5490 C CA . GLU A 1 759 ? 23.259 4.849 -33.252 1.00 22.42 759 GLU A CA 1
ATOM 5491 C C . GLU A 1 759 ? 23.986 4.127 -34.413 1.00 22.42 759 GLU A C 1
ATOM 5493 O O . GLU A 1 759 ? 24.075 4.673 -35.520 1.00 22.42 759 GLU A O 1
ATOM 5498 N N . PRO A 1 760 ? 24.444 2.873 -34.226 1.00 29.09 760 PRO A N 1
ATOM 5499 C CA . PRO A 1 760 ? 24.956 2.038 -35.309 1.00 29.09 760 PRO A CA 1
ATOM 5500 C C . PRO A 1 760 ? 23.831 1.267 -36.026 1.00 29.09 760 PRO A C 1
ATOM 5502 O O . PRO A 1 760 ? 23.109 0.473 -35.425 1.00 29.09 760 PRO A O 1
ATOM 5505 N N . ALA A 1 761 ? 23.715 1.443 -37.345 1.00 25.14 761 ALA A N 1
ATOM 5506 C CA . ALA A 1 761 ? 22.747 0.719 -38.175 1.00 25.14 761 ALA A CA 1
ATOM 5507 C C . ALA A 1 761 ? 23.190 -0.727 -38.495 1.00 25.14 761 ALA A C 1
ATOM 5509 O O . ALA A 1 761 ? 24.366 -0.996 -38.743 1.00 25.14 761 ALA A O 1
ATOM 5510 N N . ALA A 1 762 ? 22.234 -1.659 -38.562 1.00 26.00 762 ALA A N 1
ATOM 5511 C CA . ALA A 1 762 ? 22.491 -3.068 -38.875 1.00 26.00 762 ALA A CA 1
ATOM 5512 C C . ALA A 1 762 ? 22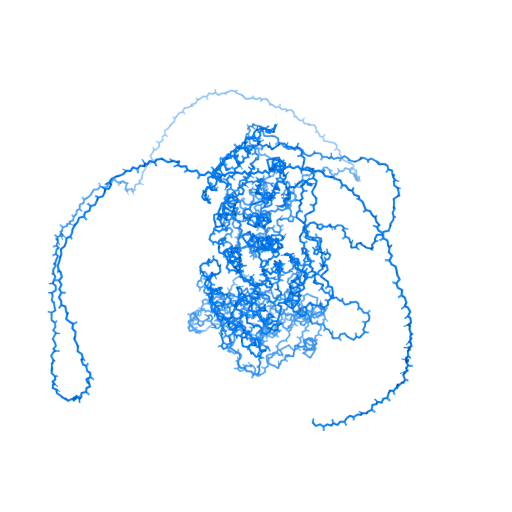.700 -3.325 -40.385 1.00 26.00 762 ALA A C 1
ATOM 5514 O O . ALA A 1 762 ? 21.955 -2.805 -41.216 1.00 26.00 762 ALA A O 1
ATOM 5515 N N . GLY A 1 763 ? 23.650 -4.197 -40.759 1.00 23.27 763 GLY A N 1
ATOM 5516 C CA . GLY A 1 763 ? 23.849 -4.551 -42.172 1.00 23.27 763 GLY A CA 1
ATOM 5517 C C . GLY A 1 763 ? 24.873 -5.652 -42.485 1.00 23.27 763 GLY A C 1
ATOM 5518 O O . GLY A 1 763 ? 26.074 -5.407 -42.502 1.00 23.27 763 GLY A O 1
ATOM 5519 N N . SER A 1 764 ? 24.368 -6.815 -42.921 1.00 26.44 764 SER A N 1
ATOM 5520 C CA . SER A 1 764 ? 25.092 -7.941 -43.557 1.00 26.44 764 SER A CA 1
ATOM 5521 C C . SER A 1 764 ? 26.046 -8.778 -42.681 1.00 26.44 764 SER A C 1
ATOM 5523 O O . SER A 1 764 ? 26.622 -8.311 -41.706 1.00 26.44 764 SER A O 1
ATOM 5525 N N . GLY A 1 765 ? 26.168 -10.070 -43.013 1.00 31.28 765 GLY A N 1
ATOM 5526 C CA . GLY A 1 765 ? 26.845 -11.064 -42.174 1.00 31.28 765 GLY A CA 1
ATOM 5527 C C . GLY A 1 765 ? 28.243 -11.458 -42.654 1.00 31.28 765 GLY A C 1
ATOM 5528 O O . GLY A 1 765 ? 28.424 -11.882 -43.795 1.00 31.28 765 GLY A O 1
ATOM 5529 N N . GLY A 1 766 ? 29.207 -11.428 -41.732 1.00 23.61 766 GLY A N 1
ATOM 5530 C CA . GLY A 1 766 ? 30.498 -12.111 -41.831 1.00 23.61 766 GLY A CA 1
ATOM 5531 C C . GLY A 1 766 ? 30.713 -13.012 -40.611 1.00 23.61 766 GLY A C 1
ATOM 5532 O O . GLY A 1 766 ? 30.150 -12.761 -39.547 1.00 23.61 766 GLY A O 1
ATOM 5533 N N . ARG A 1 767 ? 31.515 -14.077 -40.740 1.00 28.83 767 ARG A N 1
ATOM 5534 C CA . ARG A 1 767 ? 31.925 -14.874 -39.569 1.00 28.83 767 ARG A CA 1
ATOM 5535 C C . ARG A 1 767 ? 32.857 -14.038 -38.682 1.00 28.83 767 ARG A C 1
ATOM 5537 O O . ARG A 1 767 ? 33.837 -13.523 -39.223 1.00 28.83 767 ARG A O 1
ATOM 5544 N N . PRO A 1 768 ? 32.647 -13.974 -37.356 1.00 31.91 768 PRO A N 1
ATOM 5545 C CA . PRO A 1 768 ? 33.654 -13.443 -36.449 1.00 31.91 768 PRO A CA 1
ATOM 5546 C C . PRO A 1 768 ? 34.941 -14.274 -36.528 1.00 31.91 768 PRO A C 1
ATOM 5548 O O . PRO A 1 768 ? 34.904 -15.505 -36.482 1.00 31.91 768 PRO A O 1
ATOM 5551 N N . SER A 1 769 ? 36.079 -13.592 -36.627 1.00 27.75 769 SER A N 1
ATOM 5552 C CA . SER A 1 769 ? 37.405 -14.141 -36.339 1.00 27.75 769 SER A CA 1
ATOM 5553 C C . SER A 1 769 ? 37.991 -13.290 -35.217 1.00 27.75 769 SER A C 1
ATOM 5555 O O . SER A 1 769 ? 37.923 -12.065 -35.286 1.00 27.75 769 SER A O 1
ATOM 5557 N N . ALA A 1 770 ? 38.483 -13.929 -34.160 1.00 34.59 770 ALA A N 1
ATOM 5558 C CA . ALA A 1 770 ? 38.691 -13.274 -32.870 1.00 34.59 770 ALA A CA 1
ATOM 5559 C C . ALA A 1 770 ? 39.889 -12.309 -32.835 1.00 34.59 770 ALA A C 1
ATOM 5561 O O . ALA A 1 770 ? 40.942 -12.638 -33.377 1.00 34.59 770 ALA A O 1
ATOM 5562 N N . ALA A 1 771 ? 39.721 -11.185 -32.120 1.00 35.69 771 ALA A N 1
ATOM 5563 C CA . ALA A 1 771 ? 40.730 -10.564 -31.238 1.00 35.69 771 ALA A CA 1
ATOM 5564 C C . ALA A 1 771 ? 40.172 -9.356 -30.431 1.00 35.69 771 ALA A C 1
ATOM 5566 O O . ALA A 1 771 ? 40.873 -8.369 -30.229 1.00 35.69 771 ALA A O 1
ATOM 5567 N N . GLY A 1 772 ? 38.916 -9.412 -29.969 1.00 42.69 772 GLY A N 1
ATOM 5568 C CA . GLY A 1 772 ? 38.473 -8.595 -28.826 1.00 42.69 772 GLY A CA 1
ATOM 5569 C C . GLY A 1 772 ? 38.655 -9.397 -27.529 1.00 42.69 772 GLY A C 1
ATOM 5570 O O . GLY A 1 772 ? 38.683 -10.630 -27.615 1.00 42.69 772 GLY A O 1
ATOM 5571 N N . PRO A 1 773 ? 38.789 -8.764 -26.348 1.00 47.91 773 PRO A N 1
ATOM 5572 C CA . PRO A 1 773 ? 38.743 -9.497 -25.088 1.00 47.91 773 PRO A CA 1
ATOM 5573 C C . PRO A 1 773 ? 37.372 -10.167 -24.942 1.00 47.91 773 PRO A C 1
ATOM 5575 O O . PRO A 1 773 ? 36.342 -9.525 -25.147 1.00 47.91 773 PRO A O 1
ATOM 5578 N N . ASP A 1 774 ? 37.354 -11.452 -24.594 1.00 61.53 774 ASP A N 1
ATOM 5579 C CA . ASP A 1 774 ? 36.105 -12.138 -24.271 1.00 61.53 774 ASP A CA 1
ATOM 5580 C C . ASP A 1 774 ? 35.621 -11.655 -22.898 1.00 61.53 774 ASP A C 1
ATOM 5582 O O . ASP A 1 774 ? 36.171 -12.024 -21.856 1.00 61.53 774 ASP A O 1
ATOM 5586 N N . LEU A 1 775 ? 34.635 -10.757 -22.909 1.00 71.06 775 LEU A N 1
ATOM 5587 C CA . LEU A 1 775 ? 34.059 -10.195 -21.691 1.00 71.06 775 LEU A CA 1
ATOM 5588 C C . LEU A 1 775 ? 33.171 -11.206 -20.957 1.00 71.06 775 LEU A C 1
ATOM 5590 O O . LEU A 1 775 ? 32.964 -11.033 -19.760 1.00 71.06 775 LEU A O 1
ATOM 5594 N N . GLY A 1 776 ? 32.688 -12.267 -21.618 1.00 74.19 776 GLY A N 1
ATOM 5595 C CA . GLY A 1 776 ? 31.774 -13.246 -21.024 1.00 74.19 776 GLY A CA 1
ATOM 5596 C C . GLY A 1 776 ? 32.343 -13.889 -19.752 1.00 74.19 776 GLY A C 1
ATOM 5597 O O . GLY A 1 776 ? 31.793 -13.650 -18.677 1.00 74.19 776 GLY A O 1
ATOM 5598 N N . PRO A 1 777 ? 33.481 -14.608 -19.822 1.00 80.44 777 PRO A N 1
ATOM 5599 C CA . PRO A 1 777 ? 34.108 -15.238 -18.657 1.00 80.44 777 PRO A CA 1
ATOM 5600 C C . PRO A 1 777 ? 34.482 -14.251 -17.544 1.00 80.44 777 PRO A C 1
ATOM 5602 O O . PRO A 1 777 ? 34.332 -14.568 -16.371 1.00 80.44 777 PRO A O 1
ATOM 5605 N N . ARG A 1 778 ? 34.916 -13.032 -17.894 1.00 79.94 778 ARG A N 1
ATOM 5606 C CA . ARG A 1 778 ? 35.250 -11.984 -16.909 1.00 79.94 778 ARG A CA 1
ATOM 5607 C C . ARG A 1 778 ? 34.013 -11.388 -16.231 1.00 79.94 778 ARG A C 1
ATOM 5609 O O . ARG A 1 778 ? 34.095 -10.928 -15.098 1.00 79.94 778 ARG A O 1
ATOM 5616 N N . THR A 1 779 ? 32.872 -11.410 -16.914 1.00 83.62 779 THR A N 1
ATOM 5617 C CA . THR A 1 779 ? 31.577 -11.011 -16.350 1.00 83.62 779 THR A CA 1
ATOM 5618 C C . THR A 1 779 ? 30.999 -12.119 -15.477 1.00 83.62 779 THR A C 1
ATOM 5620 O O . THR A 1 779 ? 30.470 -11.818 -14.413 1.00 83.62 779 THR A O 1
ATOM 5623 N N . GLU A 1 780 ? 31.142 -13.390 -15.877 1.00 87.25 780 GLU A N 1
ATOM 5624 C CA . GLU A 1 780 ? 30.844 -14.538 -15.010 1.00 87.25 780 GLU A CA 1
ATOM 5625 C C . GLU A 1 780 ? 31.685 -14.464 -13.720 1.00 87.25 780 GLU A C 1
ATOM 5627 O O . GLU A 1 780 ? 31.115 -14.519 -12.637 1.00 87.25 780 GLU A O 1
ATOM 5632 N N . GLU A 1 781 ? 32.997 -14.220 -13.814 1.00 85.62 781 GLU A N 1
ATOM 5633 C CA . GLU A 1 781 ? 33.914 -14.061 -12.668 1.00 85.62 781 GLU A CA 1
ATOM 5634 C C . GLU A 1 781 ? 33.532 -12.883 -11.744 1.00 85.62 781 GLU A C 1
ATOM 5636 O O . GLU A 1 781 ? 33.447 -13.053 -10.526 1.00 85.62 781 GLU A O 1
ATOM 5641 N N . TYR A 1 782 ? 33.230 -11.704 -12.303 1.00 84.25 782 TYR A N 1
ATOM 5642 C CA . TYR A 1 782 ? 32.770 -10.537 -11.534 1.00 84.25 782 TYR A CA 1
ATOM 5643 C C . TYR A 1 782 ? 31.438 -10.793 -10.810 1.00 84.25 782 TYR A C 1
ATOM 5645 O O . TYR A 1 782 ? 31.295 -10.463 -9.632 1.00 84.25 782 TYR A O 1
ATOM 5653 N N . LEU A 1 783 ? 30.466 -11.408 -11.491 1.00 85.56 783 LEU A N 1
ATOM 5654 C CA . LEU A 1 783 ? 29.165 -11.727 -10.901 1.00 85.56 783 LEU A CA 1
ATOM 5655 C C . LEU A 1 783 ? 29.266 -12.857 -9.864 1.00 85.56 783 LEU A C 1
ATOM 5657 O O . LEU A 1 783 ? 28.600 -12.774 -8.836 1.00 85.56 783 LEU A O 1
ATOM 5661 N N . VAL A 1 784 ? 30.123 -13.862 -10.080 1.00 87.56 784 VAL A N 1
ATOM 5662 C CA . VAL A 1 784 ? 30.466 -14.883 -9.073 1.00 87.56 784 VAL A CA 1
ATOM 5663 C C . VAL A 1 784 ? 31.023 -14.224 -7.813 1.00 87.56 784 VAL A C 1
ATOM 5665 O O . VAL A 1 784 ? 30.538 -14.519 -6.725 1.00 87.56 784 VAL A O 1
ATOM 5668 N N . GLY A 1 785 ? 31.973 -13.290 -7.943 1.00 83.56 785 GLY A N 1
ATOM 5669 C CA . GLY A 1 785 ? 32.511 -12.540 -6.803 1.00 83.56 785 GLY A CA 1
ATOM 5670 C C . GLY A 1 785 ? 31.434 -11.752 -6.050 1.00 83.56 785 GLY A C 1
ATOM 5671 O O . GLY A 1 785 ? 31.351 -11.827 -4.825 1.00 83.56 785 GLY A O 1
ATOM 5672 N N . LEU A 1 786 ? 30.552 -11.061 -6.780 1.00 83.75 786 LEU A N 1
ATOM 5673 C CA . LEU A 1 786 ? 29.438 -10.306 -6.199 1.00 83.75 786 LEU A CA 1
ATOM 5674 C C . LEU A 1 786 ? 28.452 -11.207 -5.429 1.00 83.75 786 LEU A C 1
ATOM 5676 O O . LEU A 1 786 ? 28.021 -10.853 -4.331 1.00 83.75 786 LEU A O 1
ATOM 5680 N N . LEU A 1 787 ? 28.100 -12.372 -5.987 1.00 79.00 787 LEU A N 1
ATOM 5681 C CA . LEU A 1 787 ? 27.229 -13.344 -5.320 1.00 79.00 787 LEU A CA 1
ATOM 5682 C C . LEU A 1 787 ? 27.908 -13.970 -4.099 1.00 79.00 787 LEU A C 1
ATOM 5684 O O . LEU A 1 787 ? 27.276 -14.070 -3.050 1.00 79.00 787 LEU A O 1
ATOM 5688 N N . ALA A 1 788 ? 29.180 -14.354 -4.217 1.00 80.38 788 ALA A N 1
ATOM 5689 C CA . ALA A 1 788 ? 29.971 -14.944 -3.141 1.00 80.38 788 ALA A CA 1
ATOM 5690 C C . ALA A 1 788 ? 30.026 -14.035 -1.900 1.00 80.38 788 ALA A C 1
ATOM 5692 O O . ALA A 1 788 ? 29.843 -14.506 -0.776 1.00 80.38 788 ALA A O 1
ATOM 5693 N N . GLU A 1 789 ? 30.195 -12.723 -2.093 1.00 78.88 789 GLU A N 1
ATOM 5694 C CA . GLU A 1 789 ? 30.176 -11.739 -1.006 1.00 78.88 789 GLU A CA 1
ATOM 5695 C C . GLU A 1 789 ? 28.805 -11.613 -0.318 1.00 78.88 789 GLU A C 1
ATOM 5697 O O . GLU A 1 789 ? 28.736 -11.667 0.913 1.00 78.88 789 GLU A O 1
ATOM 5702 N N . GLU A 1 790 ? 27.712 -11.453 -1.075 1.00 73.44 790 GLU A N 1
ATOM 5703 C CA . GLU A 1 790 ? 26.371 -11.259 -0.493 1.00 73.44 790 GLU A CA 1
ATOM 5704 C C . GLU A 1 790 ? 25.825 -12.548 0.153 1.00 73.44 790 GLU A C 1
ATOM 5706 O O . GLU A 1 790 ? 25.235 -12.493 1.234 1.00 73.44 790 GLU A O 1
ATOM 5711 N N . LEU A 1 791 ? 26.072 -13.712 -0.464 1.00 72.06 791 LEU A N 1
ATOM 5712 C CA . LEU A 1 791 ? 25.731 -15.039 0.073 1.00 72.06 791 LEU A CA 1
ATOM 5713 C C . LEU A 1 791 ? 26.700 -15.508 1.172 1.00 72.06 791 LEU A C 1
ATOM 5715 O O . LEU A 1 791 ? 26.395 -16.457 1.894 1.00 72.06 791 LEU A O 1
ATOM 5719 N N . ARG A 1 792 ? 27.848 -14.835 1.330 1.00 75.06 792 ARG A N 1
ATOM 5720 C CA . ARG A 1 792 ? 28.929 -15.158 2.283 1.00 75.06 792 ARG A CA 1
ATOM 5721 C C . ARG A 1 792 ? 29.503 -16.569 2.106 1.00 75.06 792 ARG A C 1
ATOM 5723 O O . ARG A 1 792 ? 29.867 -17.217 3.088 1.00 75.06 792 ARG A O 1
ATOM 5730 N N . MET A 1 793 ? 29.592 -17.027 0.861 1.00 75.19 793 MET A N 1
ATOM 5731 C CA . MET A 1 793 ? 30.109 -18.345 0.484 1.00 75.19 793 MET A CA 1
ATOM 5732 C C . MET A 1 793 ? 31.383 -18.220 -0.368 1.00 75.19 793 MET A C 1
ATOM 5734 O O . MET A 1 793 ? 31.574 -17.193 -1.019 1.00 75.19 793 MET A O 1
ATOM 5738 N N . PRO A 1 794 ? 32.268 -19.232 -0.393 1.00 74.50 794 PRO A N 1
ATOM 5739 C CA . PRO A 1 794 ? 33.426 -19.239 -1.284 1.00 74.50 794 PRO A CA 1
ATOM 5740 C C . PRO A 1 794 ? 33.027 -19.140 -2.765 1.00 74.50 794 PRO A C 1
ATOM 5742 O O . PRO A 1 794 ? 32.060 -19.761 -3.205 1.00 74.50 794 PRO A O 1
ATOM 5745 N N . ALA A 1 795 ? 33.785 -18.368 -3.547 1.00 78.81 795 ALA A N 1
ATOM 5746 C CA . ALA A 1 795 ? 33.491 -18.108 -4.960 1.00 78.81 795 ALA A CA 1
ATOM 5747 C C . ALA A 1 795 ? 33.547 -19.369 -5.844 1.00 78.81 795 ALA A C 1
ATOM 5749 O O . ALA A 1 795 ? 32.829 -19.465 -6.833 1.00 78.81 795 ALA A O 1
ATOM 5750 N N . ASP A 1 796 ? 34.349 -20.364 -5.464 1.00 80.12 796 ASP A N 1
ATOM 5751 C CA . ASP A 1 796 ? 34.441 -21.676 -6.113 1.00 80.12 796 ASP A CA 1
ATOM 5752 C C . ASP A 1 796 ? 33.241 -22.599 -5.823 1.00 80.12 796 ASP A C 1
ATOM 5754 O O . ASP A 1 796 ? 33.099 -23.635 -6.471 1.00 80.12 796 ASP A O 1
ATOM 5758 N N . GLN A 1 797 ? 32.346 -22.212 -4.905 1.00 72.62 797 GLN A N 1
ATOM 5759 C CA . GLN A 1 797 ? 31.066 -22.887 -4.658 1.00 72.62 797 GLN A CA 1
ATOM 5760 C C . GLN A 1 797 ? 29.894 -22.269 -5.447 1.00 72.62 797 GLN A C 1
ATOM 5762 O O . GLN A 1 797 ? 28.777 -22.779 -5.364 1.00 72.62 797 GLN A O 1
ATOM 5767 N N . VAL A 1 798 ? 30.124 -21.193 -6.213 1.00 78.81 798 VAL A N 1
ATOM 5768 C CA . VAL A 1 798 ? 29.108 -20.554 -7.067 1.00 78.81 798 VAL A CA 1
ATOM 5769 C C . VAL A 1 798 ? 29.238 -21.080 -8.504 1.00 78.81 798 VAL A C 1
ATOM 5771 O O . VAL A 1 798 ? 29.895 -20.484 -9.356 1.00 78.81 798 VAL A O 1
ATOM 5774 N N . ASP A 1 799 ? 28.595 -22.214 -8.783 1.00 75.62 799 ASP A N 1
ATOM 5775 C CA . ASP A 1 799 ? 28.383 -22.716 -10.146 1.00 75.62 799 ASP A CA 1
ATOM 5776 C C . ASP A 1 799 ? 27.545 -21.711 -10.963 1.00 75.62 799 ASP A C 1
ATOM 5778 O O . ASP A 1 799 ? 26.463 -21.281 -10.548 1.00 75.62 799 ASP A O 1
ATOM 5782 N N . VAL A 1 800 ? 28.065 -21.347 -12.138 1.00 85.25 800 VAL A N 1
ATOM 5783 C CA . VAL A 1 800 ? 27.522 -20.332 -13.050 1.00 85.25 800 VAL A CA 1
ATOM 5784 C C . VAL A 1 800 ? 26.312 -20.791 -13.873 1.00 85.25 800 VAL A C 1
ATOM 5786 O O . VAL A 1 800 ? 25.601 -19.940 -14.417 1.00 85.25 800 VAL A O 1
ATOM 5789 N N . ASP A 1 801 ? 26.074 -22.104 -13.969 1.00 81.56 801 ASP A N 1
ATOM 5790 C CA . ASP A 1 801 ? 24.902 -22.717 -14.615 1.00 81.56 801 ASP A CA 1
ATOM 5791 C C . ASP A 1 801 ? 23.797 -23.101 -13.611 1.00 81.56 801 ASP A C 1
ATOM 5793 O O . ASP A 1 801 ? 22.692 -23.472 -14.016 1.00 81.56 801 ASP A O 1
ATOM 5797 N N . GLU A 1 802 ? 24.067 -23.011 -12.308 1.00 71.06 802 GLU A N 1
ATOM 5798 C CA . GLU A 1 802 ? 23.099 -23.308 -11.253 1.00 71.06 802 GLU A CA 1
ATOM 5799 C C . GLU A 1 802 ? 22.117 -22.141 -11.028 1.00 71.06 802 GLU A C 1
ATOM 5801 O O . GLU A 1 802 ? 22.438 -20.965 -11.217 1.00 71.06 802 GLU A O 1
ATOM 5806 N N . SER A 1 803 ? 20.886 -22.476 -10.636 1.00 67.88 803 SER A N 1
ATOM 5807 C CA . SER A 1 803 ? 19.805 -21.512 -10.441 1.00 67.88 803 SER A CA 1
ATOM 5808 C C . SER A 1 803 ? 19.990 -20.691 -9.168 1.00 67.88 803 SER A C 1
ATOM 5810 O O . SER A 1 803 ? 20.181 -21.244 -8.084 1.00 67.88 803 SER A O 1
ATOM 5812 N N . PHE A 1 804 ? 19.782 -19.376 -9.265 1.00 71.31 804 PHE A N 1
ATOM 5813 C CA . PHE A 1 804 ? 19.719 -18.463 -8.120 1.00 71.31 804 PHE A CA 1
ATOM 5814 C C . PHE A 1 804 ? 18.734 -18.924 -7.028 1.00 71.31 804 PHE A C 1
ATOM 5816 O O . PHE A 1 804 ? 18.982 -18.707 -5.842 1.00 71.31 804 PHE A O 1
ATOM 5823 N N . GLU A 1 805 ? 17.667 -19.645 -7.391 1.00 57.06 805 GLU A N 1
ATOM 5824 C CA . GLU A 1 805 ? 16.723 -20.205 -6.414 1.00 57.06 805 GLU A CA 1
ATOM 5825 C C . GLU A 1 805 ? 17.321 -21.354 -5.575 1.00 57.06 805 GLU A C 1
ATOM 5827 O O . GLU A 1 805 ? 16.909 -21.526 -4.430 1.00 57.06 805 GLU A O 1
ATOM 5832 N N . ARG A 1 806 ? 18.324 -22.105 -6.071 1.00 58.59 806 ARG A N 1
ATOM 5833 C CA . ARG A 1 806 ? 19.040 -23.119 -5.264 1.00 58.59 806 ARG A CA 1
ATOM 5834 C C . ARG A 1 806 ? 20.000 -22.503 -4.247 1.00 58.59 806 ARG A C 1
ATOM 5836 O O . ARG A 1 806 ? 20.211 -23.095 -3.195 1.00 58.59 806 ARG A O 1
ATOM 5843 N N . TYR A 1 807 ? 20.521 -21.310 -4.527 1.00 57.69 807 TYR A N 1
ATOM 5844 C CA . TYR A 1 807 ? 21.328 -20.529 -3.584 1.00 57.69 807 TYR A CA 1
ATOM 5845 C C . TYR A 1 807 ? 20.486 -19.772 -2.541 1.00 57.69 807 TYR A C 1
ATOM 5847 O O . TYR A 1 807 ? 21.029 -19.005 -1.751 1.00 57.69 807 TYR A O 1
ATOM 5855 N N . GLY A 1 808 ? 19.157 -19.945 -2.538 1.00 50.84 808 GLY A N 1
ATOM 5856 C CA . GLY A 1 808 ? 18.267 -19.262 -1.599 1.00 50.84 808 GLY A CA 1
ATOM 5857 C C . GLY A 1 808 ? 18.176 -17.747 -1.815 1.00 50.84 808 GLY A C 1
ATOM 5858 O O . GLY A 1 808 ? 17.848 -17.027 -0.872 1.00 50.84 808 GLY A O 1
ATOM 5859 N N . ILE A 1 809 ? 18.464 -17.250 -3.028 1.00 57.75 809 ILE A N 1
ATOM 5860 C CA . ILE A 1 809 ? 18.396 -15.819 -3.356 1.00 57.75 809 ILE A CA 1
ATOM 5861 C C . ILE A 1 809 ? 16.939 -15.336 -3.270 1.00 57.75 809 ILE A C 1
ATOM 5863 O O . ILE A 1 809 ? 16.122 -15.532 -4.173 1.00 57.75 809 ILE A O 1
ATOM 5867 N N . ASP A 1 810 ? 16.616 -14.716 -2.136 1.00 55.69 810 ASP A N 1
ATOM 5868 C CA . ASP A 1 810 ? 15.301 -14.165 -1.825 1.00 55.69 810 ASP A CA 1
ATOM 5869 C C . ASP A 1 810 ? 15.152 -12.702 -2.282 1.00 55.69 810 ASP A C 1
ATOM 5871 O O . ASP A 1 810 ? 16.074 -12.076 -2.809 1.00 55.69 810 ASP A O 1
ATOM 5875 N N . SER A 1 811 ? 13.972 -12.116 -2.074 1.00 47.72 811 SER A N 1
ATOM 5876 C CA . SER A 1 811 ? 13.703 -10.732 -2.482 1.00 47.72 811 SER A CA 1
ATOM 5877 C C . SER A 1 811 ? 14.564 -9.678 -1.765 1.00 47.72 811 SER A C 1
ATOM 5879 O O . SER A 1 811 ? 14.676 -8.572 -2.286 1.00 47.72 811 SER A O 1
ATOM 5881 N N . LEU A 1 812 ? 15.170 -9.970 -0.607 1.00 54.03 812 LEU A N 1
ATOM 5882 C CA . LEU A 1 812 ? 16.085 -9.050 0.081 1.00 54.03 812 LEU A CA 1
ATOM 5883 C C . LEU A 1 812 ? 17.489 -9.133 -0.533 1.00 54.03 812 LEU A C 1
ATOM 5885 O O . LEU A 1 812 ? 18.071 -8.096 -0.861 1.00 54.03 812 LEU A O 1
ATOM 5889 N N . LEU A 1 813 ? 17.984 -10.352 -0.774 1.00 63.28 813 LEU A N 1
ATOM 5890 C CA . LEU A 1 813 ? 19.226 -10.609 -1.512 1.00 63.28 813 LEU A CA 1
ATOM 5891 C C . LEU A 1 813 ? 19.178 -9.992 -2.915 1.00 63.28 813 LEU A C 1
ATOM 5893 O O . LEU A 1 813 ? 20.088 -9.251 -3.283 1.00 63.28 813 LEU A O 1
ATOM 5897 N N . VAL A 1 814 ? 18.083 -10.189 -3.662 1.00 66.75 814 VAL A N 1
ATOM 5898 C CA . VAL A 1 814 ? 17.893 -9.569 -4.986 1.00 66.75 814 VAL A CA 1
ATOM 5899 C C . VAL A 1 814 ? 17.930 -8.040 -4.908 1.00 66.75 814 VAL A C 1
ATOM 5901 O O . VAL A 1 814 ? 18.528 -7.421 -5.785 1.00 66.75 814 VAL A O 1
ATOM 5904 N N . MET A 1 815 ? 17.360 -7.398 -3.879 1.00 66.06 815 MET A N 1
ATOM 5905 C CA . MET A 1 815 ? 17.450 -5.934 -3.742 1.00 66.06 815 MET A CA 1
ATOM 5906 C C . MET A 1 815 ? 18.855 -5.447 -3.370 1.00 66.06 815 MET A C 1
ATOM 5908 O O . MET A 1 815 ? 19.277 -4.415 -3.897 1.00 66.06 815 MET A O 1
ATOM 5912 N N . SER A 1 816 ? 19.600 -6.173 -2.530 1.00 68.81 816 SER A N 1
ATOM 5913 C CA . SER A 1 816 ? 20.990 -5.812 -2.208 1.00 68.81 816 SER A CA 1
ATOM 5914 C C . SER A 1 816 ? 21.902 -5.950 -3.433 1.00 68.81 816 SER A C 1
ATOM 5916 O O . SER A 1 816 ? 22.555 -4.979 -3.821 1.00 68.81 816 SER A O 1
ATOM 5918 N N . LEU A 1 817 ? 21.850 -7.106 -4.108 1.00 76.38 817 LEU A N 1
ATOM 5919 C CA . LEU A 1 817 ? 22.580 -7.389 -5.348 1.00 76.38 817 LEU A CA 1
ATOM 5920 C C . LEU A 1 817 ? 22.231 -6.393 -6.462 1.00 76.38 817 LEU A C 1
ATOM 5922 O O . LEU A 1 817 ? 23.129 -5.847 -7.100 1.00 76.38 817 LEU A O 1
ATOM 5926 N N . THR A 1 818 ? 20.939 -6.107 -6.672 1.00 76.50 818 THR A N 1
ATOM 5927 C CA . THR A 1 818 ? 20.509 -5.135 -7.692 1.00 76.50 818 THR A CA 1
ATOM 5928 C C . THR A 1 818 ? 21.073 -3.752 -7.386 1.00 76.50 818 THR A C 1
ATOM 5930 O O . THR A 1 818 ? 21.683 -3.163 -8.267 1.00 76.50 818 THR A O 1
ATOM 5933 N N . ARG A 1 819 ? 20.967 -3.258 -6.143 1.00 76.81 819 ARG A N 1
ATOM 5934 C CA . ARG A 1 819 ? 21.532 -1.953 -5.757 1.00 76.81 819 ARG A CA 1
ATOM 5935 C C . ARG A 1 819 ? 23.039 -1.872 -6.031 1.00 76.81 819 ARG A C 1
ATOM 5937 O O . ARG A 1 819 ? 23.478 -0.881 -6.602 1.00 76.81 819 ARG A O 1
ATOM 5944 N N . ARG A 1 820 ? 23.811 -2.909 -5.676 1.00 78.81 820 ARG A N 1
ATOM 5945 C CA . ARG A 1 820 ? 25.265 -2.954 -5.929 1.00 78.81 820 ARG A CA 1
ATOM 5946 C C . ARG A 1 820 ? 25.604 -2.950 -7.424 1.00 78.81 820 ARG A C 1
ATOM 5948 O O . ARG A 1 820 ? 26.604 -2.365 -7.821 1.00 78.81 820 ARG A O 1
ATOM 5955 N N . LEU A 1 821 ? 24.769 -3.564 -8.263 1.00 82.12 821 LEU A N 1
ATOM 5956 C CA . LEU A 1 821 ? 24.910 -3.485 -9.721 1.00 82.12 821 LEU A CA 1
ATOM 5957 C C . LEU A 1 821 ? 24.533 -2.090 -10.253 1.00 82.12 821 LEU A C 1
ATOM 5959 O O . LEU A 1 821 ? 25.208 -1.569 -11.137 1.00 82.12 821 LEU A O 1
ATOM 5963 N N . GLU A 1 822 ? 23.503 -1.444 -9.703 1.00 81.50 822 GLU A N 1
ATOM 5964 C CA . GLU A 1 822 ? 23.070 -0.102 -10.128 1.00 81.50 822 GLU A CA 1
ATOM 5965 C C . GLU A 1 822 ? 24.128 0.992 -9.887 1.00 81.50 822 GLU A C 1
ATOM 5967 O O . GLU A 1 822 ? 24.138 1.987 -10.612 1.00 81.50 822 GLU A O 1
ATOM 5972 N N . GLU A 1 823 ? 25.060 0.789 -8.946 1.00 78.88 823 GLU A N 1
ATOM 5973 C CA . GLU A 1 823 ? 26.232 1.660 -8.724 1.00 78.88 823 GLU A CA 1
ATOM 5974 C C . GLU A 1 823 ? 27.160 1.750 -9.954 1.00 78.88 823 GLU A C 1
ATOM 5976 O O . GLU A 1 823 ? 27.822 2.771 -10.147 1.00 78.88 823 GLU A O 1
ATOM 5981 N N . HIS A 1 824 ? 27.178 0.720 -10.811 1.00 77.81 824 HIS A N 1
ATOM 5982 C CA . HIS A 1 824 ? 27.996 0.664 -12.031 1.00 77.81 824 HIS A CA 1
ATOM 5983 C C . HIS A 1 824 ? 27.175 0.711 -13.329 1.00 77.81 824 HIS A C 1
ATOM 5985 O O . HIS A 1 824 ? 27.634 1.266 -14.325 1.00 77.81 824 HIS A O 1
ATOM 5991 N N . PHE A 1 825 ? 25.968 0.140 -13.329 1.00 77.94 825 PHE A N 1
ATOM 5992 C CA . PHE A 1 825 ? 25.142 -0.058 -14.528 1.00 77.94 825 PHE A CA 1
ATOM 5993 C C . PHE A 1 825 ? 23.963 0.924 -14.656 1.00 77.94 825 PHE A C 1
ATOM 5995 O O . PHE A 1 825 ? 23.211 0.859 -15.630 1.00 77.94 825 PHE A O 1
ATOM 6002 N N . GLY A 1 826 ? 23.784 1.841 -13.698 1.00 76.25 826 GLY A N 1
ATOM 6003 C CA . GLY A 1 826 ? 22.595 2.696 -13.628 1.00 76.25 826 GLY A CA 1
ATOM 6004 C C . GLY A 1 826 ? 21.324 1.893 -13.303 1.00 76.25 826 GLY A C 1
ATOM 6005 O O . GLY A 1 826 ? 21.426 0.733 -12.921 1.00 76.25 826 GLY A O 1
ATOM 6006 N N . PRO A 1 827 ? 20.114 2.476 -13.417 1.00 75.62 827 PRO A N 1
ATOM 6007 C CA . PRO A 1 827 ? 18.874 1.829 -12.974 1.00 75.62 827 PRO A CA 1
ATOM 6008 C C . PRO A 1 827 ? 18.566 0.498 -13.682 1.00 75.62 827 PRO A C 1
ATOM 6010 O O . PRO A 1 827 ? 18.468 0.437 -14.909 1.00 75.62 827 PRO A O 1
ATOM 6013 N N . LEU A 1 828 ? 18.329 -0.558 -12.899 1.00 80.38 828 LEU A N 1
ATOM 6014 C CA . LEU A 1 828 ? 18.109 -1.927 -13.376 1.00 80.38 828 LEU A CA 1
ATOM 6015 C C . LEU A 1 828 ? 16.693 -2.440 -13.075 1.00 80.38 828 LEU A C 1
ATOM 6017 O O . LEU A 1 828 ? 15.969 -1.919 -12.225 1.00 80.38 828 LEU A O 1
ATOM 6021 N N . SER A 1 829 ? 16.303 -3.514 -13.771 1.00 78.69 829 SER A N 1
ATOM 6022 C CA . SER A 1 829 ? 15.098 -4.276 -13.426 1.00 78.69 829 SER A CA 1
ATOM 6023 C C . SER A 1 829 ? 15.230 -4.857 -12.019 1.00 78.69 829 SER A C 1
ATOM 6025 O O . SER A 1 829 ? 16.173 -5.585 -11.719 1.00 78.69 829 SER A O 1
ATOM 6027 N N . LYS A 1 830 ? 14.234 -4.614 -11.168 1.00 79.56 830 LYS A N 1
ATOM 6028 C CA . LYS A 1 830 ? 14.144 -5.224 -9.835 1.00 79.56 830 LYS A CA 1
ATOM 6029 C C . LYS A 1 830 ? 13.771 -6.710 -9.898 1.00 79.56 830 LYS A C 1
ATOM 6031 O O . LYS A 1 830 ? 13.824 -7.395 -8.883 1.00 79.56 830 LYS A O 1
ATOM 6036 N N . THR A 1 831 ? 13.428 -7.222 -11.084 1.00 73.81 831 THR A N 1
ATOM 6037 C CA . THR A 1 831 ? 13.246 -8.656 -11.341 1.00 73.81 831 THR A CA 1
ATOM 6038 C C . THR A 1 831 ? 14.395 -9.293 -12.109 1.00 73.81 831 THR A C 1
ATOM 6040 O O . THR A 1 831 ? 14.240 -10.430 -12.539 1.00 73.81 831 THR A O 1
ATOM 6043 N N . LEU A 1 832 ? 15.545 -8.629 -12.272 1.00 79.12 832 LEU A N 1
ATOM 6044 C CA . LEU A 1 832 ? 16.630 -9.122 -13.129 1.00 79.12 832 LEU A CA 1
ATOM 6045 C C . LEU A 1 832 ? 17.067 -10.563 -12.783 1.00 79.12 832 LEU A C 1
ATOM 6047 O O . LEU A 1 832 ? 17.197 -11.389 -13.680 1.00 79.12 832 LEU A O 1
ATOM 6051 N N . PHE A 1 833 ? 17.162 -10.893 -11.492 1.00 75.31 833 PHE A N 1
ATOM 6052 C CA . PHE A 1 833 ? 17.497 -12.231 -10.967 1.00 75.31 833 PHE A CA 1
ATOM 6053 C C . PHE A 1 833 ? 16.347 -13.262 -11.030 1.00 75.31 833 PHE A C 1
ATOM 6055 O O . PHE A 1 833 ? 16.545 -14.441 -10.753 1.00 75.31 833 PHE A O 1
ATOM 6062 N N . PHE A 1 834 ? 15.132 -12.834 -11.382 1.00 68.62 834 PHE A N 1
ATOM 6063 C CA . PHE A 1 834 ? 13.981 -13.707 -11.659 1.00 68.62 834 PHE A CA 1
ATOM 6064 C C . PHE A 1 834 ? 13.659 -13.792 -13.159 1.00 68.62 834 PHE A C 1
ATOM 6066 O O . PHE A 1 834 ? 12.917 -14.678 -13.578 1.00 68.62 834 PHE A O 1
ATOM 6073 N N . GLU A 1 835 ? 14.189 -12.866 -13.961 1.00 74.94 835 GLU A N 1
ATOM 6074 C CA . GLU A 1 835 ? 14.219 -12.947 -15.416 1.00 74.94 835 GLU A CA 1
ATOM 6075 C C . GLU A 1 835 ? 15.337 -13.892 -15.854 1.00 74.94 835 GLU A C 1
ATOM 6077 O O . GLU A 1 835 ? 15.045 -14.879 -16.522 1.00 74.94 835 GLU A O 1
ATOM 6082 N N . TYR A 1 836 ? 16.582 -13.600 -15.467 1.00 80.12 836 TYR A N 1
ATOM 6083 C CA . TYR A 1 836 ? 17.803 -14.345 -15.782 1.00 80.12 836 TYR A CA 1
ATOM 6084 C C . TYR A 1 836 ? 18.160 -15.201 -14.564 1.00 80.12 836 TYR A C 1
ATOM 6086 O O . TYR A 1 836 ? 18.375 -14.658 -13.484 1.00 80.12 836 TYR A O 1
ATOM 6094 N N . LEU A 1 837 ? 18.157 -16.529 -14.714 1.00 80.44 837 LEU A N 1
ATOM 6095 C CA . LEU A 1 837 ? 18.107 -17.448 -13.564 1.00 80.44 837 LEU A CA 1
ATOM 6096 C C . LEU A 1 837 ? 19.471 -17.964 -13.085 1.00 80.44 837 LEU A C 1
ATOM 6098 O O . LEU A 1 837 ? 19.527 -18.596 -12.035 1.00 80.44 837 LEU A O 1
ATOM 6102 N N . THR A 1 838 ? 20.545 -17.720 -13.837 1.00 81.25 838 THR A N 1
ATOM 6103 C CA . THR A 1 838 ? 21.904 -18.210 -13.549 1.00 81.25 838 THR A CA 1
ATOM 6104 C C . THR A 1 838 ? 22.933 -17.104 -13.785 1.00 81.25 838 THR A C 1
ATOM 6106 O O . THR A 1 838 ? 22.646 -16.117 -14.478 1.00 81.25 838 THR A O 1
ATOM 6109 N N . VAL A 1 839 ? 24.154 -17.265 -13.260 1.00 83.00 839 VAL A N 1
ATOM 6110 C CA . VAL A 1 839 ? 25.237 -16.289 -13.482 1.00 83.00 839 VAL A CA 1
ATOM 6111 C C . VAL A 1 839 ? 25.531 -16.135 -14.974 1.00 83.00 839 VAL A C 1
ATOM 6113 O O . VAL A 1 839 ? 25.669 -15.010 -15.449 1.00 83.00 839 VAL A O 1
ATOM 6116 N N . ARG A 1 840 ? 25.549 -17.235 -15.738 1.00 83.56 840 ARG A N 1
ATOM 6117 C CA . ARG A 1 840 ? 25.768 -17.208 -17.192 1.00 83.56 840 ARG A CA 1
ATOM 6118 C C . ARG A 1 840 ? 24.688 -16.436 -17.947 1.00 83.56 840 ARG A C 1
ATOM 6120 O O . ARG A 1 840 ? 25.003 -15.647 -18.840 1.00 83.56 840 ARG A O 1
ATOM 6127 N N . GLU A 1 841 ? 23.415 -16.624 -17.595 1.00 77.25 841 GLU A N 1
ATOM 6128 C CA . GLU A 1 841 ? 22.328 -15.844 -18.199 1.00 77.25 841 GLU A CA 1
ATOM 6129 C C . GLU A 1 841 ? 22.468 -14.343 -17.895 1.00 77.25 841 GLU A C 1
ATOM 6131 O O . GLU A 1 841 ? 22.258 -13.507 -18.779 1.00 77.25 841 GLU A O 1
ATOM 6136 N N . LEU A 1 842 ? 22.861 -14.001 -16.665 1.00 84.31 842 LEU A N 1
ATOM 6137 C CA . LEU A 1 842 ? 23.047 -12.623 -16.214 1.00 84.31 842 LEU A CA 1
ATOM 6138 C C . LEU A 1 842 ? 24.294 -11.962 -16.839 1.00 84.31 842 LEU A C 1
ATOM 6140 O O . LEU A 1 842 ? 24.238 -10.808 -17.266 1.00 84.31 842 LEU A O 1
ATOM 6144 N N . ALA A 1 843 ? 25.392 -12.705 -16.992 1.00 84.25 843 ALA A N 1
ATOM 6145 C CA . ALA A 1 843 ? 26.590 -12.266 -17.705 1.00 84.25 843 ALA A CA 1
ATOM 6146 C C . ALA A 1 843 ? 26.292 -11.987 -19.185 1.00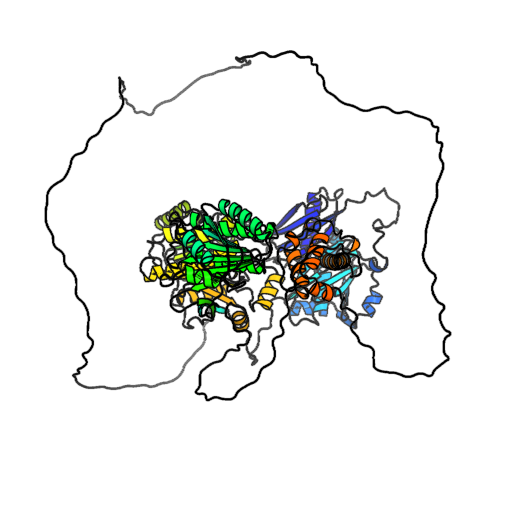 84.25 843 ALA A C 1
ATOM 6148 O O . ALA A 1 843 ? 26.718 -10.963 -19.730 1.00 84.25 843 ALA A O 1
ATOM 6149 N N . GLY A 1 844 ? 25.486 -12.846 -19.820 1.00 81.31 844 GLY A N 1
ATOM 6150 C CA . GLY A 1 844 ? 24.969 -12.626 -21.169 1.00 81.31 844 GLY A CA 1
ATOM 6151 C C . GLY A 1 844 ? 24.115 -11.358 -21.287 1.00 81.31 844 GLY A C 1
ATOM 6152 O O . GLY A 1 844 ? 24.258 -10.619 -22.261 1.00 81.31 844 GLY A O 1
ATOM 6153 N N . TYR A 1 845 ? 23.278 -11.052 -20.286 1.00 83.44 845 TYR A N 1
ATOM 6154 C CA . TYR A 1 845 ? 22.509 -9.800 -20.232 1.00 83.44 845 TYR A CA 1
ATOM 6155 C C . TYR A 1 845 ? 23.413 -8.561 -20.196 1.00 83.44 845 TYR A C 1
ATOM 6157 O O . TYR A 1 845 ? 23.248 -7.672 -21.036 1.00 83.44 845 TYR A O 1
ATOM 6165 N N . PHE A 1 846 ? 24.377 -8.499 -19.269 1.00 84.19 846 PHE A N 1
ATOM 6166 C CA . PHE A 1 846 ? 25.259 -7.333 -19.144 1.00 84.19 846 PHE A CA 1
ATOM 6167 C C . PHE A 1 846 ? 26.165 -7.167 -20.369 1.00 84.19 846 PHE A C 1
ATOM 6169 O O . PHE A 1 846 ? 26.272 -6.061 -20.894 1.00 84.19 846 PHE A O 1
ATOM 6176 N N . THR A 1 847 ? 26.717 -8.263 -20.901 1.00 83.12 847 THR A N 1
ATOM 6177 C CA . THR A 1 847 ? 27.543 -8.236 -22.122 1.00 83.12 847 THR A CA 1
ATOM 6178 C C . THR A 1 847 ? 26.753 -7.750 -23.344 1.00 83.12 847 THR A C 1
ATOM 6180 O O . THR A 1 847 ? 27.307 -7.066 -24.202 1.00 83.12 847 THR A O 1
ATOM 6183 N N . ALA A 1 848 ? 25.456 -8.069 -23.434 1.00 76.62 848 ALA A N 1
ATOM 6184 C CA . ALA A 1 848 ? 24.616 -7.688 -24.569 1.00 76.62 848 ALA A CA 1
ATOM 6185 C C . ALA A 1 848 ? 23.972 -6.294 -24.456 1.00 76.62 848 ALA A C 1
ATOM 6187 O O . ALA A 1 848 ? 23.712 -5.678 -25.488 1.00 76.62 848 ALA A O 1
ATOM 6188 N N . LYS A 1 849 ? 23.661 -5.810 -23.242 1.00 75.44 849 LYS A N 1
ATOM 6189 C CA . LYS A 1 849 ? 22.909 -4.552 -23.037 1.00 75.44 849 LYS A CA 1
ATOM 6190 C C . LYS A 1 849 ? 23.697 -3.415 -22.391 1.00 75.44 849 LYS A C 1
ATOM 6192 O O . LYS A 1 849 ? 23.296 -2.269 -22.549 1.00 75.44 849 LYS A O 1
ATOM 6197 N N . HIS A 1 850 ? 24.795 -3.712 -21.697 1.00 79.62 850 HIS A N 1
ATOM 6198 C CA . HIS A 1 850 ? 25.597 -2.733 -20.954 1.00 79.62 850 HIS A CA 1
ATOM 6199 C C . HIS A 1 850 ? 27.112 -2.822 -21.251 1.00 79.62 850 HIS A C 1
ATOM 6201 O O . HIS A 1 850 ? 27.906 -2.679 -20.322 1.00 79.62 850 HIS A O 1
ATOM 6207 N N . PRO A 1 851 ? 27.566 -3.061 -22.502 1.00 76.94 851 PRO A N 1
ATOM 6208 C CA . PRO A 1 851 ? 28.966 -3.398 -22.784 1.00 76.94 851 PRO A CA 1
ATOM 6209 C C . PRO A 1 851 ? 29.971 -2.308 -22.376 1.00 76.94 851 PRO A C 1
ATOM 6211 O O . PRO A 1 851 ? 31.079 -2.636 -21.967 1.00 76.94 851 PRO A O 1
ATOM 6214 N N . GLU A 1 852 ? 29.598 -1.027 -22.445 1.00 75.81 852 GLU A N 1
ATOM 6215 C CA . GLU A 1 852 ? 30.475 0.098 -22.081 1.00 75.81 852 GLU A CA 1
ATOM 6216 C C . GLU A 1 852 ? 30.631 0.235 -20.558 1.00 75.81 852 GLU A C 1
ATOM 6218 O O . GLU A 1 852 ? 31.750 0.269 -20.046 1.00 75.81 852 GLU A O 1
ATOM 6223 N N . ALA A 1 853 ? 29.518 0.218 -19.815 1.00 77.81 853 ALA A N 1
ATOM 6224 C CA . ALA A 1 853 ? 29.528 0.213 -18.350 1.00 77.81 853 ALA A CA 1
ATOM 6225 C C . ALA A 1 853 ? 30.222 -1.041 -17.788 1.00 77.81 853 ALA A C 1
ATOM 6227 O O . ALA A 1 853 ? 30.958 -0.966 -16.807 1.00 77.81 853 ALA A O 1
ATOM 6228 N N . LEU A 1 854 ? 30.052 -2.184 -18.459 1.00 79.31 854 LEU A N 1
ATOM 6229 C CA . LEU A 1 854 ? 30.732 -3.437 -18.144 1.00 79.31 854 LEU A CA 1
ATOM 6230 C C . LEU A 1 854 ? 32.242 -3.345 -18.391 1.00 79.31 854 LEU A C 1
ATOM 6232 O O . LEU A 1 854 ? 33.024 -3.773 -17.546 1.00 79.31 854 LEU A O 1
ATOM 6236 N N . ALA A 1 855 ? 32.665 -2.755 -19.512 1.00 76.44 855 ALA A N 1
ATOM 6237 C CA . ALA A 1 855 ? 34.079 -2.547 -19.804 1.00 76.44 855 ALA A CA 1
ATOM 6238 C C . ALA A 1 855 ? 34.750 -1.624 -18.771 1.00 76.44 855 ALA A C 1
ATOM 6240 O O . ALA A 1 855 ? 35.886 -1.894 -18.374 1.00 76.44 855 ALA A O 1
ATOM 6241 N N . ALA A 1 856 ? 34.043 -0.597 -18.287 1.00 77.62 856 ALA A N 1
ATOM 6242 C CA . ALA A 1 856 ? 34.505 0.263 -17.199 1.00 77.62 856 ALA A CA 1
ATOM 6243 C C . ALA A 1 856 ? 34.564 -0.482 -15.849 1.00 77.62 856 ALA A C 1
ATOM 6245 O O . ALA A 1 856 ? 35.594 -0.451 -15.176 1.00 77.62 856 ALA A O 1
ATOM 6246 N N . ALA A 1 857 ? 33.506 -1.212 -15.473 1.00 73.31 857 ALA A N 1
ATOM 6247 C CA . ALA A 1 857 ? 33.446 -1.981 -14.223 1.00 73.31 857 ALA A CA 1
ATOM 6248 C C . ALA A 1 857 ? 34.513 -3.093 -14.145 1.00 73.31 857 ALA A C 1
ATOM 6250 O O . ALA A 1 857 ? 35.064 -3.353 -13.078 1.00 73.31 857 ALA A O 1
ATOM 6251 N N . LEU A 1 858 ? 34.857 -3.709 -15.282 1.00 79.12 858 LEU A N 1
ATOM 6252 C CA . LEU A 1 858 ? 35.929 -4.705 -15.400 1.00 79.12 858 LEU A CA 1
ATOM 6253 C C . LEU A 1 858 ? 37.337 -4.090 -15.559 1.00 79.12 858 LEU A C 1
ATOM 6255 O O . LEU A 1 858 ? 38.303 -4.833 -15.758 1.00 79.12 858 LEU A O 1
ATOM 6259 N N . GLY A 1 859 ? 37.485 -2.760 -15.502 1.00 63.88 859 GLY A N 1
ATOM 6260 C CA . GLY A 1 859 ? 38.779 -2.080 -15.634 1.00 63.88 859 GLY A CA 1
ATOM 6261 C C . GLY A 1 859 ? 39.447 -2.292 -16.998 1.00 63.88 859 GLY A C 1
ATOM 6262 O O . GLY A 1 859 ? 40.661 -2.474 -17.075 1.00 63.88 859 GLY A O 1
ATOM 6263 N N . THR A 1 860 ? 38.654 -2.338 -18.070 1.00 53.78 860 THR A N 1
ATOM 6264 C CA . THR A 1 860 ? 39.102 -2.567 -19.457 1.00 53.78 860 THR A CA 1
ATOM 6265 C C . THR A 1 860 ? 38.999 -1.327 -20.337 1.00 53.78 860 THR A C 1
ATOM 6267 O O . THR A 1 860 ? 38.523 -1.393 -21.470 1.00 53.78 860 THR A O 1
ATOM 6270 N N . ASP A 1 861 ? 39.525 -0.204 -19.849 1.00 38.28 861 ASP A N 1
ATOM 6271 C CA . ASP A 1 861 ? 39.948 0.862 -20.754 1.00 38.28 861 ASP A CA 1
ATOM 6272 C C . ASP A 1 861 ? 41.034 0.329 -21.702 1.00 38.28 861 ASP A C 1
ATOM 6274 O O . ASP A 1 861 ? 41.972 -0.369 -21.297 1.00 38.28 861 ASP A O 1
ATOM 6278 N N . ALA A 1 862 ? 40.907 0.644 -22.990 1.00 36.25 862 ALA A N 1
ATOM 6279 C CA . ALA A 1 862 ? 41.951 0.343 -23.962 1.00 36.25 862 ALA A CA 1
ATOM 6280 C C . ALA A 1 862 ? 43.208 1.187 -23.661 1.00 36.25 862 ALA A C 1
ATOM 6282 O O . ALA A 1 862 ? 43.073 2.333 -23.227 1.00 36.25 862 ALA A O 1
ATOM 6283 N N . PRO A 1 863 ? 44.431 0.681 -23.915 1.00 33.59 863 PRO A N 1
ATOM 6284 C CA . PRO A 1 863 ? 45.656 1.437 -23.659 1.00 33.59 863 PRO A CA 1
ATOM 6285 C C . PRO A 1 863 ? 45.790 2.619 -24.637 1.00 33.59 863 PRO A C 1
ATOM 6287 O O . PRO A 1 863 ? 46.335 2.479 -25.731 1.00 33.59 863 PRO A O 1
ATOM 6290 N N . GLY A 1 864 ? 45.260 3.776 -24.232 1.00 30.66 864 GLY A N 1
ATOM 6291 C CA . GLY A 1 864 ? 45.361 5.056 -24.931 1.00 30.66 864 GLY A CA 1
ATOM 6292 C C . GLY A 1 864 ? 46.645 5.812 -24.580 1.00 30.66 864 GLY A C 1
ATOM 6293 O O . GLY A 1 864 ? 47.033 5.880 -23.417 1.00 30.66 864 GLY A O 1
ATOM 6294 N N . ASP A 1 865 ? 47.287 6.373 -25.605 1.00 39.66 865 ASP A N 1
ATOM 6295 C CA . ASP A 1 865 ? 48.601 7.033 -25.598 1.00 39.66 865 ASP A CA 1
ATOM 6296 C C . ASP A 1 865 ? 48.942 7.876 -24.349 1.00 39.66 865 ASP A C 1
ATOM 6298 O O . ASP A 1 865 ? 48.420 8.977 -24.161 1.00 39.66 865 ASP A O 1
ATOM 6302 N N . ALA A 1 866 ? 49.909 7.407 -23.546 1.00 31.27 866 ALA A N 1
ATOM 6303 C CA . ALA A 1 866 ? 50.431 8.153 -22.396 1.00 31.27 866 ALA A CA 1
ATOM 6304 C C . ALA A 1 866 ? 51.897 7.828 -22.015 1.00 31.27 866 ALA A C 1
ATOM 6306 O O . ALA A 1 866 ? 52.191 7.637 -20.838 1.00 31.27 866 ALA A O 1
ATOM 6307 N N . ASP A 1 867 ? 52.844 7.818 -22.966 1.00 32.47 867 ASP A N 1
ATOM 6308 C CA . ASP A 1 867 ? 54.264 8.027 -22.607 1.00 32.47 867 ASP A CA 1
ATOM 6309 C C . ASP A 1 867 ? 55.076 8.739 -23.708 1.00 32.47 867 ASP A C 1
ATOM 6311 O O . ASP A 1 867 ? 55.440 8.157 -24.732 1.00 32.47 867 ASP A O 1
ATOM 6315 N N . ALA A 1 868 ? 55.332 10.039 -23.511 1.00 32.16 868 ALA A N 1
ATOM 6316 C CA . ALA A 1 868 ? 56.049 10.887 -24.468 1.00 32.16 868 ALA A CA 1
ATOM 6317 C C . ALA A 1 868 ? 56.743 12.113 -23.824 1.00 32.16 868 ALA A C 1
ATOM 6319 O O . ALA A 1 868 ? 56.721 13.202 -24.402 1.00 32.16 868 ALA A O 1
ATOM 6320 N N . ALA A 1 869 ? 57.362 11.979 -22.637 1.00 31.25 869 ALA A N 1
ATOM 6321 C CA . ALA A 1 869 ? 58.047 13.113 -21.983 1.00 31.25 869 ALA A CA 1
ATOM 6322 C C . ALA A 1 869 ? 59.285 12.782 -21.106 1.00 31.25 869 ALA A C 1
ATOM 6324 O O . ALA A 1 869 ? 59.400 13.255 -19.982 1.00 31.25 869 ALA A O 1
ATOM 6325 N N . GLY A 1 870 ? 60.271 12.073 -21.667 1.00 29.33 870 GLY A N 1
ATOM 6326 C CA . GLY A 1 870 ? 61.702 12.378 -21.464 1.00 29.33 870 GLY A CA 1
ATOM 6327 C C . GLY A 1 870 ? 62.396 12.097 -20.113 1.00 29.33 870 GLY A C 1
ATOM 6328 O O . GLY A 1 870 ? 62.280 12.846 -19.149 1.00 29.33 870 GLY A O 1
ATOM 6329 N N . SER A 1 871 ? 63.349 11.158 -20.139 1.00 30.12 871 SER A N 1
ATOM 6330 C CA . SER A 1 871 ? 64.599 11.242 -19.360 1.00 30.12 871 SER A CA 1
ATOM 6331 C C . SER A 1 871 ? 65.751 10.567 -20.125 1.00 30.12 871 SER A C 1
ATOM 6333 O O . SER A 1 871 ? 65.511 9.721 -20.986 1.00 30.12 871 SER A O 1
ATOM 6335 N N . THR A 1 872 ? 67.003 10.976 -19.888 1.00 32.22 872 THR A N 1
ATOM 6336 C CA . THR A 1 872 ? 68.140 10.721 -20.802 1.00 32.22 872 THR A CA 1
ATOM 6337 C C . THR A 1 872 ? 69.276 9.890 -20.197 1.00 32.22 872 THR A C 1
ATOM 6339 O O . THR A 1 872 ? 69.783 10.228 -19.129 1.00 32.22 872 THR A O 1
ATOM 6342 N N . ALA A 1 873 ? 69.771 8.894 -20.944 1.00 28.56 873 ALA A N 1
ATOM 6343 C CA . ALA A 1 873 ? 70.987 8.124 -20.641 1.00 28.56 873 ALA A CA 1
ATOM 6344 C C . ALA A 1 873 ? 71.779 7.774 -21.939 1.00 28.56 873 ALA A C 1
ATOM 6346 O O . ALA A 1 873 ? 71.195 7.802 -23.024 1.00 28.56 873 ALA A O 1
ATOM 6347 N N . PRO A 1 874 ? 73.104 7.505 -21.876 1.00 35.47 874 PRO A N 1
ATOM 6348 C CA . PRO A 1 874 ? 74.002 7.551 -23.047 1.00 35.47 874 PRO A CA 1
ATOM 6349 C C . PRO A 1 874 ? 74.064 6.270 -23.928 1.00 35.47 874 PRO A C 1
ATOM 6351 O O . PRO A 1 874 ? 73.651 5.194 -23.496 1.00 35.47 874 PRO A O 1
ATOM 6354 N N . PRO A 1 875 ? 74.596 6.361 -25.173 1.00 42.41 875 PRO A N 1
ATOM 6355 C CA . PRO A 1 875 ? 74.352 5.374 -26.239 1.00 42.41 875 PRO A CA 1
ATOM 6356 C C . PRO A 1 875 ? 75.383 4.232 -26.386 1.00 42.41 875 PRO A C 1
ATOM 6358 O O . PRO A 1 875 ? 76.536 4.326 -25.962 1.00 42.41 875 PRO A O 1
ATOM 6361 N N . ARG A 1 876 ? 74.983 3.171 -27.111 1.00 29.70 876 ARG A N 1
ATOM 6362 C CA . ARG A 1 876 ? 75.835 2.071 -27.623 1.00 29.70 876 ARG A CA 1
ATOM 6363 C C . ARG A 1 876 ? 75.361 1.595 -29.032 1.00 29.70 876 ARG A C 1
ATOM 6365 O O . ARG A 1 876 ? 74.370 2.139 -29.512 1.00 29.70 876 ARG A O 1
ATOM 6372 N N . PRO A 1 877 ? 76.099 0.726 -29.770 1.00 38.28 877 PRO A N 1
ATOM 6373 C CA . PRO A 1 877 ? 76.253 0.875 -31.234 1.00 38.28 877 PRO A CA 1
ATOM 6374 C C . PRO A 1 877 ? 75.194 0.164 -32.117 1.00 38.28 877 PRO A C 1
ATOM 6376 O O . PRO A 1 877 ? 74.398 -0.621 -31.606 1.00 38.28 877 PRO A O 1
ATOM 6379 N N . PRO A 1 878 ? 75.181 0.416 -33.449 1.00 38.25 878 PRO A N 1
ATOM 6380 C CA . PRO A 1 878 ? 74.083 0.034 -34.346 1.00 38.25 878 PRO A CA 1
ATOM 6381 C C . PRO A 1 878 ? 74.061 -1.445 -34.777 1.00 38.25 878 PRO A C 1
ATOM 6383 O O . PRO A 1 878 ? 75.083 -2.129 -34.815 1.00 38.25 878 PRO A O 1
ATOM 6386 N N . ALA A 1 879 ? 72.869 -1.907 -35.172 1.00 39.69 879 ALA A N 1
ATOM 6387 C CA . ALA A 1 879 ? 72.565 -3.288 -35.558 1.00 39.69 879 ALA A CA 1
ATOM 6388 C C . ALA A 1 879 ? 72.769 -3.597 -37.069 1.00 39.69 879 ALA A C 1
ATOM 6390 O O . ALA A 1 879 ? 72.703 -2.689 -37.905 1.00 39.69 879 ALA A O 1
ATOM 6391 N N . PRO A 1 880 ? 72.984 -4.877 -37.451 1.00 37.56 880 PRO A N 1
ATOM 6392 C CA . PRO A 1 880 ? 73.114 -5.315 -38.846 1.00 37.56 880 PRO A CA 1
ATOM 6393 C C . PRO A 1 880 ? 71.768 -5.456 -39.593 1.00 37.56 880 PRO A C 1
ATOM 6395 O O . PRO A 1 880 ? 70.692 -5.464 -39.001 1.00 37.56 880 PRO A O 1
ATOM 6398 N N . ARG A 1 881 ? 71.839 -5.572 -40.930 1.00 36.81 881 ARG A N 1
ATOM 6399 C CA . ARG A 1 881 ? 70.694 -5.540 -41.870 1.00 36.81 881 ARG A CA 1
ATOM 6400 C C . ARG A 1 881 ? 70.015 -6.913 -42.113 1.00 36.81 881 ARG A C 1
ATOM 6402 O O . ARG A 1 881 ? 70.678 -7.940 -41.973 1.00 36.81 881 ARG A O 1
ATOM 6409 N N . PRO A 1 882 ? 68.729 -6.942 -42.537 1.00 42.69 882 PRO A N 1
ATOM 6410 C CA . PRO A 1 882 ? 67.956 -8.172 -42.779 1.00 42.69 882 PRO A CA 1
ATOM 6411 C C . PRO A 1 882 ? 68.277 -8.883 -44.114 1.00 42.69 882 PRO A C 1
ATOM 6413 O O . PRO A 1 882 ? 68.986 -8.351 -44.969 1.00 42.69 882 PRO A O 1
ATOM 6416 N N . ARG A 1 883 ? 67.705 -10.086 -44.308 1.00 33.81 883 ARG A N 1
ATOM 6417 C CA . ARG A 1 883 ? 67.754 -10.890 -45.552 1.00 33.81 883 ARG A CA 1
ATOM 6418 C C . ARG A 1 883 ? 66.362 -11.040 -46.220 1.00 33.81 883 ARG A C 1
ATOM 6420 O O . ARG A 1 883 ? 65.361 -10.913 -45.522 1.00 33.81 883 ARG A O 1
ATOM 6427 N N . PRO A 1 884 ? 66.296 -11.289 -47.549 1.00 43.75 884 PRO A N 1
ATOM 6428 C CA . PRO A 1 884 ? 65.056 -11.286 -48.349 1.00 43.75 884 PRO A CA 1
ATOM 6429 C C . PRO A 1 884 ? 64.301 -12.645 -48.391 1.00 43.75 884 PRO A C 1
ATOM 6431 O O . PRO A 1 884 ? 64.864 -13.657 -47.969 1.00 43.75 884 PRO A O 1
ATOM 6434 N N . PRO A 1 885 ? 63.048 -12.683 -48.906 1.00 47.59 885 PRO A N 1
ATOM 6435 C CA . PRO A 1 885 ? 62.157 -13.857 -48.870 1.00 47.59 885 PRO A CA 1
ATOM 6436 C C . PRO A 1 885 ? 62.291 -14.824 -50.069 1.00 47.59 885 PRO A C 1
ATOM 6438 O O . PRO A 1 885 ? 62.970 -14.530 -51.053 1.00 47.59 885 PRO A O 1
ATOM 6441 N N . THR A 1 886 ? 61.578 -15.960 -50.010 1.00 38.50 886 THR A N 1
ATOM 6442 C CA . THR A 1 886 ? 61.500 -17.005 -51.058 1.00 38.50 886 THR A CA 1
ATOM 6443 C C . THR A 1 886 ? 60.055 -17.306 -51.543 1.00 38.50 886 THR A C 1
ATOM 6445 O O . THR A 1 886 ? 59.104 -17.010 -50.819 1.00 38.50 886 THR A O 1
ATOM 6448 N N . PRO A 1 887 ? 59.864 -17.852 -52.772 1.00 43.12 887 PRO A N 1
ATOM 6449 C CA . PRO A 1 887 ? 58.570 -17.907 -53.494 1.00 43.12 887 PRO A CA 1
ATOM 6450 C C . PRO A 1 887 ? 57.817 -19.280 -53.411 1.00 43.12 887 PRO A C 1
ATOM 6452 O O . PRO A 1 887 ? 58.314 -20.188 -52.745 1.00 43.12 887 PRO A O 1
ATOM 6455 N N . PRO A 1 888 ? 56.611 -19.453 -54.027 1.00 46.47 888 PRO A N 1
ATOM 6456 C CA . PRO A 1 888 ? 55.624 -20.489 -53.640 1.00 46.47 888 PRO A CA 1
ATOM 6457 C C . PRO A 1 888 ? 55.631 -21.834 -54.433 1.00 46.47 888 PRO A C 1
ATOM 6459 O O . PRO A 1 888 ? 56.556 -22.146 -55.175 1.00 46.47 888 PRO A O 1
ATOM 6462 N N . VAL A 1 889 ? 54.587 -22.660 -54.220 1.00 41.56 889 VAL A N 1
ATOM 6463 C CA . VAL A 1 889 ? 54.526 -24.142 -54.372 1.00 41.56 889 VAL A CA 1
ATOM 6464 C C . VAL A 1 889 ? 53.619 -24.654 -55.516 1.00 41.56 889 VAL A C 1
ATOM 6466 O O . VAL A 1 889 ? 52.515 -24.136 -55.656 1.00 41.56 889 VAL A O 1
ATOM 6469 N N . ALA A 1 890 ? 54.007 -25.747 -56.216 1.00 36.72 890 ALA A N 1
ATOM 6470 C CA . ALA A 1 890 ? 53.161 -26.811 -56.846 1.00 36.72 890 ALA A CA 1
ATOM 6471 C C . ALA A 1 890 ? 54.024 -27.807 -57.691 1.00 36.72 890 ALA A C 1
ATOM 6473 O O . ALA A 1 890 ? 55.153 -27.428 -58.002 1.00 36.72 890 ALA A O 1
ATOM 6474 N N . PRO A 1 891 ? 53.560 -29.004 -58.167 1.00 46.41 891 PRO A N 1
ATOM 6475 C CA . PRO A 1 891 ? 52.374 -29.841 -57.858 1.00 46.41 891 PRO A CA 1
ATOM 6476 C C . PRO A 1 891 ? 52.715 -31.339 -57.488 1.00 46.41 891 PRO A C 1
ATOM 6478 O O . PRO A 1 891 ? 53.836 -31.646 -57.100 1.00 46.41 891 PRO A O 1
ATOM 6481 N N . ARG A 1 892 ? 51.747 -32.287 -57.569 1.00 44.41 892 ARG A N 1
ATOM 6482 C CA . ARG A 1 892 ? 51.806 -33.720 -57.116 1.00 44.41 892 ARG A CA 1
ATOM 6483 C C . ARG A 1 892 ? 51.853 -34.791 -58.243 1.00 44.41 892 ARG A C 1
ATOM 6485 O O . ARG A 1 892 ? 51.360 -34.517 -59.334 1.00 44.41 892 ARG A O 1
ATOM 6492 N N . PRO A 1 893 ? 52.222 -36.063 -57.929 1.00 45.72 893 PRO A N 1
ATOM 6493 C CA . PRO A 1 893 ? 51.448 -37.256 -58.372 1.00 45.72 893 PRO A CA 1
ATOM 6494 C C . PRO A 1 893 ? 51.108 -38.301 -57.246 1.00 45.72 893 PRO A C 1
ATOM 6496 O O . PRO A 1 893 ? 50.898 -37.890 -56.108 1.00 45.72 893 PRO A O 1
ATOM 6499 N N . ARG A 1 894 ? 50.873 -39.608 -57.550 1.00 34.88 894 ARG A N 1
ATOM 6500 C CA . ARG A 1 894 ? 49.958 -40.540 -56.802 1.00 34.88 894 ARG A CA 1
ATOM 6501 C C . ARG A 1 894 ? 50.439 -42.004 -56.527 1.00 34.88 894 ARG A C 1
ATOM 6503 O O . ARG A 1 894 ? 50.981 -42.623 -57.433 1.00 34.88 894 ARG A O 1
ATOM 6510 N N . GLY A 1 895 ? 49.956 -42.615 -55.419 1.00 32.59 895 GLY A N 1
ATOM 6511 C CA . GLY A 1 895 ? 49.590 -44.065 -55.261 1.00 32.59 895 GLY A CA 1
ATOM 6512 C C . GLY A 1 895 ? 50.658 -45.059 -54.724 1.00 32.59 895 GLY A C 1
ATOM 6513 O O . GLY A 1 895 ? 51.818 -44.659 -54.684 1.00 32.59 895 GLY A O 1
ATOM 6514 N N . PRO A 1 896 ? 50.336 -46.339 -54.342 1.00 47.16 896 PRO A N 1
ATOM 6515 C CA . PRO A 1 896 ? 49.052 -47.086 -54.361 1.00 47.16 896 PRO A CA 1
ATOM 6516 C C . PRO A 1 896 ? 48.542 -47.644 -52.972 1.00 47.16 896 PRO A C 1
ATOM 6518 O O . PRO A 1 896 ? 48.333 -46.838 -52.073 1.00 47.16 896 PRO A O 1
ATOM 6521 N N . ARG A 1 897 ? 48.171 -48.947 -52.800 1.00 33.84 897 ARG A N 1
ATOM 6522 C CA . ARG A 1 897 ? 47.132 -49.459 -51.832 1.00 33.84 897 ARG A CA 1
ATOM 6523 C C . ARG A 1 897 ? 47.429 -50.757 -51.004 1.00 33.84 897 ARG A C 1
ATOM 6525 O O . ARG A 1 897 ? 47.870 -51.730 -51.602 1.00 33.84 897 ARG A O 1
ATOM 6532 N N . ARG A 1 898 ? 46.834 -50.840 -49.779 1.00 36.03 898 ARG A N 1
ATOM 6533 C CA . ARG A 1 898 ? 46.299 -52.038 -49.014 1.00 36.03 898 ARG A CA 1
ATOM 6534 C C . ARG A 1 898 ? 47.303 -53.113 -48.489 1.00 36.03 898 ARG A C 1
ATOM 6536 O O . ARG A 1 898 ? 48.446 -53.037 -48.919 1.00 36.03 898 ARG A O 1
ATOM 6543 N N . PRO A 1 899 ? 46.938 -54.088 -47.587 1.00 39.34 899 PRO A N 1
ATOM 6544 C CA . PRO A 1 899 ? 45.611 -54.548 -47.067 1.00 39.34 899 PRO A CA 1
ATOM 6545 C C . PRO A 1 899 ? 45.449 -54.650 -45.498 1.00 39.34 899 PRO A C 1
ATOM 6547 O O . PRO A 1 899 ? 46.352 -54.216 -44.793 1.00 39.34 899 PRO A O 1
ATOM 6550 N N . PRO A 1 900 ? 44.322 -55.186 -44.930 1.00 50.25 900 PRO A N 1
ATOM 6551 C CA . PRO A 1 900 ? 44.057 -55.238 -43.461 1.00 50.25 900 PRO A CA 1
ATOM 6552 C C . PRO A 1 900 ? 43.520 -56.576 -42.824 1.00 50.25 900 PRO A C 1
ATOM 6554 O O . PRO A 1 900 ? 42.920 -57.394 -43.518 1.00 50.25 900 PRO A O 1
ATOM 6557 N N . THR A 1 901 ? 43.558 -56.686 -41.471 1.00 38.72 901 THR A N 1
ATOM 6558 C CA . THR A 1 901 ? 42.910 -57.689 -40.535 1.00 38.72 901 THR A CA 1
ATOM 6559 C C . THR A 1 901 ? 43.446 -59.149 -40.520 1.00 38.72 901 THR A C 1
ATOM 6561 O O . THR A 1 901 ? 43.971 -59.553 -41.555 1.00 38.72 901 THR A O 1
ATOM 6564 N N . PRO A 1 902 ? 43.424 -59.934 -39.390 1.00 46.25 902 PRO A N 1
ATOM 6565 C CA . PRO A 1 902 ? 42.310 -60.314 -38.453 1.00 46.25 902 PRO A CA 1
ATOM 6566 C C . PRO A 1 902 ? 42.465 -59.795 -36.979 1.00 46.25 902 PRO A C 1
ATOM 6568 O O . PRO A 1 902 ? 43.444 -59.108 -36.727 1.00 46.25 902 PRO A O 1
ATOM 6571 N N . ARG A 1 903 ? 41.559 -59.900 -35.965 1.00 34.59 903 ARG A N 1
ATOM 6572 C CA . ARG A 1 903 ? 40.542 -60.894 -35.456 1.00 34.59 903 ARG A CA 1
ATOM 6573 C C . ARG A 1 903 ? 41.149 -62.039 -34.578 1.00 34.59 903 ARG A C 1
ATOM 6575 O O . ARG A 1 903 ? 42.234 -62.480 -34.917 1.00 34.59 903 ARG A O 1
ATOM 6582 N N . THR A 1 904 ? 40.571 -62.588 -33.479 1.00 35.62 904 THR A N 1
ATOM 6583 C CA . THR A 1 904 ? 39.198 -62.576 -32.866 1.00 35.62 904 THR A CA 1
ATOM 6584 C C . THR A 1 904 ? 39.182 -63.091 -31.395 1.00 35.62 904 THR A C 1
ATOM 6586 O O . THR A 1 904 ? 39.999 -63.959 -31.122 1.00 35.62 904 THR A O 1
ATOM 6589 N N . THR A 1 905 ? 38.196 -62.693 -30.553 1.00 30.19 905 THR A N 1
ATOM 6590 C CA . THR A 1 905 ? 37.258 -63.509 -29.684 1.00 30.19 905 THR A CA 1
ATOM 6591 C C . THR A 1 905 ? 36.417 -62.543 -28.792 1.00 30.19 905 THR A C 1
ATOM 6593 O O . THR A 1 905 ? 37.010 -61.664 -28.186 1.00 30.19 905 THR A O 1
ATOM 6596 N N . THR A 1 906 ? 35.071 -62.396 -28.793 1.00 34.59 906 THR A N 1
ATOM 6597 C CA . THR A 1 906 ? 33.860 -63.251 -28.542 1.00 34.59 906 THR A CA 1
ATOM 6598 C C . THR A 1 906 ? 33.624 -63.704 -27.092 1.00 34.59 906 THR A C 1
ATOM 6600 O O . THR A 1 906 ? 34.614 -64.078 -26.470 1.00 34.59 906 THR A O 1
ATOM 6603 N N . PRO A 1 907 ? 32.361 -63.861 -26.598 1.00 47.59 907 PRO A N 1
ATOM 6604 C CA . PRO A 1 907 ? 31.017 -63.426 -27.084 1.00 47.59 907 PRO A CA 1
ATOM 6605 C C . PRO A 1 907 ? 30.259 -62.532 -26.046 1.00 47.59 907 PRO A C 1
ATOM 6607 O O . PRO A 1 907 ? 30.659 -62.487 -24.893 1.00 47.59 907 PRO A O 1
ATOM 6610 N N . SER A 1 908 ? 29.210 -61.726 -26.283 1.00 30.94 908 SER A N 1
ATOM 6611 C CA . SER A 1 908 ? 28.145 -61.548 -27.302 1.00 30.94 908 SER A CA 1
ATOM 6612 C C . SER A 1 908 ? 26.789 -62.263 -27.071 1.00 30.94 908 SER A C 1
ATOM 6614 O O . SER A 1 908 ? 26.709 -63.485 -27.165 1.00 30.94 908 SER A O 1
ATOM 6616 N N . ARG A 1 909 ? 25.713 -61.466 -26.854 1.00 31.12 909 ARG A N 1
ATOM 6617 C CA . ARG A 1 909 ? 24.296 -61.600 -27.324 1.00 31.12 909 ARG A CA 1
ATOM 6618 C C . ARG A 1 909 ? 23.337 -60.710 -26.498 1.00 31.12 909 ARG A C 1
ATOM 6620 O O . ARG A 1 909 ? 23.611 -60.483 -25.331 1.00 31.12 909 ARG A O 1
ATOM 6627 N N . SER A 1 910 ? 22.179 -60.248 -26.988 1.00 32.22 910 SER A N 1
ATOM 6628 C CA . SER A 1 910 ? 21.758 -59.832 -28.349 1.00 32.22 910 SER A CA 1
ATOM 6629 C C . SER A 1 910 ? 20.413 -59.079 -28.268 1.00 32.22 910 SER A C 1
ATOM 6631 O O . SER A 1 910 ? 19.646 -59.293 -27.337 1.00 32.22 910 SER A O 1
ATOM 6633 N N . SER A 1 911 ? 20.131 -58.210 -29.239 1.00 37.00 911 SER A N 1
ATOM 6634 C CA . SER A 1 911 ? 19.004 -57.261 -29.283 1.00 37.00 911 SER A CA 1
ATOM 6635 C C . SER A 1 911 ? 17.625 -57.834 -29.687 1.00 37.00 911 SER A C 1
ATOM 6637 O O . SER A 1 911 ? 17.550 -58.911 -30.272 1.00 37.00 911 SER A O 1
ATOM 6639 N N . ALA A 1 912 ? 16.588 -56.993 -29.486 1.00 33.38 912 ALA A N 1
ATOM 6640 C CA . ALA A 1 912 ? 15.340 -56.824 -30.273 1.00 33.38 912 ALA A CA 1
ATOM 6641 C C . ALA A 1 912 ? 13.971 -57.140 -29.604 1.00 33.38 912 ALA A C 1
ATOM 6643 O O . ALA A 1 912 ? 13.826 -58.042 -28.788 1.00 33.38 912 ALA A O 1
ATOM 6644 N N . TRP A 1 913 ? 12.970 -56.336 -29.995 1.00 35.00 913 TRP A N 1
ATOM 6645 C CA . TRP A 1 913 ? 11.509 -56.437 -29.750 1.00 35.00 913 TRP A CA 1
ATOM 6646 C C . TRP A 1 913 ? 10.842 -57.290 -30.882 1.00 35.00 913 TRP A C 1
ATOM 6648 O O . TRP A 1 913 ? 11.571 -57.573 -31.838 1.00 35.00 913 TRP A O 1
ATOM 6658 N N . PRO A 1 914 ? 9.523 -57.665 -30.898 1.00 48.41 914 PRO A N 1
ATOM 6659 C CA . PRO A 1 914 ? 8.372 -57.160 -30.115 1.00 48.41 914 PRO A CA 1
ATOM 6660 C C . PRO A 1 914 ? 7.301 -58.200 -29.625 1.00 48.41 914 PRO A C 1
ATOM 6662 O O . PRO A 1 914 ? 7.405 -59.402 -29.827 1.00 48.41 914 PRO A O 1
ATOM 6665 N N . VAL A 1 915 ? 6.244 -57.667 -28.984 1.00 29.64 915 VAL A N 1
ATOM 6666 C CA . VAL A 1 915 ? 4.856 -58.153 -28.709 1.00 29.64 915 VAL A CA 1
ATOM 6667 C C . VAL A 1 915 ? 4.384 -59.538 -29.234 1.00 29.64 915 VAL A C 1
ATOM 6669 O O . VAL A 1 915 ? 4.274 -59.703 -30.444 1.00 29.64 915 VAL A O 1
ATOM 6672 N N . ALA A 1 916 ? 3.865 -60.419 -28.340 1.00 28.77 916 ALA A N 1
ATOM 6673 C CA . ALA A 1 916 ? 2.511 -61.045 -28.440 1.00 28.77 916 ALA A CA 1
ATOM 6674 C C . ALA A 1 916 ? 2.075 -61.948 -27.238 1.00 28.77 916 ALA A C 1
ATOM 6676 O O . ALA A 1 916 ? 2.722 -62.928 -26.897 1.00 28.77 916 ALA A O 1
ATOM 6677 N N . THR A 1 917 ? 0.896 -61.643 -26.675 1.00 28.70 917 THR A N 1
ATOM 6678 C CA . THR A 1 917 ? -0.111 -62.469 -25.940 1.00 28.70 917 THR A CA 1
ATOM 6679 C C . THR A 1 917 ? 0.159 -63.932 -25.483 1.00 28.70 917 THR A C 1
ATOM 6681 O O . THR A 1 917 ? 0.377 -64.799 -26.326 1.00 28.70 917 THR A O 1
ATOM 6684 N N . ARG A 1 918 ? -0.258 -64.291 -24.244 1.00 28.39 918 ARG A N 1
ATOM 6685 C CA . ARG A 1 918 ? -1.580 -64.932 -23.948 1.00 28.39 918 ARG A CA 1
ATOM 6686 C C . ARG A 1 918 ? -1.908 -65.049 -22.436 1.00 28.39 918 ARG A C 1
ATOM 6688 O O . ARG A 1 918 ? -1.065 -64.796 -21.589 1.00 28.39 918 ARG A O 1
ATOM 6695 N N . ARG A 1 919 ? -3.185 -65.353 -22.135 1.00 31.45 919 ARG A N 1
ATOM 6696 C CA . ARG A 1 919 ? -3.815 -65.461 -20.792 1.00 31.45 919 ARG A CA 1
ATOM 6697 C C . ARG A 1 919 ? -3.512 -66.805 -20.081 1.00 31.45 919 ARG A C 1
ATOM 6699 O O . ARG A 1 919 ? -3.028 -67.723 -20.737 1.00 31.45 919 ARG A O 1
ATOM 6706 N N . PRO A 1 920 ? -3.938 -66.975 -18.811 1.00 39.00 920 PRO A N 1
ATOM 6707 C CA . PRO A 1 920 ? -5.240 -67.639 -18.587 1.00 39.00 920 PRO A CA 1
ATOM 6708 C C . PRO A 1 920 ? -6.282 -66.785 -17.829 1.00 39.00 920 PRO A C 1
ATOM 6710 O O . PRO A 1 920 ? -5.952 -65.817 -17.155 1.00 39.00 920 PRO A O 1
ATOM 6713 N N . THR A 1 921 ? -7.563 -67.146 -17.972 1.00 35.50 921 THR A N 1
ATOM 6714 C CA . THR A 1 921 ? -8.721 -66.575 -17.246 1.00 35.50 921 THR A CA 1
ATOM 6715 C C . THR A 1 921 ? -9.767 -67.663 -17.022 1.00 35.50 921 THR A C 1
ATOM 6717 O O . THR A 1 921 ? -10.071 -68.385 -17.973 1.00 35.50 921 THR A O 1
ATOM 6720 N N . PRO A 1 922 ? -10.353 -67.736 -15.823 1.00 46.25 922 PRO A N 1
ATOM 6721 C CA . PRO A 1 922 ? -11.790 -67.465 -15.642 1.00 46.25 922 PRO A CA 1
ATOM 6722 C C . PRO A 1 922 ? -12.034 -66.538 -14.422 1.00 46.25 922 PRO A C 1
ATOM 6724 O O . PRO A 1 922 ? -11.113 -66.301 -13.651 1.00 46.25 922 PRO A O 1
ATOM 6727 N N . SER A 1 923 ? -13.209 -65.958 -14.156 1.00 28.38 923 SER A N 1
ATOM 6728 C CA . SER A 1 923 ? -14.473 -65.815 -14.910 1.00 28.38 923 SER A CA 1
ATOM 6729 C C . SER A 1 923 ? -15.346 -64.751 -14.224 1.00 28.38 923 SER A C 1
ATOM 6731 O O . SER A 1 923 ? -15.349 -64.675 -12.998 1.00 28.38 923 SER A O 1
ATOM 6733 N N . THR A 1 924 ? -16.161 -64.004 -14.972 1.00 34.53 924 THR A N 1
ATOM 6734 C CA . THR A 1 924 ? -17.326 -63.284 -14.413 1.00 34.53 924 THR A CA 1
ATOM 6735 C C . THR A 1 924 ? -18.480 -64.271 -14.167 1.00 34.53 924 THR A C 1
ATOM 6737 O O . THR A 1 924 ? -18.563 -65.277 -14.877 1.00 34.53 924 THR A O 1
ATOM 6740 N N . PRO A 1 925 ? -19.402 -63.994 -13.225 1.00 42.81 925 PRO A N 1
ATOM 6741 C CA . PRO A 1 925 ? -20.663 -63.415 -13.699 1.00 42.81 925 PRO A CA 1
ATOM 6742 C C . PRO A 1 925 ? -21.329 -62.374 -12.775 1.00 42.81 925 PRO A C 1
ATOM 6744 O O . PRO A 1 925 ? -21.011 -62.205 -11.605 1.00 42.81 925 PRO A O 1
ATOM 6747 N N . SER A 1 926 ? -22.308 -61.710 -13.387 1.00 28.23 926 SER A N 1
ATOM 6748 C CA . SER A 1 926 ? -23.433 -60.956 -12.820 1.00 28.23 926 SER A CA 1
ATOM 6749 C C . SER A 1 926 ? -23.962 -61.389 -11.438 1.00 28.23 926 SER A C 1
ATOM 6751 O O . SER A 1 926 ? -24.228 -62.567 -11.222 1.00 28.23 926 SER A O 1
ATOM 6753 N N . GLY A 1 927 ? -24.354 -60.397 -10.626 1.00 25.88 927 GLY A N 1
ATOM 6754 C CA . GLY A 1 927 ? -25.775 -60.296 -10.253 1.00 25.88 927 GLY A CA 1
ATOM 6755 C C . GLY A 1 927 ? -26.209 -60.595 -8.809 1.00 25.88 927 GLY A C 1
ATOM 6756 O O . GLY A 1 927 ? -26.378 -61.743 -8.433 1.00 25.88 927 GLY A O 1
ATOM 6757 N N . ALA A 1 928 ? -26.621 -59.520 -8.122 1.00 26.73 928 ALA A N 1
ATOM 6758 C CA . ALA A 1 928 ? -27.791 -59.436 -7.230 1.00 26.73 928 ALA A CA 1
ATOM 6759 C C . ALA A 1 928 ? -27.869 -60.195 -5.874 1.00 26.73 928 ALA A C 1
ATOM 6761 O O . ALA A 1 928 ? -27.354 -61.282 -5.654 1.00 26.73 928 ALA A O 1
ATOM 6762 N N . THR A 1 929 ? -28.715 -59.613 -5.009 1.00 26.30 929 THR A N 1
ATOM 6763 C CA . THR A 1 929 ? -29.486 -60.218 -3.895 1.00 26.30 929 THR A CA 1
ATOM 6764 C C . THR A 1 929 ? -28.804 -60.720 -2.605 1.00 26.30 929 THR A C 1
ATOM 6766 O O . THR A 1 929 ? -28.231 -61.794 -2.529 1.00 26.30 929 THR A O 1
ATOM 6769 N N . CYS A 1 930 ? -29.117 -59.989 -1.526 1.00 24.84 930 CYS A N 1
ATOM 6770 C CA . CYS A 1 930 ? -29.639 -60.494 -0.242 1.00 24.84 930 CYS A CA 1
ATOM 6771 C C . CYS A 1 930 ? -28.855 -61.537 0.591 1.00 24.84 930 CYS A C 1
ATOM 6773 O O . CYS A 1 930 ? -29.125 -62.730 0.552 1.00 24.84 930 CYS A O 1
ATOM 6775 N N . ALA A 1 931 ? -28.089 -61.006 1.550 1.00 27.36 931 ALA A N 1
ATOM 6776 C CA . ALA A 1 931 ? -28.352 -61.116 2.996 1.00 27.36 931 ALA A CA 1
ATOM 6777 C C . ALA A 1 931 ? -28.755 -62.468 3.635 1.00 27.36 931 ALA A C 1
ATOM 6779 O O . ALA A 1 931 ? -29.866 -62.957 3.425 1.00 27.36 931 ALA A O 1
ATOM 6780 N N . ARG A 1 932 ? -28.015 -62.849 4.695 1.00 27.80 932 ARG A N 1
ATOM 6781 C CA . ARG A 1 932 ? -28.602 -63.014 6.048 1.00 27.80 932 ARG A CA 1
ATOM 6782 C C . ARG A 1 932 ? -27.570 -63.080 7.186 1.00 27.80 932 ARG A C 1
ATOM 6784 O O . ARG A 1 932 ? -26.435 -63.485 6.979 1.00 27.80 932 ARG A O 1
ATOM 6791 N N . ALA A 1 933 ? -28.014 -62.707 8.390 1.00 29.84 933 ALA A N 1
ATOM 6792 C CA . ALA A 1 933 ? -27.363 -63.013 9.672 1.00 29.84 933 ALA A CA 1
ATOM 6793 C C . ALA A 1 933 ? -27.830 -64.386 10.213 1.00 29.84 933 ALA A C 1
ATOM 6795 O O . ALA A 1 933 ? -28.773 -64.969 9.664 1.00 29.84 933 ALA A O 1
ATOM 6796 N N . PRO A 1 934 ? -27.219 -64.901 11.297 1.00 49.94 934 PRO A N 1
ATOM 6797 C CA . PRO A 1 934 ? -27.802 -64.753 12.651 1.00 49.94 934 PRO A CA 1
ATOM 6798 C C . PRO A 1 934 ? -26.716 -64.407 13.715 1.00 49.94 934 PRO A C 1
ATOM 6800 O O . PRO A 1 934 ? -25.561 -64.270 13.339 1.00 49.94 934 PRO A O 1
ATOM 6803 N N . THR A 1 935 ? -26.941 -64.159 15.019 1.00 28.67 935 THR A N 1
ATOM 6804 C CA . THR A 1 935 ? -27.948 -64.565 16.045 1.00 28.67 935 THR A CA 1
ATOM 6805 C C . THR A 1 935 ? -28.209 -63.414 17.054 1.00 28.67 935 THR A C 1
ATOM 6807 O O . THR A 1 935 ? -27.284 -62.680 17.367 1.00 28.67 935 THR A O 1
ATOM 6810 N N . ALA A 1 936 ? -29.445 -63.087 17.482 1.00 32.19 936 ALA A N 1
ATOM 6811 C CA . ALA A 1 936 ? -30.214 -63.614 18.647 1.00 32.19 936 ALA A CA 1
ATOM 6812 C C . ALA A 1 936 ? -29.507 -63.477 20.027 1.00 32.19 936 ALA A C 1
ATOM 6814 O O . ALA A 1 936 ? -28.392 -63.958 20.162 1.00 32.19 936 ALA A O 1
ATOM 6815 N N . SER A 1 937 ? -30.077 -62.838 21.072 1.00 28.30 937 SER A N 1
ATOM 6816 C CA . SER A 1 937 ? -31.284 -63.194 21.879 1.00 28.30 937 SER A CA 1
ATOM 6817 C C . SER A 1 937 ? -31.979 -61.939 22.514 1.00 28.30 937 SER A C 1
ATOM 6819 O O . SER A 1 937 ? -31.343 -60.908 22.669 1.00 28.30 937 SER A O 1
ATOM 6821 N N . ARG A 1 938 ? -33.323 -61.808 22.639 1.00 31.25 938 ARG A N 1
ATOM 6822 C CA . ARG A 1 938 ? -34.325 -62.265 23.666 1.00 31.25 938 ARG A CA 1
ATOM 6823 C C . ARG A 1 938 ? -34.079 -61.842 25.145 1.00 31.25 938 ARG A C 1
ATOM 6825 O O . ARG A 1 938 ? -32.963 -62.006 25.597 1.00 31.25 938 ARG A O 1
ATOM 6832 N N . ARG A 1 939 ? -35.075 -61.508 26.010 1.00 32.72 939 ARG A N 1
ATOM 6833 C CA . ARG A 1 939 ? -36.445 -60.889 25.919 1.00 32.72 939 ARG A CA 1
ATOM 6834 C C . ARG A 1 939 ? -37.061 -60.689 27.347 1.00 32.72 939 ARG A C 1
ATOM 6836 O O . ARG A 1 939 ? -36.727 -61.466 28.231 1.00 32.72 939 ARG A O 1
ATOM 6843 N N . CYS A 1 940 ? -38.087 -59.820 27.497 1.00 29.08 940 CYS A N 1
ATOM 6844 C CA . CYS A 1 940 ? -39.032 -59.679 28.656 1.00 29.08 940 CYS A CA 1
ATOM 6845 C C . CYS A 1 940 ? -38.496 -58.955 29.935 1.00 29.08 940 CYS A C 1
ATOM 6847 O O . CYS A 1 940 ? -37.290 -58.843 30.072 1.00 29.08 940 CYS A O 1
ATOM 6849 N N . ARG A 1 941 ? -39.305 -58.404 30.884 1.00 31.53 941 ARG A N 1
ATOM 6850 C CA . ARG A 1 941 ? -40.753 -58.580 31.231 1.00 31.53 941 ARG A CA 1
ATOM 6851 C C . ARG A 1 941 ? -41.367 -57.392 32.065 1.00 31.53 941 ARG A C 1
ATOM 6853 O O . ARG A 1 941 ? -40.681 -56.888 32.934 1.00 31.53 941 ARG A O 1
ATOM 6860 N N . ARG A 1 942 ? -42.691 -57.128 31.916 1.00 30.86 942 ARG A N 1
ATOM 6861 C CA . ARG A 1 942 ? -43.716 -56.656 32.926 1.00 30.86 942 ARG A CA 1
ATOM 6862 C C . ARG A 1 942 ? -43.781 -55.202 33.533 1.00 30.86 942 ARG A C 1
ATOM 6864 O O . ARG A 1 942 ? -42.883 -54.815 34.254 1.00 30.86 942 ARG A O 1
ATOM 6871 N N . THR A 1 943 ? -44.959 -54.541 33.364 1.00 31.27 943 THR A N 1
ATOM 6872 C CA . THR A 1 943 ? -45.870 -53.808 34.340 1.00 31.27 943 THR A CA 1
ATOM 6873 C C . THR A 1 943 ? -45.353 -52.776 35.383 1.00 31.27 943 THR A C 1
ATOM 6875 O O . THR A 1 943 ? -44.332 -53.045 35.991 1.00 31.27 943 THR A O 1
ATOM 6878 N N . ALA A 1 944 ? -46.062 -51.694 35.799 1.00 31.38 944 ALA A N 1
ATOM 6879 C CA . ALA A 1 944 ? -47.369 -51.063 35.440 1.00 31.38 944 ALA A CA 1
ATOM 6880 C C . ALA A 1 944 ? -47.582 -49.660 36.125 1.00 31.38 944 ALA A C 1
ATOM 6882 O O . ALA A 1 944 ? -46.853 -49.343 37.057 1.00 31.38 944 ALA A O 1
ATOM 6883 N N . GLY A 1 945 ? -48.627 -48.892 35.733 1.00 27.39 945 GLY A N 1
ATOM 6884 C CA . GLY A 1 945 ? -49.138 -47.651 36.398 1.00 27.39 945 GLY A CA 1
ATOM 6885 C C . GLY A 1 945 ? -48.473 -46.321 35.963 1.00 27.39 945 GLY A C 1
ATOM 6886 O O . GLY A 1 945 ? -47.320 -46.353 35.555 1.00 27.39 945 GLY A O 1
ATOM 6887 N N . THR A 1 946 ? -49.097 -45.123 35.966 1.00 27.69 946 THR A N 1
ATOM 6888 C CA . THR A 1 946 ? -50.493 -44.677 36.253 1.00 27.69 946 THR A CA 1
ATOM 6889 C C . THR A 1 946 ? -50.802 -43.352 35.487 1.00 27.69 946 THR A C 1
ATOM 6891 O O . THR A 1 946 ? -49.883 -42.664 35.053 1.00 27.69 946 THR A O 1
ATOM 6894 N N . THR A 1 947 ? -52.079 -43.004 35.278 1.00 30.98 947 THR A N 1
ATOM 6895 C CA . THR A 1 947 ? -52.640 -41.845 34.514 1.00 30.98 947 THR A CA 1
ATOM 6896 C C . THR A 1 947 ? -53.103 -40.666 35.417 1.00 30.98 947 THR A C 1
ATOM 6898 O O . THR A 1 947 ? -52.991 -40.830 36.632 1.00 30.98 947 THR A O 1
ATOM 6901 N N . PRO A 1 948 ? -53.709 -39.534 34.932 1.00 56.94 948 PRO A N 1
ATOM 6902 C CA . PRO A 1 948 ? -53.937 -39.013 33.556 1.00 56.94 948 PRO A CA 1
ATOM 6903 C C . PRO A 1 948 ? -53.607 -37.501 33.326 1.00 56.94 948 PRO A C 1
ATOM 6905 O O . PRO A 1 948 ? -53.349 -36.748 34.257 1.00 56.94 948 PRO A O 1
ATOM 6908 N N . GLY A 1 949 ? -53.766 -37.022 32.078 1.00 26.33 949 GLY A N 1
ATOM 6909 C CA . GLY A 1 949 ? -53.925 -35.593 31.737 1.00 26.33 949 GLY A CA 1
ATOM 6910 C C . GLY A 1 949 ? -54.548 -35.376 30.341 1.00 26.33 949 GLY A C 1
ATOM 6911 O O . GLY A 1 949 ? -53.908 -35.651 29.332 1.00 26.33 949 GLY A O 1
ATOM 6912 N N . THR A 1 950 ? -55.810 -34.936 30.266 1.00 32.81 950 THR A N 1
ATOM 6913 C CA . THR A 1 950 ? -56.603 -34.723 29.022 1.00 32.81 950 THR A CA 1
ATOM 6914 C C . THR A 1 950 ? -56.471 -33.291 28.468 1.00 32.81 950 THR A C 1
ATOM 6916 O O . THR A 1 950 ? -56.239 -32.378 29.247 1.00 32.81 950 THR A O 1
ATOM 6919 N N . THR A 1 951 ? -56.622 -33.008 27.161 1.00 27.78 951 THR A N 1
ATOM 6920 C CA . THR A 1 951 ? -57.877 -33.137 26.370 1.00 27.78 951 THR A CA 1
ATOM 6921 C C . THR A 1 951 ? -57.702 -33.373 24.851 1.00 27.78 951 THR A C 1
ATOM 6923 O O . THR A 1 951 ? -56.616 -33.307 24.289 1.00 27.78 951 THR A O 1
ATOM 6926 N N . THR A 1 952 ? -58.819 -33.697 24.179 1.00 30.88 952 THR A N 1
ATOM 6927 C CA . THR A 1 952 ? -58.970 -33.918 22.717 1.00 30.88 952 THR A CA 1
ATOM 6928 C C . THR A 1 952 ? -59.833 -32.770 22.101 1.00 30.88 952 THR A C 1
ATOM 6930 O O . THR A 1 952 ? -60.203 -31.872 22.847 1.00 30.88 952 THR A O 1
ATOM 6933 N N . ARG A 1 953 ? -60.227 -32.656 20.809 1.00 33.22 953 ARG A N 1
ATOM 6934 C CA . ARG A 1 953 ? -60.658 -33.697 19.846 1.00 33.22 953 ARG A CA 1
ATOM 6935 C C . ARG A 1 953 ? -60.940 -33.185 18.399 1.00 33.22 953 ARG A C 1
ATOM 6937 O O . ARG A 1 953 ? -61.728 -32.275 18.210 1.00 33.22 953 ARG A O 1
ATOM 6944 N N . THR A 1 954 ? -60.389 -33.879 17.390 1.00 29.20 954 THR A N 1
ATOM 6945 C CA . THR A 1 954 ? -60.876 -34.142 15.993 1.00 29.20 954 THR A CA 1
ATOM 6946 C C . THR A 1 954 ? -61.677 -33.124 15.139 1.00 29.20 954 THR A C 1
ATOM 6948 O O . THR A 1 954 ? -62.781 -32.742 15.514 1.00 29.20 954 THR A O 1
ATOM 6951 N N . ARG A 1 955 ? -61.321 -33.040 13.837 1.00 27.38 955 ARG A N 1
ATOM 6952 C CA . ARG A 1 955 ? -62.146 -33.453 12.652 1.00 27.38 955 ARG A CA 1
ATOM 6953 C C . ARG A 1 955 ? -61.240 -33.531 11.396 1.00 27.38 955 ARG A C 1
ATOM 6955 O O . ARG A 1 955 ? -60.537 -32.581 11.102 1.00 27.38 955 ARG A O 1
ATOM 6962 N N . ARG A 1 956 ? -60.968 -34.716 10.827 1.00 28.44 956 ARG A N 1
ATOM 6963 C CA . ARG A 1 956 ? -61.679 -35.488 9.766 1.00 28.44 956 ARG A CA 1
ATOM 6964 C C . ARG A 1 956 ? -61.550 -34.964 8.309 1.00 28.44 956 ARG A C 1
ATOM 6966 O O . ARG A 1 956 ? -62.191 -33.998 7.927 1.00 28.44 956 ARG A O 1
ATOM 6973 N N . ARG A 1 957 ? -60.784 -35.735 7.514 1.00 34.41 957 ARG A N 1
ATOM 6974 C CA . ARG A 1 957 ? -60.720 -35.854 6.029 1.00 34.41 957 ARG A CA 1
ATOM 6975 C C . ARG A 1 957 ? -62.098 -36.203 5.400 1.00 34.41 957 ARG A C 1
ATOM 6977 O O . ARG A 1 957 ? -62.939 -36.723 6.139 1.00 34.41 957 ARG A O 1
ATOM 6984 N N . PRO A 1 958 ? -62.341 -35.975 4.083 1.00 47.56 958 PRO A N 1
ATOM 6985 C CA . PRO A 1 958 ? -61.882 -36.880 2.999 1.00 47.56 958 PRO A CA 1
ATOM 6986 C C . PRO A 1 958 ? -61.320 -36.147 1.750 1.00 47.56 958 PRO A C 1
ATOM 6988 O O . PRO A 1 958 ? -60.866 -35.015 1.881 1.00 47.56 958 PRO A O 1
ATOM 6991 N N . ALA A 1 959 ? -61.230 -36.805 0.577 1.00 30.95 959 ALA A N 1
ATOM 6992 C CA . ALA A 1 959 ? -60.398 -36.357 -0.555 1.00 30.95 959 ALA A CA 1
ATOM 6993 C C . ALA A 1 959 ? -60.962 -36.617 -1.976 1.00 30.95 959 ALA A C 1
ATOM 6995 O O . ALA A 1 959 ? -61.576 -37.653 -2.220 1.00 30.95 959 ALA A O 1
ATOM 6996 N N . GLY A 1 960 ? -60.585 -35.733 -2.919 1.00 26.27 960 GLY A N 1
ATOM 6997 C CA . GLY A 1 960 ? -60.559 -35.932 -4.385 1.00 26.27 960 GLY A CA 1
ATOM 6998 C C . GLY A 1 960 ? -61.858 -35.643 -5.168 1.00 26.27 960 GLY A C 1
ATOM 6999 O O . GLY A 1 960 ? -62.887 -35.408 -4.539 1.00 26.27 960 GLY A O 1
ATOM 7000 N N . PRO A 1 961 ? -61.855 -35.747 -6.525 1.00 54.25 961 PRO A N 1
ATOM 7001 C CA . PRO A 1 961 ? -60.686 -35.903 -7.422 1.00 54.25 961 PRO A CA 1
ATOM 7002 C C . PRO A 1 961 ? -60.770 -35.192 -8.823 1.00 54.25 961 PRO A C 1
ATOM 7004 O O . PRO A 1 961 ? -61.805 -34.656 -9.193 1.00 54.25 961 PRO A O 1
ATOM 7007 N N . ARG A 1 962 ? -59.713 -35.375 -9.654 1.00 30.34 962 ARG A N 1
ATOM 7008 C CA . ARG A 1 962 ? -59.636 -35.350 -11.157 1.00 30.34 962 ARG A CA 1
ATOM 7009 C C . ARG A 1 962 ? -59.438 -34.037 -11.973 1.00 30.34 962 ARG A C 1
ATOM 7011 O O . ARG A 1 962 ? -60.342 -33.224 -12.048 1.00 30.34 962 ARG A O 1
ATOM 7018 N N . ARG A 1 963 ? -58.387 -34.092 -12.834 1.00 31.22 963 ARG A N 1
ATOM 7019 C CA . ARG A 1 963 ? -58.293 -33.668 -14.274 1.00 31.22 963 ARG A CA 1
ATOM 7020 C C . ARG A 1 963 ? -58.378 -32.157 -14.627 1.00 31.22 963 ARG A C 1
ATOM 7022 O O . ARG A 1 963 ? -58.959 -31.399 -13.875 1.00 31.22 963 ARG A O 1
ATOM 7029 N N . SER A 1 964 ? -57.890 -31.650 -15.778 1.00 31.61 964 SER A N 1
ATOM 7030 C CA . SER A 1 964 ? -56.831 -32.049 -16.756 1.00 31.61 964 SER A CA 1
ATOM 7031 C C . SER A 1 964 ? -56.723 -30.998 -17.890 1.00 31.61 964 SER A C 1
ATOM 7033 O O . SER A 1 964 ? -57.760 -30.457 -18.255 1.00 31.61 964 SER A O 1
ATOM 7035 N N . GLY A 1 965 ? -55.567 -30.818 -18.552 1.00 28.25 965 GLY A N 1
ATOM 7036 C CA . GLY A 1 965 ? -55.469 -30.114 -19.858 1.00 28.25 965 GLY A CA 1
ATOM 7037 C C . GLY A 1 965 ? -54.293 -29.129 -19.991 1.00 28.25 965 GLY A C 1
ATOM 7038 O O . GLY A 1 965 ? -53.712 -28.747 -18.979 1.00 28.25 965 GLY A O 1
ATOM 7039 N N . ALA A 1 966 ? -53.925 -28.744 -21.224 1.00 33.72 966 ALA A N 1
ATOM 7040 C CA . ALA A 1 966 ? -52.779 -27.865 -21.517 1.00 33.72 966 ALA A CA 1
ATOM 7041 C C . ALA A 1 966 ? -52.868 -27.136 -22.888 1.00 33.72 966 ALA A C 1
ATOM 7043 O O . ALA A 1 966 ? -53.602 -27.577 -23.766 1.00 33.72 966 ALA A O 1
ATOM 7044 N N . ALA A 1 967 ? -52.006 -26.115 -23.051 1.00 34.38 967 ALA A N 1
ATOM 7045 C CA . ALA A 1 967 ? -51.439 -25.540 -24.294 1.00 34.38 967 ALA A CA 1
ATOM 7046 C C . ALA A 1 967 ? -52.182 -24.458 -25.149 1.00 34.38 967 ALA A C 1
ATOM 7048 O O . ALA A 1 967 ? -53.219 -24.693 -25.755 1.00 34.38 967 ALA A O 1
ATOM 7049 N N . SER A 1 968 ? -51.478 -23.314 -25.292 1.00 32.22 968 SER A N 1
ATOM 7050 C CA . SER A 1 968 ? -51.164 -22.517 -26.516 1.00 32.22 968 SER A CA 1
ATOM 7051 C C . SER A 1 968 ? -52.189 -21.680 -27.336 1.00 32.22 968 SER A C 1
ATOM 7053 O O . SER A 1 968 ? -52.938 -22.239 -28.125 1.00 32.22 968 SER A O 1
ATOM 7055 N N . CYS A 1 969 ? -51.939 -20.346 -27.364 1.00 27.14 969 CYS A N 1
ATOM 7056 C CA . CYS A 1 969 ? -52.028 -19.387 -28.512 1.00 27.14 969 CYS A CA 1
ATOM 7057 C C . CYS A 1 969 ? -53.406 -19.067 -29.177 1.00 27.14 969 CYS A C 1
ATOM 7059 O O . CYS A 1 969 ? -54.372 -19.758 -28.870 1.00 27.14 969 CYS A O 1
ATOM 7061 N N . PRO A 1 970 ? -53.547 -18.060 -30.100 1.00 50.09 970 PRO A N 1
ATOM 7062 C CA . PRO A 1 970 ? -52.601 -17.022 -30.594 1.00 50.09 970 PRO A CA 1
ATOM 7063 C C . PRO A 1 970 ? -53.135 -15.542 -30.699 1.00 50.09 970 PRO A C 1
ATOM 7065 O O . PRO A 1 970 ? -54.322 -15.272 -30.579 1.00 50.09 970 PRO A O 1
ATOM 7068 N N . THR A 1 971 ? -52.227 -14.596 -31.014 1.00 31.25 971 THR A N 1
ATOM 7069 C CA . THR A 1 971 ? -52.355 -13.309 -31.784 1.00 31.25 971 THR A CA 1
ATOM 7070 C C . THR A 1 971 ? -53.655 -12.460 -31.848 1.00 31.25 971 THR A C 1
ATOM 7072 O O . THR A 1 971 ? -54.648 -12.919 -32.409 1.00 31.25 971 THR A O 1
ATOM 7075 N N . ARG A 1 972 ? -53.548 -11.130 -31.595 1.00 28.64 972 ARG A N 1
ATOM 7076 C CA . ARG A 1 972 ? -53.802 -10.008 -32.565 1.00 28.64 972 ARG A CA 1
ATOM 7077 C C . ARG A 1 972 ? -53.692 -8.595 -31.936 1.00 28.64 972 ARG A C 1
ATOM 7079 O O . ARG A 1 972 ? -53.850 -8.447 -30.731 1.00 28.64 972 ARG A O 1
ATOM 7086 N N . SER A 1 973 ? -53.503 -7.568 -32.777 1.00 33.38 973 SER A N 1
ATOM 7087 C CA . SER A 1 973 ? -53.502 -6.123 -32.433 1.00 33.38 973 SER A CA 1
ATOM 7088 C C . SER A 1 973 ? -54.549 -5.351 -33.260 1.00 33.38 973 SER A C 1
ATOM 7090 O O . SER A 1 973 ? -54.849 -5.781 -34.377 1.00 33.38 973 SER A O 1
ATOM 7092 N N . PRO A 1 974 ? -55.069 -4.205 -32.773 1.00 44.59 974 PRO A N 1
ATOM 7093 C CA . PRO A 1 974 ? -55.353 -3.068 -33.668 1.00 44.59 974 PRO A CA 1
ATOM 7094 C C . PRO A 1 974 ? -55.064 -1.668 -33.056 1.00 44.59 974 PRO A C 1
ATOM 7096 O O . PRO A 1 974 ? -54.451 -1.539 -32.000 1.00 44.59 974 PRO A O 1
ATOM 7099 N N . SER A 1 975 ? -55.464 -0.611 -33.774 1.00 29.67 975 SER A N 1
ATOM 7100 C CA . SER A 1 975 ? -54.847 0.727 -33.803 1.00 29.67 975 SER A CA 1
ATOM 7101 C C . SER A 1 975 ? -55.730 1.926 -33.378 1.00 29.67 975 SER A C 1
ATOM 7103 O O . SER A 1 975 ? -56.812 2.092 -33.928 1.00 29.67 975 SER A O 1
ATOM 7105 N N . THR A 1 976 ? -55.156 2.823 -32.557 1.00 30.25 976 THR A N 1
ATOM 7106 C CA . THR A 1 976 ? -55.090 4.313 -32.691 1.00 30.25 976 THR A CA 1
ATOM 7107 C C . THR A 1 976 ? -56.355 5.218 -32.725 1.00 30.25 976 THR A C 1
ATOM 7109 O O . THR A 1 976 ? -57.341 4.916 -33.381 1.00 30.25 976 THR A O 1
ATOM 7112 N N . ARG A 1 977 ? -56.178 6.456 -32.196 1.00 30.73 977 ARG A N 1
ATOM 7113 C CA . ARG A 1 977 ? -57.027 7.689 -32.264 1.00 30.73 977 ARG A CA 1
ATOM 7114 C C . ARG A 1 977 ? -58.182 7.751 -31.245 1.00 30.73 977 ARG A C 1
ATOM 7116 O O . ARG A 1 977 ? -58.784 6.729 -30.963 1.00 30.73 977 ARG A O 1
ATOM 7123 N N . CYS A 1 978 ? -58.569 8.900 -30.671 1.00 28.50 978 CYS A N 1
ATOM 7124 C CA . CYS A 1 978 ? -58.040 10.289 -30.601 1.00 28.50 978 CYS A CA 1
ATOM 7125 C C . CYS A 1 978 ? -58.755 10.999 -29.412 1.00 28.50 978 CYS A C 1
ATOM 7127 O O . CYS A 1 978 ? -59.767 10.478 -28.957 1.00 28.50 978 CYS A O 1
ATOM 7129 N N . SER A 1 979 ? -58.376 12.159 -28.855 1.00 31.14 979 SER A N 1
ATOM 7130 C CA . SER A 1 979 ? -57.234 13.103 -28.987 1.00 31.14 979 SER A CA 1
ATOM 7131 C C . SER A 1 979 ? -57.106 13.860 -27.623 1.00 31.14 979 SER A C 1
ATOM 7133 O O . SER A 1 979 ? -57.379 13.220 -26.616 1.00 31.14 979 SER A O 1
ATOM 7135 N N . SER A 1 980 ? -56.723 15.130 -27.385 1.00 31.17 980 SER A N 1
ATOM 7136 C CA . SER A 1 980 ? -56.270 16.321 -28.152 1.00 31.17 980 SER A CA 1
ATOM 7137 C C . SER A 1 980 ? -55.764 17.394 -27.157 1.00 31.17 980 SER A C 1
ATOM 7139 O O . SER A 1 980 ? -56.362 17.524 -26.094 1.00 31.17 980 SER A O 1
ATOM 7141 N N . GLY A 1 981 ? -54.766 18.223 -27.513 1.00 25.20 981 GLY A N 1
ATOM 7142 C CA . GLY A 1 981 ? -54.432 19.462 -26.770 1.00 25.20 981 GLY A CA 1
ATOM 7143 C C . GLY A 1 981 ? -52.933 19.808 -26.662 1.00 25.20 981 GLY A C 1
ATOM 7144 O O . GLY A 1 981 ? -52.149 19.047 -26.110 1.00 25.20 981 GLY A O 1
ATOM 7145 N N . CYS A 1 982 ? -52.543 20.985 -27.160 1.00 29.17 982 CYS A N 1
ATOM 7146 C CA . CYS A 1 982 ? -51.227 21.639 -27.002 1.00 29.17 982 CYS A CA 1
ATOM 7147 C C . CYS A 1 982 ? -51.483 23.164 -26.823 1.00 29.17 982 CYS A C 1
ATOM 7149 O O . CYS A 1 982 ? -52.615 23.562 -27.116 1.00 29.17 982 CYS A O 1
ATOM 7151 N N . PRO A 1 983 ? -50.541 24.028 -26.356 1.00 48.03 983 PRO A N 1
ATOM 7152 C CA . PRO A 1 983 ? -49.205 24.201 -26.959 1.00 48.03 983 PRO A CA 1
ATOM 7153 C C . PRO A 1 983 ? -48.025 24.506 -25.988 1.00 48.03 983 PRO A C 1
ATOM 7155 O O . PRO A 1 983 ? -48.191 24.653 -24.781 1.00 48.03 983 PRO A O 1
ATOM 7158 N N . ARG A 1 984 ? -46.808 24.644 -26.549 1.00 37.16 984 ARG A N 1
ATOM 7159 C CA . ARG A 1 984 ? -45.628 25.326 -25.946 1.00 37.16 984 ARG A CA 1
ATOM 7160 C C . ARG A 1 984 ? -45.576 26.805 -26.400 1.00 37.16 984 ARG A C 1
ATOM 7162 O O . ARG A 1 984 ? -46.275 27.130 -27.360 1.00 37.16 984 ARG A O 1
ATOM 7169 N N . PRO A 1 985 ? -44.734 27.685 -25.804 1.00 45.78 985 PRO A N 1
ATOM 7170 C CA . PRO A 1 985 ? -43.428 27.964 -26.447 1.00 45.78 985 PRO A CA 1
ATOM 7171 C C . PRO A 1 985 ? -42.237 28.372 -25.524 1.00 45.78 985 PRO A C 1
ATOM 7173 O O . PRO A 1 985 ? -42.377 28.648 -24.337 1.00 45.78 985 PRO A O 1
ATOM 7176 N N . ARG A 1 986 ? -41.047 28.440 -26.144 1.00 30.89 986 ARG A N 1
ATOM 7177 C CA . ARG A 1 986 ? -39.844 29.286 -25.876 1.00 30.89 986 ARG A CA 1
ATOM 7178 C C . ARG A 1 986 ? -39.493 29.971 -27.238 1.00 30.89 986 ARG A C 1
ATOM 7180 O O . ARG A 1 986 ? -40.140 29.559 -28.207 1.00 30.89 986 ARG A O 1
ATOM 7187 N N . PRO A 1 987 ? -38.480 30.862 -27.431 1.00 59.12 987 PRO A N 1
ATOM 7188 C CA . PRO A 1 987 ? -37.502 31.521 -26.526 1.00 59.12 987 PRO A CA 1
ATOM 7189 C C . PRO A 1 987 ? -37.384 33.072 -26.730 1.00 59.12 987 PRO A C 1
ATOM 7191 O O . PRO A 1 987 ? -38.112 33.600 -27.553 1.00 59.12 987 PRO A O 1
ATOM 7194 N N . THR A 1 988 ? -36.430 33.755 -26.052 1.00 27.39 988 THR A N 1
ATOM 7195 C CA . THR A 1 988 ? -35.648 34.983 -26.460 1.00 27.39 988 THR A CA 1
ATOM 7196 C C . THR A 1 988 ? -34.766 35.444 -25.266 1.00 27.39 988 THR A C 1
ATOM 7198 O O . THR A 1 988 ? -35.310 35.605 -24.180 1.00 27.39 988 THR A O 1
ATOM 7201 N N . THR A 1 989 ? -33.420 35.412 -25.264 1.00 30.00 989 THR A N 1
ATOM 7202 C CA . THR A 1 989 ? -32.376 36.323 -25.836 1.00 30.00 989 THR A CA 1
ATOM 7203 C C . THR A 1 989 ? -32.062 37.648 -25.088 1.00 30.00 989 THR A C 1
ATOM 7205 O O . THR A 1 989 ? -32.791 38.624 -25.205 1.00 30.00 989 THR A O 1
ATOM 7208 N N . SER A 1 990 ? -30.878 37.670 -24.441 1.00 28.91 990 SER A N 1
ATOM 7209 C CA . SER A 1 990 ? -29.849 38.749 -24.369 1.00 28.91 990 SER A CA 1
ATOM 7210 C C . SER A 1 990 ? -30.092 40.157 -23.750 1.00 28.91 990 SER A C 1
ATOM 7212 O O . SER A 1 990 ? -30.566 41.053 -24.441 1.00 28.91 990 SER A O 1
ATOM 7214 N N . THR A 1 991 ? -29.429 40.404 -22.594 1.00 30.16 991 THR A N 1
ATOM 7215 C CA . THR A 1 991 ? -28.756 41.678 -22.146 1.00 30.16 991 THR A CA 1
ATOM 7216 C C . THR A 1 991 ? -29.614 42.944 -21.866 1.00 30.16 991 THR A C 1
ATOM 7218 O O . THR A 1 991 ? -30.756 42.974 -22.307 1.00 30.16 991 THR A O 1
ATOM 7221 N N . PRO A 1 992 ? -29.129 43.996 -21.134 1.00 43.50 992 PRO A N 1
ATOM 7222 C CA . PRO A 1 992 ? -27.738 44.349 -20.768 1.00 43.50 992 PRO A CA 1
ATOM 7223 C C . PRO A 1 992 ? -27.462 44.663 -19.266 1.00 43.50 992 PRO A C 1
ATOM 7225 O O . PRO A 1 992 ? -28.254 44.361 -18.380 1.00 43.50 992 PRO A O 1
ATOM 7228 N N . ARG A 1 993 ? -26.278 45.244 -18.990 1.00 31.30 993 ARG A N 1
ATOM 7229 C CA . ARG A 1 993 ? -25.778 45.731 -17.682 1.00 31.30 993 ARG A CA 1
ATOM 7230 C C . ARG A 1 993 ? -26.366 47.099 -17.261 1.00 31.30 993 ARG A C 1
ATOM 7232 O O . ARG A 1 993 ? -26.809 47.868 -18.107 1.00 31.30 993 ARG A O 1
ATOM 7239 N N . SER A 1 994 ? -26.087 47.452 -15.996 1.00 29.92 994 SER A N 1
ATOM 7240 C CA . SER A 1 994 ? -25.942 48.802 -15.393 1.00 29.92 994 SER A CA 1
ATOM 7241 C C . SER A 1 994 ? -27.103 49.336 -14.536 1.00 29.92 994 SER A C 1
ATOM 7243 O O . SER A 1 994 ? -28.257 48.972 -14.723 1.00 29.92 994 SER A O 1
ATOM 7245 N N . GLY A 1 995 ? -26.748 50.175 -13.551 1.00 25.19 995 GLY A N 1
ATOM 7246 C CA . GLY A 1 995 ? -27.643 50.760 -12.542 1.00 25.19 995 GLY A CA 1
ATOM 7247 C C . GLY A 1 995 ? -26.951 50.864 -11.174 1.00 25.19 995 GLY A C 1
ATOM 7248 O O . GLY A 1 995 ? -26.552 49.851 -10.611 1.00 25.19 995 GLY A O 1
ATOM 7249 N N . CYS A 1 996 ? -26.759 52.078 -10.649 1.00 26.12 996 CYS A N 1
ATOM 7250 C CA . CYS A 1 996 ? -26.039 52.340 -9.393 1.00 26.12 996 CYS A CA 1
ATOM 7251 C C . CYS A 1 996 ? -26.753 53.431 -8.570 1.00 26.12 996 CYS A C 1
ATOM 7253 O O . CYS A 1 996 ? -27.506 54.225 -9.133 1.00 26.12 996 CYS A O 1
ATOM 7255 N N . SER A 1 997 ? -26.430 53.530 -7.272 1.00 28.59 997 SER A N 1
ATOM 7256 C CA . SER A 1 997 ? -26.939 54.513 -6.290 1.00 28.59 997 SER A CA 1
ATOM 7257 C C . SER A 1 997 ? -28.400 54.279 -5.825 1.00 28.59 997 SER A C 1
ATOM 7259 O O . SER A 1 997 ? -29.118 53.492 -6.426 1.00 28.59 997 SER A O 1
ATOM 7261 N N . SER A 1 998 ? -28.887 54.863 -4.717 1.00 27.89 998 SER A N 1
ATOM 7262 C CA . SER A 1 998 ? -28.348 55.985 -3.920 1.00 27.89 998 SER A CA 1
ATOM 7263 C C . SER A 1 998 ? -28.612 55.872 -2.396 1.00 27.89 998 SER A C 1
ATOM 7265 O O . SER A 1 998 ? -29.133 54.872 -1.913 1.00 27.89 998 SER A O 1
ATOM 7267 N N . ARG A 1 999 ? -28.169 56.879 -1.620 1.00 33.38 999 ARG A N 1
ATOM 7268 C CA . ARG A 1 999 ? -28.151 56.926 -0.135 1.00 33.38 999 ARG A CA 1
ATOM 7269 C C . ARG A 1 999 ? -29.331 57.724 0.451 1.00 33.38 999 ARG A C 1
ATOM 7271 O O . ARG A 1 999 ? -29.753 58.672 -0.205 1.00 33.38 999 ARG A O 1
ATOM 7278 N N . ARG A 1 1000 ? -29.687 57.478 1.731 1.00 29.09 1000 ARG A N 1
ATOM 7279 C CA . ARG A 1 1000 ? -30.045 58.453 2.818 1.00 29.09 1000 ARG A CA 1
ATOM 7280 C C . ARG A 1 1000 ? -30.618 57.713 4.059 1.00 29.09 1000 ARG A C 1
ATOM 7282 O O . ARG A 1 1000 ? -31.108 56.609 3.884 1.00 29.09 1000 ARG A O 1
ATOM 7289 N N . SER A 1 1001 ? -30.689 58.250 5.291 1.00 32.69 1001 SER A N 1
ATOM 7290 C CA . SER A 1 1001 ? -29.708 59.010 6.115 1.00 32.69 1001 SER A CA 1
ATOM 7291 C C . SER A 1 1001 ? -30.292 59.379 7.505 1.00 32.69 1001 SER A C 1
ATOM 7293 O O . SER A 1 1001 ? -31.338 60.020 7.540 1.00 32.69 1001 SER A O 1
ATOM 7295 N N . GLY A 1 1002 ? -29.557 59.135 8.606 1.00 29.22 1002 GLY A N 1
ATOM 7296 C CA . GLY A 1 1002 ? -29.785 59.752 9.938 1.00 29.22 1002 GLY A CA 1
ATOM 7297 C C . GLY A 1 1002 ? -30.759 59.021 10.896 1.00 29.22 1002 GLY A C 1
ATOM 7298 O O . GLY A 1 1002 ? -31.515 58.171 10.446 1.00 29.22 1002 GLY A O 1
ATOM 7299 N N . THR A 1 1003 ? -30.790 59.284 12.220 1.00 33.19 1003 THR A N 1
ATOM 7300 C CA . THR A 1 1003 ? -29.952 60.188 13.061 1.00 33.19 1003 THR A CA 1
ATOM 7301 C C . THR A 1 1003 ? -30.033 59.821 14.574 1.00 33.19 1003 THR A C 1
ATOM 7303 O O . THR A 1 1003 ? -30.969 59.139 14.971 1.00 33.19 1003 THR A O 1
ATOM 7306 N N . CYS A 1 1004 ? -29.126 60.383 15.404 1.00 27.73 1004 CYS A N 1
ATOM 7307 C CA . CYS A 1 1004 ? -29.263 60.727 16.851 1.00 27.73 1004 CYS A CA 1
ATOM 7308 C C . CYS A 1 1004 ? -28.676 59.842 17.998 1.00 27.73 1004 CYS A C 1
ATOM 7310 O O . CYS A 1 1004 ? -29.361 59.009 18.570 1.00 27.73 1004 CYS A O 1
ATOM 7312 N N . TRP A 1 1005 ? -27.480 60.259 18.464 1.00 31.83 1005 TRP A N 1
ATOM 7313 C CA . TRP A 1 1005 ? -27.141 60.724 19.841 1.00 31.83 1005 TRP A CA 1
ATOM 7314 C C . TRP A 1 1005 ? -27.041 59.807 21.105 1.00 31.83 1005 TRP A C 1
ATOM 7316 O O . TRP A 1 1005 ? -27.993 59.164 21.520 1.00 31.83 1005 TRP A O 1
ATOM 7326 N N . ARG A 1 1006 ? -25.928 60.054 21.841 1.00 28.31 1006 ARG A N 1
ATOM 7327 C CA . ARG A 1 1006 ? -25.623 59.928 23.304 1.00 28.31 1006 ARG A CA 1
ATOM 7328 C C . ARG A 1 1006 ? -25.022 58.633 23.913 1.00 28.31 1006 ARG A C 1
ATOM 7330 O O . ARG A 1 1006 ? -25.684 57.634 24.146 1.00 28.31 1006 ARG A O 1
ATOM 7337 N N . THR A 1 1007 ? -23.754 58.790 24.311 1.00 34.06 1007 THR A N 1
ATOM 7338 C CA . THR A 1 1007 ? -22.960 58.182 25.413 1.00 34.06 1007 THR A CA 1
ATOM 7339 C C . THR A 1 1007 ? -23.463 58.637 26.817 1.00 34.06 1007 THR A C 1
ATOM 7341 O O . THR A 1 1007 ? -24.268 59.576 26.819 1.00 34.06 1007 THR A O 1
ATOM 7344 N N . PRO A 1 1008 ? -23.024 58.092 28.002 1.00 51.22 1008 PRO A N 1
ATOM 7345 C CA . PRO A 1 1008 ? -21.601 57.873 28.374 1.00 51.22 1008 PRO A CA 1
ATOM 7346 C C . PRO A 1 1008 ? -21.203 56.822 29.464 1.00 51.22 1008 PRO A C 1
ATOM 7348 O O . PRO A 1 1008 ? -22.033 56.176 30.088 1.00 51.22 1008 PRO A O 1
ATOM 7351 N N . ALA A 1 1009 ? -19.887 56.830 29.753 1.00 30.58 1009 ALA A N 1
ATOM 7352 C CA . ALA A 1 1009 ? -19.218 56.651 31.061 1.00 30.58 1009 ALA A CA 1
ATOM 7353 C C . ALA A 1 1009 ? -18.640 55.278 31.488 1.00 30.58 1009 ALA A C 1
ATOM 7355 O O . ALA A 1 1009 ? -19.209 54.212 31.283 1.00 30.58 1009 ALA A O 1
ATOM 7356 N N . THR A 1 1010 ? -17.464 55.374 32.124 1.00 35.75 1010 THR A N 1
ATOM 7357 C CA . THR A 1 1010 ? -16.611 54.316 32.704 1.00 35.75 1010 THR A CA 1
ATOM 7358 C C . THR A 1 1010 ? -16.791 54.242 34.233 1.00 35.75 1010 THR A C 1
ATOM 7360 O O . THR A 1 1010 ? -17.353 55.169 34.820 1.00 35.75 1010 THR A O 1
ATOM 7363 N N . PRO A 1 1011 ? -16.261 53.209 34.920 1.00 46.94 1011 PRO A N 1
ATOM 7364 C CA . PRO A 1 1011 ? -15.037 53.458 35.707 1.00 46.94 1011 PRO A CA 1
ATOM 7365 C C . PRO A 1 1011 ? -14.058 52.262 35.768 1.00 46.94 1011 PRO A C 1
ATOM 7367 O O . PRO A 1 1011 ? -14.358 51.164 35.312 1.00 46.94 1011 PRO A O 1
ATOM 7370 N N . ALA A 1 1012 ? -12.882 52.468 36.374 1.00 37.72 1012 ALA A N 1
ATOM 7371 C CA . ALA A 1 1012 ? -11.898 51.416 36.658 1.00 37.72 1012 ALA A CA 1
ATOM 7372 C C . ALA A 1 1012 ? -11.112 51.706 37.953 1.00 37.72 1012 ALA A C 1
ATOM 7374 O O . ALA A 1 1012 ? -10.786 52.867 38.210 1.00 37.72 1012 ALA A O 1
ATOM 7375 N N . ARG A 1 1013 ? -10.748 50.667 38.730 1.00 31.86 1013 ARG A N 1
ATOM 7376 C CA . ARG A 1 1013 ? -9.638 50.692 39.712 1.00 31.86 1013 ARG A CA 1
ATOM 7377 C C . ARG A 1 1013 ? -9.235 49.289 40.213 1.00 31.86 1013 ARG A C 1
ATOM 7379 O O . ARG A 1 1013 ? -10.061 48.395 40.332 1.00 31.86 1013 ARG A O 1
ATOM 7386 N N . ARG A 1 1014 ? -7.937 49.147 40.507 1.00 33.88 1014 ARG A N 1
ATOM 7387 C CA . ARG A 1 1014 ? -7.256 48.099 41.317 1.00 33.88 1014 ARG A CA 1
ATOM 7388 C C . ARG A 1 1014 ? -7.322 48.499 42.827 1.00 33.88 1014 ARG A C 1
ATOM 7390 O O . ARG A 1 1014 ? -7.717 49.651 43.039 1.00 33.88 1014 ARG A O 1
ATOM 7397 N N . PRO A 1 1015 ? -6.927 47.688 43.858 1.00 46.16 1015 PRO A N 1
ATOM 7398 C CA . PRO A 1 1015 ? -5.738 46.802 43.853 1.00 46.16 1015 PRO A CA 1
ATOM 7399 C C . PRO A 1 1015 ? -5.680 45.532 44.770 1.00 46.16 1015 PRO A C 1
ATOM 7401 O O . PRO A 1 1015 ? -6.550 45.268 45.584 1.00 46.16 1015 PRO A O 1
ATOM 7404 N N . THR A 1 1016 ? -4.567 44.790 44.612 1.00 31.19 1016 THR A N 1
ATOM 7405 C CA . THR A 1 1016 ? -3.767 44.001 45.600 1.00 31.19 1016 THR A CA 1
ATOM 7406 C C . THR A 1 1016 ? -4.382 43.016 46.620 1.00 31.19 1016 THR A C 1
ATOM 7408 O O . THR A 1 1016 ? -4.943 43.423 47.627 1.00 31.19 1016 THR A O 1
ATOM 7411 N N . ALA A 1 1017 ? -3.981 41.745 46.444 1.00 30.50 1017 ALA A N 1
ATOM 7412 C CA . ALA A 1 1017 ? -3.277 40.863 47.401 1.00 30.50 1017 ALA A CA 1
ATOM 7413 C C . ALA A 1 1017 ? -3.897 40.445 48.759 1.00 30.50 1017 ALA A C 1
ATOM 7415 O O . ALA A 1 1017 ? -3.986 41.240 49.688 1.00 30.50 1017 ALA A O 1
ATOM 7416 N N . ALA A 1 1018 ? -4.080 39.124 48.922 1.00 27.59 1018 ALA A N 1
ATOM 7417 C CA . ALA A 1 1018 ? -3.832 38.371 50.161 1.00 27.59 1018 ALA A CA 1
ATOM 7418 C C . ALA A 1 1018 ? -3.670 36.860 49.863 1.00 27.59 1018 ALA A C 1
ATOM 7420 O O . ALA A 1 1018 ? -4.260 36.352 48.912 1.00 27.59 1018 ALA A O 1
ATOM 7421 N N . ALA A 1 1019 ? -2.912 36.152 50.702 1.00 31.81 1019 ALA A N 1
ATOM 7422 C CA . ALA A 1 1019 ? -2.974 34.696 50.896 1.00 31.81 1019 ALA A CA 1
ATOM 7423 C C . ALA A 1 1019 ? -3.250 34.435 52.392 1.00 31.81 1019 ALA A C 1
ATOM 7425 O O . ALA A 1 1019 ? -3.028 35.346 53.197 1.00 31.81 1019 ALA A O 1
ATOM 7426 N N . PRO A 1 1020 ? -3.717 33.237 52.793 1.00 45.41 1020 PRO A N 1
ATOM 7427 C CA . PRO A 1 1020 ? -2.780 32.367 53.513 1.00 45.41 1020 PRO A CA 1
ATOM 7428 C C . PRO A 1 1020 ? -2.982 30.845 53.326 1.00 45.41 1020 PRO A C 1
ATOM 7430 O O . PRO A 1 1020 ? -3.877 30.366 52.639 1.00 45.41 1020 PRO A O 1
ATOM 7433 N N . ALA A 1 1021 ? -2.068 30.125 53.973 1.00 31.22 1021 ALA A N 1
ATOM 7434 C CA . ALA A 1 1021 ? -1.763 28.701 53.943 1.00 31.22 1021 ALA A CA 1
ATOM 7435 C C . ALA A 1 1021 ? -2.822 27.696 54.467 1.00 31.22 1021 ALA A C 1
ATOM 7437 O O . ALA A 1 1021 ? -3.672 28.025 55.285 1.00 31.22 1021 ALA A O 1
ATOM 7438 N N . CYS A 1 1022 ? -2.607 26.437 54.055 1.00 30.20 1022 CYS A N 1
ATOM 7439 C CA . CYS A 1 1022 ? -2.738 25.166 54.792 1.00 30.20 1022 CYS A CA 1
ATOM 7440 C C . CYS A 1 1022 ? -3.958 24.858 55.688 1.00 30.20 1022 CYS A C 1
ATOM 7442 O O . CYS A 1 1022 ? -4.117 25.416 56.771 1.00 30.20 1022 CYS A O 1
ATOM 7444 N N . SER A 1 1023 ? -4.589 23.714 55.400 1.00 29.95 1023 SER A N 1
ATOM 7445 C CA . SER A 1 1023 ? -4.816 22.668 56.412 1.00 29.95 1023 SER A CA 1
ATOM 7446 C C . SER A 1 1023 ? -4.696 21.272 55.779 1.00 29.95 1023 SER A C 1
ATOM 7448 O O . SER A 1 1023 ? -4.834 21.122 54.566 1.00 29.95 1023 SER A O 1
ATOM 7450 N N . SER A 1 1024 ? -4.370 20.266 56.593 1.00 33.84 1024 SER A N 1
ATOM 7451 C CA . SER A 1 1024 ? -4.158 18.869 56.187 1.00 33.84 1024 SER A CA 1
ATOM 7452 C C . SER A 1 1024 ? -5.302 17.963 56.642 1.00 33.84 1024 SER A C 1
ATOM 7454 O O . SER A 1 1024 ? -5.690 18.036 57.811 1.00 33.84 1024 SER A O 1
ATOM 7456 N N . ALA A 1 1025 ? -5.743 17.061 55.765 1.00 40.31 1025 ALA A N 1
ATOM 7457 C CA . ALA A 1 1025 ? -6.488 15.839 56.073 1.00 40.31 1025 ALA A CA 1
ATOM 7458 C C . ALA A 1 1025 ? -6.249 14.820 54.947 1.00 40.31 1025 ALA A C 1
ATOM 7460 O O . ALA A 1 1025 ? -6.245 15.270 53.779 1.00 40.31 1025 ALA A O 1
#

Secondary structure (DSSP, 8-state):
-B-TTHHHHHHHHHHHHHHS-TTTS-EEEEEEEEEE-S-B---SS--EEEEEEEE-SSTTEEEEEEEEE-SS-EEEEEEEEEEEEEPPP----S-----S---SSS-HHHHB--HHHHHTT--EEEEHHHHHHHHHTTT----TTT--EEEEEE-SSEEEEEE---HHHHTTGGG-SS-HHHHHHHHHHHHHHHGGG-SS-EEEEEEEEEEESS-GGG--EEEEEE-SSSSEEEEEEE-TT-BEEEEEEEEEEEE-TT------S---------EEEEEEEEEEPPPPP-----SEEEEEE-S-TT-HHHHHHHHHHHTSTT--EEEEEE-SSTHHHHHHHHHHHHHTTSSSPEEEEEEPP--S-HHHHHIIIIIHHHHHHHHHHHTT---EEEEEEEETT-TTHHHHHTHHHHHHHHHHH-TTEEEEEEEEPTTS-HHHHHHHHHTSSS--SEEEEETTEEEEEEEEE-----SPPPS-TT-SS-EEEEETTTSHHHHHHHHHHHHHH--EEEEEESS---HHHHHHHHHHHHTT-EEEEEE--TTSHHHHHHHHHHHHHHH-S--EEEE---------TTT--HHHHHHHHIIIIIHHHHHHHHHTTS--SEEEEEEETHHHH--TT-HHHHHHHHHHHHHHHHHHHHHHTTSS-SEEEEEEE--BTTSSS---HHHHHHHHHHHSB-PBPHHHHHHHHHHHHHHT-SEEEEEEB-HHHHHHHSTT--TT--------------------PPPPPPPPPP---------S--HHHHHHHHHHHHHHHHHTS-GGG--TTS-TTTTT--HHHHHHHHHHHHHHH-S--TTHHHHS-SHHHHHHHHHHH-HHHHHHHTT-----------------PPPPPP-----------------------------------------------------------------------------------------------------------------------------------------------

Sequence (1025 aa):
MLPGVAYLDMARLAGELAHGAPADGPRATRIEDVVWAAPVTL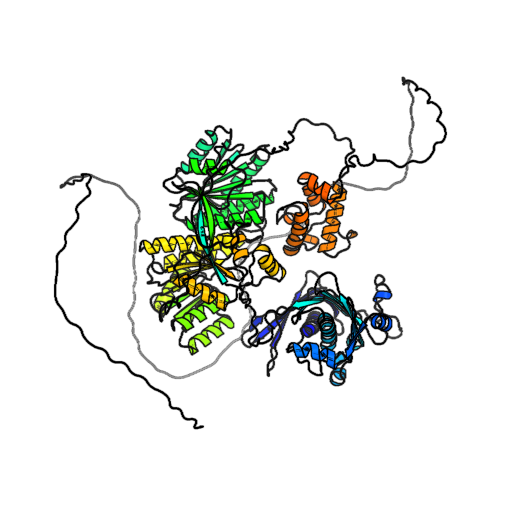DDGPRRVRLRLTPGEDAATARFELVGVDERGERAVHGSGRLHFTAPAVDPAAGSTADPAADPEVGPAERRLDPSAVRARCTTVRTHEECYAVFTRHDFAYGPCLALLDEVAHGTDEALAVLSLPAALRDTAADYRFHPAVFDAALQAVGVFAADSADRPHLPYAIRAVELLGDATRARYAHVTRAGRGAVFDIRLADADGLVVARIDGFTLRPVPGAGPADGPGTGRPDTVGTGSYVPEWTPLPAAAPAAPRGTVLVLDASGTSGTDGADLAAAVEAGTGGAHAVLLPLRSAPDAARALERAATAAAGPDPVRVVHLAPRTGDAERALDVGFGAALEFCRGWTARRLGPLRYLYAHRTDSPHAALDEAMGGFARSVRLEQPHLHLTTLACADDRDPHTALLAELAADDGPVEVLADATGRRTRTWRAVTPPHSALPDAPFGTGGVHLVTGGTGHLGVLVAERIAARTAGTVVLVSRSEPGPDAAAAMARAAADGGRIVHLRADVSRRAEVDAVVRETRRRFGALTGVVHAAGVLRDGFVLRTTRADADAVLGPKVLGALWLDEATRDEPLAYFCAFSSLAAVLGGVGQSSYAYANAFLGAFLTARDAARHGGLRAGRSLAVDWPLWRDGGMTADAAAVAALREGLGMVPLQSTAALDAWERALAAGAPRVLVAQGDQDAVARALPGGDPGAAPAAPAGAAVPAATAAPAGTSAVVPEPAAGSGGRPSAAGPDLGPRTEEYLVGLLAEELRMPADQVDVDESFERYGIDSLLVMSLTRRLEEHFGPLSKTLFFEYLTVRELAGYFTAKHPEALAAALGTDAPGDADAAGSTAPPRPPAPRPRPPTPPVAPRPRGPRRPPTPRTTTPSRSSAWPVATRRPTPSTPSGATCARAPTASRRCRRTAGTTPGTTTRTRRRPAGPRRSGAASCPTRSPSTRCSSGCPRPRPTTSTPRSGCSSRRSGTCWRTPATPARRPTAAAPACSSA

pLDDT: mean 72.6, std 24.51, range [18.7, 98.62]

Radius of gyration: 40.57 Å; chains: 1; bounding box: 138×128×115 Å

Foldseek 3Di:
DAFLLVVVQVQQVVVQVVQHDVVQGWGQFKWFPKFFPADDDDDPDDWDWDKDWDDDPDPQKIKIWIFGQDPFGTDDTRIITMTGTGGDDDPPDDDDPDDPLPDPPDDPPNQFDDLVVQLVQFPDKDALVRLVVLCVVQVRDDDPQQSFFGMWTHDLFKIKTFGDHDPVCPVVLVVGQSRRSLVSVLVSSLQSNCSVVDPAHKDWTGFRMKGFPARLSQFGMKMWGDDDPDSWIKIFTAHPRRGGGMITHGTHIDGDPPDDDDDDPDPDDDPDQDKFKKDKDWADDPQFDPDQAAFEEEEAAQADDVCCVSVVLQVLNCVHPRNYHYHYQYQQFLVSLVVSLVVQLVRLVDPGAYEYEYEQYLDLDPVSSCGSAVVSVLSNLLSCVLVVSFAYHYEYEYEPPRNQVLLLLLVLLLQLQSCQQAVRHAAAYEYEYPQDDRSVVVSSSRRDRHDANYWYQDPVGIIHMFMDIDDQPPDDQDLALLEAAFEEEQEVLLFPLNLLLQLVNLLSHLYEYEYEEQDDRGPSSVVSQVVSVVSNHHYYYDYAQLLDLVRLLVVQVVSCVPGNFGAYYEQEDADDDFAASNPDDPVSLCRGQSSQPSSVVSNCVSNQPGQYQAYEYEAACSLFNNDHSCSSNVSSRSSLLSVLVVVQVCVVVVRGHHQAAYEHEYAAPPGSDDDDPVVQVCCCPQQQFHHHYSVNVSVVVSSRSSSRRNYMYITRGPVLSNQLNGGPRDPPDDDDDDDDDDDDDDDDDDDDDDDDDDDDDDDDDDDDDDDDPPLQVVQLQVVLVLCCVLLVHDSVPADQPDFPVVSVCDLVNLVVSQVVVCVQQNHDNSCLCVSQTGSNSSSVVCVVPPVPSSCVVSVNDPDDDDDDDDDDDDDDDDDDDDDDDDDDDDDDDDDDYDDDDDDDDDDDDDDDDDDDDDDDDDDDDDDDDDDDDDDDDDDDDDDDDDDDDDDDDDDDDDDYDDDDDDDDDDDDDDDDDDDDDDDDDDDDDDDDDDDDDDDDDYDDDDDDDDDDDDDDDDDDDDDDD